Protein AF-0000000070906150 (afdb_homodimer)

Sequence (872 aa):
MASTSIVAGTASTYHHECSLVHSSPRFQRQGRLLRFGSCFQIIHTRGVTRFLTKASELGTSLSSLAAVELSPSFRQSWWFHPLPCRCQTRSFDHSFARNLRIRATGVRDATPDTATNDAILDNVLGLVGNTPMVYLNRVSSNCCAKIACKLEALGPCRSVKDRIALAMVEDAERRGLIKPGVSTLIEPTSGNTGIGLAFVCASKGYKLILTMPEDQSMERRILVQAFGGQVVTTPAKSSMTGAILKAEALCREIPNAYILQQFRNPANPRVHFETTGPEIWRDTCGKVDFLISGVGTGGTITGCGEYLKSKNDQIKIVGVEPAESAVLSGGQPGYHQIQGIGAGFIPAVLNVNILDEVFEVLSRDAILMARRLHLEEGLMVGISSGAAAFASVQIGQRPENEGKLLVVIYLHHYMRAAKFWRTLPINASLSAYSEGMASTSIVAGTASTYHHECSLVHSSPRFQRQGRLLRFGSCFQIIHTRGVTRFLTKASELGTSLSSLAAVELSPSFRQSWWFHPLPCRCQTRSFDHSFARNLRIRATGVRDATPDTATNDAILDNVLGLVGNTPMVYLNRVSSNCCAKIACKLEALGPCRSVKDRIALAMVEDAERRGLIKPGVSTLIEPTSGNTGIGLAFVCASKGYKLILTMPEDQSMERRILVQAFGGQVVTTPAKSSMTGAILKAEALCREIPNAYILQQFRNPANPRVHFETTGPEIWRDTCGKVDFLISGVGTGGTITGCGEYLKSKNDQIKIVGVEPAESAVLSGGQPGYHQIQGIGAGFIPAVLNVNILDEVFEVLSRDAILMARRLHLEEGLMVGISSGAAAFASVQIGQRPENEGKLLVVIYLHHYMRAAKFWRTLPINASLSAYSEG

Organism: Physcomitrium patens (NCBI:txid3218)

Foldseek 3Di:
DDDDDPPDDDDDPPDDDPDDDDDDDDPDDDPDPPPPDDDPDPPPDDDDPDDDPPDDPPDPDDDDPDPPPPDDDPDDDPPPDDPPPDPPPPPPDPPPPDDPPPPPPPPPCPVPPPPPDDPDDPDLLVQQALADKDWDDDVLVLFLATEIERQNLPGPLGFNLLQLLQLLVVVCVVVVLADAPAEEEEEADQDDNLLSNLVNCLGRRHEYEYEFAPPGDPVSCVSSVVSPYHYHHDHVVCGSVRRVVVRVVVQVVDPSYDYSPCLAHLSLLQSLLVGVLVSVCVNCVLQAQEEFAEAASQSNQNNNLVNNCVVPVNRAYEYEAAPQQPVLVPDAGGDADQPPHRNRDHGNNHDSVSHPYYHHDHLVQLLVQQVCCCVPVVDAAGSRQSRRVSVVSVVSNPPVQRHGYYYYYGGGGPPVCVVSVVPPPPPPPPVVVVVD/DCPCPDPDDDDDDDDDDDDDDDDDDDDDDDDDDPDPDDDPDPDDDDDDDDDDDDDDDPDDDDDDDPDPPPDDDDDDDDDPPPDPPCPPPPPPDPPPPDDPPPPPPPPPCPVPPPPPDDPDDPDLLVQQALADKDWDDDVLVLFLATEIERQNLPGPLGFNLLQLLQLLVVVCVVVVLADAPAEEEEEADQDDNLLSVLVNCLGRRHEYEYEFAPPGDPVSCVSSVVSPYHYHHDHVVCGSVRRVVVRVVVQVVDPSYDYSPCLAHLSLLQSLLVGVLVSVCVNCVLQAQEEFAEAASQSNQNNNLVNNCVVPVNRAYEYEAAPQQPVLVPDAGGDADQPPHRNRDHGNNHDSVSHPYYHHDHLVQLLVQQVCCCVPVVDAAGSRQSRRVSVVSVVSNPPVQRHGYYYYYGGGGPPVCVVSVVPPPPPPPPVVVVVD

Solvent-accessible surface area (backbone atoms only — not comparable to full-atom values): 49311 Å² total; per-residue (Å²): 141,84,81,86,68,87,69,88,75,79,68,86,73,70,84,68,85,70,78,76,84,80,89,81,89,81,75,82,72,85,77,83,74,82,72,81,78,79,81,79,76,75,82,76,81,82,83,74,89,70,75,84,70,78,63,75,73,75,73,76,75,79,81,79,83,74,76,78,71,82,64,82,74,88,69,85,74,84,70,82,74,78,73,72,76,74,75,72,72,74,76,77,77,80,67,88,66,70,82,74,69,70,69,71,69,73,69,67,73,67,60,74,68,76,72,86,68,50,68,50,28,80,37,61,74,69,49,54,62,91,57,57,36,29,34,62,55,65,90,37,63,80,29,53,21,47,43,31,33,38,36,30,28,67,28,86,78,22,22,49,33,38,49,34,31,45,32,43,52,50,51,36,40,74,71,62,75,47,47,68,77,62,21,32,39,34,42,60,41,83,51,61,48,43,46,18,36,19,38,47,24,13,48,61,42,37,47,41,38,31,18,22,32,58,79,54,65,64,66,54,51,48,53,21,40,53,21,64,26,41,79,45,68,31,60,57,90,45,35,66,64,38,9,44,53,50,39,52,51,49,42,74,71,38,77,61,37,43,71,67,49,77,41,61,30,65,39,33,20,46,45,19,35,72,41,55,19,51,49,51,39,58,34,43,68,62,54,61,39,30,43,34,27,54,30,34,46,22,20,61,55,32,10,22,42,55,38,46,34,73,76,38,72,79,45,40,25,32,36,29,33,37,51,51,16,26,38,92,79,71,46,58,58,48,80,70,74,38,62,79,31,41,71,50,60,84,37,74,41,34,50,70,83,65,48,73,41,78,45,70,36,46,51,68,54,9,46,52,38,19,47,45,32,14,37,46,46,35,41,72,44,20,40,37,24,8,32,25,49,44,52,48,42,58,54,21,47,36,75,92,33,55,77,36,31,35,37,31,44,29,42,29,39,43,82,52,50,63,61,57,56,63,66,39,60,78,79,63,59,78,60,62,68,70,68,106,132,88,72,89,70,85,77,82,83,74,93,73,88,71,88,71,88,76,82,88,82,81,90,81,84,82,80,81,74,83,75,80,73,78,78,77,80,84,88,70,82,75,87,83,94,86,89,93,80,91,88,90,72,95,74,84,74,87,82,77,90,77,84,81,82,81,76,76,78,72,80,77,80,79,80,81,79,78,77,76,73,73,74,72,76,74,73,73,70,75,74,78,78,78,68,87,64,70,81,74,68,71,69,71,67,74,70,63,74,67,62,72,71,76,72,84,68,50,69,51,27,79,37,61,74,69,49,55,64,91,56,56,35,28,35,61,56,64,90,37,64,80,30,54,21,46,44,32,34,38,37,29,28,66,29,87,78,21,22,51,33,38,50,34,32,45,33,42,52,51,50,35,42,74,71,63,73,47,47,68,76,62,21,32,37,34,41,60,43,83,50,61,50,43,45,20,36,19,37,47,24,14,48,62,42,37,47,43,39,30,18,24,32,59,80,53,64,63,64,55,52,48,55,22,39,54,21,63,26,41,80,46,67,30,59,56,89,45,35,67,64,39,8,44,53,49,40,53,52,47,40,73,69,38,75,62,37,43,71,67,49,78,40,61,31,64,39,32,21,45,46,19,34,70,42,56,19,52,50,51,38,59,34,42,68,63,55,61,38,29,44,34,28,52,30,35,48,22,20,60,56,31,10,22,40,53,39,47,34,72,76,38,72,80,44,39,26,34,37,30,33,36,53,51,16,26,37,92,80,70,47,57,57,47,80,72,73,40,60,80,32,41,71,51,60,83,36,73,40,35,52,70,84,65,49,72,43,78,46,69,36,45,49,68,55,11,46,52,37,19,47,44,31,14,36,47,46,34,41,71,44,20,39,37,25,8,31,25,49,44,53,48,42,57,54,20,48,38,74,92,33,53,77,36,31,36,35,30,45,29,42,30,39,43,80,53,49,63,60,58,56,62,68,40,61,79,78,63,57,77,61,62,67,68,69,106

Structure (mmCIF, N/CA/C/O backbone):
data_AF-0000000070906150-model_v1
#
loop_
_entity.id
_entity.type
_entity.pdbx_description
1 polymer 'Cysteine synthase'
#
loop_
_atom_site.group_PDB
_atom_site.id
_atom_site.type_symbol
_atom_site.label_atom_id
_atom_site.label_alt_id
_atom_site.label_comp_id
_atom_site.label_asym_id
_atom_site.label_entity_id
_atom_site.label_seq_id
_atom_site.pdbx_PDB_ins_code
_atom_site.Cartn_x
_atom_site.Cartn_y
_atom_site.Cartn_z
_atom_site.occupancy
_atom_site.B_iso_or_equiv
_atom_site.auth_seq_id
_atom_site.auth_comp_id
_atom_site.auth_asym_id
_atom_site.auth_atom_id
_atom_site.pdbx_PDB_model_num
ATOM 1 N N . MET A 1 1 ? 85.25 -18.109 15.047 1 22.03 1 MET A N 1
ATOM 2 C CA . MET A 1 1 ? 84.125 -17.156 15.242 1 22.03 1 MET A CA 1
ATOM 3 C C . MET A 1 1 ? 83.75 -16.531 13.922 1 22.03 1 MET A C 1
ATOM 5 O O . MET A 1 1 ? 84.562 -15.938 13.219 1 22.03 1 MET A O 1
ATOM 9 N N . ALA A 1 2 ? 82.625 -17 13.211 1 19.02 2 ALA A N 1
ATOM 10 C CA . ALA A 1 2 ? 82.25 -17.594 11.93 1 19.02 2 ALA A CA 1
ATOM 11 C C . ALA A 1 2 ? 81.75 -16.547 10.969 1 19.02 2 ALA A C 1
ATOM 13 O O . ALA A 1 2 ? 81.062 -15.594 11.398 1 19.02 2 ALA A O 1
ATOM 14 N N . SER A 1 3 ? 82 -16.484 9.641 1 17.83 3 SER A N 1
ATOM 15 C CA . SER A 1 3 ? 82.562 -15.688 8.555 1 17.83 3 SER A CA 1
ATOM 16 C C . SER A 1 3 ? 81.438 -14.938 7.805 1 17.83 3 SER A C 1
ATOM 18 O O . SER A 1 3 ? 81.75 -14.227 6.832 1 17.83 3 SER A O 1
ATOM 20 N N . THR A 1 4 ? 80.062 -15.016 8.266 1 19.62 4 THR A N 1
ATOM 21 C CA . THR A 1 4 ? 79.062 -15.211 7.191 1 19.62 4 THR A CA 1
ATOM 22 C C . THR A 1 4 ? 78.812 -13.914 6.43 1 19.62 4 THR A C 1
ATOM 24 O O . THR A 1 4 ? 78.5 -12.891 7.023 1 19.62 4 THR A O 1
ATOM 27 N N . SER A 1 5 ? 79.125 -13.672 5.18 1 16.88 5 SER A N 1
ATOM 28 C CA . SER A 1 5 ? 79.75 -12.844 4.145 1 16.88 5 SER A CA 1
ATOM 29 C C . SER A 1 5 ? 78.688 -11.969 3.449 1 16.88 5 SER A C 1
ATOM 31 O O . SER A 1 5 ? 79 -10.938 2.871 1 16.88 5 SER A O 1
ATOM 33 N N . ILE A 1 6 ? 77.312 -12.258 3.555 1 17.8 6 ILE A N 1
ATOM 34 C CA . ILE A 1 6 ? 76.688 -12.336 2.242 1 17.8 6 ILE A CA 1
ATOM 35 C C . ILE A 1 6 ? 76.312 -10.93 1.758 1 17.8 6 ILE A C 1
ATOM 37 O O . ILE A 1 6 ? 75.438 -10.281 2.324 1 17.8 6 ILE A O 1
ATOM 41 N N . VAL A 1 7 ? 77.188 -9.938 1.502 1 17.17 7 VAL A N 1
ATOM 42 C CA . VAL A 1 7 ? 77.312 -8.523 1.176 1 17.17 7 VAL A CA 1
ATOM 43 C C . VAL A 1 7 ? 76.688 -8.242 -0.183 1 17.17 7 VAL A C 1
ATOM 45 O O . VAL A 1 7 ? 76.812 -7.129 -0.709 1 17.17 7 VAL A O 1
ATOM 48 N N . ALA A 1 8 ? 75.938 -9.336 -0.753 1 16.83 8 ALA A N 1
ATOM 49 C CA . ALA A 1 8 ? 76.062 -9.289 -2.211 1 16.83 8 ALA A CA 1
ATOM 50 C C . ALA A 1 8 ? 75.438 -7.984 -2.756 1 16.83 8 ALA A C 1
ATOM 52 O O . ALA A 1 8 ? 74.562 -7.422 -2.176 1 16.83 8 ALA A O 1
ATOM 53 N N . GLY A 1 9 ? 76.125 -7.34 -3.729 1 16.3 9 GLY A N 1
ATOM 54 C CA . GLY A 1 9 ? 76.625 -6.207 -4.473 1 16.3 9 GLY A CA 1
ATOM 55 C C . GLY A 1 9 ? 75.625 -5.57 -5.398 1 16.3 9 GLY A C 1
ATOM 56 O O . GLY A 1 9 ? 75.312 -4.379 -5.285 1 16.3 9 GLY A O 1
ATOM 57 N N . THR A 1 10 ? 75.562 -6.125 -6.535 1 16.03 10 THR A N 1
ATOM 58 C CA . THR A 1 10 ? 75.875 -5.277 -7.676 1 16.03 10 THR A CA 1
ATOM 59 C C . THR A 1 10 ? 74.625 -4.57 -8.195 1 16.03 10 THR A C 1
ATOM 61 O O . THR A 1 10 ? 74.688 -3.428 -8.656 1 16.03 10 THR A O 1
ATOM 64 N N . ALA A 1 11 ? 73.438 -5.266 -8.109 1 15.29 11 ALA A N 1
ATOM 65 C CA . ALA A 1 11 ? 72.875 -5.402 -9.43 1 15.29 11 ALA A CA 1
ATOM 66 C C . ALA A 1 11 ? 72.188 -4.098 -9.867 1 15.29 11 ALA A C 1
ATOM 68 O O . ALA A 1 11 ? 72.125 -3.785 -11.062 1 15.29 11 ALA A O 1
ATOM 69 N N . SER A 1 12 ? 71.438 -3.449 -8.984 1 16.86 12 SER A N 1
ATOM 70 C CA . SER A 1 12 ? 70.188 -3.123 -9.672 1 16.86 12 SER A CA 1
ATOM 71 C C . SER A 1 12 ? 70.375 -1.995 -10.68 1 16.86 12 SER A C 1
ATOM 73 O O . SER A 1 12 ? 71 -0.973 -10.359 1 16.86 12 SER A O 1
ATOM 75 N N . THR A 1 13 ? 70.438 -2.391 -11.93 1 16.52 13 THR A N 1
ATOM 76 C CA . THR A 1 13 ? 70.688 -1.802 -13.25 1 16.52 13 THR A CA 1
ATOM 77 C C . THR A 1 13 ? 69.812 -0.571 -13.438 1 16.52 13 THR A C 1
ATOM 79 O O . THR A 1 13 ? 68.625 -0.583 -13.078 1 16.52 13 THR A O 1
ATOM 82 N N . TYR A 1 14 ? 70.312 0.542 -13.445 1 16.95 14 TYR A N 1
ATOM 83 C CA . TYR A 1 14 ? 70.062 1.951 -13.68 1 16.95 14 TYR A CA 1
ATOM 84 C C . TYR A 1 14 ? 69.438 2.152 -15.062 1 16.95 14 TYR A C 1
ATOM 86 O O . TYR A 1 14 ? 69.188 3.287 -15.477 1 16.95 14 TYR A O 1
ATOM 94 N N . HIS A 1 15 ? 69.125 0.926 -15.719 1 15.74 15 HIS A N 1
ATOM 95 C CA . HIS A 1 15 ? 69.25 1.345 -17.109 1 15.74 15 HIS A CA 1
ATOM 96 C C . HIS A 1 15 ? 68.375 2.566 -17.391 1 15.74 15 HIS A C 1
ATOM 98 O O . HIS A 1 15 ? 67.312 2.719 -16.812 1 15.74 15 HIS A O 1
ATOM 104 N N . HIS A 1 16 ? 68.938 3.549 -18 1 15.62 16 HIS A N 1
ATOM 105 C CA . HIS A 1 16 ? 69 4.887 -18.578 1 15.62 16 HIS A CA 1
ATOM 106 C C . HIS A 1 16 ? 67.938 5.059 -19.672 1 15.62 16 HIS A C 1
ATOM 108 O O . HIS A 1 16 ? 67.312 6.094 -19.734 1 15.62 16 HIS A O 1
ATOM 114 N N . GLU A 1 17 ? 67.812 4.098 -20.578 1 15.12 17 GLU A N 1
ATOM 115 C CA . GLU A 1 17 ? 67.938 4.695 -21.906 1 15.12 17 GLU A CA 1
ATOM 116 C C . GLU A 1 17 ? 66.625 5.488 -22.25 1 15.12 17 GLU A C 1
ATOM 118 O O . GLU A 1 17 ? 65.562 5.039 -21.984 1 15.12 17 GLU A O 1
ATOM 123 N N . CYS A 1 18 ? 66.812 6.781 -22.281 1 15.91 18 CYS A N 1
ATOM 124 C CA . CYS A 1 18 ? 66.062 7.938 -22.766 1 15.91 18 CYS A CA 1
ATOM 125 C C . CYS A 1 18 ? 65.625 7.75 -24.203 1 15.91 18 CYS A C 1
ATOM 127 O O . CYS A 1 18 ? 65 8.656 -24.812 1 15.91 18 CYS A O 1
ATOM 129 N N . SER A 1 19 ? 65.812 6.57 -24.75 1 14.66 19 SER A N 1
ATOM 130 C CA . SER A 1 19 ? 65.938 6.719 -26.203 1 14.66 19 SER A CA 1
ATOM 131 C C . SER A 1 19 ? 64.75 7.457 -26.781 1 14.66 19 SER A C 1
ATOM 133 O O . SER A 1 19 ? 63.625 7.312 -26.297 1 14.66 19 SER A O 1
ATOM 135 N N . LEU A 1 20 ? 65.062 8.328 -27.703 1 16.34 20 LEU A N 1
ATOM 136 C CA . LEU A 1 20 ? 64.75 9.43 -28.625 1 16.34 20 LEU A CA 1
ATOM 137 C C . LEU A 1 20 ? 63.812 9 -29.719 1 16.34 20 LEU A C 1
ATOM 139 O O . LEU A 1 20 ? 63.094 9.836 -30.297 1 16.34 20 LEU A O 1
ATOM 143 N N . VAL A 1 21 ? 63.781 7.676 -30.094 1 15.23 21 VAL A N 1
ATOM 144 C CA . VAL A 1 21 ? 63.938 7.531 -31.531 1 15.23 21 VAL A CA 1
ATOM 145 C C . VAL A 1 21 ? 62.781 8.195 -32.25 1 15.23 21 VAL A C 1
ATOM 147 O O . VAL A 1 21 ? 61.719 8.383 -31.688 1 15.23 21 VAL A O 1
ATOM 150 N N . HIS A 1 22 ? 62.781 7.965 -33.625 1 15.28 22 HIS A N 1
ATOM 151 C CA . HIS A 1 22 ? 62.719 8.461 -35 1 15.28 22 HIS A CA 1
ATOM 152 C C . HIS A 1 22 ? 61.312 8.477 -35.531 1 15.28 22 HIS A C 1
ATOM 154 O O . HIS A 1 22 ? 60.844 9.5 -36.031 1 15.28 22 HIS A O 1
ATOM 160 N N . SER A 1 23 ? 60.875 7.297 -36.156 1 14.88 23 SER A N 1
ATOM 161 C CA . SER A 1 23 ? 60.719 7.316 -37.594 1 14.88 23 SER A CA 1
ATOM 162 C C . SER A 1 23 ? 59.375 7.914 -38 1 14.88 23 SER A C 1
ATOM 164 O O . SER A 1 23 ? 58.469 8.055 -37.156 1 14.88 23 SER A O 1
ATOM 166 N N . SER A 1 24 ? 58.812 7.371 -39.156 1 14.93 24 SER A N 1
ATOM 167 C CA . SER A 1 24 ? 58.594 7.816 -40.531 1 14.93 24 SER A CA 1
ATOM 168 C C . SER A 1 24 ? 57.125 8.203 -40.75 1 14.93 24 SER A C 1
ATOM 170 O O . SER A 1 24 ? 56.844 9.312 -41.219 1 14.93 24 SER A O 1
ATOM 172 N N . PRO A 1 25 ? 56.25 7.258 -41.281 1 16.39 25 PRO A N 1
ATOM 173 C CA . PRO A 1 25 ? 55.812 7.543 -42.656 1 16.39 25 PRO A CA 1
ATOM 174 C C . PRO A 1 25 ? 54.562 8.406 -42.719 1 16.39 25 PRO A C 1
ATOM 176 O O . PRO A 1 25 ? 53.906 8.594 -41.688 1 16.39 25 PRO A O 1
ATOM 179 N N . ARG A 1 26 ? 53.875 8.289 -43.969 1 16.39 26 ARG A N 1
ATOM 180 C CA . ARG A 1 26 ? 53.219 8.977 -45.062 1 16.39 26 ARG A CA 1
ATOM 181 C C . ARG A 1 26 ? 51.719 9.125 -44.781 1 16.39 26 ARG A C 1
ATOM 183 O O . ARG A 1 26 ? 51.094 8.211 -44.281 1 16.39 26 ARG A O 1
ATOM 190 N N . PHE A 1 27 ? 51.281 10.328 -44.656 1 17.67 27 PHE A N 1
ATOM 191 C CA . PHE A 1 27 ? 50.062 11.094 -44.438 1 17.67 27 PHE A CA 1
ATOM 192 C C . PHE A 1 27 ? 49.031 10.766 -45.531 1 17.67 27 PHE A C 1
ATOM 194 O O . PHE A 1 27 ? 47.969 11.414 -45.625 1 17.67 27 PHE A O 1
ATOM 201 N N . GLN A 1 28 ? 49.219 9.633 -46.25 1 15.48 28 GLN A N 1
ATOM 202 C CA . GLN A 1 28 ? 48.562 9.938 -47.531 1 15.48 28 GLN A CA 1
ATOM 203 C C . GLN A 1 28 ? 47.094 10.234 -47.312 1 15.48 28 GLN A C 1
ATOM 205 O O . GLN A 1 28 ? 46.438 9.672 -46.406 1 15.48 28 GLN A O 1
ATOM 210 N N . ARG A 1 29 ? 46.625 11.352 -47.906 1 16.66 29 ARG A N 1
ATOM 211 C CA . ARG A 1 29 ? 45.562 12.312 -48.156 1 16.66 29 ARG A CA 1
ATOM 212 C C . ARG A 1 29 ? 44.344 11.633 -48.75 1 16.66 29 ARG A C 1
ATOM 214 O O . ARG A 1 29 ? 43.219 12.156 -48.656 1 16.66 29 ARG A O 1
ATOM 221 N N . GLN A 1 30 ? 44.375 10.367 -49.344 1 15.82 30 GLN A N 1
ATOM 222 C CA . GLN A 1 30 ? 43.625 10.422 -50.594 1 15.82 30 GLN A CA 1
ATOM 223 C C . GLN A 1 30 ? 42.125 10.5 -50.312 1 15.82 30 GLN A C 1
ATOM 225 O O . GLN A 1 30 ? 41.625 9.875 -49.375 1 15.82 30 GLN A O 1
ATOM 230 N N . GLY A 1 31 ? 41.375 11.578 -50.875 1 17.72 31 GLY A N 1
ATOM 231 C CA . GLY A 1 31 ? 40.125 12.281 -51.094 1 17.72 31 GLY A CA 1
ATOM 232 C C . GLY A 1 31 ? 39.031 11.398 -51.656 1 17.72 31 GLY A C 1
ATOM 233 O O . GLY A 1 31 ? 37.906 11.844 -51.875 1 17.72 31 GLY A O 1
ATOM 234 N N . ARG A 1 32 ? 39.281 10.008 -51.969 1 16.33 32 ARG A N 1
ATOM 235 C CA . ARG A 1 32 ? 38.562 9.602 -53.188 1 16.33 32 ARG A CA 1
ATOM 236 C C . ARG A 1 32 ? 37.062 9.641 -52.969 1 16.33 32 ARG A C 1
ATOM 238 O O . ARG A 1 32 ? 36.594 9.312 -51.875 1 16.33 32 ARG A O 1
ATOM 245 N N . LEU A 1 33 ? 36.312 10.336 -53.938 1 18.7 33 LEU A N 1
ATOM 246 C CA . LEU A 1 33 ? 35 10.797 -54.438 1 18.7 33 LEU A CA 1
ATOM 247 C C . LEU A 1 33 ? 34.094 9.625 -54.719 1 18.7 33 LEU A C 1
ATOM 249 O O . LEU A 1 33 ? 33.062 9.781 -55.375 1 18.7 33 LEU A O 1
ATOM 253 N N . LEU A 1 34 ? 34.25 8.359 -54.125 1 16.39 34 LEU A N 1
ATOM 254 C CA . LEU A 1 34 ? 33.719 7.293 -54.969 1 16.39 34 LEU A CA 1
ATOM 255 C C . LEU A 1 34 ? 32.219 7.461 -55.219 1 16.39 34 LEU A C 1
ATOM 257 O O . LEU A 1 34 ? 31.453 7.664 -54.281 1 16.39 34 LEU A O 1
ATOM 261 N N . ARG A 1 35 ? 31.891 7.734 -56.531 1 17.84 35 ARG A N 1
ATOM 262 C CA . ARG A 1 35 ? 30.703 7.91 -57.375 1 17.84 35 ARG A CA 1
ATOM 263 C C . ARG A 1 35 ? 29.797 6.691 -57.281 1 17.84 35 ARG A C 1
ATOM 265 O O . ARG A 1 35 ? 30.094 5.641 -57.844 1 17.84 35 ARG A O 1
ATOM 272 N N . PHE A 1 36 ? 29.406 6.191 -56.062 1 17.17 36 PHE A N 1
ATOM 273 C CA . PHE A 1 36 ? 28.703 4.922 -56.094 1 17.17 36 PHE A CA 1
ATOM 274 C C . PHE A 1 36 ? 27.531 4.973 -57.094 1 17.17 36 PHE A C 1
ATOM 276 O O . PHE A 1 36 ? 26.656 5.82 -56.969 1 17.17 36 PHE A O 1
ATOM 283 N N . GLY A 1 37 ? 27.875 4.625 -58.375 1 16.91 37 GLY A N 1
ATOM 284 C CA . GLY A 1 37 ? 27.078 4.527 -59.594 1 16.91 37 GLY A CA 1
ATOM 285 C C . GLY A 1 37 ? 25.703 3.922 -59.344 1 16.91 37 GLY A C 1
ATOM 286 O O . GLY A 1 37 ? 25.422 3.43 -58.25 1 16.91 37 GLY A O 1
ATOM 287 N N . SER A 1 38 ? 25.188 3.215 -60.438 1 17.12 38 SER A N 1
ATOM 288 C CA . SER A 1 38 ? 24.078 3.213 -61.375 1 17.12 38 SER A CA 1
ATOM 289 C C . SER A 1 38 ? 22.969 2.248 -60.938 1 17.12 38 SER A C 1
ATOM 291 O O . SER A 1 38 ? 21.797 2.598 -60.938 1 17.12 38 SER A O 1
ATOM 293 N N . CYS A 1 39 ? 23.234 0.837 -60.844 1 16.34 39 CYS A N 1
ATOM 294 C CA . CYS A 1 39 ? 22.531 -0.035 -61.781 1 16.34 39 CYS A CA 1
ATOM 295 C C . CYS A 1 39 ? 21.266 -0.596 -61.188 1 16.34 39 CYS A C 1
ATOM 297 O O . CYS A 1 39 ? 21.297 -1.573 -60.438 1 16.34 39 CYS A O 1
ATOM 299 N N . PHE A 1 40 ? 20.438 0.14 -60.438 1 17.84 40 PHE A N 1
ATOM 300 C CA . PHE A 1 40 ? 19.359 -0.595 -59.781 1 17.84 40 PHE A CA 1
ATOM 301 C C . PHE A 1 40 ? 18.516 -1.324 -60.844 1 17.84 40 PHE A C 1
ATOM 303 O O . PHE A 1 40 ? 17.797 -0.691 -61.625 1 17.84 40 PHE A O 1
ATOM 310 N N . GLN A 1 41 ? 18.953 -2.418 -61.438 1 17.11 41 GLN A N 1
ATOM 311 C CA . GLN A 1 41 ? 18.219 -3.148 -62.438 1 17.11 41 GLN A CA 1
ATOM 312 C C . GLN A 1 41 ? 16.859 -3.607 -61.938 1 17.11 41 GLN A C 1
ATOM 314 O O . GLN A 1 41 ? 16.75 -4.062 -60.781 1 17.11 41 GLN A O 1
ATOM 319 N N . ILE A 1 42 ? 15.75 -3.445 -62.75 1 17.39 42 ILE A N 1
ATOM 320 C CA . ILE A 1 42 ? 14.289 -3.465 -62.844 1 17.39 42 ILE A CA 1
ATOM 321 C C . ILE A 1 42 ? 13.781 -4.902 -62.719 1 17.39 42 ILE A C 1
ATOM 323 O O . ILE A 1 42 ? 12.578 -5.137 -62.688 1 17.39 42 ILE A O 1
ATOM 327 N N . ILE A 1 43 ? 14.562 -6.02 -62.406 1 17.06 43 ILE A N 1
ATOM 328 C CA . ILE A 1 43 ? 14.023 -7.145 -63.156 1 17.06 43 ILE A CA 1
ATOM 329 C C . ILE A 1 43 ? 12.695 -7.582 -62.531 1 17.06 43 ILE A C 1
ATOM 331 O O . ILE A 1 43 ? 12.641 -7.953 -61.375 1 17.06 43 ILE A O 1
ATOM 335 N N . HIS A 1 44 ? 11.555 -7.195 -63.094 1 18.2 44 HIS A N 1
ATOM 336 C CA . HIS A 1 44 ? 10.141 -7.395 -62.75 1 18.2 44 HIS A CA 1
ATOM 337 C C . HIS A 1 44 ? 9.742 -8.859 -62.906 1 18.2 44 HIS A C 1
ATOM 339 O O . HIS A 1 44 ? 9.398 -9.312 -64 1 18.2 44 HIS A O 1
ATOM 345 N N . THR A 1 45 ? 10.438 -9.805 -62.344 1 16.52 45 THR A N 1
ATOM 346 C CA . THR A 1 45 ? 10.039 -11.141 -62.781 1 16.52 45 THR A CA 1
ATOM 347 C C . THR A 1 45 ? 8.555 -11.375 -62.469 1 16.52 45 THR A C 1
ATOM 349 O O . THR A 1 45 ? 7.988 -10.75 -61.594 1 16.52 45 THR A O 1
ATOM 352 N N . ARG A 1 46 ? 7.918 -12.531 -62.969 1 17.7 46 ARG A N 1
ATOM 353 C CA . ARG A 1 46 ? 6.809 -13.188 -63.656 1 17.7 46 ARG A CA 1
ATOM 354 C C . ARG A 1 46 ? 5.746 -13.648 -62.656 1 17.7 46 ARG A C 1
ATOM 356 O O . ARG A 1 46 ? 4.555 -13.398 -62.844 1 17.7 46 ARG A O 1
ATOM 363 N N . GLY A 1 47 ? 6.02 -14.727 -61.875 1 16.73 47 GLY A N 1
ATOM 364 C CA . GLY A 1 47 ? 5.246 -15.938 -62.094 1 16.73 47 GLY A CA 1
ATOM 365 C C . GLY A 1 47 ? 3.895 -15.914 -61.406 1 16.73 47 GLY A C 1
ATOM 366 O O . GLY A 1 47 ? 3.578 -14.977 -60.688 1 16.73 47 GLY A O 1
ATOM 367 N N . VAL A 1 48 ? 3.461 -17 -60.656 1 17.14 48 VAL A N 1
ATOM 368 C CA . VAL A 1 48 ? 2.475 -18.078 -60.812 1 17.14 48 VAL A CA 1
ATOM 369 C C . VAL A 1 48 ? 1.39 -17.922 -59.75 1 17.14 48 VAL A C 1
ATOM 371 O O . VAL A 1 48 ? 0.467 -18.734 -59.688 1 17.14 48 VAL A O 1
ATOM 374 N N . THR A 1 49 ? 1.202 -16.797 -59.062 1 16.61 49 THR A N 1
ATOM 375 C CA . THR A 1 49 ? 0.594 -17.141 -57.781 1 16.61 49 THR A CA 1
ATOM 376 C C . THR A 1 49 ? -0.858 -17.562 -57.938 1 16.61 49 THR A C 1
ATOM 378 O O . THR A 1 49 ? -1.697 -16.766 -58.375 1 16.61 49 THR A O 1
ATOM 381 N N . ARG A 1 50 ? -1.181 -18.781 -58.094 1 16.7 50 ARG A N 1
ATOM 382 C CA . ARG A 1 50 ? -2.393 -19.516 -58.469 1 16.7 50 ARG A CA 1
ATOM 383 C C . ARG A 1 50 ? -3.529 -19.203 -57.5 1 16.7 50 ARG A C 1
ATOM 385 O O . ARG A 1 50 ? -4.66 -18.938 -57.938 1 16.7 50 ARG A O 1
ATOM 392 N N . PHE A 1 51 ? -3.199 -19.609 -56.219 1 16.36 51 PHE A N 1
ATOM 393 C CA . PHE A 1 51 ? -4.164 -20.594 -55.781 1 16.36 51 PHE A CA 1
ATOM 394 C C . PHE A 1 51 ? -5.52 -19.953 -55.5 1 16.36 51 PHE A C 1
ATOM 396 O O . PHE A 1 51 ? -6.508 -20.266 -56.188 1 16.36 51 PHE A O 1
ATOM 403 N N . LEU A 1 52 ? -5.887 -19.953 -54.25 1 17.73 52 LEU A N 1
ATOM 404 C CA . LEU A 1 52 ? -6.992 -20.672 -53.625 1 17.73 52 LEU A CA 1
ATOM 405 C C . LEU A 1 52 ? -8.195 -19.766 -53.406 1 17.73 52 LEU A C 1
ATOM 407 O O . LEU A 1 52 ? -8.125 -18.812 -52.625 1 17.73 52 LEU A O 1
ATOM 411 N N . THR A 1 53 ? -8.797 -19.297 -54.438 1 17.52 53 THR A N 1
ATOM 412 C CA . THR A 1 53 ? -9.93 -18.375 -54.438 1 17.52 53 THR A CA 1
ATOM 413 C C . THR A 1 53 ? -11.047 -18.875 -53.531 1 17.52 53 THR A C 1
ATOM 415 O O . THR A 1 53 ? -12.133 -18.281 -53.5 1 17.52 53 THR A O 1
ATOM 418 N N . LYS A 1 54 ? -10.922 -19.969 -52.906 1 19.02 54 LYS A N 1
ATOM 419 C CA . LYS A 1 54 ? -12.18 -20.703 -52.844 1 19.02 54 LYS A CA 1
ATOM 420 C C . LYS A 1 54 ? -13.18 -19.984 -51.938 1 19.02 54 LYS A C 1
ATOM 422 O O . LYS A 1 54 ? -13.359 -20.375 -50.781 1 19.02 54 LYS A O 1
ATOM 427 N N . ALA A 1 55 ? -13.047 -18.641 -51.906 1 16.28 55 ALA A N 1
ATOM 428 C CA . ALA A 1 55 ? -13.789 -18.156 -50.75 1 16.28 55 ALA A CA 1
ATOM 429 C C . ALA A 1 55 ? -15.203 -18.734 -50.719 1 16.28 55 ALA A C 1
ATOM 431 O O . ALA A 1 55 ? -15.586 -19.5 -51.594 1 16.28 55 ALA A O 1
ATOM 432 N N . SER A 1 56 ? -16.109 -17.812 -50.562 1 17.06 56 SER A N 1
ATOM 433 C CA . SER A 1 56 ? -17.062 -17.641 -49.469 1 17.06 56 SER A CA 1
ATOM 434 C C . SER A 1 56 ? -18.438 -18.203 -49.844 1 17.06 56 SER A C 1
ATOM 436 O O . SER A 1 56 ? -19.438 -17.859 -49.219 1 17.06 56 SER A O 1
ATOM 438 N N . GLU A 1 57 ? -18.516 -19.047 -50.844 1 17.72 57 GLU A N 1
ATOM 439 C CA . GLU A 1 57 ? -19.891 -19.219 -51.312 1 17.72 57 GLU A CA 1
ATOM 440 C C . GLU A 1 57 ? -20.828 -19.531 -50.156 1 17.72 57 GLU A C 1
ATOM 442 O O . GLU A 1 57 ? -22.016 -19.812 -50.375 1 17.72 57 GLU A O 1
ATOM 447 N N . LEU A 1 58 ? -20.406 -19.344 -48.938 1 18.17 58 LEU A N 1
ATOM 448 C CA . LEU A 1 58 ? -21.203 -20.188 -48.031 1 18.17 58 LEU A CA 1
ATOM 449 C C . LEU A 1 58 ? -22.688 -19.859 -48.156 1 18.17 58 LEU A C 1
ATOM 451 O O . LEU A 1 58 ? -23.094 -18.719 -47.969 1 18.17 58 LEU A O 1
ATOM 455 N N . GLY A 1 59 ? -23.391 -20.578 -48.938 1 17.91 59 GLY A N 1
ATOM 456 C CA . GLY A 1 59 ? -24.797 -20.766 -49.25 1 17.91 59 GLY A CA 1
ATOM 457 C C . GLY A 1 59 ? -25.688 -20.812 -48 1 17.91 59 GLY A C 1
ATOM 458 O O . GLY A 1 59 ? -25.359 -21.516 -47.031 1 17.91 59 GLY A O 1
ATOM 459 N N . THR A 1 60 ? -26.266 -19.75 -47.594 1 18.72 60 THR A N 1
ATOM 460 C CA . THR A 1 60 ? -27.141 -19.438 -46.469 1 18.72 60 THR A CA 1
ATOM 461 C C . THR A 1 60 ? -28.344 -20.391 -46.438 1 18.72 60 THR A C 1
ATOM 463 O O . THR A 1 60 ? -29.312 -20.141 -45.719 1 18.72 60 THR A O 1
ATOM 466 N N . SER A 1 61 ? -28.156 -21.547 -47.031 1 16.39 61 SER A N 1
ATOM 467 C CA . SER A 1 61 ? -29.438 -22.219 -47.219 1 16.39 61 SER A CA 1
ATOM 468 C C . SER A 1 61 ? -30.312 -22.125 -45.969 1 16.39 61 SER A C 1
ATOM 470 O O . SER A 1 61 ? -29.812 -21.797 -44.875 1 16.39 61 SER A O 1
ATOM 472 N N . LEU A 1 62 ? -31.406 -22.953 -45.906 1 17.48 62 LEU A N 1
ATOM 473 C CA . LEU A 1 62 ? -32.844 -23.156 -45.719 1 17.48 62 LEU A CA 1
ATOM 474 C C . LEU A 1 62 ? -33.125 -23.609 -44.281 1 17.48 62 LEU A C 1
ATOM 476 O O . LEU A 1 62 ? -34.219 -23.328 -43.75 1 17.48 62 LEU A O 1
ATOM 480 N N . SER A 1 63 ? -32.281 -24.438 -43.594 1 16.52 63 SER A N 1
ATOM 481 C CA . SER A 1 63 ? -33 -25.641 -43.156 1 16.52 63 SER A CA 1
ATOM 482 C C . SER A 1 63 ? -34.031 -25.297 -42.094 1 16.52 63 SER A C 1
ATOM 484 O O . SER A 1 63 ? -33.938 -24.25 -41.438 1 16.52 63 SER A O 1
ATOM 486 N N . SER A 1 64 ? -35.031 -26.203 -41.844 1 17.94 64 SER A N 1
ATOM 487 C CA . SER A 1 64 ? -36.344 -26.625 -41.281 1 17.94 64 SER A CA 1
ATOM 488 C C . SER A 1 64 ? -36.312 -26.688 -39.781 1 17.94 64 SER A C 1
ATOM 490 O O . SER A 1 64 ? -35.562 -27.469 -39.188 1 17.94 64 SER A O 1
ATOM 492 N N . LEU A 1 65 ? -36.156 -25.578 -39.156 1 18.16 65 LEU A N 1
ATOM 493 C CA . LEU A 1 65 ? -36.094 -25.547 -37.688 1 18.16 65 LEU A CA 1
ATOM 494 C C . LEU A 1 65 ? -37.25 -26.359 -37.094 1 18.16 65 LEU A C 1
ATOM 496 O O . LEU A 1 65 ? -38.406 -26 -37.25 1 18.16 65 LEU A O 1
ATOM 500 N N . ALA A 1 66 ? -37.062 -27.625 -37 1 16.94 66 ALA A N 1
ATOM 501 C CA . ALA A 1 66 ? -37.938 -28.703 -36.5 1 16.94 66 ALA A CA 1
ATOM 502 C C . ALA A 1 66 ? -38.562 -28.344 -35.156 1 16.94 66 ALA A C 1
ATOM 504 O O . ALA A 1 66 ? -38 -27.531 -34.406 1 16.94 66 ALA A O 1
ATOM 505 N N . ALA A 1 67 ? -39.844 -28.719 -34.875 1 19.95 67 ALA A N 1
ATOM 506 C CA . ALA A 1 67 ? -41 -28.75 -34 1 19.95 67 ALA A CA 1
ATOM 507 C C . ALA A 1 67 ? -40.656 -29.375 -32.656 1 19.95 67 ALA A C 1
ATOM 509 O O . ALA A 1 67 ? -41.5 -29.453 -31.766 1 19.95 67 ALA A O 1
ATOM 510 N N . VAL A 1 68 ? -39.406 -29.297 -32.219 1 16.72 68 VAL A N 1
ATOM 511 C CA . VAL A 1 68 ? -39.156 -30.391 -31.297 1 16.72 68 VAL A CA 1
ATOM 512 C C . VAL A 1 68 ? -40.156 -30.328 -30.156 1 16.72 68 VAL A C 1
ATOM 514 O O . VAL A 1 68 ? -40.312 -29.281 -29.516 1 16.72 68 VAL A O 1
ATOM 517 N N . GLU A 1 69 ? -41.062 -31.234 -30.188 1 19.11 69 GLU A N 1
ATOM 518 C CA . GLU A 1 69 ? -42.125 -31.719 -29.281 1 19.11 69 GLU A CA 1
ATOM 519 C C . GLU A 1 69 ? -41.562 -32 -27.891 1 19.11 69 GLU A C 1
ATOM 521 O O . GLU A 1 69 ? -40.625 -32.781 -27.75 1 19.11 69 GLU A O 1
ATOM 526 N N . LEU A 1 70 ? -41.344 -31 -27.188 1 17.66 70 LEU A N 1
ATOM 527 C CA . LEU A 1 70 ? -40.781 -31.203 -25.844 1 17.66 70 LEU A CA 1
ATOM 528 C C . LEU A 1 70 ? -41.656 -32.188 -25.062 1 17.66 70 LEU A C 1
ATOM 530 O O . LEU A 1 70 ? -42.75 -31.859 -24.641 1 17.66 70 LEU A O 1
ATOM 534 N N . SER A 1 71 ? -41.781 -33.438 -25.562 1 16.59 71 SER A N 1
ATOM 535 C CA . SER A 1 71 ? -42.719 -34.375 -24.922 1 16.59 71 SER A CA 1
ATOM 536 C C . SER A 1 71 ? -42.312 -34.656 -23.484 1 16.59 71 SER A C 1
ATOM 538 O O . SER A 1 71 ? -43.156 -34.844 -22.625 1 16.59 71 SER A O 1
ATOM 540 N N . PRO A 1 72 ? -41.031 -34.75 -23.016 1 17.48 72 PRO A N 1
ATOM 541 C CA . PRO A 1 72 ? -40.844 -36.062 -22.422 1 17.48 72 PRO A CA 1
ATOM 542 C C . PRO A 1 72 ? -41.625 -36.25 -21.109 1 17.48 72 PRO A C 1
ATOM 544 O O . PRO A 1 72 ? -41.938 -35.25 -20.438 1 17.48 72 PRO A O 1
ATOM 547 N N . SER A 1 73 ? -42.281 -37.281 -20.938 1 18.12 73 SER A N 1
ATOM 548 C CA . SER A 1 73 ? -43 -38.062 -19.938 1 18.12 73 SER A CA 1
ATOM 549 C C . SER A 1 73 ? -42.156 -38.312 -18.703 1 18.12 73 SER A C 1
ATOM 551 O O . SER A 1 73 ? -41.094 -38.969 -18.812 1 18.12 73 SER A O 1
ATOM 553 N N . PHE A 1 74 ? -41.781 -37.344 -17.953 1 18.53 74 PHE A N 1
ATOM 554 C CA . PHE A 1 74 ? -40.938 -37.594 -16.797 1 18.53 74 PHE A CA 1
ATOM 555 C C . PHE A 1 74 ? -41.469 -38.75 -15.961 1 18.53 74 PHE A C 1
ATOM 557 O O . PHE A 1 74 ? -42.5 -38.625 -15.297 1 18.53 74 PHE A O 1
ATOM 564 N N . ARG A 1 75 ? -41.312 -39.969 -16.453 1 16.09 75 ARG A N 1
ATOM 565 C CA . ARG A 1 75 ? -41.844 -41.219 -15.969 1 16.09 75 ARG A CA 1
ATOM 566 C C . ARG A 1 75 ? -41.406 -41.469 -14.523 1 16.09 75 ARG A C 1
ATOM 568 O O . ARG A 1 75 ? -42.25 -41.812 -13.672 1 16.09 75 ARG A O 1
ATOM 575 N N . GLN A 1 76 ? -40.188 -41.906 -14.273 1 16.16 76 GLN A N 1
ATOM 576 C CA . GLN A 1 76 ? -39.969 -43.281 -13.852 1 16.16 76 GLN A CA 1
ATOM 577 C C . GLN A 1 76 ? -40.094 -43.438 -12.336 1 16.16 76 GLN A C 1
ATOM 579 O O . GLN A 1 76 ? -39.906 -42.469 -11.602 1 16.16 76 GLN A O 1
ATOM 584 N N . SER A 1 77 ? -40.531 -44.594 -11.836 1 17.56 77 SER A N 1
ATOM 585 C CA . SER A 1 77 ? -41.094 -45.406 -10.75 1 17.56 77 SER A CA 1
ATOM 586 C C . SER A 1 77 ? -40.062 -45.656 -9.664 1 17.56 77 SER A C 1
ATOM 588 O O . SER A 1 77 ? -40.406 -46.094 -8.562 1 17.56 77 SER A O 1
ATOM 590 N N . TRP A 1 78 ? -38.719 -45.406 -9.82 1 16.98 78 TRP A N 1
ATOM 591 C CA . TRP A 1 78 ? -37.969 -46.562 -9.281 1 16.98 78 TRP A CA 1
ATOM 592 C C . TRP A 1 78 ? -38.188 -46.688 -7.773 1 16.98 78 TRP A C 1
ATOM 594 O O . TRP A 1 78 ? -38.219 -45.656 -7.062 1 16.98 78 TRP A O 1
ATOM 604 N N . TRP A 1 79 ? -38.781 -47.781 -7.324 1 18.08 79 TRP A N 1
ATOM 605 C CA . TRP A 1 79 ? -39.281 -48.375 -6.098 1 18.08 79 TRP A CA 1
ATOM 606 C C . TRP A 1 79 ? -38.156 -48.625 -5.102 1 18.08 79 TRP A C 1
ATOM 608 O O . TRP A 1 79 ? -38.344 -49.188 -4.031 1 18.08 79 TRP A O 1
ATOM 618 N N . PHE A 1 80 ? -36.906 -48.031 -5.328 1 18.25 80 PHE A N 1
ATOM 619 C CA . PHE A 1 80 ? -35.938 -48.875 -4.668 1 18.25 80 PHE A CA 1
ATOM 620 C C . PHE A 1 80 ? -36.281 -49.062 -3.193 1 18.25 80 PHE A C 1
ATOM 622 O O . PHE A 1 80 ? -36.844 -48.156 -2.568 1 18.25 80 PHE A O 1
ATOM 629 N N . HIS A 1 81 ? -36.25 -50.312 -2.842 1 18.53 81 HIS A N 1
ATOM 630 C CA . HIS A 1 81 ? -36.562 -51.156 -1.688 1 18.53 81 HIS A CA 1
ATOM 631 C C . HIS A 1 81 ? -35.781 -50.688 -0.455 1 18.53 81 HIS A C 1
ATOM 633 O O . HIS A 1 81 ? -34.719 -50.125 -0.573 1 18.53 81 HIS A O 1
ATOM 639 N N . PRO A 1 82 ? -36.406 -50.812 0.68 1 19.22 82 PRO A N 1
ATOM 640 C CA . PRO A 1 82 ? -36.344 -50.344 2.059 1 19.22 82 PRO A CA 1
ATOM 641 C C . PRO A 1 82 ? -35.125 -50.844 2.805 1 19.22 82 PRO A C 1
ATOM 643 O O . PRO A 1 82 ? -34.938 -50.531 3.98 1 19.22 82 PRO A O 1
ATOM 646 N N . LEU A 1 83 ? -34.031 -51.375 1.975 1 19.09 83 LEU A N 1
ATOM 647 C CA . LEU A 1 83 ? -33.469 -52.438 2.791 1 19.09 83 LEU A CA 1
ATOM 648 C C . LEU A 1 83 ? -33.031 -51.906 4.148 1 19.09 83 LEU A C 1
ATOM 650 O O . LEU A 1 83 ? -32.656 -50.75 4.266 1 19.09 83 LEU A O 1
ATOM 654 N N . PRO A 1 84 ? -33.219 -52.688 5.168 1 20.72 84 PRO A N 1
ATOM 655 C CA . PRO A 1 84 ? -33.281 -52.562 6.629 1 20.72 84 PRO A CA 1
ATOM 656 C C . PRO A 1 84 ? -31.922 -52.312 7.254 1 20.72 84 PRO A C 1
ATOM 658 O O . PRO A 1 84 ? -31.812 -52.219 8.477 1 20.72 84 PRO A O 1
ATOM 661 N N . CYS A 1 85 ? -31.031 -51.562 6.57 1 17.61 85 CYS A N 1
ATOM 662 C CA . CYS A 1 85 ? -29.672 -51.844 6.996 1 17.61 85 CYS A CA 1
ATOM 663 C C . CYS A 1 85 ? -29.531 -51.719 8.508 1 17.61 85 CYS A C 1
ATOM 665 O O . CYS A 1 85 ? -29.984 -50.719 9.094 1 17.61 85 CYS A O 1
ATOM 667 N N . ARG A 1 86 ? -29.391 -52.844 9.125 1 18.45 86 ARG A N 1
ATOM 668 C CA . ARG A 1 86 ? -29.219 -53.188 10.531 1 18.45 86 ARG A CA 1
ATOM 669 C C . ARG A 1 86 ? -28.062 -52.406 11.148 1 18.45 86 ARG A C 1
ATOM 671 O O . ARG A 1 86 ? -26.938 -52.438 10.648 1 18.45 86 ARG A O 1
ATOM 678 N N . CYS A 1 87 ? -28.344 -51.219 11.641 1 18.72 87 CYS A N 1
ATOM 679 C CA . CYS A 1 87 ? -27.469 -50.25 12.289 1 18.72 87 CYS A CA 1
ATOM 680 C C . CYS A 1 87 ? -26.625 -50.906 13.383 1 18.72 87 CYS A C 1
ATOM 682 O O . CYS A 1 87 ? -27.156 -51.281 14.43 1 18.72 87 CYS A O 1
ATOM 684 N N . GLN A 1 88 ? -25.906 -52.031 12.867 1 18.62 88 GLN A N 1
ATOM 685 C CA . GLN A 1 88 ? -25.25 -52.75 13.953 1 18.62 88 GLN A CA 1
ATOM 686 C C . GLN A 1 88 ? -24.469 -51.812 14.852 1 18.62 88 GLN A C 1
ATOM 688 O O . GLN A 1 88 ? -23.781 -50.906 14.359 1 18.62 88 GLN A O 1
ATOM 693 N N . THR A 1 89 ? -24.906 -51.656 16.047 1 19.31 89 THR A N 1
ATOM 694 C CA . THR A 1 89 ? -24.516 -50.875 17.219 1 19.31 89 THR A CA 1
ATOM 695 C C . THR A 1 89 ? -23.078 -51.188 17.625 1 19.31 89 THR A C 1
ATOM 697 O O . THR A 1 89 ? -22.594 -50.688 18.641 1 19.31 89 THR A O 1
ATOM 700 N N . ARG A 1 90 ? -22.25 -51.688 16.609 1 18.42 90 ARG A N 1
ATOM 701 C CA . ARG A 1 90 ? -21.141 -52.344 17.297 1 18.42 90 ARG A CA 1
ATOM 702 C C . ARG A 1 90 ? -20.516 -51.406 18.312 1 18.42 90 ARG A C 1
ATOM 704 O O . ARG A 1 90 ? -20.469 -50.188 18.109 1 18.42 90 ARG A O 1
ATOM 711 N N . SER A 1 91 ? -20.266 -51.969 19.484 1 20.08 91 SER A N 1
ATOM 712 C CA . SER A 1 91 ? -19.766 -51.625 20.812 1 20.08 91 SER A CA 1
ATOM 713 C C . SER A 1 91 ? -18.344 -51.094 20.766 1 20.08 91 SER A C 1
ATOM 715 O O . SER A 1 91 ? -17.422 -51.844 20.406 1 20.08 91 SER A O 1
ATOM 717 N N . PHE A 1 92 ? -18.062 -50.062 19.891 1 21.11 92 PHE A N 1
ATOM 718 C CA . PHE A 1 92 ? -16.656 -49.688 19.781 1 21.11 92 PHE A CA 1
ATOM 719 C C . PHE A 1 92 ? -16.016 -49.625 21.172 1 21.11 92 PHE A C 1
ATOM 721 O O . PHE A 1 92 ? -16.594 -49.031 22.094 1 21.11 92 PHE A O 1
ATOM 728 N N . ASP A 1 93 ? -15.18 -50.594 21.375 1 20.03 93 ASP A N 1
ATOM 729 C CA . ASP A 1 93 ? -14.32 -50.906 22.5 1 20.03 93 ASP A CA 1
ATOM 730 C C . ASP A 1 93 ? -13.539 -49.688 22.969 1 20.03 93 ASP A C 1
ATOM 732 O O . ASP A 1 93 ? -13.148 -48.844 22.156 1 20.03 93 ASP A O 1
ATOM 736 N N . HIS A 1 94 ? -13.68 -49.312 24.266 1 20.73 94 HIS A N 1
ATOM 737 C CA . HIS A 1 94 ? -13.305 -48.25 25.188 1 20.73 94 HIS A CA 1
ATOM 738 C C . HIS A 1 94 ? -11.797 -48.031 25.219 1 20.73 94 HIS A C 1
ATOM 740 O O . HIS A 1 94 ? -11.297 -47.188 25.938 1 20.73 94 HIS A O 1
ATOM 746 N N . SER A 1 95 ? -11.023 -49.062 24.703 1 20.48 95 SER A N 1
ATOM 747 C CA . SER A 1 95 ? -9.812 -49.281 25.484 1 20.48 95 SER A CA 1
ATOM 748 C C . SER A 1 95 ? -8.828 -48.125 25.297 1 20.48 95 SER A C 1
ATOM 750 O O . SER A 1 95 ? -7.836 -48.031 26.016 1 20.48 95 SER A O 1
ATOM 752 N N . PHE A 1 96 ? -8.773 -47.594 24.094 1 19.75 96 PHE A N 1
ATOM 753 C CA . PHE A 1 96 ? -7.465 -47.031 23.781 1 19.75 96 PHE A CA 1
ATOM 754 C C . PHE A 1 96 ? -7.18 -45.812 24.672 1 19.75 96 PHE A C 1
ATOM 756 O O . PHE A 1 96 ? -7.516 -44.688 24.312 1 19.75 96 PHE A O 1
ATOM 763 N N . ALA A 1 97 ? -7.52 -45.875 25.953 1 19.48 97 ALA A N 1
ATOM 764 C CA . ALA A 1 97 ? -7.301 -44.781 26.906 1 19.48 97 ALA A CA 1
ATOM 765 C C . ALA A 1 97 ? -5.836 -44.344 26.922 1 19.48 97 ALA A C 1
ATOM 767 O O . ALA A 1 97 ? -5.465 -43.438 27.656 1 19.48 97 ALA A O 1
ATOM 768 N N . ARG A 1 98 ? -4.941 -45.281 26.516 1 19.23 98 ARG A N 1
ATOM 769 C CA . ARG A 1 98 ? -3.729 -45.188 27.328 1 19.23 98 ARG A CA 1
ATOM 770 C C . ARG A 1 98 ? -3.096 -43.812 27.234 1 19.23 98 ARG A C 1
ATOM 772 O O . ARG A 1 98 ? -3.436 -43.031 26.359 1 19.23 98 ARG A O 1
ATOM 779 N N . ASN A 1 99 ? -1.66 -43.781 27.328 1 19.53 99 ASN A N 1
ATOM 780 C CA . ASN A 1 99 ? -0.626 -43.062 28.047 1 19.53 99 ASN A CA 1
ATOM 781 C C . ASN A 1 99 ? -0.206 -41.812 27.281 1 19.53 99 ASN A C 1
ATOM 783 O O . ASN A 1 99 ? 0.684 -41.844 26.438 1 19.53 99 ASN A O 1
ATOM 787 N N . LEU A 1 100 ? -1.14 -41.219 26.625 1 18.7 100 LEU A N 1
ATOM 788 C CA . LEU A 1 100 ? -0.611 -40.062 25.891 1 18.7 100 LEU A CA 1
ATOM 789 C C . LEU A 1 100 ? 0.174 -39.156 26.812 1 18.7 100 LEU A C 1
ATOM 791 O O . LEU A 1 100 ? -0.411 -38.438 27.641 1 18.7 100 LEU A O 1
ATOM 795 N N . ARG A 1 101 ? 1.308 -39.688 27.266 1 19.58 101 ARG A N 1
ATOM 796 C CA . ARG A 1 101 ? 2.18 -38.812 28.031 1 19.58 101 ARG A CA 1
ATOM 797 C C . ARG A 1 101 ? 2.367 -37.469 27.312 1 19.58 101 ARG A C 1
ATOM 799 O O . ARG A 1 101 ? 2.754 -37.438 26.141 1 19.58 101 ARG A O 1
ATOM 806 N N . ILE A 1 102 ? 1.607 -36.562 27.672 1 20.67 102 ILE A N 1
ATOM 807 C CA . ILE A 1 102 ? 1.688 -35.156 27.266 1 20.67 102 ILE A CA 1
ATOM 808 C C . ILE A 1 102 ? 3.139 -34.688 27.328 1 20.67 102 ILE A C 1
ATOM 810 O O . ILE A 1 102 ? 3.74 -34.656 28.406 1 20.67 102 ILE A O 1
ATOM 814 N N . ARG A 1 103 ? 3.965 -35.375 26.5 1 21.09 103 ARG A N 1
ATOM 815 C CA . ARG A 1 103 ? 5.312 -34.812 26.609 1 21.09 103 ARG A CA 1
ATOM 816 C C . ARG A 1 103 ? 5.277 -33.281 26.719 1 21.09 103 ARG A C 1
ATOM 818 O O . ARG A 1 103 ? 4.66 -32.625 25.891 1 21.09 103 ARG A O 1
ATOM 825 N N . ALA A 1 104 ? 5.441 -32.875 27.953 1 21.77 104 ALA A N 1
ATOM 826 C CA . ALA A 1 104 ? 5.66 -31.5 28.344 1 21.77 104 ALA A CA 1
ATOM 827 C C . ALA A 1 104 ? 6.613 -30.797 27.391 1 21.77 104 ALA A C 1
ATOM 829 O O . ALA A 1 104 ? 7.785 -31.156 27.281 1 21.77 104 ALA A O 1
ATOM 830 N N . THR A 1 105 ? 6.129 -30.766 26.172 1 22.31 105 THR A N 1
ATOM 831 C CA . THR A 1 105 ? 7.02 -30.062 25.25 1 22.31 105 THR A CA 1
ATOM 832 C C . THR A 1 105 ? 7.715 -28.891 25.969 1 22.31 105 THR A C 1
ATOM 834 O O . THR A 1 105 ? 7.074 -28.141 26.688 1 22.31 105 THR A O 1
ATOM 837 N N . GLY A 1 106 ? 8.82 -29.172 26.453 1 22.09 106 GLY A N 1
ATOM 838 C CA . GLY A 1 106 ? 9.727 -28.219 27.062 1 22.09 106 GLY A CA 1
ATOM 839 C C . GLY A 1 106 ? 9.664 -26.844 26.438 1 22.09 106 GLY A C 1
ATOM 840 O O . GLY A 1 106 ? 9.852 -26.703 25.219 1 22.09 106 GLY A O 1
ATOM 841 N N . VAL A 1 107 ? 8.672 -26.141 26.891 1 22.69 107 VAL A N 1
ATOM 842 C CA . VAL A 1 107 ? 8.633 -24.703 26.672 1 22.69 107 VAL A CA 1
ATOM 843 C C . VAL A 1 107 ? 10.039 -24.125 26.797 1 22.69 107 VAL A C 1
ATOM 845 O O . VAL A 1 107 ? 10.656 -24.172 27.859 1 22.69 107 VAL A O 1
ATOM 848 N N . ARG A 1 108 ? 10.781 -24.438 25.781 1 23.64 108 ARG A N 1
ATOM 849 C CA . ARG A 1 108 ? 12.078 -23.766 25.875 1 23.64 108 ARG A CA 1
ATOM 850 C C . ARG A 1 108 ? 11.945 -22.406 26.547 1 23.64 108 ARG A C 1
ATOM 852 O O . ARG A 1 108 ? 10.945 -21.719 26.359 1 23.64 108 ARG A O 1
ATOM 859 N N . ASP A 1 109 ? 12.438 -22.359 27.641 1 23.88 109 ASP A N 1
ATOM 860 C CA . ASP A 1 109 ? 12.695 -21.094 28.328 1 23.88 109 ASP A CA 1
ATOM 861 C C . ASP A 1 109 ? 13.156 -20.016 27.344 1 23.88 109 ASP A C 1
ATOM 863 O O . ASP A 1 109 ? 14.289 -20.062 26.859 1 23.88 109 ASP A O 1
ATOM 867 N N . ALA A 1 110 ? 12.312 -19.812 26.359 1 26.08 110 ALA A N 1
ATOM 868 C CA . ALA A 1 110 ? 12.68 -18.578 25.656 1 26.08 110 ALA A CA 1
ATOM 869 C C . ALA A 1 110 ? 13.148 -17.516 26.641 1 26.08 110 ALA A C 1
ATOM 871 O O . ALA A 1 110 ? 12.367 -17.047 27.484 1 26.08 110 ALA A O 1
ATOM 872 N N . THR A 1 111 ? 14.219 -17.766 27.109 1 26.19 111 THR A N 1
ATOM 873 C CA . THR A 1 111 ? 14.789 -16.656 27.875 1 26.19 111 THR A CA 1
ATOM 874 C C . THR A 1 111 ? 14.375 -15.32 27.25 1 26.19 111 THR A C 1
ATOM 876 O O . THR A 1 111 ? 14.461 -15.141 26.031 1 26.19 111 THR A O 1
ATOM 879 N N . PRO A 1 112 ? 13.375 -14.703 27.859 1 29.66 112 PRO A N 1
ATOM 880 C CA . PRO A 1 112 ? 13.109 -13.352 27.359 1 29.66 112 PRO A CA 1
ATOM 881 C C . PRO A 1 112 ? 14.375 -12.625 26.922 1 29.66 112 PRO A C 1
ATOM 883 O O . PRO A 1 112 ? 15.297 -12.445 27.734 1 29.66 112 PRO A O 1
ATOM 886 N N . ASP A 1 113 ? 14.961 -13.117 25.938 1 30.06 113 ASP A N 1
ATOM 887 C CA . ASP A 1 113 ? 16.062 -12.219 25.641 1 30.06 113 ASP A CA 1
ATOM 888 C C . ASP A 1 113 ? 15.688 -10.766 25.922 1 30.06 113 ASP A C 1
ATOM 890 O O . ASP A 1 113 ? 14.648 -10.289 25.453 1 30.06 113 ASP A O 1
ATOM 894 N N . THR A 1 114 ? 15.867 -10.227 27.016 1 31.53 114 THR A N 1
ATOM 895 C CA . THR A 1 114 ? 15.781 -8.844 27.484 1 31.53 114 THR A CA 1
ATOM 896 C C . THR A 1 114 ? 16.094 -7.871 26.344 1 31.53 114 THR A C 1
ATOM 898 O O . THR A 1 114 ? 16.781 -6.863 26.562 1 31.53 114 THR A O 1
ATOM 901 N N . ALA A 1 115 ? 16.359 -8.336 25.203 1 34.41 115 ALA A N 1
ATOM 902 C CA . ALA A 1 115 ? 16.797 -7.363 24.203 1 34.41 115 ALA A CA 1
ATOM 903 C C . ALA A 1 115 ? 15.828 -6.191 24.109 1 34.41 115 ALA A C 1
ATOM 905 O O . ALA A 1 115 ? 14.641 -6.379 23.828 1 34.41 115 ALA A O 1
ATOM 906 N N . THR A 1 116 ? 15.758 -5.168 24.797 1 45.34 116 THR A N 1
ATOM 907 C CA . THR A 1 116 ? 15.352 -3.768 24.797 1 45.34 116 THR A CA 1
ATOM 908 C C . THR A 1 116 ? 15.172 -3.246 23.375 1 45.34 116 THR A C 1
ATOM 910 O O . THR A 1 116 ? 15.305 -2.045 23.125 1 45.34 116 THR A O 1
ATOM 913 N N . ASN A 1 117 ? 15.062 -3.979 22.203 1 64.69 117 ASN A N 1
ATOM 914 C CA . ASN A 1 117 ? 15.211 -3.49 20.828 1 64.69 117 ASN A CA 1
ATOM 915 C C . ASN A 1 117 ? 13.906 -2.914 20.297 1 64.69 117 ASN A C 1
ATOM 917 O O . ASN A 1 117 ? 12.828 -3.438 20.594 1 64.69 117 ASN A O 1
ATOM 921 N N . ASP A 1 118 ? 13.836 -1.759 19.891 1 80.75 118 ASP A N 1
ATOM 922 C CA . ASP A 1 118 ? 12.688 -1.046 19.328 1 80.75 118 ASP A CA 1
ATOM 923 C C . ASP A 1 118 ? 12.047 -1.846 18.188 1 80.75 118 ASP A C 1
ATOM 925 O O . ASP A 1 118 ? 12.578 -2.883 17.781 1 80.75 118 ASP A O 1
ATOM 929 N N . ALA A 1 119 ? 10.844 -1.709 18.031 1 92.38 119 ALA A N 1
ATOM 930 C CA . ALA A 1 119 ? 10.062 -2.381 16.984 1 92.38 119 ALA A CA 1
ATOM 931 C C . ALA A 1 119 ? 10.32 -1.76 15.625 1 92.38 119 ALA A C 1
ATOM 933 O O . ALA A 1 119 ? 9.586 -2.021 14.664 1 92.38 119 ALA A O 1
ATOM 934 N N . ILE A 1 120 ? 11.359 -0.954 15.5 1 96.69 120 ILE A N 1
ATOM 935 C CA . ILE A 1 120 ? 11.664 -0.286 14.242 1 96.69 120 ILE A CA 1
ATOM 936 C C . ILE A 1 120 ? 12.477 -1.223 13.344 1 96.69 120 ILE A C 1
ATOM 938 O O . ILE A 1 120 ? 13.461 -1.816 13.789 1 96.69 120 ILE A O 1
ATOM 942 N N . LEU A 1 121 ? 12.07 -1.352 12.141 1 96.94 121 LEU A N 1
ATOM 943 C CA . LEU A 1 121 ? 12.742 -2.236 11.195 1 96.94 121 LEU A CA 1
ATOM 944 C C . LEU A 1 121 ? 14.062 -1.626 10.719 1 96.94 121 LEU A C 1
ATOM 946 O O . LEU A 1 121 ? 14.148 -0.415 10.5 1 96.94 121 LEU A O 1
ATOM 950 N N . ASP A 1 122 ? 15.023 -2.465 10.461 1 96 122 ASP A N 1
ATOM 951 C CA . ASP A 1 122 ? 16.359 -2.006 10.078 1 96 122 ASP A CA 1
ATOM 952 C C . ASP A 1 122 ? 16.344 -1.378 8.688 1 96 122 ASP A C 1
ATOM 954 O O . ASP A 1 122 ? 17.125 -0.469 8.398 1 96 122 ASP A O 1
ATOM 958 N N . ASN A 1 123 ? 15.555 -1.93 7.816 1 95 123 ASN A N 1
ATOM 959 C CA . ASN A 1 123 ? 15.359 -1.411 6.469 1 95 123 ASN A CA 1
ATOM 960 C C . ASN A 1 123 ? 14.023 -1.868 5.883 1 95 123 ASN A C 1
ATOM 962 O O . ASN A 1 123 ? 13.281 -2.604 6.527 1 95 123 ASN A O 1
ATOM 966 N N . VAL A 1 124 ? 13.789 -1.48 4.719 1 95.38 124 VAL A N 1
ATOM 967 C CA . VAL A 1 124 ? 12.469 -1.638 4.117 1 95.38 124 VAL A CA 1
ATOM 968 C C . VAL A 1 124 ? 12.227 -3.109 3.787 1 95.38 124 VAL A C 1
ATOM 970 O O . VAL A 1 124 ? 11.078 -3.521 3.578 1 95.38 124 VAL A O 1
ATOM 973 N N . LEU A 1 125 ? 13.234 -3.908 3.672 1 97.19 125 LEU A N 1
ATOM 974 C CA . LEU A 1 125 ? 13.07 -5.312 3.318 1 97.19 125 LEU A CA 1
ATOM 975 C C . LEU A 1 125 ? 12.344 -6.07 4.422 1 97.19 125 LEU A C 1
ATOM 977 O O . LEU A 1 125 ? 11.719 -7.105 4.168 1 97.19 125 LEU A O 1
ATOM 981 N N . GLY A 1 126 ? 12.391 -5.48 5.68 1 96.69 126 GLY A N 1
ATOM 982 C CA . GLY A 1 126 ? 11.656 -6.062 6.793 1 96.69 126 GLY A CA 1
ATOM 983 C C . GLY A 1 126 ? 10.148 -5.93 6.656 1 96.69 126 GLY A C 1
ATOM 984 O O . GLY A 1 126 ? 9.398 -6.57 7.387 1 96.69 126 GLY A O 1
ATOM 985 N N . LEU A 1 127 ? 9.719 -5.156 5.688 1 95.81 127 LEU A N 1
ATOM 986 C CA . LEU A 1 127 ? 8.297 -4.926 5.465 1 95.81 127 LEU A CA 1
ATOM 987 C C . LEU A 1 127 ? 7.672 -6.082 4.688 1 95.81 127 LEU A C 1
ATOM 989 O O . LEU A 1 127 ? 6.445 -6.188 4.598 1 95.81 127 LEU A O 1
ATOM 993 N N . VAL A 1 128 ? 8.5 -6.91 4.105 1 97.12 128 VAL A N 1
ATOM 994 C CA . VAL A 1 128 ? 8 -8 3.277 1 97.12 128 VAL A CA 1
ATOM 995 C C . VAL A 1 128 ? 7.453 -9.117 4.164 1 97.12 128 VAL A C 1
ATOM 997 O O . VAL A 1 128 ? 8.164 -9.641 5.023 1 97.12 128 VAL A O 1
ATOM 1000 N N . GLY A 1 129 ? 6.176 -9.43 3.977 1 95.81 129 GLY A N 1
ATOM 1001 C CA . GLY A 1 129 ? 5.566 -10.516 4.719 1 95.81 129 GLY A CA 1
ATOM 1002 C C . GLY A 1 129 ? 4.691 -10.047 5.863 1 95.81 129 GLY A C 1
ATOM 1003 O O . GLY A 1 129 ? 4.391 -8.852 5.969 1 95.81 129 GLY A O 1
ATOM 1004 N N . ASN A 1 130 ? 4.09 -11.008 6.559 1 95.88 130 ASN A N 1
ATOM 1005 C CA . ASN A 1 130 ? 3.188 -10.789 7.688 1 95.88 130 ASN A CA 1
ATOM 1006 C C . ASN A 1 130 ? 2.031 -9.867 7.312 1 95.88 130 ASN A C 1
ATOM 1008 O O . ASN A 1 130 ? 1.746 -8.906 8.023 1 95.88 130 ASN A O 1
ATOM 1012 N N . THR A 1 131 ? 1.493 -10.172 6.176 1 96.25 131 THR A N 1
ATOM 1013 C CA . THR A 1 131 ? 0.386 -9.359 5.676 1 96.25 131 THR A CA 1
ATOM 1014 C C . THR A 1 131 ? -0.908 -9.703 6.41 1 96.25 131 THR A C 1
ATOM 1016 O O . THR A 1 131 ? -1.08 -10.836 6.879 1 96.25 131 THR A O 1
ATOM 1019 N N . PRO A 1 132 ? -1.84 -8.781 6.516 1 96.25 132 PRO A N 1
ATOM 1020 C CA . PRO A 1 132 ? -3.076 -9.008 7.27 1 96.25 132 PRO A CA 1
ATOM 1021 C C . PRO A 1 132 ? -4.105 -9.82 6.488 1 96.25 132 PRO A C 1
ATOM 1023 O O . PRO A 1 132 ? -3.918 -10.07 5.293 1 96.25 132 PRO A O 1
ATOM 1026 N N . MET A 1 133 ? -5.09 -10.273 7.211 1 97.69 133 MET A N 1
ATOM 1027 C CA . MET A 1 133 ? -6.25 -10.938 6.625 1 97.69 133 MET A CA 1
ATOM 1028 C C . MET A 1 133 ? -7.539 -10.219 7.02 1 97.69 133 MET A C 1
ATOM 1030 O O . MET A 1 133 ? -7.648 -9.688 8.125 1 97.69 133 MET A O 1
ATOM 1034 N N . VAL A 1 134 ? -8.484 -10.227 6.082 1 97.06 134 VAL A N 1
ATOM 1035 C CA . VAL A 1 134 ? -9.766 -9.57 6.316 1 97.06 134 VAL A CA 1
ATOM 1036 C C . VAL A 1 134 ? -10.898 -10.453 5.801 1 97.06 134 VAL A C 1
ATOM 1038 O O . VAL A 1 134 ? -10.781 -11.07 4.742 1 97.06 134 VAL A O 1
ATOM 1041 N N . TYR A 1 135 ? -11.984 -10.469 6.527 1 97.69 135 TYR A N 1
ATOM 1042 C CA . TYR A 1 135 ? -13.172 -11.172 6.059 1 97.69 135 TYR A CA 1
ATOM 1043 C C . TYR A 1 135 ? -13.891 -10.367 4.98 1 97.69 135 TYR A C 1
ATOM 1045 O O . TYR A 1 135 ? -13.938 -9.141 5.043 1 97.69 135 TYR A O 1
ATOM 1053 N N . LEU A 1 136 ? -14.398 -11.102 3.982 1 96.81 136 LEU A N 1
ATOM 1054 C CA . LEU A 1 136 ? -15.367 -10.516 3.066 1 96.81 136 LEU A CA 1
ATOM 1055 C C . LEU A 1 136 ? -16.766 -10.531 3.672 1 96.81 136 LEU A C 1
ATOM 1057 O O . LEU A 1 136 ? -17.125 -11.477 4.371 1 96.81 136 LEU A O 1
ATOM 1061 N N . ASN A 1 137 ? -17.547 -9.484 3.32 1 95.62 137 ASN A N 1
ATOM 1062 C CA . ASN A 1 137 ? -18.859 -9.344 3.947 1 95.62 137 ASN A CA 1
ATOM 1063 C C . ASN A 1 137 ? -19.969 -9.203 2.906 1 95.62 137 ASN A C 1
ATOM 1065 O O . ASN A 1 137 ? -20.688 -10.164 2.625 1 95.62 137 ASN A O 1
ATOM 1069 N N . ARG A 1 138 ? -19.938 -8.203 2.164 1 94.69 138 ARG A N 1
ATOM 1070 C CA . ARG A 1 138 ? -21.047 -7.883 1.275 1 94.69 138 ARG A CA 1
ATOM 1071 C C . ARG A 1 138 ? -21.047 -8.781 0.044 1 94.69 138 ARG A C 1
ATOM 1073 O O . ARG A 1 138 ? -22.078 -9.359 -0.314 1 94.69 138 ARG A O 1
ATOM 1080 N N . VAL A 1 139 ? -19.906 -8.961 -0.55 1 96.06 139 VAL A N 1
ATOM 1081 C CA . VAL A 1 139 ? -19.844 -9.742 -1.783 1 96.06 139 VAL A CA 1
ATOM 1082 C C . VAL A 1 139 ? -20.078 -11.219 -1.478 1 96.06 139 VAL A C 1
ATOM 1084 O O . VAL A 1 139 ? -20.422 -11.992 -2.373 1 96.06 139 VAL A O 1
ATOM 1087 N N . SER A 1 140 ? -19.906 -11.602 -0.231 1 96.69 140 SER A N 1
ATOM 1088 C CA . SER A 1 140 ? -20.062 -13 0.158 1 96.69 140 SER A CA 1
ATOM 1089 C C . SER A 1 140 ? -21.344 -13.203 0.969 1 96.69 140 SER A C 1
ATOM 1091 O O . SER A 1 140 ? -21.484 -14.211 1.663 1 96.69 140 SER A O 1
ATOM 1093 N N . SER A 1 141 ? -22.25 -12.281 0.91 1 95.12 141 SER A N 1
ATOM 1094 C CA . SER A 1 141 ? -23.453 -12.312 1.743 1 95.12 141 SER A CA 1
ATOM 1095 C C . SER A 1 141 ? -24.297 -13.547 1.449 1 95.12 141 SER A C 1
ATOM 1097 O O . SER A 1 141 ? -25.016 -14.031 2.32 1 95.12 141 SER A O 1
ATOM 1099 N N . ASN A 1 142 ? -24.172 -14.094 0.28 1 95.75 142 ASN A N 1
ATOM 1100 C CA . ASN A 1 142 ? -24.984 -15.25 -0.104 1 95.75 142 ASN A CA 1
ATOM 1101 C C . ASN A 1 142 ? -24.219 -16.547 0.081 1 95.75 142 ASN A C 1
ATOM 1103 O O . ASN A 1 142 ? -24.688 -17.609 -0.344 1 95.75 142 ASN A O 1
ATOM 1107 N N . CYS A 1 143 ? -23.078 -16.469 0.62 1 97.31 143 CYS A N 1
ATOM 1108 C CA . CYS A 1 143 ? -22.266 -17.672 0.839 1 97.31 143 CYS A CA 1
ATOM 1109 C C . CYS A 1 143 ? -22.609 -18.312 2.178 1 97.31 143 CYS A C 1
ATOM 1111 O O . CYS A 1 143 ? -22.984 -17.625 3.129 1 97.31 143 CYS A O 1
ATOM 1113 N N . CYS A 1 144 ? -22.531 -19.609 2.234 1 97 144 CYS A N 1
ATOM 1114 C CA . CYS A 1 144 ? -22.703 -20.328 3.49 1 97 144 CYS A CA 1
ATOM 1115 C C . CYS A 1 144 ? -21.375 -20.547 4.184 1 97 144 CYS A C 1
ATOM 1117 O O . CYS A 1 144 ? -21.328 -20.969 5.344 1 97 144 CYS A O 1
ATOM 1119 N N . ALA A 1 145 ? -20.297 -20.359 3.484 1 98.06 145 ALA A N 1
ATOM 1120 C CA . ALA A 1 145 ? -18.953 -20.375 4.039 1 98.06 145 ALA A CA 1
ATOM 1121 C C . ALA A 1 145 ? -18.453 -18.969 4.332 1 98.06 145 ALA A C 1
ATOM 1123 O O . ALA A 1 145 ? -19.016 -17.984 3.818 1 98.06 145 ALA A O 1
ATOM 1124 N N . LYS A 1 146 ? -17.5 -18.875 5.211 1 98 146 LYS A N 1
ATOM 1125 C CA . LYS A 1 146 ? -16.797 -17.609 5.418 1 98 146 LYS A CA 1
ATOM 1126 C C . LYS A 1 146 ? -15.609 -17.469 4.48 1 98 146 LYS A C 1
ATOM 1128 O O . LYS A 1 146 ? -14.922 -18.453 4.191 1 98 146 LYS A O 1
ATOM 1133 N N . ILE A 1 147 ? -15.422 -16.312 4.055 1 98.44 147 ILE A N 1
ATOM 1134 C CA . ILE A 1 147 ? -14.305 -16.062 3.148 1 98.44 147 ILE A CA 1
ATOM 1135 C C . ILE A 1 147 ? -13.383 -15 3.74 1 98.44 147 ILE A C 1
ATOM 1137 O O . ILE A 1 147 ? -13.836 -13.906 4.086 1 98.44 147 ILE A O 1
ATOM 1141 N N . ALA A 1 148 ? -12.125 -15.328 3.889 1 98.38 148 ALA A N 1
ATOM 1142 C CA . ALA A 1 148 ? -11.109 -14.398 4.367 1 98.38 148 ALA A CA 1
ATOM 1143 C C . ALA A 1 148 ? -10.039 -14.164 3.301 1 98.38 148 ALA A C 1
ATOM 1145 O O . ALA A 1 148 ? -9.617 -15.102 2.617 1 98.38 148 ALA A O 1
ATOM 1146 N N . CYS A 1 149 ? -9.609 -12.945 3.195 1 97.62 149 CYS A N 1
ATOM 1147 C CA . CYS A 1 149 ? -8.609 -12.578 2.199 1 97.62 149 CYS A CA 1
ATOM 1148 C C . CYS A 1 149 ? -7.25 -12.336 2.85 1 97.62 149 CYS A C 1
ATOM 1150 O O . CYS A 1 149 ? -7.152 -11.617 3.844 1 97.62 149 CYS A O 1
ATOM 1152 N N . LYS A 1 150 ? -6.223 -13.047 2.406 1 98 150 LYS A N 1
ATOM 1153 C CA . LYS A 1 150 ? -4.84 -12.703 2.721 1 98 150 LYS A CA 1
ATOM 1154 C C . LYS A 1 150 ? -4.344 -11.555 1.847 1 98 150 LYS A C 1
ATOM 1156 O O . LYS A 1 150 ? -4.18 -11.719 0.635 1 98 150 LYS A O 1
ATOM 1161 N N . LEU A 1 151 ? -4.027 -10.391 2.439 1 95.88 151 LEU A N 1
ATOM 1162 C CA . LEU A 1 151 ? -3.85 -9.164 1.678 1 95.88 151 LEU A CA 1
ATOM 1163 C C . LEU A 1 151 ? -2.379 -8.938 1.346 1 95.88 151 LEU A C 1
ATOM 1165 O O . LEU A 1 151 ? -1.776 -7.965 1.809 1 95.88 151 LEU A O 1
ATOM 1169 N N . GLU A 1 152 ? -1.898 -9.656 0.415 1 94.62 152 GLU A N 1
ATOM 1170 C CA . GLU A 1 152 ? -0.516 -9.531 -0.037 1 94.62 152 GLU A CA 1
ATOM 1171 C C . GLU A 1 152 ? -0.28 -8.195 -0.73 1 94.62 152 GLU A C 1
ATOM 1173 O O . GLU A 1 152 ? 0.862 -7.746 -0.857 1 94.62 152 GLU A O 1
ATOM 1178 N N . ALA A 1 153 ? -1.323 -7.559 -1.102 1 87.44 153 ALA A N 1
ATOM 1179 C CA . ALA A 1 153 ? -1.253 -6.25 -1.742 1 87.44 153 ALA A CA 1
ATOM 1180 C C . ALA A 1 153 ? -0.796 -5.18 -0.754 1 87.44 153 ALA A C 1
ATOM 1182 O O . ALA A 1 153 ? -0.452 -4.066 -1.151 1 87.44 153 ALA A O 1
ATOM 1183 N N . LEU A 1 154 ? -0.753 -5.457 0.487 1 89 154 LEU A N 1
ATOM 1184 C CA . LEU A 1 154 ? -0.332 -4.477 1.48 1 89 154 LEU A CA 1
ATOM 1185 C C . LEU A 1 154 ? 1.152 -4.621 1.796 1 89 154 LEU A C 1
ATOM 1187 O O . LEU A 1 154 ? 1.628 -4.121 2.816 1 89 154 LEU A O 1
ATOM 1191 N N . GLY A 1 155 ? 1.835 -5.258 0.948 1 89.25 155 GLY A N 1
ATOM 1192 C CA . GLY A 1 155 ? 3.287 -5.234 0.996 1 89.25 155 GLY A CA 1
ATOM 1193 C C . GLY A 1 155 ? 3.881 -3.936 0.481 1 89.25 155 GLY A C 1
ATOM 1194 O O . GLY A 1 155 ? 3.152 -3.053 0.024 1 89.25 155 GLY A O 1
ATOM 1195 N N . PRO A 1 156 ? 5.172 -3.836 0.517 1 91.19 156 PRO A N 1
ATOM 1196 C CA . PRO A 1 156 ? 5.82 -2.574 0.146 1 91.19 156 PRO A CA 1
ATOM 1197 C C . PRO A 1 156 ? 5.59 -2.201 -1.316 1 91.19 156 PRO A C 1
ATOM 1199 O O . PRO A 1 156 ? 5.465 -1.018 -1.644 1 91.19 156 PRO A O 1
ATOM 1202 N N . CYS A 1 157 ? 5.547 -3.195 -2.191 1 90.12 157 CYS A N 1
ATOM 1203 C CA . CYS A 1 157 ? 5.316 -2.896 -3.6 1 90.12 157 CYS A CA 1
ATOM 1204 C C . CYS A 1 157 ? 3.93 -3.355 -4.035 1 90.12 157 CYS A C 1
ATOM 1206 O O . CYS A 1 157 ? 3.662 -3.488 -5.23 1 90.12 157 CYS A O 1
ATOM 1208 N N . ARG A 1 158 ? 3.107 -3.836 -3.125 1 88.75 158 ARG A N 1
ATOM 1209 C CA . ARG A 1 158 ? 1.674 -4.062 -3.273 1 88.75 158 ARG A CA 1
ATOM 1210 C C . ARG A 1 158 ? 1.4 -5.34 -4.062 1 88.75 158 ARG A C 1
ATOM 1212 O O . ARG A 1 158 ? 0.468 -5.391 -4.867 1 88.75 158 ARG A O 1
ATOM 1219 N N . SER A 1 159 ? 2.271 -6.266 -3.855 1 91.31 159 SER A N 1
ATOM 1220 C CA . SER A 1 159 ? 2.014 -7.539 -4.516 1 91.31 159 SER A CA 1
ATOM 1221 C C . SER A 1 159 ? 2.676 -8.695 -3.77 1 91.31 159 SER A C 1
ATOM 1223 O O . SER A 1 159 ? 3.625 -8.484 -3.012 1 91.31 159 SER A O 1
ATOM 1225 N N . VAL A 1 160 ? 2.205 -9.836 -4.082 1 95.12 160 VAL A N 1
ATOM 1226 C CA . VAL A 1 160 ? 2.73 -11.055 -3.482 1 95.12 160 VAL A CA 1
ATOM 1227 C C . VAL A 1 160 ? 4.16 -11.289 -3.961 1 95.12 160 VAL A C 1
ATOM 1229 O O . VAL A 1 160 ? 4.934 -11.992 -3.303 1 95.12 160 VAL A O 1
ATOM 1232 N N . LYS A 1 161 ? 4.508 -10.617 -5.059 1 95.69 161 LYS A N 1
ATOM 1233 C CA . LYS A 1 161 ? 5.805 -10.875 -5.68 1 95.69 161 LYS A CA 1
ATOM 1234 C C . LYS A 1 161 ? 6.938 -10.258 -4.871 1 95.69 161 LYS A C 1
ATOM 1236 O O . LYS A 1 161 ? 8.109 -10.602 -5.062 1 95.69 161 LYS A O 1
ATOM 1241 N N . ASP A 1 162 ? 6.605 -9.391 -3.947 1 96.31 162 ASP A N 1
ATOM 1242 C CA . ASP A 1 162 ? 7.625 -8.883 -3.039 1 96.31 162 ASP A CA 1
ATOM 1243 C C . ASP A 1 162 ? 8.344 -10.023 -2.324 1 96.31 162 ASP A C 1
ATOM 1245 O O . ASP A 1 162 ? 9.562 -9.977 -2.143 1 96.31 162 ASP A O 1
ATOM 1249 N N . ARG A 1 163 ? 7.598 -11.016 -1.985 1 98.12 163 ARG A N 1
ATOM 1250 C CA . ARG A 1 163 ? 8.141 -12.141 -1.238 1 98.12 163 ARG A CA 1
ATOM 1251 C C . ARG A 1 163 ? 9.164 -12.906 -2.07 1 98.12 163 ARG A C 1
ATOM 1253 O O . ARG A 1 163 ? 10.273 -13.18 -1.605 1 98.12 163 ARG A O 1
ATOM 1260 N N . ILE A 1 164 ? 8.789 -13.188 -3.25 1 98 164 ILE A N 1
ATOM 1261 C CA . ILE A 1 164 ? 9.68 -14.039 -4.031 1 98 164 ILE A CA 1
ATOM 1262 C C . ILE A 1 164 ? 10.875 -13.219 -4.523 1 98 164 ILE A C 1
ATOM 1264 O O . ILE A 1 164 ? 11.984 -13.742 -4.652 1 98 164 ILE A O 1
ATOM 1268 N N . ALA A 1 165 ? 10.625 -11.93 -4.871 1 98.19 165 ALA A N 1
ATOM 1269 C CA . ALA A 1 165 ? 11.75 -11.07 -5.238 1 98.19 165 ALA A CA 1
ATOM 1270 C C . ALA A 1 165 ? 12.828 -11.094 -4.16 1 98.19 165 ALA A C 1
ATOM 1272 O O . ALA A 1 165 ? 14 -11.336 -4.457 1 98.19 165 ALA A O 1
ATOM 1273 N N . LEU A 1 166 ? 12.43 -10.922 -2.961 1 98.62 166 LEU A N 1
ATOM 1274 C CA . LEU A 1 166 ? 13.375 -10.922 -1.849 1 98.62 166 LEU A CA 1
ATOM 1275 C C . LEU A 1 166 ? 13.992 -12.305 -1.664 1 98.62 166 LEU A C 1
ATOM 1277 O O . LEU A 1 166 ? 15.211 -12.43 -1.525 1 98.62 166 LEU A O 1
ATOM 1281 N N . ALA A 1 167 ? 13.203 -13.305 -1.701 1 98.75 167 ALA A N 1
ATOM 1282 C CA . ALA A 1 167 ? 13.648 -14.672 -1.443 1 98.75 167 ALA A CA 1
ATOM 1283 C C . ALA A 1 167 ? 14.672 -15.125 -2.484 1 98.75 167 ALA A C 1
ATOM 1285 O O . ALA A 1 167 ? 15.688 -15.742 -2.145 1 98.75 167 ALA A O 1
ATOM 1286 N N . MET A 1 168 ? 14.406 -14.828 -3.707 1 98.69 168 MET A N 1
ATOM 1287 C CA . MET A 1 168 ? 15.305 -15.258 -4.773 1 98.69 168 MET A CA 1
ATOM 1288 C C . MET A 1 168 ? 16.656 -14.555 -4.672 1 98.69 168 MET A C 1
ATOM 1290 O O . MET A 1 168 ? 17.703 -15.172 -4.852 1 98.69 168 MET A O 1
ATOM 1294 N N . VAL A 1 169 ? 16.625 -13.266 -4.379 1 98.69 169 VAL A N 1
ATOM 1295 C CA . VAL A 1 169 ? 17.859 -12.5 -4.25 1 98.69 169 VAL A CA 1
ATOM 1296 C C . VAL A 1 169 ? 18.656 -13.008 -3.045 1 98.69 169 VAL A C 1
ATOM 1298 O O . VAL A 1 169 ? 19.859 -13.258 -3.146 1 98.69 169 VAL A O 1
ATOM 1301 N N . GLU A 1 170 ? 18 -13.203 -1.929 1 98.5 170 GLU A N 1
ATOM 1302 C CA . GLU A 1 170 ? 18.688 -13.648 -0.721 1 98.5 170 GLU A CA 1
ATOM 1303 C C . GLU A 1 170 ? 19.219 -15.07 -0.893 1 98.5 170 GLU A C 1
ATOM 1305 O O . GLU A 1 170 ? 20.297 -15.391 -0.379 1 98.5 170 GLU A O 1
ATOM 1310 N N . ASP A 1 171 ? 18.469 -15.898 -1.558 1 98.62 171 ASP A N 1
ATOM 1311 C CA . ASP A 1 171 ? 18.953 -17.25 -1.842 1 98.62 171 ASP A CA 1
ATOM 1312 C C . ASP A 1 171 ? 20.234 -17.203 -2.676 1 98.62 171 ASP A C 1
ATOM 1314 O O . ASP A 1 171 ? 21.203 -17.906 -2.381 1 98.62 171 ASP A O 1
ATOM 1318 N N . ALA A 1 172 ? 20.219 -16.375 -3.725 1 98.56 172 ALA A N 1
ATOM 1319 C CA . ALA A 1 172 ? 21.391 -16.219 -4.574 1 98.56 172 ALA A CA 1
ATOM 1320 C C . ALA A 1 172 ? 22.578 -15.695 -3.781 1 98.56 172 ALA A C 1
ATOM 1322 O O . ALA A 1 172 ? 23.719 -16.109 -4 1 98.56 172 ALA A O 1
ATOM 1323 N N . GLU A 1 173 ? 22.312 -14.773 -2.834 1 98.25 173 GLU A N 1
ATOM 1324 C CA . GLU A 1 173 ? 23.359 -14.258 -1.95 1 98.25 173 GLU A CA 1
ATOM 1325 C C . GLU A 1 173 ? 23.938 -15.367 -1.072 1 98.25 173 GLU A C 1
ATOM 1327 O O . GLU A 1 173 ? 25.156 -15.523 -0.976 1 98.25 173 GLU A O 1
ATOM 1332 N N . ARG A 1 174 ? 23.094 -16.094 -0.487 1 97.88 174 ARG A N 1
ATOM 1333 C CA . ARG A 1 174 ? 23.484 -17.141 0.432 1 97.88 174 ARG A CA 1
ATOM 1334 C C . ARG A 1 174 ? 24.344 -18.203 -0.277 1 97.88 174 ARG A C 1
ATOM 1336 O O . ARG A 1 174 ? 25.266 -18.766 0.316 1 97.88 174 ARG A O 1
ATOM 1343 N N . ARG A 1 175 ? 24.047 -18.406 -1.519 1 97.88 175 ARG A N 1
ATOM 1344 C CA . ARG A 1 175 ? 24.75 -19.422 -2.301 1 97.88 175 ARG A CA 1
ATOM 1345 C C . ARG A 1 175 ? 26.016 -18.844 -2.93 1 97.88 175 ARG A C 1
ATOM 1347 O O . ARG A 1 175 ? 26.75 -19.547 -3.629 1 97.88 175 ARG A O 1
ATOM 1354 N N . GLY A 1 176 ? 26.203 -17.578 -2.785 1 97.5 176 GLY A N 1
ATOM 1355 C CA . GLY A 1 176 ? 27.422 -16.938 -3.27 1 97.5 176 GLY A CA 1
ATOM 1356 C C . GLY A 1 176 ? 27.391 -16.656 -4.762 1 97.5 176 GLY A C 1
ATOM 1357 O O . GLY A 1 176 ? 28.438 -16.469 -5.379 1 97.5 176 GLY A O 1
ATOM 1358 N N . LEU A 1 177 ? 26.219 -16.625 -5.34 1 97.88 177 LEU A N 1
ATOM 1359 C CA . LEU A 1 177 ? 26.094 -16.453 -6.781 1 97.88 177 LEU A CA 1
ATOM 1360 C C . LEU A 1 177 ? 26.125 -14.969 -7.156 1 97.88 177 LEU A C 1
ATOM 1362 O O . LEU A 1 177 ? 26.438 -14.625 -8.297 1 97.88 177 LEU A O 1
ATOM 1366 N N . ILE A 1 178 ? 25.766 -14.094 -6.141 1 98.31 178 ILE A N 1
ATOM 1367 C CA . ILE A 1 178 ? 25.734 -12.664 -6.406 1 98.31 178 ILE A CA 1
ATOM 1368 C C . ILE A 1 178 ? 26.312 -11.898 -5.223 1 98.31 178 ILE A C 1
ATOM 1370 O O . ILE A 1 178 ? 26.406 -12.43 -4.113 1 98.31 178 ILE A O 1
ATOM 1374 N N . LYS A 1 179 ? 26.75 -10.688 -5.523 1 97.5 179 LYS A N 1
ATOM 1375 C CA . LYS A 1 179 ? 27.312 -9.773 -4.527 1 97.5 179 LYS A CA 1
ATOM 1376 C C . LYS A 1 179 ? 26.844 -8.344 -4.785 1 97.5 179 LYS A C 1
ATOM 1378 O O . LYS A 1 179 ? 26.891 -7.863 -5.918 1 97.5 179 LYS A O 1
ATOM 1383 N N . PRO A 1 180 ? 26.375 -7.699 -3.656 1 94.88 180 PRO A N 1
ATOM 1384 C CA . PRO A 1 180 ? 25.953 -6.305 -3.816 1 94.88 180 PRO A CA 1
ATOM 1385 C C . PRO A 1 180 ? 27.062 -5.414 -4.363 1 94.88 180 PRO A C 1
ATOM 1387 O O . PRO A 1 180 ? 28.234 -5.582 -4.004 1 94.88 180 PRO A O 1
ATOM 1390 N N . GLY A 1 181 ? 26.688 -4.488 -5.199 1 93.75 181 GLY A N 1
ATOM 1391 C CA . GLY A 1 181 ? 27.656 -3.559 -5.766 1 93.75 181 GLY A CA 1
ATOM 1392 C C . GLY A 1 181 ? 28.453 -4.152 -6.91 1 93.75 181 GLY A C 1
ATOM 1393 O O . GLY A 1 181 ? 29.141 -3.426 -7.637 1 93.75 181 GLY A O 1
ATOM 1394 N N . VAL A 1 182 ? 28.344 -5.391 -7.133 1 96.44 182 VAL A N 1
ATOM 1395 C CA . VAL A 1 182 ? 29.156 -6.074 -8.133 1 96.44 182 VAL A CA 1
ATOM 1396 C C . VAL A 1 182 ? 28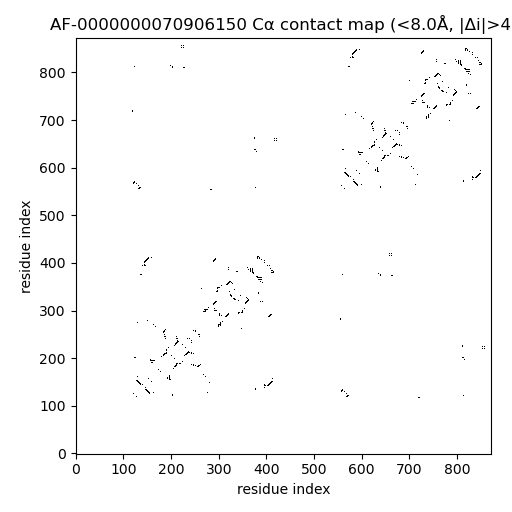.25 -6.695 -9.195 1 96.44 182 VAL A C 1
ATOM 1398 O O . VAL A 1 182 ? 28.469 -6.496 -10.391 1 96.44 182 VAL A O 1
ATOM 1401 N N . SER A 1 183 ? 27.312 -7.383 -8.734 1 98.12 183 SER A N 1
ATOM 1402 C CA . SER A 1 183 ? 26.5 -8.203 -9.633 1 98.12 183 SER A CA 1
ATOM 1403 C C . SER A 1 183 ? 25.375 -7.383 -10.266 1 98.12 183 SER A C 1
ATOM 1405 O O . SER A 1 183 ? 24.859 -6.457 -9.648 1 98.12 183 SER A O 1
ATOM 1407 N N . THR A 1 184 ? 25.078 -7.746 -11.492 1 98.44 184 THR A N 1
ATOM 1408 C CA . THR A 1 184 ? 23.891 -7.262 -12.195 1 98.44 184 THR A CA 1
ATOM 1409 C C . THR A 1 184 ? 22.828 -8.359 -12.297 1 98.44 184 THR A C 1
ATOM 1411 O O . THR A 1 184 ? 23.094 -9.438 -12.828 1 98.44 184 THR A O 1
ATOM 1414 N N . LEU A 1 185 ? 21.688 -8.078 -11.742 1 98.75 185 LEU A N 1
ATOM 1415 C CA . LEU A 1 185 ? 20.594 -9.031 -11.836 1 98.75 185 LEU A CA 1
ATOM 1416 C C . LEU A 1 185 ? 19.766 -8.781 -13.094 1 98.75 185 LEU A C 1
ATOM 1418 O O . LEU A 1 185 ? 19.531 -7.629 -13.461 1 98.75 185 LEU A O 1
ATOM 1422 N N . ILE A 1 186 ? 19.359 -9.875 -13.734 1 98.56 186 ILE A N 1
ATOM 1423 C CA . ILE A 1 186 ? 18.562 -9.805 -14.961 1 98.56 186 ILE A CA 1
ATOM 1424 C C . ILE A 1 186 ? 17.328 -10.688 -14.82 1 98.56 186 ILE A C 1
ATOM 1426 O O . ILE A 1 186 ? 17.391 -11.789 -14.273 1 98.56 186 ILE A O 1
ATOM 1430 N N . GLU A 1 187 ? 16.188 -10.211 -15.258 1 98.06 187 GLU A N 1
ATOM 1431 C CA . GLU A 1 187 ? 14.969 -11 -15.227 1 98.06 187 GLU A CA 1
ATOM 1432 C C . GLU A 1 187 ? 14.047 -10.633 -16.391 1 98.06 187 GLU A C 1
ATOM 1434 O O . GLU A 1 187 ? 13.719 -9.461 -16.578 1 98.06 187 GLU A O 1
ATOM 1439 N N . PRO A 1 188 ? 13.664 -11.648 -17.203 1 95.12 188 PRO A N 1
ATOM 1440 C CA . PRO A 1 188 ? 12.594 -11.391 -18.172 1 95.12 188 PRO A CA 1
ATOM 1441 C C . PRO A 1 188 ? 11.211 -11.352 -17.531 1 95.12 188 PRO A C 1
ATOM 1443 O O . PRO A 1 188 ? 10.68 -12.391 -17.141 1 95.12 188 PRO A O 1
ATOM 1446 N N . THR A 1 189 ? 10.648 -10.18 -17.375 1 90.81 189 THR A N 1
ATOM 1447 C CA . THR A 1 189 ? 9.344 -10.023 -16.75 1 90.81 189 THR A CA 1
ATOM 1448 C C . THR A 1 189 ? 8.758 -8.648 -17.047 1 90.81 189 THR A C 1
ATOM 1450 O O . THR A 1 189 ? 9.492 -7.668 -17.188 1 90.81 189 THR A O 1
ATOM 1453 N N . SER A 1 190 ? 7.496 -8.617 -17.188 1 78.94 190 SER A N 1
ATOM 1454 C CA . SER A 1 190 ? 6.793 -7.355 -17.406 1 78.94 190 SER A CA 1
ATOM 1455 C C . SER A 1 190 ? 5.82 -7.051 -16.266 1 78.94 190 SER A C 1
ATOM 1457 O O . SER A 1 190 ? 4.969 -6.168 -16.391 1 78.94 190 SER A O 1
ATOM 1459 N N . GLY A 1 191 ? 5.984 -7.672 -15.164 1 83.38 191 GLY A N 1
ATOM 1460 C CA . GLY A 1 191 ? 4.922 -7.586 -14.18 1 83.38 191 GLY A CA 1
ATOM 1461 C C . GLY A 1 191 ? 5.422 -7.227 -12.789 1 83.38 191 GLY A C 1
ATOM 1462 O O . GLY A 1 191 ? 6.379 -6.461 -12.648 1 83.38 191 GLY A O 1
ATOM 1463 N N . ASN A 1 192 ? 4.723 -7.723 -11.828 1 89.69 192 ASN A N 1
ATOM 1464 C CA . ASN A 1 192 ? 4.914 -7.406 -10.422 1 89.69 192 ASN A CA 1
ATOM 1465 C C . ASN A 1 192 ? 6.25 -7.938 -9.906 1 89.69 192 ASN A C 1
ATOM 1467 O O . ASN A 1 192 ? 6.848 -7.352 -9 1 89.69 192 ASN A O 1
ATOM 1471 N N . THR A 1 193 ? 6.738 -8.992 -10.516 1 94 193 THR A N 1
ATOM 1472 C CA . THR A 1 193 ? 8.047 -9.492 -10.117 1 94 193 THR A CA 1
ATOM 1473 C C . THR A 1 193 ? 9.133 -8.453 -10.375 1 94 193 THR A C 1
ATOM 1475 O O . THR A 1 193 ? 10.023 -8.258 -9.555 1 94 193 THR A O 1
ATOM 1478 N N . GLY A 1 194 ? 9.008 -7.863 -11.523 1 94.38 194 GLY A N 1
ATOM 1479 C CA . GLY A 1 194 ? 9.969 -6.828 -11.867 1 94.38 194 GLY A CA 1
ATOM 1480 C C . GLY A 1 194 ? 9.992 -5.684 -10.875 1 94.38 194 GLY A C 1
ATOM 1481 O O . GLY A 1 194 ? 11.062 -5.223 -10.469 1 94.38 194 GLY A O 1
ATOM 1482 N N . ILE A 1 195 ? 8.859 -5.242 -10.453 1 92.94 195 ILE A N 1
ATOM 1483 C CA . ILE A 1 195 ? 8.758 -4.152 -9.492 1 92.94 195 ILE A CA 1
ATOM 1484 C C . ILE A 1 195 ? 9.344 -4.598 -8.148 1 92.94 195 ILE A C 1
ATOM 1486 O O . ILE A 1 195 ? 10.102 -3.859 -7.52 1 92.94 195 ILE A O 1
ATOM 1490 N N . GLY A 1 196 ? 8.984 -5.781 -7.75 1 95.88 196 GLY A N 1
ATOM 1491 C CA . GLY A 1 196 ? 9.547 -6.332 -6.527 1 95.88 196 GLY A CA 1
ATOM 1492 C C . GLY A 1 196 ? 11.062 -6.414 -6.551 1 95.88 196 GLY A C 1
ATOM 1493 O O . GLY A 1 196 ? 11.727 -6.074 -5.566 1 95.88 196 GLY A O 1
ATOM 1494 N N . LEU A 1 197 ? 11.586 -6.84 -7.664 1 97.94 197 LEU A N 1
ATOM 1495 C CA . LEU A 1 197 ? 13.031 -6.941 -7.801 1 97.94 197 LEU A CA 1
ATOM 1496 C C . LEU A 1 197 ? 13.68 -5.562 -7.773 1 97.94 197 LEU A C 1
ATOM 1498 O O . LEU A 1 197 ? 14.75 -5.387 -7.188 1 97.94 197 LEU A O 1
ATOM 1502 N N . ALA A 1 198 ? 13.062 -4.625 -8.43 1 96.25 198 ALA A N 1
ATOM 1503 C CA . ALA A 1 198 ? 13.586 -3.264 -8.422 1 96.25 198 ALA A CA 1
ATOM 1504 C C . ALA A 1 198 ? 13.656 -2.715 -6.996 1 96.25 198 ALA A C 1
ATOM 1506 O O . ALA A 1 198 ? 14.656 -2.104 -6.613 1 96.25 198 ALA A O 1
ATOM 1507 N N . PHE A 1 199 ? 12.703 -2.957 -6.234 1 95.5 199 PHE A N 1
ATOM 1508 C CA . PHE A 1 199 ? 12.609 -2.584 -4.828 1 95.5 199 PHE A CA 1
ATOM 1509 C C . PHE A 1 199 ? 13.734 -3.219 -4.023 1 95.5 199 PHE A C 1
ATOM 1511 O O . PHE A 1 199 ? 14.453 -2.529 -3.299 1 95.5 199 PHE A O 1
ATOM 1518 N N . VAL A 1 200 ? 13.922 -4.48 -4.203 1 97.75 200 VAL A N 1
ATOM 1519 C CA . VAL A 1 200 ? 14.93 -5.227 -3.459 1 97.75 200 VAL A CA 1
ATOM 1520 C C . VAL A 1 200 ? 16.328 -4.777 -3.883 1 97.75 200 VAL A C 1
ATOM 1522 O O . VAL A 1 200 ? 17.203 -4.559 -3.039 1 97.75 200 VAL A O 1
ATOM 1525 N N . CYS A 1 201 ? 16.531 -4.598 -5.152 1 97.38 201 CYS A N 1
ATOM 1526 C CA . CYS A 1 201 ? 17.828 -4.215 -5.676 1 97.38 201 CYS A CA 1
ATOM 1527 C C . CYS A 1 201 ? 18.219 -2.814 -5.219 1 97.38 201 CYS A C 1
ATOM 1529 O O . CYS A 1 201 ? 19.375 -2.568 -4.867 1 97.38 201 CYS A O 1
ATOM 1531 N N . ALA A 1 202 ? 17.25 -1.926 -5.234 1 94.5 202 ALA A N 1
ATOM 1532 C CA . ALA A 1 202 ? 17.5 -0.572 -4.75 1 94.5 202 ALA A CA 1
ATOM 1533 C C . ALA A 1 202 ? 17.938 -0.586 -3.289 1 94.5 202 ALA A C 1
ATOM 1535 O O . ALA A 1 202 ? 18.875 0.129 -2.906 1 94.5 202 ALA A O 1
ATOM 1536 N N . SER A 1 203 ? 17.344 -1.377 -2.549 1 94.75 203 SER A N 1
ATOM 1537 C CA . SER A 1 203 ? 17.625 -1.442 -1.118 1 94.75 203 SER A CA 1
ATOM 1538 C C . SER A 1 203 ? 18.969 -2.102 -0.846 1 94.75 203 SER A C 1
ATOM 1540 O O . SER A 1 203 ? 19.703 -1.674 0.044 1 94.75 203 SER A O 1
ATOM 1542 N N . LYS A 1 204 ? 19.297 -3.129 -1.642 1 95.88 204 LYS A N 1
ATOM 1543 C CA . LYS A 1 204 ? 20.484 -3.932 -1.342 1 95.88 204 LYS A CA 1
ATOM 1544 C C . LYS A 1 204 ? 21.688 -3.439 -2.127 1 95.88 204 LYS A C 1
ATOM 1546 O O . LYS A 1 204 ? 22.828 -3.842 -1.849 1 95.88 204 LYS A O 1
ATOM 1551 N N . GLY A 1 205 ? 21.453 -2.641 -3.115 1 93.5 205 GLY A N 1
ATOM 1552 C CA . GLY A 1 205 ? 22.578 -2.094 -3.873 1 93.5 205 GLY A CA 1
ATOM 1553 C C . GLY A 1 205 ? 22.969 -2.947 -5.066 1 93.5 205 GLY A C 1
ATOM 1554 O O . GLY A 1 205 ? 24.156 -3.123 -5.348 1 93.5 205 GLY A O 1
ATOM 1555 N N . TYR A 1 206 ? 22.031 -3.609 -5.742 1 97.12 206 TYR A N 1
ATOM 1556 C CA . TYR A 1 206 ? 22.25 -4.355 -6.977 1 97.12 206 TYR A CA 1
ATOM 1557 C C . TYR A 1 206 ? 21.812 -3.543 -8.188 1 97.12 206 TYR A C 1
ATOM 1559 O O . TYR A 1 206 ? 20.891 -2.723 -8.102 1 97.12 206 TYR A O 1
ATOM 1567 N N . LYS A 1 207 ? 22.5 -3.787 -9.281 1 97.25 207 LYS A N 1
ATOM 1568 C CA . LYS A 1 207 ? 21.969 -3.344 -10.562 1 97.25 207 LYS A CA 1
ATOM 1569 C C . LYS A 1 207 ? 20.906 -4.312 -11.086 1 97.25 207 LYS A C 1
ATOM 1571 O O . LYS A 1 207 ? 21.016 -5.523 -10.867 1 97.25 207 LYS A O 1
ATOM 1576 N N . LEU A 1 208 ? 19.922 -3.762 -11.758 1 98.12 208 LEU A N 1
ATOM 1577 C CA . LEU A 1 208 ? 18.828 -4.586 -12.266 1 98.12 208 LEU A CA 1
ATOM 1578 C C . LEU A 1 208 ? 18.516 -4.234 -13.711 1 98.12 208 LEU A C 1
ATOM 1580 O O . LEU A 1 208 ? 18.391 -3.057 -14.062 1 98.12 208 LEU A O 1
ATOM 1584 N N . ILE A 1 209 ? 18.422 -5.262 -14.508 1 98.19 209 ILE A N 1
ATOM 1585 C CA . ILE A 1 209 ? 17.938 -5.121 -15.875 1 98.19 209 ILE A CA 1
ATOM 1586 C C . ILE A 1 209 ? 16.719 -6.02 -16.094 1 98.19 209 ILE A C 1
ATOM 1588 O O . ILE A 1 209 ? 16.797 -7.238 -15.906 1 98.19 209 ILE A O 1
ATOM 1592 N N . LEU A 1 210 ? 15.648 -5.414 -16.453 1 97.38 210 LEU A N 1
ATOM 1593 C CA . LEU A 1 210 ? 14.469 -6.18 -16.859 1 97.38 210 LEU A CA 1
ATOM 1594 C C . LEU A 1 210 ? 14.328 -6.199 -18.375 1 97.38 210 LEU A C 1
ATOM 1596 O O . LEU A 1 210 ? 14.523 -5.176 -19.031 1 97.38 210 LEU A O 1
ATOM 1600 N N . THR A 1 211 ? 14.031 -7.371 -18.906 1 96.44 211 THR A N 1
ATOM 1601 C CA . THR A 1 211 ? 13.703 -7.477 -20.328 1 96.44 211 THR A CA 1
ATOM 1602 C C . THR A 1 211 ? 12.211 -7.77 -20.516 1 96.44 211 THR A C 1
ATOM 1604 O O . THR A 1 211 ? 11.633 -8.562 -19.766 1 96.44 211 THR A O 1
ATOM 1607 N N . MET A 1 212 ? 11.625 -7.027 -21.438 1 93.44 212 MET A N 1
ATOM 1608 C CA . MET A 1 212 ? 10.203 -7.207 -21.688 1 93.44 212 MET A CA 1
ATOM 1609 C C . MET A 1 212 ? 9.844 -6.75 -23.094 1 93.44 212 MET A C 1
ATOM 1611 O O . MET A 1 212 ? 10.57 -5.953 -23.703 1 93.44 212 MET A O 1
ATOM 1615 N N . PRO A 1 213 ? 8.719 -7.297 -23.594 1 89.81 213 PRO A N 1
ATOM 1616 C CA . PRO A 1 213 ? 8.266 -6.777 -24.875 1 89.81 213 PRO A CA 1
ATOM 1617 C C . PRO A 1 213 ? 7.906 -5.293 -24.828 1 89.81 213 PRO A C 1
ATOM 1619 O O . PRO A 1 213 ? 7.477 -4.793 -23.781 1 89.81 213 PRO A O 1
ATOM 1622 N N . GLU A 1 214 ? 7.953 -4.609 -25.906 1 88.81 214 GLU A N 1
ATOM 1623 C CA . GLU A 1 214 ? 7.797 -3.16 -25.953 1 88.81 214 GLU A CA 1
ATOM 1624 C C . GLU A 1 214 ? 6.344 -2.752 -25.75 1 88.81 214 GLU A C 1
ATOM 1626 O O . GLU A 1 214 ? 6.055 -1.593 -25.453 1 88.81 214 GLU A O 1
ATOM 1631 N N . ASP A 1 215 ? 5.426 -3.627 -25.906 1 79.44 215 ASP A N 1
ATOM 1632 C CA . ASP A 1 215 ? 4.012 -3.279 -25.797 1 79.44 215 ASP A CA 1
ATOM 1633 C C . ASP A 1 215 ? 3.516 -3.398 -24.359 1 79.44 215 ASP A C 1
ATOM 1635 O O . ASP A 1 215 ? 2.334 -3.182 -24.094 1 79.44 215 ASP A O 1
ATOM 1639 N N . GLN A 1 216 ? 4.371 -3.646 -23.547 1 77.62 216 GLN A N 1
ATOM 1640 C CA . GLN A 1 216 ? 3.992 -3.73 -22.141 1 77.62 216 GLN A CA 1
ATOM 1641 C C . GLN A 1 216 ? 3.805 -2.342 -21.531 1 77.62 216 GLN A C 1
ATOM 1643 O O . GLN A 1 216 ? 4.254 -1.346 -22.109 1 77.62 216 GLN A O 1
ATOM 1648 N N . SER A 1 217 ? 3.189 -2.303 -20.359 1 72.25 217 SER A N 1
ATOM 1649 C CA . SER A 1 217 ? 2.693 -1.07 -19.75 1 72.25 217 SER A CA 1
ATOM 1650 C C . SER A 1 217 ? 3.836 -0.114 -19.422 1 72.25 217 SER A C 1
ATOM 1652 O O . SER A 1 217 ? 4.867 -0.528 -18.891 1 72.25 217 SER A O 1
ATOM 1654 N N . MET A 1 218 ? 3.617 1.116 -19.797 1 76.56 218 MET A N 1
ATOM 1655 C CA . MET A 1 218 ? 4.555 2.201 -19.516 1 76.56 218 MET A CA 1
ATOM 1656 C C . MET A 1 218 ? 4.629 2.473 -18.016 1 76.56 218 MET A C 1
ATOM 1658 O O . MET A 1 218 ? 5.695 2.797 -17.5 1 76.56 218 MET A O 1
ATOM 1662 N N . GLU A 1 219 ? 3.559 2.303 -17.391 1 73 219 GLU A N 1
ATOM 1663 C CA . GLU A 1 219 ? 3.496 2.564 -15.961 1 73 219 GLU A CA 1
ATOM 1664 C C . GLU A 1 219 ? 4.461 1.665 -15.195 1 73 219 GLU A C 1
ATOM 1666 O O . GLU A 1 219 ? 5.148 2.121 -14.273 1 73 219 GLU A O 1
ATOM 1671 N N . ARG A 1 220 ? 4.523 0.491 -15.602 1 77.75 220 ARG A N 1
ATOM 1672 C CA . ARG A 1 220 ? 5.406 -0.448 -14.914 1 77.75 220 ARG A CA 1
ATOM 1673 C C . ARG A 1 220 ? 6.871 -0.115 -15.18 1 77.75 220 ARG A C 1
ATOM 1675 O O . ARG A 1 220 ? 7.711 -0.226 -14.289 1 77.75 220 ARG A O 1
ATOM 1682 N N . ARG A 1 221 ? 7.141 0.306 -16.375 1 84.62 221 ARG A N 1
ATOM 1683 C CA . ARG A 1 221 ? 8.5 0.699 -16.719 1 84.62 221 ARG A CA 1
ATOM 1684 C C . ARG A 1 221 ? 8.969 1.881 -15.875 1 84.62 221 ARG A C 1
ATOM 1686 O O . ARG A 1 221 ? 10.094 1.885 -15.367 1 84.62 221 ARG A O 1
ATOM 1693 N N . ILE A 1 222 ? 8.086 2.754 -15.695 1 82.19 222 ILE A N 1
ATOM 1694 C CA . ILE A 1 222 ? 8.398 3.961 -14.938 1 82.19 222 ILE A CA 1
ATOM 1695 C C . ILE A 1 222 ? 8.68 3.598 -13.484 1 82.19 222 ILE A C 1
ATOM 1697 O O . ILE A 1 222 ? 9.617 4.125 -12.875 1 82.19 222 ILE A O 1
ATOM 1701 N N . LEU A 1 223 ? 7.945 2.729 -12.992 1 84.56 223 LEU A N 1
ATOM 1702 C CA . LEU A 1 223 ? 8.125 2.322 -11.602 1 84.56 223 LEU A CA 1
ATOM 1703 C C . LEU A 1 223 ? 9.477 1.637 -11.406 1 84.56 223 LEU A C 1
ATOM 1705 O O . LEU A 1 223 ? 10.164 1.884 -10.414 1 84.56 223 LEU A O 1
ATOM 1709 N N . VAL A 1 224 ? 9.797 0.798 -12.297 1 91.12 224 VAL A N 1
ATOM 1710 C CA . VAL A 1 224 ? 11.078 0.102 -12.242 1 91.12 224 VAL A CA 1
ATOM 1711 C C . VAL A 1 224 ? 12.227 1.113 -12.312 1 91.12 224 VAL A C 1
ATOM 1713 O O . VAL A 1 224 ? 13.188 1.026 -11.547 1 91.12 224 VAL A O 1
ATOM 1716 N N . GLN A 1 225 ? 12.062 2.029 -13.133 1 90.31 225 GLN A N 1
ATOM 1717 C CA . GLN A 1 225 ? 13.086 3.053 -13.312 1 90.31 225 GLN A CA 1
ATOM 1718 C C . GLN A 1 225 ? 13.164 3.973 -12.102 1 90.31 225 GLN A C 1
ATOM 1720 O O . GLN A 1 225 ? 14.242 4.461 -11.75 1 90.31 225 GLN A O 1
ATOM 1725 N N . ALA A 1 226 ? 12.062 4.141 -11.516 1 87.38 226 ALA A N 1
ATOM 1726 C CA . ALA A 1 226 ? 12.031 4.965 -10.305 1 87.38 226 ALA A CA 1
ATOM 1727 C C . ALA A 1 226 ? 12.898 4.363 -9.203 1 87.38 226 ALA A C 1
ATOM 1729 O O . ALA A 1 226 ? 13.477 5.09 -8.398 1 87.38 226 ALA A O 1
ATOM 1730 N N . PHE A 1 227 ? 13.039 3.1 -9.234 1 93.12 227 PHE A N 1
ATOM 1731 C CA . PHE A 1 227 ? 13.883 2.404 -8.266 1 93.12 227 PHE A CA 1
ATOM 1732 C C . PHE A 1 227 ? 15.312 2.293 -8.773 1 93.12 227 PHE A C 1
ATOM 1734 O O . PHE A 1 227 ? 16.172 1.729 -8.102 1 93.12 227 PHE A O 1
ATOM 1741 N N . GLY A 1 228 ? 15.516 2.734 -10 1 91.88 228 GLY A N 1
ATOM 1742 C CA . GLY A 1 228 ? 16.859 2.709 -10.555 1 91.88 228 GLY A CA 1
ATOM 1743 C C . GLY A 1 228 ? 17.094 1.534 -11.484 1 91.88 228 GLY A C 1
ATOM 1744 O O . GLY A 1 228 ? 18.203 1.362 -12.008 1 91.88 228 GLY A O 1
ATOM 1745 N N . GLY A 1 229 ? 16.094 0.742 -11.688 1 95.06 229 GLY A N 1
ATOM 1746 C CA . GLY A 1 229 ? 16.219 -0.379 -12.602 1 95.06 229 GLY A CA 1
ATOM 1747 C C . GLY A 1 229 ? 16.25 0.041 -14.062 1 95.06 229 GLY A C 1
ATOM 1748 O O . GLY A 1 229 ? 15.719 1.095 -14.422 1 95.06 229 GLY A O 1
ATOM 1749 N N . GLN A 1 230 ? 16.875 -0.836 -14.828 1 96.12 230 GLN A N 1
ATOM 1750 C CA . GLN A 1 230 ? 16.891 -0.639 -16.281 1 96.12 230 GLN A CA 1
ATOM 1751 C C . GLN A 1 230 ? 15.898 -1.566 -16.969 1 96.12 230 GLN A C 1
ATOM 1753 O O . GLN A 1 230 ? 15.734 -2.717 -16.562 1 96.12 230 GLN A O 1
ATOM 1758 N N . VAL A 1 231 ? 15.297 -1.001 -18.047 1 95.31 231 VAL A N 1
ATOM 1759 C CA . VAL A 1 231 ? 14.352 -1.799 -18.828 1 95.31 231 VAL A CA 1
ATOM 1760 C C . VAL A 1 231 ? 14.836 -1.905 -20.266 1 95.31 231 VAL A C 1
ATOM 1762 O O . VAL A 1 231 ? 15.102 -0.891 -20.922 1 95.31 231 VAL A O 1
ATOM 1765 N N . VAL A 1 232 ? 14.977 -3.1 -20.719 1 95.81 232 VAL A N 1
ATOM 1766 C CA . VAL A 1 232 ? 15.312 -3.383 -22.109 1 95.81 232 VAL A CA 1
ATOM 1767 C C . VAL A 1 232 ? 14.117 -4.02 -22.812 1 95.81 232 VAL A C 1
ATOM 1769 O O . VAL A 1 232 ? 13.633 -5.074 -22.391 1 95.81 232 VAL A O 1
ATOM 1772 N N . THR A 1 233 ? 13.719 -3.375 -23.859 1 94.12 233 THR A N 1
ATOM 1773 C CA . THR A 1 233 ? 12.531 -3.863 -24.547 1 94.12 233 THR A CA 1
ATOM 1774 C C . THR A 1 233 ? 12.914 -4.691 -25.781 1 94.12 233 THR A C 1
ATOM 1776 O O . THR A 1 233 ? 13.992 -4.496 -26.344 1 94.12 233 THR A O 1
ATOM 1779 N N . THR A 1 234 ? 12.102 -5.605 -26.094 1 94.75 234 THR A N 1
ATOM 1780 C CA . THR A 1 234 ? 12.211 -6.434 -27.297 1 94.75 234 THR A CA 1
ATOM 1781 C C . THR A 1 234 ? 10.992 -6.254 -28.203 1 94.75 234 THR A C 1
ATOM 1783 O O . THR A 1 234 ? 9.953 -5.766 -27.75 1 94.75 234 THR A O 1
ATOM 1786 N N . PRO A 1 235 ? 11.055 -6.598 -29.438 1 92.69 235 PRO A N 1
ATOM 1787 C CA . PRO A 1 235 ? 9.906 -6.457 -30.328 1 92.69 235 PRO A CA 1
ATOM 1788 C C . PRO A 1 235 ? 8.672 -7.215 -29.828 1 92.69 235 PRO A C 1
ATOM 1790 O O . PRO A 1 235 ? 8.797 -8.336 -29.328 1 92.69 235 PRO A O 1
ATOM 1793 N N . ALA A 1 236 ? 7.52 -6.586 -30.031 1 87.31 236 ALA A N 1
ATOM 1794 C CA . ALA A 1 236 ? 6.266 -7.18 -29.594 1 87.31 236 ALA A CA 1
ATOM 1795 C C . ALA A 1 236 ? 6.023 -8.523 -30.266 1 87.31 236 ALA A C 1
ATOM 1797 O O . ALA A 1 236 ? 5.492 -9.453 -29.641 1 87.31 236 ALA A O 1
ATOM 1798 N N . LYS A 1 237 ? 6.41 -8.641 -31.453 1 87.5 237 LYS A N 1
ATOM 1799 C CA . LYS A 1 237 ? 6.184 -9.844 -32.25 1 87.5 237 LYS A CA 1
ATOM 1800 C C . LYS A 1 237 ? 6.867 -11.055 -31.641 1 87.5 237 LYS A C 1
ATOM 1802 O O . LYS A 1 237 ? 6.418 -12.188 -31.828 1 87.5 237 LYS A O 1
ATOM 1807 N N . SER A 1 238 ? 7.922 -10.805 -30.969 1 85.81 238 SER A N 1
ATOM 1808 C CA . SER A 1 238 ? 8.688 -11.898 -30.391 1 85.81 238 SER A CA 1
ATOM 1809 C C . SER A 1 238 ? 8.156 -12.258 -29 1 85.81 238 SER A C 1
ATOM 1811 O O . SER A 1 238 ? 8.641 -13.203 -28.375 1 85.81 238 SER A O 1
ATOM 1813 N N . SER A 1 239 ? 7.211 -11.594 -28.5 1 83.12 239 SER A N 1
ATOM 1814 C CA . SER A 1 239 ? 6.539 -11.859 -27.234 1 83.12 239 SER A CA 1
ATOM 1815 C C . SER A 1 239 ? 7.547 -12.094 -26.109 1 83.12 239 SER A C 1
ATOM 1817 O O . SER A 1 239 ? 8.656 -11.555 -26.141 1 83.12 239 SER A O 1
ATOM 1819 N N . MET A 1 240 ? 7.18 -12.898 -25.172 1 85.06 240 MET A N 1
ATOM 1820 C CA . MET A 1 240 ? 8.023 -13.125 -24 1 85.06 240 MET A CA 1
ATOM 1821 C C . MET A 1 240 ? 9.227 -13.992 -24.359 1 85.06 240 MET A C 1
ATOM 1823 O O . MET A 1 240 ? 10.258 -13.922 -23.688 1 85.06 240 MET A O 1
ATOM 1827 N N . THR A 1 241 ? 9.156 -14.773 -25.359 1 87.56 241 THR A N 1
ATOM 1828 C CA . THR A 1 241 ? 10.289 -15.57 -25.812 1 87.56 241 THR A CA 1
ATOM 1829 C C . THR A 1 241 ? 11.453 -14.672 -26.219 1 87.56 241 THR A C 1
ATOM 1831 O O . THR A 1 241 ? 12.602 -14.953 -25.891 1 87.56 241 THR A O 1
ATOM 1834 N N . GLY A 1 242 ? 11.086 -13.641 -26.922 1 90.88 242 GLY A N 1
ATOM 1835 C CA . GLY A 1 242 ? 12.102 -12.664 -27.266 1 90.88 242 GLY A CA 1
ATOM 1836 C C . GLY A 1 242 ? 12.773 -12.047 -26.047 1 90.88 242 GLY A C 1
ATOM 1837 O O . GLY A 1 242 ? 13.992 -11.852 -26.031 1 90.88 242 GLY A O 1
ATOM 1838 N N . ALA A 1 243 ? 12.008 -11.773 -25.047 1 92.94 243 ALA A N 1
ATOM 1839 C CA . ALA A 1 243 ? 12.516 -11.172 -23.812 1 92.94 243 ALA A CA 1
ATOM 1840 C C . ALA A 1 243 ? 13.453 -12.133 -23.094 1 92.94 243 ALA A C 1
ATOM 1842 O O . ALA A 1 243 ? 14.477 -11.711 -22.547 1 92.94 243 ALA A O 1
ATOM 1843 N N . ILE A 1 244 ? 13.18 -13.375 -23.125 1 93.38 244 ILE A N 1
ATOM 1844 C CA . ILE A 1 244 ? 13.992 -14.398 -22.484 1 93.38 244 ILE A CA 1
ATOM 1845 C C . ILE A 1 244 ? 15.336 -14.516 -23.203 1 93.38 244 ILE A C 1
ATOM 1847 O O . ILE A 1 244 ? 16.391 -14.531 -22.547 1 93.38 244 ILE A O 1
ATOM 1851 N N . LEU A 1 245 ? 15.273 -14.547 -24.453 1 95.12 245 LEU A N 1
ATOM 1852 C CA . LEU A 1 245 ? 16.5 -14.648 -25.25 1 95.12 245 LEU A CA 1
ATOM 1853 C C . LEU A 1 245 ? 17.391 -13.43 -25.031 1 95.12 245 LEU A C 1
ATOM 1855 O O . LEU A 1 245 ? 18.609 -13.562 -24.906 1 95.12 245 LEU A O 1
ATOM 1859 N N . LYS A 1 246 ? 16.734 -12.359 -24.969 1 96.88 246 LYS A N 1
ATOM 1860 C CA . LYS A 1 246 ? 17.484 -11.133 -24.719 1 96.88 246 LYS A CA 1
ATOM 1861 C C . LYS A 1 246 ? 18.141 -11.164 -23.344 1 96.88 246 LYS A C 1
ATOM 1863 O O . LYS A 1 246 ? 19.297 -10.742 -23.188 1 96.88 246 LYS A O 1
ATOM 1868 N N . ALA A 1 247 ? 17.469 -11.594 -22.375 1 97.31 247 ALA A N 1
ATOM 1869 C CA . ALA A 1 247 ? 18.016 -11.711 -21.031 1 97.31 247 ALA A CA 1
ATOM 1870 C C . ALA A 1 247 ? 19.219 -12.633 -21 1 97.31 247 ALA A C 1
ATOM 1872 O O . ALA A 1 247 ? 20.234 -12.32 -20.391 1 97.31 247 ALA A O 1
ATOM 1873 N N . GLU A 1 248 ? 19.141 -13.695 -21.703 1 97 248 GLU A N 1
ATOM 1874 C CA . GLU A 1 248 ? 20.25 -14.641 -21.781 1 97 248 GLU A CA 1
ATOM 1875 C C . GLU A 1 248 ? 21.453 -14.016 -22.469 1 97 248 GLU A C 1
ATOM 1877 O O . GLU A 1 248 ? 22.594 -14.219 -22.047 1 97 248 GLU A O 1
ATOM 1882 N N . ALA A 1 249 ? 21.172 -13.344 -23.484 1 97.88 249 ALA A N 1
ATOM 1883 C CA . ALA A 1 249 ? 22.234 -12.672 -24.203 1 97.88 249 ALA A CA 1
ATOM 1884 C C . ALA A 1 249 ? 22.953 -11.656 -23.312 1 97.88 249 ALA A C 1
ATOM 1886 O O . ALA A 1 249 ? 24.188 -11.617 -23.266 1 97.88 249 ALA A O 1
ATOM 1887 N N . LEU A 1 250 ? 22.156 -10.875 -22.656 1 97.88 250 LEU A N 1
ATOM 1888 C CA . LEU A 1 250 ? 22.719 -9.867 -21.75 1 97.88 250 LEU A CA 1
ATOM 1889 C C . LEU A 1 250 ? 23.531 -10.523 -20.641 1 97.88 250 LEU A C 1
ATOM 1891 O O . LEU A 1 250 ? 24.578 -10.016 -20.25 1 97.88 250 LEU A O 1
ATOM 1895 N N . CYS A 1 251 ? 23.016 -11.578 -20.172 1 97.69 251 CYS A N 1
ATOM 1896 C CA . CYS A 1 251 ? 23.703 -12.281 -19.078 1 97.69 251 CYS A CA 1
ATOM 1897 C C . CYS A 1 251 ? 25.078 -12.758 -19.531 1 97.69 251 CYS A C 1
ATOM 1899 O O . CYS A 1 251 ? 26.016 -12.766 -18.734 1 97.69 251 CYS A O 1
ATOM 1901 N N . ARG A 1 252 ? 25.25 -13.156 -20.719 1 97.12 252 ARG A N 1
ATOM 1902 C CA . ARG A 1 252 ? 26.516 -13.617 -21.266 1 97.12 252 ARG A CA 1
ATOM 1903 C C . ARG A 1 252 ? 27.469 -12.445 -21.484 1 97.12 252 ARG A C 1
ATOM 1905 O O . ARG A 1 252 ? 28.688 -12.594 -21.328 1 97.12 252 ARG A O 1
ATOM 1912 N N . GLU A 1 253 ? 26.938 -11.305 -21.703 1 97.56 253 GLU A N 1
ATOM 1913 C CA . GLU A 1 253 ? 27.734 -10.148 -22.094 1 97.56 253 GLU A CA 1
ATOM 1914 C C . GLU A 1 253 ? 28.188 -9.359 -20.859 1 97.56 253 GLU A C 1
ATOM 1916 O O . GLU A 1 253 ? 29.281 -8.781 -20.859 1 97.56 253 GLU A O 1
ATOM 1921 N N . ILE A 1 254 ? 27.375 -9.312 -19.891 1 97.69 254 ILE A N 1
ATOM 1922 C CA . ILE A 1 254 ? 27.641 -8.484 -18.719 1 97.69 254 ILE A CA 1
ATOM 1923 C C . ILE A 1 254 ? 28.344 -9.312 -17.656 1 97.69 254 ILE A C 1
ATOM 1925 O O . ILE A 1 254 ? 27.812 -10.328 -17.188 1 97.69 254 ILE A O 1
ATOM 1929 N N . PRO A 1 255 ? 29.5 -8.859 -17.312 1 97.25 255 PRO A N 1
ATOM 1930 C CA . PRO A 1 255 ? 30.219 -9.594 -16.266 1 97.25 255 PRO A CA 1
ATOM 1931 C C . PRO A 1 255 ? 29.453 -9.609 -14.938 1 97.25 255 PRO A C 1
ATOM 1933 O O . PRO A 1 255 ? 28.844 -8.609 -14.562 1 97.25 255 PRO A O 1
ATOM 1936 N N . ASN A 1 256 ? 29.438 -10.75 -14.266 1 97.38 256 ASN A N 1
ATOM 1937 C CA . ASN A 1 256 ? 28.828 -10.953 -12.953 1 97.38 256 ASN A CA 1
ATOM 1938 C C . ASN A 1 256 ? 27.312 -10.82 -13.008 1 97.38 256 ASN A C 1
ATOM 1940 O O . ASN A 1 256 ? 26.672 -10.484 -12.016 1 97.38 256 ASN A O 1
ATOM 1944 N N . ALA A 1 257 ? 26.766 -11.031 -14.164 1 98.38 257 ALA A N 1
ATOM 1945 C CA . ALA A 1 257 ? 25.312 -10.984 -14.312 1 98.38 257 ALA A CA 1
ATOM 1946 C C . ALA A 1 257 ? 24.688 -12.305 -13.883 1 98.38 257 ALA A C 1
ATOM 1948 O O . ALA A 1 257 ? 25.328 -13.359 -13.914 1 98.38 257 ALA A O 1
ATOM 1949 N N . TYR A 1 258 ? 23.469 -12.242 -13.414 1 98.44 258 TYR A N 1
ATOM 1950 C CA . TYR A 1 258 ? 22.75 -13.414 -12.93 1 98.44 258 TYR A CA 1
ATOM 1951 C C . TYR A 1 258 ? 21.266 -13.305 -13.227 1 98.44 258 TYR A C 1
ATOM 1953 O O . TYR A 1 258 ? 20.641 -12.266 -12.969 1 98.44 258 TYR A O 1
ATOM 1961 N N . ILE A 1 259 ? 20.703 -14.336 -13.852 1 98.44 259 ILE A N 1
ATOM 1962 C CA . ILE A 1 259 ? 19.266 -14.383 -14.117 1 98.44 259 ILE A CA 1
ATOM 1963 C C . ILE A 1 259 ? 18.578 -15.18 -13.016 1 98.44 259 ILE A C 1
ATOM 1965 O O . ILE A 1 259 ? 18.922 -16.328 -12.758 1 98.44 259 ILE A O 1
ATOM 1969 N N . LEU A 1 260 ? 17.578 -14.641 -12.367 1 97.69 260 LEU A N 1
ATOM 1970 C CA . LEU A 1 260 ? 16.953 -15.227 -11.195 1 97.69 260 LEU A CA 1
ATOM 1971 C C . LEU A 1 260 ? 15.992 -16.344 -11.594 1 97.69 260 LEU A C 1
ATOM 1973 O O . LEU A 1 260 ? 15.914 -17.375 -10.922 1 97.69 260 LEU A O 1
ATOM 1977 N N . GLN A 1 261 ? 15.18 -16.219 -12.656 1 95.62 261 GLN A N 1
ATOM 1978 C CA . GLN A 1 261 ? 14.344 -17.266 -13.242 1 95.62 261 GLN A CA 1
ATOM 1979 C C . GLN A 1 261 ? 13.164 -17.594 -12.336 1 95.62 261 GLN A C 1
ATOM 1981 O O . GLN A 1 261 ? 13.031 -18.734 -11.875 1 95.62 261 GLN A O 1
ATOM 1986 N N . GLN A 1 262 ? 12.172 -16.75 -12.32 1 95.62 262 GLN A N 1
ATOM 1987 C CA . GLN A 1 262 ? 11.078 -16.844 -11.359 1 95.62 262 GLN A CA 1
ATOM 1988 C C . GLN A 1 262 ? 10.25 -18.109 -11.594 1 95.62 262 GLN A C 1
ATOM 1990 O O . GLN A 1 262 ? 9.602 -18.609 -10.68 1 95.62 262 GLN A O 1
ATOM 1995 N N . PHE A 1 263 ? 10.305 -18.734 -12.797 1 95.44 263 PHE A N 1
ATOM 1996 C CA . PHE A 1 263 ? 9.43 -19.859 -13.148 1 95.44 263 PHE A CA 1
ATOM 1997 C C . PHE A 1 263 ? 10.078 -21.188 -12.789 1 95.44 263 PHE A C 1
ATOM 1999 O O . PHE A 1 263 ? 9.414 -22.219 -12.781 1 95.44 263 PHE A O 1
ATOM 2006 N N . ARG A 1 264 ? 11.328 -21.156 -12.43 1 96.31 264 ARG A N 1
ATOM 2007 C CA . ARG A 1 264 ? 12.039 -22.406 -12.148 1 96.31 264 ARG A CA 1
ATOM 2008 C C . ARG A 1 264 ? 12.766 -22.328 -10.812 1 96.31 264 ARG A C 1
ATOM 2010 O O . ARG A 1 264 ? 13.219 -23.344 -10.289 1 96.31 264 ARG A O 1
ATOM 2017 N N . ASN A 1 265 ? 12.883 -21.141 -10.227 1 97.94 265 ASN A N 1
ATOM 2018 C CA . ASN A 1 265 ? 13.648 -20.922 -9.008 1 97.94 265 ASN A CA 1
ATOM 2019 C C . ASN A 1 265 ? 12.938 -21.484 -7.785 1 97.94 265 ASN A C 1
ATOM 2021 O O . ASN A 1 265 ? 11.852 -21.031 -7.422 1 97.94 265 ASN A O 1
ATOM 2025 N N . PRO A 1 266 ? 13.57 -22.422 -7.082 1 98.25 266 PRO A N 1
ATOM 2026 C CA . PRO A 1 266 ? 12.898 -23.062 -5.945 1 98.25 266 PRO A CA 1
ATOM 2027 C C . PRO A 1 266 ? 12.695 -22.109 -4.77 1 98.25 266 PRO A C 1
ATOM 2029 O O . PRO A 1 266 ? 11.883 -22.391 -3.881 1 98.25 266 PRO A O 1
ATOM 2032 N N . ALA A 1 267 ? 13.398 -21 -4.727 1 98.62 267 ALA A N 1
ATOM 2033 C CA . ALA A 1 267 ? 13.188 -20.016 -3.668 1 98.62 267 ALA A CA 1
ATOM 2034 C C . ALA A 1 267 ? 11.789 -19.422 -3.744 1 98.62 267 ALA A C 1
ATOM 2036 O O . ALA A 1 267 ? 11.273 -18.906 -2.748 1 98.62 267 ALA A O 1
ATOM 2037 N N . ASN A 1 268 ? 11.234 -19.531 -4.922 1 98.5 268 ASN A N 1
ATOM 2038 C CA . ASN A 1 268 ? 9.898 -19 -5.168 1 98.5 268 ASN A CA 1
ATOM 2039 C C . ASN A 1 268 ? 8.844 -19.75 -4.363 1 98.5 268 ASN A C 1
ATOM 2041 O O . ASN A 1 268 ? 8.273 -19.203 -3.42 1 98.5 268 ASN A O 1
ATOM 2045 N N . PRO A 1 269 ? 8.641 -21.031 -4.488 1 98.69 269 PRO A N 1
ATOM 2046 C CA . PRO A 1 269 ? 7.672 -21.719 -3.627 1 98.69 269 PRO A CA 1
ATOM 2047 C C . PRO A 1 269 ? 8.148 -21.844 -2.182 1 98.69 269 PRO A C 1
ATOM 2049 O O . PRO A 1 269 ? 7.328 -21.859 -1.258 1 98.69 269 PRO A O 1
ATOM 2052 N N . ARG A 1 270 ? 9.398 -21.844 -1.947 1 98.75 270 ARG A N 1
ATOM 2053 C CA . ARG A 1 270 ? 9.938 -22.047 -0.607 1 98.75 270 ARG A CA 1
ATOM 2054 C C . ARG A 1 270 ? 9.547 -20.906 0.32 1 98.75 270 ARG A C 1
ATOM 2056 O O . ARG A 1 270 ? 9.203 -21.125 1.482 1 98.75 270 ARG A O 1
ATOM 2063 N N . VAL A 1 271 ? 9.586 -19.688 -0.165 1 98.75 271 VAL A N 1
ATOM 2064 C CA . VAL A 1 271 ? 9.289 -18.547 0.693 1 98.75 271 VAL A CA 1
ATOM 2065 C C . VAL A 1 271 ? 7.832 -18.609 1.157 1 98.75 271 VAL A C 1
ATOM 2067 O O . VAL A 1 271 ? 7.512 -18.203 2.275 1 98.75 271 VAL A O 1
ATOM 2070 N N . HIS A 1 272 ? 6.984 -19.125 0.331 1 98.75 272 HIS A N 1
ATOM 2071 C CA . HIS A 1 272 ? 5.578 -19.25 0.702 1 98.75 272 HIS A CA 1
ATOM 2072 C C . HIS A 1 272 ? 5.359 -20.406 1.666 1 98.75 272 HIS A C 1
ATOM 2074 O O . HIS A 1 272 ? 4.488 -20.344 2.535 1 98.75 272 HIS A O 1
ATOM 2080 N N . PHE A 1 273 ? 6.137 -21.406 1.523 1 98.81 273 PHE A N 1
ATOM 2081 C CA . PHE A 1 273 ? 6.125 -22.5 2.498 1 98.81 273 PHE A CA 1
ATOM 2082 C C . PHE A 1 273 ? 6.59 -22 3.863 1 98.81 273 PHE A C 1
ATOM 2084 O O . PHE A 1 273 ? 6.039 -22.391 4.891 1 98.81 273 PHE A O 1
ATOM 2091 N N . GLU A 1 274 ? 7.516 -21.109 3.881 1 98.69 274 GLU A N 1
ATOM 2092 C CA . GLU A 1 274 ? 8.188 -20.688 5.109 1 98.69 274 GLU A CA 1
ATOM 2093 C C . GLU A 1 274 ? 7.461 -19.516 5.762 1 98.69 274 GLU A C 1
ATOM 2095 O O . GLU A 1 274 ? 7.629 -19.266 6.957 1 98.69 274 GLU A O 1
ATOM 2100 N N . THR A 1 275 ? 6.676 -18.75 4.957 1 98.5 275 THR A N 1
ATOM 2101 C CA . THR A 1 275 ? 6.133 -17.531 5.535 1 98.5 275 THR A CA 1
ATOM 2102 C C . THR A 1 275 ? 4.629 -17.438 5.285 1 98.5 275 THR A C 1
ATOM 2104 O O . THR A 1 275 ? 3.83 -17.625 6.207 1 98.5 275 THR A O 1
ATOM 2107 N N . THR A 1 276 ? 4.18 -17.438 4.074 1 98.5 276 THR A N 1
ATOM 2108 C CA . THR A 1 276 ? 2.779 -17.203 3.742 1 98.5 276 THR A CA 1
ATOM 2109 C C . THR A 1 276 ? 1.889 -18.297 4.328 1 98.5 276 THR A C 1
ATOM 2111 O O . THR A 1 276 ? 0.854 -18 4.93 1 98.5 276 THR A O 1
ATOM 2114 N N . GLY A 1 277 ? 2.293 -19.547 4.133 1 98.69 277 GLY A N 1
ATOM 2115 C CA . GLY A 1 277 ? 1.555 -20.656 4.707 1 98.69 277 GLY A CA 1
ATOM 2116 C C . GLY A 1 277 ? 1.425 -20.578 6.215 1 98.69 277 GLY A C 1
ATOM 2117 O O . GLY A 1 277 ? 0.314 -20.594 6.75 1 98.69 277 GLY A O 1
ATOM 2118 N N . PRO A 1 278 ? 2.521 -20.438 6.891 1 98.75 278 PRO A N 1
ATOM 2119 C CA . PRO A 1 278 ? 2.502 -20.297 8.352 1 98.75 278 PRO A CA 1
ATOM 2120 C C . PRO A 1 278 ? 1.675 -19.109 8.82 1 98.75 278 PRO A C 1
ATOM 2122 O O . PRO A 1 278 ? 0.99 -19.188 9.844 1 98.75 278 PRO A O 1
ATOM 2125 N N . GLU A 1 279 ? 1.72 -18 8.125 1 98.56 279 GLU A N 1
ATOM 2126 C CA . GLU A 1 279 ? 0.918 -16.844 8.484 1 98.56 279 GLU A CA 1
ATOM 2127 C C . GLU A 1 279 ? -0.573 -17.156 8.422 1 98.56 279 GLU A C 1
ATOM 2129 O O . GLU A 1 279 ? -1.33 -16.781 9.32 1 98.56 279 GLU A O 1
ATOM 2134 N N . ILE A 1 280 ? -0.938 -17.781 7.363 1 98.69 280 ILE A N 1
ATOM 2135 C CA . ILE A 1 280 ? -2.34 -18.141 7.184 1 98.69 280 ILE A CA 1
ATOM 2136 C C . ILE A 1 280 ? -2.779 -19.094 8.297 1 98.69 280 ILE A C 1
ATOM 2138 O O . ILE A 1 280 ? -3.84 -18.906 8.898 1 98.69 280 ILE A O 1
ATOM 2142 N N . TRP A 1 281 ? -1.968 -20.062 8.555 1 98.69 281 TRP A N 1
ATOM 2143 C CA . TRP A 1 281 ? -2.264 -21.016 9.617 1 98.69 281 TRP A CA 1
ATOM 2144 C C . TRP A 1 281 ? -2.424 -20.312 10.961 1 98.69 281 TRP A C 1
ATOM 2146 O O . TRP A 1 281 ? -3.398 -20.547 11.68 1 98.69 281 TRP A O 1
ATOM 2156 N N . ARG A 1 282 ? -1.505 -19.438 11.266 1 98.06 282 ARG A N 1
ATOM 2157 C CA . ARG A 1 282 ? -1.518 -18.672 12.516 1 98.06 282 ARG A CA 1
ATOM 2158 C C . ARG A 1 282 ? -2.756 -17.797 12.602 1 98.06 282 ARG A C 1
ATOM 2160 O O . ARG A 1 282 ? -3.484 -17.828 13.602 1 98.06 282 ARG A O 1
ATOM 2167 N N . ASP A 1 283 ? -3.047 -17.094 11.562 1 97.94 283 ASP A N 1
ATOM 2168 C CA . ASP A 1 283 ? -4.086 -16.062 11.602 1 97.94 283 ASP A CA 1
ATOM 2169 C C . ASP A 1 283 ? -5.477 -16.703 11.617 1 97.94 283 ASP A C 1
ATOM 2171 O O . ASP A 1 283 ? -6.438 -16.078 12.078 1 97.94 283 ASP A O 1
ATOM 2175 N N . THR A 1 284 ? -5.539 -17.938 11.109 1 98.12 284 THR A N 1
ATOM 2176 C CA . THR A 1 284 ? -6.816 -18.641 11.109 1 98.12 284 THR A CA 1
ATOM 2177 C C . THR A 1 284 ? -6.93 -19.547 12.328 1 98.12 284 THR A C 1
ATOM 2179 O O . THR A 1 284 ? -7.938 -20.234 12.508 1 98.12 284 THR A O 1
ATOM 2182 N N . CYS A 1 285 ? -5.914 -19.625 13.086 1 97.5 285 CYS A N 1
ATOM 2183 C CA . CYS A 1 285 ? -5.832 -20.562 14.211 1 97.5 285 CYS A CA 1
ATOM 2184 C C . CYS A 1 285 ? -6.055 -22 13.75 1 97.5 285 CYS A C 1
ATOM 2186 O O . CYS A 1 285 ? -6.742 -22.766 14.422 1 97.5 285 CYS A O 1
ATOM 2188 N N . GLY A 1 286 ? -5.664 -22.234 12.547 1 97.62 286 GLY A N 1
ATOM 2189 C CA . GLY A 1 286 ? -5.719 -23.578 12 1 97.62 286 GLY A CA 1
ATOM 2190 C C . GLY A 1 286 ? -7.086 -23.938 11.453 1 97.62 286 GLY A C 1
ATOM 2191 O O . GLY A 1 286 ? -7.348 -25.109 11.141 1 97.62 286 GLY A O 1
ATOM 2192 N N . LYS A 1 287 ? -7.898 -23.031 11.273 1 97.75 287 LYS A N 1
ATOM 2193 C CA . LYS A 1 287 ? -9.281 -23.312 10.906 1 97.75 287 LYS A CA 1
ATOM 2194 C C . LYS A 1 287 ? -9.477 -23.25 9.398 1 97.75 287 LYS A C 1
ATOM 2196 O O . LYS A 1 287 ? -10.57 -23.531 8.898 1 97.75 287 LYS A O 1
ATOM 2201 N N . VAL A 1 288 ? -8.484 -22.984 8.648 1 98.62 288 VAL A N 1
ATOM 2202 C CA . VAL A 1 288 ? -8.57 -22.875 7.199 1 98.62 288 VAL A CA 1
ATOM 2203 C C . VAL A 1 288 ? -8.977 -24.219 6.602 1 98.62 288 VAL A C 1
ATOM 2205 O O . VAL A 1 288 ? -8.398 -25.266 6.949 1 98.62 288 VAL A O 1
ATOM 2208 N N . ASP A 1 289 ? -10 -24.156 5.691 1 98.81 289 ASP A N 1
ATOM 2209 C CA . ASP A 1 289 ? -10.461 -25.359 5.012 1 98.81 289 ASP A CA 1
ATOM 2210 C C . ASP A 1 289 ? -10.062 -25.344 3.539 1 98.81 289 ASP A C 1
ATOM 2212 O O . ASP A 1 289 ? -9.883 -26.406 2.932 1 98.81 289 ASP A O 1
ATOM 2216 N N . PHE A 1 290 ? -10 -24.172 3.006 1 98.88 290 PHE A N 1
ATOM 2217 C CA . PHE A 1 290 ? -9.633 -23.984 1.606 1 98.88 290 PHE A CA 1
ATOM 2218 C C . PHE A 1 290 ? -8.562 -22.922 1.464 1 98.88 290 PHE A C 1
ATOM 2220 O O . PHE A 1 290 ? -8.609 -21.891 2.146 1 98.88 290 PHE A O 1
ATOM 2227 N N . LEU A 1 291 ? -7.629 -23.203 0.605 1 98.88 291 LEU A N 1
ATOM 2228 C CA . LEU A 1 291 ? -6.77 -22.156 0.048 1 98.88 291 LEU A CA 1
ATOM 2229 C C . LEU A 1 291 ? -7.066 -21.953 -1.432 1 98.88 291 LEU A C 1
ATOM 2231 O O . LEU A 1 291 ? -7.035 -22.891 -2.221 1 98.88 291 LEU A O 1
ATOM 2235 N N . ILE A 1 292 ? -7.383 -20.719 -1.76 1 98.81 292 ILE A N 1
ATOM 2236 C CA . ILE A 1 292 ? -7.715 -20.375 -3.137 1 98.81 292 ILE A CA 1
ATOM 2237 C C . ILE A 1 292 ? -6.766 -19.297 -3.639 1 98.81 292 ILE A C 1
ATOM 2239 O O . ILE A 1 292 ? -6.613 -18.25 -3 1 98.81 292 ILE A O 1
ATOM 2243 N N . SER A 1 293 ? -6.121 -19.531 -4.762 1 98 293 SER A N 1
ATOM 2244 C CA . SER A 1 293 ? -5.184 -18.547 -5.297 1 98 293 SER A CA 1
ATOM 2245 C C . SER A 1 293 ? -5.102 -18.641 -6.816 1 98 293 SER A C 1
ATOM 2247 O O . SER A 1 293 ? -5.148 -19.734 -7.383 1 98 293 SER A O 1
ATOM 2249 N N . GLY A 1 294 ? -4.949 -17.438 -7.422 1 96.88 294 GLY A N 1
ATOM 2250 C CA . GLY A 1 294 ? -4.555 -17.453 -8.82 1 96.88 294 GLY A CA 1
ATOM 2251 C C . GLY A 1 294 ? -3.182 -18.062 -9.047 1 96.88 294 GLY A C 1
ATOM 2252 O O . GLY A 1 294 ? -2.291 -17.938 -8.203 1 96.88 294 GLY A O 1
ATOM 2253 N N . VAL A 1 295 ? -3.027 -18.656 -10.25 1 96.94 295 VAL A N 1
ATOM 2254 C CA . VAL A 1 295 ? -1.765 -19.328 -10.547 1 96.94 295 VAL A CA 1
ATOM 2255 C C . VAL A 1 295 ? -1.025 -18.562 -11.648 1 96.94 295 VAL A C 1
ATOM 2257 O O . VAL A 1 295 ? -1.479 -18.516 -12.797 1 96.94 295 VAL A O 1
ATOM 2260 N N . GLY A 1 296 ? 0.031 -17.969 -11.203 1 93.62 296 GLY A N 1
ATOM 2261 C CA . GLY A 1 296 ? 1 -17.422 -12.141 1 93.62 296 GLY A CA 1
ATOM 2262 C C . GLY A 1 296 ? 2.213 -18.312 -12.336 1 93.62 296 GLY A C 1
ATOM 2263 O O . GLY A 1 296 ? 2.139 -19.312 -13.039 1 93.62 296 GLY A O 1
ATOM 2264 N N . THR A 1 297 ? 3.193 -18 -11.523 1 93.69 297 THR A N 1
ATOM 2265 C CA . THR A 1 297 ? 4.328 -18.906 -11.508 1 93.69 297 THR A CA 1
ATOM 2266 C C . THR A 1 297 ? 3.973 -20.203 -10.781 1 93.69 297 THR A C 1
ATOM 2268 O O . THR A 1 297 ? 4.598 -21.25 -11.008 1 93.69 297 THR A O 1
ATOM 2271 N N . GLY A 1 298 ? 3.07 -20.078 -9.906 1 96.75 298 GLY A N 1
ATOM 2272 C CA . GLY A 1 298 ? 2.68 -21.234 -9.125 1 96.75 298 GLY A CA 1
ATOM 2273 C C . GLY A 1 298 ? 3.412 -21.344 -7.801 1 96.75 298 GLY A C 1
ATOM 2274 O O . GLY A 1 298 ? 3.178 -22.266 -7.023 1 96.75 298 GLY A O 1
ATOM 2275 N N . GLY A 1 299 ? 4.223 -20.391 -7.52 1 97.62 299 GLY A N 1
ATOM 2276 C CA . GLY A 1 299 ? 4.984 -20.422 -6.281 1 97.62 299 GLY A CA 1
ATOM 2277 C C . GLY A 1 299 ? 4.117 -20.281 -5.047 1 97.62 299 GLY A C 1
ATOM 2278 O O . GLY A 1 299 ? 4.293 -21.016 -4.07 1 97.62 299 GLY A O 1
ATOM 2279 N N . THR A 1 300 ? 3.195 -19.375 -5.102 1 98.12 300 THR A N 1
ATOM 2280 C CA . THR A 1 300 ? 2.34 -19.094 -3.951 1 98.12 300 THR A CA 1
ATOM 2281 C C . THR A 1 300 ? 1.512 -20.312 -3.578 1 98.12 300 THR A C 1
ATOM 2283 O O . THR A 1 300 ? 1.544 -20.766 -2.432 1 98.12 300 THR A O 1
ATOM 2286 N N . ILE A 1 301 ? 0.882 -20.891 -4.555 1 98.5 301 ILE A N 1
ATOM 2287 C CA . ILE A 1 301 ? -0.053 -21.984 -4.27 1 98.5 301 ILE A CA 1
ATOM 2288 C C . ILE A 1 301 ? 0.719 -23.234 -3.885 1 98.5 301 ILE A C 1
ATOM 2290 O O . ILE A 1 301 ? 0.273 -24.016 -3.033 1 98.5 301 ILE A O 1
ATOM 2294 N N . THR A 1 302 ? 1.841 -23.422 -4.508 1 98.75 302 THR A N 1
ATOM 2295 C CA . THR A 1 302 ? 2.668 -24.594 -4.191 1 98.75 302 THR A CA 1
ATOM 2296 C C . THR A 1 302 ? 3.18 -24.5 -2.754 1 98.75 302 THR A C 1
ATOM 2298 O O . THR A 1 302 ? 2.969 -25.422 -1.962 1 98.75 302 THR A O 1
ATOM 2301 N N . GLY A 1 303 ? 3.809 -23.391 -2.439 1 98.81 303 GLY A N 1
ATOM 2302 C CA . GLY A 1 303 ? 4.391 -23.234 -1.114 1 98.81 303 GLY A CA 1
ATOM 2303 C C . GLY A 1 303 ? 3.355 -23.25 -0.005 1 98.81 303 GLY A C 1
ATOM 2304 O O . GLY A 1 303 ? 3.506 -23.984 0.979 1 98.81 303 GLY A O 1
ATOM 2305 N N . CYS A 1 304 ? 2.348 -22.5 -0.135 1 98.81 304 CYS A N 1
ATOM 2306 C CA . CYS A 1 304 ? 1.283 -22.453 0.862 1 98.81 304 CYS A CA 1
ATOM 2307 C C . CYS A 1 304 ? 0.58 -23.797 0.972 1 98.81 304 CYS A C 1
ATOM 2309 O O . CYS A 1 304 ? 0.315 -24.281 2.076 1 98.81 304 CYS A O 1
ATOM 2311 N N . GLY A 1 305 ? 0.275 -24.328 -0.193 1 98.81 305 GLY A N 1
ATOM 2312 C CA . GLY A 1 305 ? -0.414 -25.609 -0.205 1 98.81 305 GLY A CA 1
ATOM 2313 C C . GLY A 1 305 ? 0.353 -26.703 0.509 1 98.81 305 GLY A C 1
ATOM 2314 O O . GLY A 1 305 ? -0.216 -27.453 1.315 1 98.81 305 GLY A O 1
ATOM 2315 N N . GLU A 1 306 ? 1.593 -26.828 0.197 1 98.81 306 GLU A N 1
ATOM 2316 C CA . GLU A 1 306 ? 2.428 -27.844 0.83 1 98.81 306 GLU A CA 1
ATOM 2317 C C . GLU A 1 306 ? 2.496 -27.641 2.34 1 98.81 306 GLU A C 1
ATOM 2319 O O . GLU A 1 306 ? 2.395 -28.594 3.105 1 98.81 306 GLU A O 1
ATOM 2324 N N . TYR A 1 307 ? 2.631 -26.406 2.783 1 98.88 307 TYR A N 1
ATOM 2325 C CA . TYR A 1 307 ? 2.686 -26.141 4.219 1 98.88 307 TYR A CA 1
ATOM 2326 C C . TYR A 1 307 ? 1.362 -26.484 4.887 1 98.88 307 TYR A C 1
ATOM 2328 O O . TYR A 1 307 ? 1.337 -27.203 5.891 1 98.88 307 TYR A O 1
ATOM 2336 N N . LEU A 1 308 ? 0.298 -25.984 4.352 1 98.88 308 LEU A N 1
ATOM 2337 C CA . LEU A 1 308 ? -1.006 -26.156 4.98 1 98.88 308 LEU A CA 1
ATOM 2338 C C . LEU A 1 308 ? -1.392 -27.625 5.031 1 98.88 308 LEU A C 1
ATOM 2340 O O . LEU A 1 308 ? -1.912 -28.109 6.043 1 98.88 308 LEU A O 1
ATOM 2344 N N . LYS A 1 309 ? -1.103 -28.375 3.973 1 98.75 309 LYS A N 1
ATOM 2345 C CA . LYS A 1 309 ? -1.425 -29.797 3.959 1 98.75 309 LYS A CA 1
ATOM 2346 C C . LYS A 1 309 ? -0.53 -30.578 4.922 1 98.75 309 LYS A C 1
ATOM 2348 O O . LYS A 1 309 ? -0.895 -31.656 5.379 1 98.75 309 LYS A O 1
ATOM 2353 N N . SER A 1 310 ? 0.644 -30.078 5.145 1 98.62 310 SER A N 1
ATOM 2354 C CA . SER A 1 310 ? 1.495 -30.703 6.152 1 98.62 310 SER A CA 1
ATOM 2355 C C . SER A 1 310 ? 0.89 -30.562 7.547 1 98.62 310 SER A C 1
ATOM 2357 O O . SER A 1 310 ? 1.21 -31.359 8.445 1 98.62 310 SER A O 1
ATOM 2359 N N . LYS A 1 311 ? 0.061 -29.609 7.746 1 98.56 311 LYS A N 1
ATOM 2360 C CA . LYS A 1 311 ? -0.619 -29.406 9.023 1 98.56 311 LYS A CA 1
ATOM 2361 C C . LYS A 1 311 ? -1.941 -30.172 9.07 1 98.56 311 LYS A C 1
ATOM 2363 O O . LYS A 1 311 ? -2.303 -30.734 10.102 1 98.56 311 LYS A O 1
ATOM 2368 N N . ASN A 1 312 ? -2.613 -30.156 7.992 1 98.44 312 ASN A N 1
ATOM 2369 C CA . ASN A 1 312 ? -3.902 -30.812 7.809 1 98.44 312 ASN A CA 1
ATOM 2370 C C . ASN A 1 312 ? -4.133 -31.203 6.352 1 98.44 312 ASN A C 1
ATOM 2372 O O . ASN A 1 312 ? -4.473 -30.359 5.523 1 98.44 312 ASN A O 1
ATOM 2376 N N . ASP A 1 313 ? -4.062 -32.438 6.062 1 97.69 313 ASP A N 1
ATOM 2377 C CA . ASP A 1 313 ? -4.082 -32.938 4.688 1 97.69 313 ASP A CA 1
ATOM 2378 C C . ASP A 1 313 ? -5.492 -32.875 4.102 1 97.69 313 ASP A C 1
ATOM 2380 O O . ASP A 1 313 ? -5.688 -33.125 2.91 1 97.69 313 ASP A O 1
ATOM 2384 N N . GLN A 1 314 ? -6.465 -32.469 4.875 1 98.12 314 GLN A N 1
ATOM 2385 C CA . GLN A 1 314 ? -7.84 -32.344 4.406 1 98.12 314 GLN A CA 1
ATOM 2386 C C . GLN A 1 314 ? -8.094 -30.984 3.773 1 98.12 314 GLN A C 1
ATOM 2388 O O . GLN A 1 314 ? -9.109 -30.766 3.119 1 98.12 314 GLN A O 1
ATOM 2393 N N . ILE A 1 315 ? -7.184 -30.078 3.986 1 98.81 315 ILE A N 1
ATOM 2394 C CA . ILE A 1 315 ? -7.332 -28.734 3.412 1 98.81 315 ILE A CA 1
ATOM 2395 C C . ILE A 1 315 ? -7.34 -28.828 1.887 1 98.81 315 ILE A C 1
ATOM 2397 O O . ILE A 1 315 ? -6.512 -29.531 1.298 1 98.81 315 ILE A O 1
ATOM 2401 N N . LYS A 1 316 ? -8.273 -28.203 1.286 1 98.88 316 LYS A N 1
ATOM 2402 C CA . LYS A 1 316 ? -8.398 -28.219 -0.168 1 98.88 316 LYS A CA 1
ATOM 2403 C C . LYS A 1 316 ? -7.648 -27.047 -0.797 1 98.88 316 LYS A C 1
ATOM 2405 O O . LYS A 1 316 ? -7.773 -25.906 -0.348 1 98.88 316 LYS A O 1
ATOM 2410 N N . ILE A 1 317 ? -6.898 -27.375 -1.781 1 98.88 317 ILE A N 1
ATOM 2411 C CA . ILE A 1 317 ? -6.117 -26.375 -2.506 1 98.88 317 ILE A CA 1
ATOM 2412 C C . ILE A 1 317 ? -6.727 -26.141 -3.887 1 98.88 317 ILE A C 1
ATOM 2414 O O . ILE A 1 317 ? -6.816 -27.078 -4.695 1 98.88 317 ILE A O 1
ATOM 2418 N N . VAL A 1 318 ? -7.109 -24.891 -4.156 1 98.88 318 VAL A N 1
ATOM 2419 C CA . VAL A 1 318 ? -7.785 -24.562 -5.41 1 98.88 318 VAL A CA 1
ATOM 2420 C C . VAL A 1 318 ? -6.953 -23.562 -6.203 1 98.88 318 VAL A C 1
ATOM 2422 O O . VAL A 1 318 ? -6.691 -22.453 -5.738 1 98.88 318 VAL A O 1
ATOM 2425 N N . GLY A 1 319 ? -6.539 -23.938 -7.371 1 98.56 319 GLY A N 1
ATOM 2426 C CA . GLY A 1 319 ? -5.887 -23.031 -8.305 1 98.56 319 GLY A CA 1
ATOM 2427 C C . GLY A 1 319 ? -6.855 -22.344 -9.25 1 98.56 319 GLY A C 1
ATOM 2428 O O . GLY A 1 319 ? -7.746 -22.984 -9.805 1 98.56 319 GLY A O 1
ATOM 2429 N N . VAL A 1 320 ? -6.695 -21.047 -9.398 1 98.5 320 VAL A N 1
ATOM 2430 C CA . VAL A 1 320 ? -7.562 -20.266 -10.281 1 98.5 320 VAL A CA 1
ATOM 2431 C C . VAL A 1 320 ? -6.797 -19.875 -11.547 1 98.5 320 VAL A C 1
ATOM 2433 O O . VAL A 1 320 ? -5.664 -19.406 -11.469 1 98.5 320 VAL A O 1
ATOM 2436 N N . GLU A 1 321 ? -7.367 -20.094 -12.734 1 98 321 GLU A N 1
ATOM 2437 C CA . GLU A 1 321 ? -6.781 -19.703 -14.008 1 98 321 GLU A CA 1
ATOM 2438 C C . GLU A 1 321 ? -7.832 -19.094 -14.938 1 98 321 GLU A C 1
ATOM 2440 O O . GLU A 1 321 ? -9.031 -19.312 -14.75 1 98 321 GLU A O 1
ATOM 2445 N N . PRO A 1 322 ? -7.371 -18.281 -15.875 1 97.69 322 PRO A N 1
ATOM 2446 C CA . PRO A 1 322 ? -8.328 -17.75 -16.844 1 97.69 322 PRO A CA 1
ATOM 2447 C C . PRO A 1 322 ? -8.961 -18.844 -17.719 1 97.69 322 PRO A C 1
ATOM 2449 O O . PRO A 1 322 ? -8.258 -19.719 -18.219 1 97.69 322 PRO A O 1
ATOM 2452 N N . ALA A 1 323 ? -10.25 -18.734 -17.891 1 97.88 323 ALA A N 1
ATOM 2453 C CA . ALA A 1 323 ? -10.969 -19.688 -18.734 1 97.88 323 ALA A CA 1
ATOM 2454 C C . ALA A 1 323 ? -10.484 -19.609 -20.172 1 97.88 323 ALA A C 1
ATOM 2456 O O . ALA A 1 323 ? -10.469 -20.625 -20.891 1 97.88 323 ALA A O 1
ATOM 2457 N N . GLU A 1 324 ? -9.984 -18.469 -20.547 1 96.62 324 GLU A N 1
ATOM 2458 C CA . GLU A 1 324 ? -9.539 -18.234 -21.922 1 96.62 324 GLU A CA 1
ATOM 2459 C C . GLU A 1 324 ? -8.156 -18.844 -22.156 1 96.62 324 GLU A C 1
ATOM 2461 O O . GLU A 1 324 ? -7.715 -18.953 -23.297 1 96.62 324 GLU A O 1
ATOM 2466 N N . SER A 1 325 ? -7.5 -19.188 -21.141 1 94.94 325 SER A N 1
ATOM 2467 C CA . SER A 1 325 ? -6.16 -19.781 -21.188 1 94.94 325 SER A CA 1
ATOM 2468 C C . SER A 1 325 ? -5.996 -20.875 -20.141 1 94.94 325 SER A C 1
ATOM 2470 O O . SER A 1 325 ? -5.098 -20.797 -19.297 1 94.94 325 SER A O 1
ATOM 2472 N N . ALA A 1 326 ? -6.719 -21.922 -20.281 1 95.75 326 ALA A N 1
ATOM 2473 C CA . ALA A 1 326 ? -6.887 -22.906 -19.219 1 95.75 326 ALA A CA 1
ATOM 2474 C C . ALA A 1 326 ? -5.91 -24.062 -19.391 1 95.75 326 ALA A C 1
ATOM 2476 O O . ALA A 1 326 ? -6.324 -25.219 -19.531 1 95.75 326 ALA A O 1
ATOM 2477 N N . VAL A 1 327 ? -4.676 -23.828 -19.203 1 94.56 327 VAL A N 1
ATOM 2478 C CA . VAL A 1 327 ? -3.619 -24.797 -19.453 1 94.56 327 VAL A CA 1
ATOM 2479 C C . VAL A 1 327 ? -3.604 -25.844 -18.344 1 94.56 327 VAL A C 1
ATOM 2481 O O . VAL A 1 327 ? -3.377 -27.031 -18.594 1 94.56 327 VAL A O 1
ATOM 2484 N N . LEU A 1 328 ? -3.855 -25.438 -17.125 1 95.81 328 LEU A N 1
ATOM 2485 C CA . LEU A 1 328 ? -3.855 -26.375 -16 1 95.81 328 LEU A CA 1
ATOM 2486 C C . LEU A 1 328 ? -4.984 -27.391 -16.125 1 95.81 328 LEU A C 1
ATOM 2488 O O . LEU A 1 328 ? -4.871 -28.516 -15.648 1 95.81 328 LEU A O 1
ATOM 2492 N N . SER A 1 329 ? -5.945 -26.969 -16.766 1 94.88 329 SER A N 1
ATOM 2493 C CA . SER A 1 329 ? -7.113 -27.812 -16.969 1 94.88 329 SER A CA 1
ATOM 2494 C C . SER A 1 329 ? -6.984 -28.641 -18.25 1 94.88 329 SER A C 1
ATOM 2496 O O . SER A 1 329 ? -7.922 -29.328 -18.656 1 94.88 329 SER A O 1
ATOM 2498 N N . GLY A 1 330 ? -5.871 -28.516 -18.922 1 93.38 330 GLY A N 1
ATOM 2499 C CA . GLY A 1 330 ? -5.617 -29.328 -20.094 1 93.38 330 GLY A CA 1
ATOM 2500 C C . GLY A 1 330 ? -5.949 -28.594 -21.391 1 93.38 330 GLY A C 1
ATOM 2501 O O . GLY A 1 330 ? -5.836 -29.172 -22.484 1 93.38 330 GLY A O 1
ATOM 2502 N N . GLY A 1 331 ? -6.328 -27.359 -21.234 1 93.5 331 GLY A N 1
ATOM 2503 C CA . GLY A 1 331 ? -6.629 -26.578 -22.422 1 93.5 331 GLY A CA 1
ATOM 2504 C C . GLY A 1 331 ? -5.402 -25.938 -23.031 1 93.5 331 GLY A C 1
ATOM 2505 O O . GLY A 1 331 ? -4.273 -26.281 -22.688 1 93.5 331 GLY A O 1
ATOM 2506 N N . GLN A 1 332 ? -5.672 -25.094 -24.078 1 93.44 332 GLN A N 1
ATOM 2507 C CA . GLN A 1 332 ? -4.605 -24.391 -24.797 1 93.44 332 GLN A CA 1
ATOM 2508 C C . GLN A 1 332 ? -4.426 -22.969 -24.25 1 93.44 332 GLN A C 1
ATOM 2510 O O . GLN A 1 332 ? -5.371 -22.375 -23.719 1 93.44 332 GLN A O 1
ATOM 2515 N N . PRO A 1 333 ? -3.238 -22.5 -24.406 1 93.31 333 PRO A N 1
ATOM 2516 C CA . PRO A 1 333 ? -3.039 -21.078 -24.047 1 93.31 333 PRO A CA 1
ATOM 2517 C C . PRO A 1 333 ? -3.836 -20.141 -24.938 1 93.31 333 PRO A C 1
ATOM 2519 O O . PRO A 1 333 ? -4.098 -20.438 -26.094 1 93.31 333 PRO A O 1
ATOM 2522 N N . GLY A 1 334 ? -4.273 -19.016 -24.328 1 91 334 GLY A N 1
ATOM 2523 C CA . GLY A 1 334 ? -5.027 -18.016 -25.062 1 91 334 GLY A CA 1
ATOM 2524 C C . GLY A 1 334 ? -4.949 -16.641 -24.438 1 91 334 GLY A C 1
ATOM 2525 O O . GLY A 1 334 ? -4.488 -16.484 -23.297 1 91 334 GLY A O 1
ATOM 2526 N N . TYR A 1 335 ? -5.398 -15.68 -25.188 1 90.44 335 TYR A N 1
ATOM 2527 C CA . TYR A 1 335 ? -5.43 -14.312 -24.688 1 90.44 335 TYR A CA 1
ATOM 2528 C C . TYR A 1 335 ? -6.477 -14.156 -23.594 1 90.44 335 TYR A C 1
ATOM 2530 O O . TYR A 1 335 ? -7.582 -14.695 -23.688 1 90.44 335 TYR A O 1
ATOM 2538 N N . HIS A 1 336 ? -6.113 -13.523 -22.578 1 92.38 336 HIS A N 1
ATOM 2539 C CA . HIS A 1 336 ? -7.02 -13.188 -21.484 1 92.38 336 HIS A CA 1
ATOM 2540 C C . HIS A 1 336 ? -6.637 -11.859 -20.844 1 92.38 336 HIS A C 1
ATOM 2542 O O . HIS A 1 336 ? -5.543 -11.344 -21.078 1 92.38 336 HIS A O 1
ATOM 2548 N N . GLN A 1 337 ? -7.523 -11.289 -19.969 1 89.75 337 GLN A N 1
ATOM 2549 C CA . GLN A 1 337 ? -7.316 -9.953 -19.406 1 89.75 337 GLN A CA 1
ATOM 2550 C C . GLN A 1 337 ? -6.93 -10.031 -17.938 1 89.75 337 GLN A C 1
ATOM 2552 O O . GLN A 1 337 ? -6.844 -9.008 -17.25 1 89.75 337 GLN A O 1
ATOM 2557 N N . ILE A 1 338 ? -6.734 -11.18 -17.438 1 92 338 ILE A N 1
ATOM 2558 C CA . ILE A 1 338 ? -6.422 -11.344 -16.031 1 92 338 ILE A CA 1
ATOM 2559 C C . ILE A 1 338 ? -4.906 -11.344 -15.828 1 92 338 ILE A C 1
ATOM 2561 O O . ILE A 1 338 ? -4.285 -12.398 -15.727 1 92 338 ILE A O 1
ATOM 2565 N N . GLN A 1 339 ? -4.418 -10.219 -15.633 1 83.06 339 GLN A N 1
ATOM 2566 C CA . GLN A 1 339 ? -2.975 -10.031 -15.531 1 83.06 339 GLN A CA 1
ATOM 2567 C C . GLN A 1 339 ? -2.436 -10.633 -14.234 1 83.06 339 GLN A C 1
ATOM 2569 O O . GLN A 1 339 ? -3.074 -10.531 -13.188 1 83.06 339 GLN A O 1
ATOM 2574 N N . GLY A 1 340 ? -1.333 -11.281 -14.281 1 84.56 340 GLY A N 1
ATOM 2575 C CA . GLY A 1 340 ? -0.655 -11.805 -13.109 1 84.56 340 GLY A CA 1
ATOM 2576 C C . GLY A 1 340 ? -0.801 -13.312 -12.961 1 84.56 340 GLY A C 1
ATOM 2577 O O . GLY A 1 340 ? -0.061 -13.938 -12.203 1 84.56 340 GLY A O 1
ATOM 2578 N N . ILE A 1 341 ? -1.812 -13.805 -13.672 1 92.19 341 ILE A N 1
ATOM 2579 C CA . ILE A 1 341 ? -1.984 -15.258 -13.617 1 92.19 341 ILE A CA 1
ATOM 2580 C C . ILE A 1 341 ? -2.174 -15.805 -15.031 1 92.19 341 ILE A C 1
ATOM 2582 O O . ILE A 1 341 ? -2.205 -15.047 -16 1 92.19 341 ILE A O 1
ATOM 2586 N N . GLY A 1 342 ? -2.145 -17.109 -15.18 1 90.12 342 GLY A N 1
ATOM 2587 C CA . GLY A 1 342 ? -2.34 -17.734 -16.469 1 90.12 342 GLY A CA 1
ATOM 2588 C C . GLY A 1 342 ? -1.175 -17.516 -17.422 1 90.12 342 GLY A C 1
ATOM 2589 O O . GLY A 1 342 ? -1.34 -16.922 -18.5 1 90.12 342 GLY A O 1
ATOM 2590 N N . ALA A 1 343 ? -0.071 -18.016 -17.188 1 81.94 343 ALA A N 1
ATOM 2591 C CA . ALA A 1 343 ? 1.166 -17.766 -17.922 1 81.94 343 ALA A CA 1
ATOM 2592 C C . ALA A 1 343 ? 1.133 -18.453 -19.297 1 81.94 343 ALA A C 1
ATOM 2594 O O . ALA A 1 343 ? 1.969 -18.172 -20.156 1 81.94 343 ALA A O 1
ATOM 2595 N N . GLY A 1 344 ? 0.247 -19.297 -19.5 1 87.62 344 GLY A N 1
ATOM 2596 C CA . GLY A 1 344 ? 0.128 -19.984 -20.781 1 87.62 344 GLY A CA 1
ATOM 2597 C C . GLY A 1 344 ? 0.941 -21.25 -20.859 1 87.62 344 GLY A C 1
ATOM 2598 O O . GLY A 1 344 ? 1.026 -21.891 -21.906 1 87.62 344 GLY A O 1
ATOM 2599 N N . PHE A 1 345 ? 1.58 -21.641 -19.875 1 90.44 345 PHE A N 1
ATOM 2600 C CA . PHE A 1 345 ? 2.309 -22.891 -19.703 1 90.44 345 PHE A CA 1
ATOM 2601 C C . PHE A 1 345 ? 2.338 -23.297 -18.234 1 90.44 345 PHE A C 1
ATOM 2603 O O . PHE A 1 345 ? 1.908 -22.531 -17.359 1 90.44 345 PHE A O 1
ATOM 2610 N N . ILE A 1 346 ? 2.744 -24.453 -17.984 1 95 346 ILE A N 1
ATOM 2611 C CA . ILE A 1 346 ? 2.879 -24.922 -16.609 1 95 346 ILE A CA 1
ATOM 2612 C C . ILE A 1 346 ? 4.309 -24.688 -16.125 1 95 346 ILE A C 1
ATOM 2614 O O . ILE A 1 346 ? 5.238 -25.375 -16.562 1 95 346 ILE A O 1
ATOM 2618 N N . PRO A 1 347 ? 4.469 -23.812 -15.227 1 94.88 347 PRO A N 1
ATOM 2619 C CA . PRO A 1 347 ? 5.828 -23.516 -14.766 1 94.88 347 PRO A CA 1
ATOM 2620 C C . PRO A 1 347 ? 6.441 -24.656 -13.953 1 94.88 347 PRO A C 1
ATOM 2622 O O . PRO A 1 347 ? 5.715 -25.422 -13.328 1 94.88 347 PRO A O 1
ATOM 2625 N N . ALA A 1 348 ? 7.762 -24.719 -13.891 1 95.62 348 ALA A N 1
ATOM 2626 C CA . ALA A 1 348 ? 8.5 -25.797 -13.234 1 95.62 348 ALA A CA 1
ATOM 2627 C C . ALA A 1 348 ? 8.305 -25.75 -11.719 1 95.62 348 ALA A C 1
ATOM 2629 O O . ALA A 1 348 ? 8.344 -26.781 -11.055 1 95.62 348 ALA A O 1
ATOM 2630 N N . VAL A 1 349 ? 8.016 -24.594 -11.195 1 96.88 349 VAL A N 1
ATOM 2631 C CA . VAL A 1 349 ? 7.945 -24.484 -9.742 1 96.88 349 VAL A CA 1
ATOM 2632 C C . VAL A 1 349 ? 6.559 -24.906 -9.25 1 96.88 349 VAL A C 1
ATOM 2634 O O . VAL A 1 349 ? 6.348 -25.078 -8.055 1 96.88 349 VAL A O 1
ATOM 2637 N N . LEU A 1 350 ? 5.613 -25.047 -10.109 1 98 350 LEU A N 1
ATOM 2638 C CA . LEU A 1 350 ? 4.262 -25.438 -9.711 1 98 350 LEU A CA 1
ATOM 2639 C C . LEU A 1 350 ? 4.176 -26.922 -9.438 1 98 350 LEU A C 1
ATOM 2641 O O . LEU A 1 350 ? 4.438 -27.75 -10.32 1 98 350 LEU A O 1
ATOM 2645 N N . ASN A 1 351 ? 3.822 -27.297 -8.25 1 98.31 351 ASN A N 1
ATOM 2646 C CA . ASN A 1 351 ? 3.438 -28.656 -7.93 1 98.31 351 ASN A CA 1
ATOM 2647 C C . ASN A 1 351 ? 1.972 -28.922 -8.258 1 98.31 351 ASN A C 1
ATOM 2649 O O . ASN A 1 351 ? 1.095 -28.734 -7.418 1 98.31 351 ASN A O 1
ATOM 2653 N N . VAL A 1 352 ? 1.79 -29.422 -9.406 1 97.5 352 VAL A N 1
ATOM 2654 C CA . VAL A 1 352 ? 0.43 -29.594 -9.906 1 97.5 352 VAL A CA 1
ATOM 2655 C C . VAL A 1 352 ? -0.32 -30.594 -9.016 1 97.5 352 VAL A C 1
ATOM 2657 O O . VAL A 1 352 ? -1.538 -30.484 -8.859 1 97.5 352 VAL A O 1
ATOM 2660 N N . ASN A 1 353 ? 0.357 -31.484 -8.383 1 97.31 353 ASN A N 1
ATOM 2661 C CA . ASN A 1 353 ? -0.256 -32.562 -7.598 1 97.31 353 ASN A CA 1
ATOM 2662 C C . ASN A 1 353 ? -0.847 -32 -6.297 1 97.31 353 ASN A C 1
ATOM 2664 O O . ASN A 1 353 ? -1.621 -32.719 -5.629 1 97.31 353 ASN A O 1
ATOM 2668 N N . ILE A 1 354 ? -0.5 -30.828 -5.93 1 98 354 ILE A N 1
ATOM 2669 C CA . ILE A 1 354 ? -0.985 -30.266 -4.676 1 98 354 ILE A CA 1
ATOM 2670 C C . ILE A 1 354 ? -2.402 -29.734 -4.867 1 98 354 ILE A C 1
ATOM 2672 O O . ILE A 1 354 ? -3.111 -29.469 -3.891 1 98 354 ILE A O 1
ATOM 2676 N N . LEU A 1 355 ? -2.838 -29.594 -6.117 1 98.44 355 LEU A N 1
ATOM 2677 C CA . LEU A 1 355 ? -4.129 -28.984 -6.434 1 98.44 355 LEU A CA 1
ATOM 2678 C C . LEU A 1 355 ? -5.25 -30.016 -6.297 1 98.44 355 LEU A C 1
ATOM 2680 O O . LEU A 1 355 ? -5.188 -31.094 -6.895 1 98.44 355 LEU A O 1
ATOM 2684 N N . ASP A 1 356 ? -6.238 -29.656 -5.551 1 98.69 356 ASP A N 1
ATOM 2685 C CA . ASP A 1 356 ? -7.434 -30.484 -5.453 1 98.69 356 ASP A CA 1
ATOM 2686 C C . ASP A 1 356 ? -8.453 -30.109 -6.523 1 98.69 356 ASP A C 1
ATOM 2688 O O . ASP A 1 356 ? -9.266 -30.938 -6.938 1 98.69 356 ASP A O 1
ATOM 2692 N N . GLU A 1 357 ? -8.438 -28.875 -6.887 1 98.19 357 GLU A N 1
ATOM 2693 C CA . GLU A 1 357 ? -9.352 -28.344 -7.887 1 98.19 357 GLU A CA 1
ATOM 2694 C C . GLU A 1 357 ? -8.719 -27.172 -8.648 1 98.19 357 GLU A C 1
ATOM 2696 O O . GLU A 1 357 ? -7.914 -26.422 -8.094 1 98.19 357 GLU A O 1
ATOM 2701 N N . VAL A 1 358 ? -8.984 -27.141 -9.953 1 98.5 358 VAL A N 1
ATOM 2702 C CA . VAL A 1 358 ? -8.664 -25.953 -10.766 1 98.5 358 VAL A CA 1
ATOM 2703 C C . VAL A 1 358 ? -9.953 -25.25 -11.18 1 98.5 358 VAL A C 1
ATOM 2705 O O . VAL A 1 358 ? -10.859 -25.875 -11.742 1 98.5 358 VAL A O 1
ATOM 2708 N N . PHE A 1 359 ? -10.062 -24.016 -10.844 1 98.56 359 PHE A N 1
ATOM 2709 C CA . PHE A 1 359 ? -11.258 -23.234 -11.133 1 98.56 359 PHE A CA 1
ATOM 2710 C C . PHE A 1 359 ? -11 -22.25 -12.266 1 98.56 359 PHE A C 1
ATOM 2712 O O . PHE A 1 359 ? -10.094 -21.422 -12.188 1 98.56 359 PHE A O 1
ATOM 2719 N N . GLU A 1 360 ? -11.75 -22.344 -13.32 1 98.44 360 GLU A N 1
ATOM 2720 C CA . GLU A 1 360 ? -11.633 -21.453 -14.469 1 98.44 360 GLU A CA 1
ATOM 2721 C C . GLU A 1 360 ? -12.531 -20.234 -14.312 1 98.44 360 GLU A C 1
ATOM 2723 O O . GLU A 1 360 ? -13.719 -20.359 -13.992 1 98.44 360 GLU A O 1
ATOM 2728 N N . VAL A 1 361 ? -11.945 -19.062 -14.516 1 98.5 361 VAL A N 1
ATOM 2729 C CA . VAL A 1 361 ? -12.703 -17.812 -14.383 1 98.5 361 VAL A CA 1
ATOM 2730 C C . VAL A 1 361 ? -12.578 -16.984 -15.656 1 98.5 361 VAL A C 1
ATOM 2732 O O . VAL A 1 361 ? -11.477 -16.766 -16.156 1 98.5 361 VAL A O 1
ATOM 2735 N N . LEU A 1 362 ? -13.703 -16.516 -16.172 1 98.12 362 LEU A N 1
ATOM 2736 C CA . LEU A 1 362 ? -13.688 -15.617 -17.328 1 98.12 362 LEU A CA 1
ATOM 2737 C C . LEU A 1 362 ? -13.18 -14.234 -16.938 1 98.12 362 LEU A C 1
ATOM 2739 O O . LEU A 1 362 ? -13.5 -13.734 -15.859 1 98.12 362 LEU A O 1
ATOM 2743 N N . SER A 1 363 ? -12.477 -13.617 -17.906 1 96.5 363 SER A N 1
ATOM 2744 C CA . SER A 1 363 ? -11.984 -12.266 -17.688 1 96.5 363 SER A CA 1
ATOM 2745 C C . SER A 1 363 ? -13.109 -11.32 -17.266 1 96.5 363 SER A C 1
ATOM 2747 O O . SER A 1 363 ? -12.945 -10.516 -16.359 1 96.5 363 SER A O 1
ATOM 2749 N N . ARG A 1 364 ? -14.219 -11.445 -17.875 1 96.31 364 ARG A N 1
ATOM 2750 C CA . ARG A 1 364 ? -15.359 -10.578 -17.594 1 96.31 364 ARG A CA 1
ATOM 2751 C C . ARG A 1 364 ? -15.805 -10.727 -16.141 1 96.31 364 ARG A C 1
ATOM 2753 O O . ARG A 1 364 ? -16.047 -9.734 -15.445 1 96.31 364 ARG A O 1
ATOM 2760 N N . ASP A 1 365 ? -15.852 -11.969 -15.617 1 97.62 365 ASP A N 1
ATOM 2761 C CA . ASP A 1 365 ? -16.297 -12.227 -14.25 1 97.62 365 ASP A CA 1
ATOM 2762 C C . ASP A 1 365 ? -15.273 -11.711 -13.242 1 97.62 365 ASP A C 1
ATOM 2764 O O . ASP A 1 365 ? -15.641 -11.18 -12.188 1 97.62 365 ASP A O 1
ATOM 2768 N N . ALA A 1 366 ? -14.039 -11.875 -13.602 1 97 366 ALA A N 1
ATOM 2769 C CA . ALA A 1 366 ? -12.961 -11.383 -12.742 1 97 366 ALA A CA 1
ATOM 2770 C C . ALA A 1 366 ? -13.031 -9.867 -12.594 1 97 366 ALA A C 1
ATOM 2772 O O . ALA A 1 366 ? -12.914 -9.344 -11.484 1 97 366 ALA A O 1
ATOM 2773 N N . ILE A 1 367 ? -13.242 -9.188 -13.672 1 94.12 367 ILE A N 1
ATOM 2774 C CA . ILE A 1 367 ? -13.297 -7.727 -13.695 1 94.12 367 ILE A CA 1
ATOM 2775 C C . ILE A 1 367 ? -14.508 -7.242 -12.898 1 94.12 367 ILE A C 1
ATOM 2777 O O . ILE A 1 367 ? -14.398 -6.328 -12.086 1 94.12 367 ILE A O 1
ATOM 2781 N N . LEU A 1 368 ? -15.648 -7.875 -13.078 1 95.56 368 LEU A N 1
ATOM 2782 C CA . LEU A 1 368 ? -16.859 -7.496 -12.375 1 95.56 368 LEU A CA 1
ATOM 2783 C C . LEU A 1 368 ? -16.719 -7.703 -10.875 1 95.56 368 LEU A C 1
ATOM 2785 O O . LEU A 1 368 ? -17.141 -6.859 -10.078 1 95.56 368 LEU A O 1
ATOM 2789 N N . MET A 1 369 ? -16.125 -8.789 -10.523 1 96.62 369 MET A N 1
ATOM 2790 C CA . MET A 1 369 ? -15.938 -9.055 -9.102 1 96.62 369 MET A CA 1
ATOM 2791 C C . MET A 1 369 ? -14.953 -8.055 -8.492 1 96.62 369 MET A C 1
ATOM 2793 O O . MET A 1 369 ? -15.156 -7.598 -7.363 1 96.62 369 MET A O 1
ATOM 2797 N N . ALA A 1 370 ? -13.906 -7.75 -9.211 1 94.31 370 ALA A N 1
ATOM 2798 C CA . ALA A 1 370 ? -12.984 -6.73 -8.719 1 94.31 370 ALA A CA 1
ATOM 2799 C C . ALA A 1 370 ? -13.711 -5.414 -8.445 1 94.31 370 ALA A C 1
ATOM 2801 O O . ALA A 1 370 ? -13.492 -4.773 -7.418 1 94.31 370 ALA A O 1
ATOM 2802 N N . ARG A 1 371 ? -14.578 -5.07 -9.305 1 92.38 371 ARG A N 1
ATOM 2803 C CA . ARG A 1 371 ? -15.352 -3.844 -9.141 1 92.38 371 ARG A CA 1
ATOM 2804 C C . ARG A 1 371 ? -16.25 -3.916 -7.906 1 92.38 371 ARG A C 1
ATOM 2806 O O . ARG A 1 371 ? -16.344 -2.949 -7.152 1 92.38 371 ARG A O 1
ATOM 2813 N N . ARG A 1 372 ? -16.828 -5.008 -7.727 1 94.81 372 ARG A N 1
ATOM 2814 C CA . ARG A 1 372 ? -17.688 -5.184 -6.559 1 94.81 372 ARG A CA 1
ATOM 2815 C C . ARG A 1 372 ? -16.875 -5.074 -5.27 1 94.81 372 ARG A C 1
ATOM 2817 O O . ARG A 1 372 ? -17.344 -4.504 -4.281 1 94.81 372 ARG A O 1
ATOM 2824 N N . LEU A 1 373 ? -15.703 -5.621 -5.316 1 95.12 373 LEU A N 1
ATOM 2825 C CA . LEU A 1 373 ? -14.836 -5.527 -4.145 1 95.12 373 LEU A CA 1
ATOM 2826 C C . LEU A 1 373 ? -14.508 -4.07 -3.824 1 95.12 373 LEU A C 1
ATOM 2828 O O . LEU A 1 373 ? -14.445 -3.689 -2.654 1 95.12 373 LEU A O 1
ATOM 2832 N N . HIS A 1 374 ? -14.328 -3.285 -4.824 1 92.56 374 HIS A N 1
ATOM 2833 C CA . HIS A 1 374 ? -14.07 -1.863 -4.633 1 92.56 374 HIS A CA 1
ATOM 2834 C C . HIS A 1 374 ? -15.281 -1.156 -4.027 1 92.56 374 HIS A C 1
ATOM 2836 O O . HIS A 1 374 ? -15.156 -0.462 -3.016 1 92.56 374 HIS A O 1
ATOM 2842 N N . LEU A 1 375 ? -16.406 -1.435 -4.57 1 92 375 LEU A N 1
ATOM 2843 C CA . LEU A 1 375 ? -17.625 -0.667 -4.309 1 92 375 LEU A CA 1
ATOM 2844 C C . LEU A 1 375 ? -18.266 -1.107 -3.002 1 92 375 LEU A C 1
ATOM 2846 O O . LEU A 1 375 ? -18.859 -0.288 -2.285 1 92 375 LEU A O 1
ATOM 2850 N N . GLU A 1 376 ? -18.125 -2.402 -2.773 1 93.38 376 GLU A N 1
ATOM 2851 C CA . GLU A 1 376 ? -18.938 -2.955 -1.705 1 93.38 376 GLU A CA 1
ATOM 2852 C C . GLU A 1 376 ? -18.109 -3.27 -0.468 1 93.38 376 GLU A C 1
ATOM 2854 O O . GLU A 1 376 ? -18.625 -3.271 0.652 1 93.38 376 GLU A O 1
ATOM 2859 N N . GLU A 1 377 ? -16.828 -3.557 -0.665 1 94.88 377 GLU A N 1
ATOM 2860 C CA . GLU A 1 377 ? -15.992 -3.975 0.451 1 94.88 377 GLU A CA 1
ATOM 2861 C C . GLU A 1 377 ? -14.969 -2.898 0.804 1 94.88 377 GLU A C 1
ATOM 2863 O O . GLU A 1 377 ? -14.344 -2.949 1.867 1 94.88 377 GLU A O 1
ATOM 2868 N N . GLY A 1 378 ? -14.75 -1.913 -0.087 1 92.44 378 GLY A N 1
ATOM 2869 C CA . GLY A 1 378 ? -13.672 -0.953 0.093 1 92.44 378 GLY A CA 1
ATOM 2870 C C . GLY A 1 378 ? -12.297 -1.554 -0.12 1 92.44 378 GLY A C 1
ATOM 2871 O O . GLY A 1 378 ? -11.312 -1.082 0.453 1 92.44 378 GLY A O 1
ATOM 2872 N N . LEU A 1 379 ? -12.297 -2.627 -0.881 1 92.44 379 LEU A N 1
ATOM 2873 C CA . LEU A 1 379 ? -11.039 -3.307 -1.176 1 92.44 379 LEU A CA 1
ATOM 2874 C C . LEU A 1 379 ? -10.57 -3 -2.596 1 92.44 379 LEU A C 1
ATOM 2876 O O . LEU A 1 379 ? -11.164 -3.48 -3.564 1 92.44 379 LEU A O 1
ATOM 2880 N N . MET A 1 380 ? -9.562 -2.215 -2.656 1 87.88 380 MET A N 1
ATOM 2881 C CA . MET A 1 380 ? -9 -1.895 -3.965 1 87.88 380 MET A CA 1
ATOM 2882 C C . MET A 1 380 ? -8.047 -2.992 -4.43 1 87.88 380 MET A C 1
ATOM 2884 O O . MET A 1 380 ? -6.922 -3.092 -3.941 1 87.88 380 MET A O 1
ATOM 2888 N N . VAL A 1 381 ? -8.516 -3.775 -5.441 1 89.94 381 VAL A N 1
ATOM 2889 C CA . VAL A 1 381 ? -7.734 -4.945 -5.844 1 89.94 381 VAL A CA 1
ATOM 2890 C C . VAL A 1 381 ? -7.617 -4.988 -7.363 1 89.94 381 VAL A C 1
ATOM 2892 O O . VAL A 1 381 ? -8.328 -4.273 -8.07 1 89.94 381 VAL A O 1
ATOM 2895 N N . GLY A 1 382 ? -6.66 -5.805 -7.816 1 88.81 382 GLY A N 1
ATOM 2896 C CA . GLY A 1 382 ? -6.516 -6.062 -9.242 1 88.81 382 GLY A CA 1
ATOM 2897 C C . GLY A 1 382 ? -7.457 -7.133 -9.758 1 88.81 382 GLY A C 1
ATOM 2898 O O . GLY A 1 382 ? -8.195 -7.742 -8.977 1 88.81 382 GLY A O 1
ATOM 2899 N N . ILE A 1 383 ? -7.332 -7.391 -11.062 1 92.19 383 ILE A N 1
ATOM 2900 C CA . ILE A 1 383 ? -8.25 -8.297 -11.75 1 92.19 383 ILE A CA 1
ATOM 2901 C C . ILE A 1 383 ? -7.992 -9.734 -11.289 1 92.19 383 ILE A C 1
ATOM 2903 O O . ILE A 1 383 ? -8.922 -10.523 -11.156 1 92.19 383 ILE A O 1
ATOM 2907 N N . SER A 1 384 ? -6.734 -10.078 -11.062 1 93.88 384 SER A N 1
ATOM 2908 C CA . SER A 1 384 ? -6.426 -11.43 -10.602 1 93.88 384 SER A CA 1
ATOM 2909 C C . SER A 1 384 ? -7.031 -11.703 -9.234 1 93.88 384 SER A C 1
ATOM 2911 O O . SER A 1 384 ? -7.484 -12.82 -8.961 1 93.88 384 SER A O 1
ATOM 2913 N N . SER A 1 385 ? -7.016 -10.688 -8.414 1 95.25 385 SER A N 1
ATOM 2914 C CA . SER A 1 385 ? -7.691 -10.812 -7.125 1 95.25 385 SER A CA 1
ATOM 2915 C C . SER A 1 385 ? -9.195 -10.969 -7.301 1 95.25 385 SER A C 1
ATOM 2917 O O . SER A 1 385 ? -9.844 -11.711 -6.559 1 95.25 385 SER A O 1
ATOM 2919 N N . GLY A 1 386 ? -9.703 -10.242 -8.281 1 96.19 386 GLY A N 1
ATOM 2920 C CA . GLY A 1 386 ? -11.102 -10.43 -8.625 1 96.19 386 GLY A CA 1
ATOM 2921 C C . GLY A 1 386 ? -11.43 -11.852 -9.031 1 96.19 386 GLY A C 1
ATOM 2922 O O . GLY A 1 386 ? -12.469 -12.391 -8.648 1 96.19 386 GLY A O 1
ATOM 2923 N N . ALA A 1 387 ? -10.531 -12.445 -9.789 1 97.62 387 ALA A N 1
ATOM 2924 C CA . ALA A 1 387 ? -10.719 -13.82 -10.227 1 97.62 387 ALA A CA 1
ATOM 2925 C C . ALA A 1 387 ? -10.742 -14.781 -9.039 1 97.62 387 ALA A C 1
ATOM 2927 O O . ALA A 1 387 ? -11.625 -15.633 -8.938 1 97.62 387 ALA A O 1
ATOM 2928 N N . ALA A 1 388 ? -9.836 -14.602 -8.172 1 97.62 388 ALA A N 1
ATOM 2929 C CA . ALA A 1 388 ? -9.758 -15.461 -6.992 1 97.62 388 ALA A CA 1
ATOM 2930 C C . ALA A 1 388 ? -10.984 -15.281 -6.102 1 97.62 388 ALA A C 1
ATOM 2932 O O . ALA A 1 388 ? -11.523 -16.25 -5.57 1 97.62 388 ALA A O 1
ATOM 2933 N N . ALA A 1 389 ? -11.398 -14.055 -5.957 1 97.81 389 ALA A N 1
ATOM 2934 C CA . ALA A 1 389 ? -12.586 -13.773 -5.156 1 97.81 389 ALA A CA 1
ATOM 2935 C C . ALA A 1 389 ? -13.828 -14.398 -5.785 1 97.81 389 ALA A C 1
ATOM 2937 O O . ALA A 1 389 ? -14.664 -14.977 -5.086 1 97.81 389 ALA A O 1
ATOM 2938 N N . PHE A 1 390 ? -13.922 -14.258 -7.082 1 98.38 390 PHE A N 1
ATOM 2939 C CA . PHE A 1 390 ? -15.047 -14.844 -7.797 1 98.38 390 PHE A CA 1
ATOM 2940 C C . PHE A 1 390 ? -15.117 -16.344 -7.551 1 98.38 390 PHE A C 1
ATOM 2942 O O . PHE A 1 390 ? -16.172 -16.875 -7.199 1 98.38 390 PHE A O 1
ATOM 2949 N N . ALA A 1 391 ? -14.023 -16.984 -7.723 1 98.75 391 ALA A N 1
ATOM 2950 C CA . ALA A 1 391 ? -13.953 -18.422 -7.473 1 98.75 391 ALA A CA 1
ATOM 2951 C C . ALA A 1 391 ? -14.344 -18.75 -6.035 1 98.75 391 ALA A C 1
ATOM 2953 O O . ALA A 1 391 ? -15.094 -19.703 -5.789 1 98.75 391 ALA A O 1
ATOM 2954 N N . SER A 1 392 ? -13.906 -17.953 -5.109 1 98.62 392 SER A N 1
ATOM 2955 C CA . SER A 1 392 ? -14.164 -18.188 -3.693 1 98.62 392 SER A CA 1
ATOM 2956 C C . SER A 1 392 ? -15.648 -18.062 -3.379 1 98.62 392 SER A C 1
ATOM 2958 O O . SER A 1 392 ? -16.188 -18.859 -2.598 1 98.62 392 SER A O 1
ATOM 2960 N N . VAL A 1 393 ? -16.234 -17.078 -3.941 1 98.56 393 VAL A N 1
ATOM 2961 C CA . VAL A 1 393 ? -17.656 -16.875 -3.715 1 98.56 393 VAL A CA 1
ATOM 2962 C C . VAL A 1 393 ? -18.438 -18.047 -4.285 1 98.56 393 VAL A C 1
ATOM 2964 O O . VAL A 1 393 ? -19.344 -18.578 -3.631 1 98.56 393 VAL A O 1
ATOM 2967 N N . GLN A 1 394 ? -18.078 -18.484 -5.473 1 98.62 394 GLN A N 1
ATOM 2968 C CA . GLN A 1 394 ? -18.75 -19.625 -6.078 1 98.62 394 GLN A CA 1
ATOM 2969 C C . GLN A 1 394 ? -18.594 -20.875 -5.215 1 98.62 394 GLN A C 1
ATOM 2971 O O . GLN A 1 394 ? -19.562 -21.594 -4.965 1 98.62 394 GLN A O 1
ATOM 2976 N N . ILE A 1 395 ? -17.422 -21.109 -4.777 1 98.62 395 ILE A N 1
ATOM 2977 C CA . ILE A 1 395 ? -17.141 -22.281 -3.945 1 98.62 395 ILE A CA 1
ATOM 2978 C C . ILE A 1 395 ? -17.844 -22.141 -2.598 1 98.62 395 ILE A C 1
ATOM 2980 O O . ILE A 1 395 ? -18.391 -23.109 -2.068 1 98.62 395 ILE A O 1
ATOM 2984 N N . GLY A 1 396 ? -17.875 -20.953 -2.059 1 98.56 396 GLY A N 1
ATOM 2985 C CA . GLY A 1 396 ? -18.5 -20.688 -0.771 1 98.56 396 GLY A CA 1
ATOM 2986 C C . GLY A 1 396 ? -20 -20.844 -0.79 1 98.56 396 GLY A C 1
ATOM 2987 O O . GLY A 1 396 ? -20.641 -20.938 0.263 1 98.56 396 GLY A O 1
ATOM 2988 N N . GLN A 1 397 ? -20.531 -20.812 -1.966 1 98.25 397 GLN A N 1
ATOM 2989 C CA . GLN A 1 397 ? -21.984 -20.953 -2.113 1 98.25 397 GLN A CA 1
ATOM 2990 C C . GLN A 1 397 ? -22.391 -22.422 -2.156 1 98.25 397 GLN A C 1
ATOM 2992 O O . GLN A 1 397 ? -23.578 -22.734 -2.025 1 98.25 397 GLN A O 1
ATOM 2997 N N . ARG A 1 398 ? -21.391 -23.312 -2.383 1 97.81 398 ARG A N 1
ATOM 2998 C CA . ARG A 1 398 ? -21.703 -24.75 -2.393 1 97.81 398 ARG A CA 1
ATOM 2999 C C . ARG A 1 398 ? -22.188 -25.203 -1.023 1 97.81 398 ARG A C 1
ATOM 3001 O O . ARG A 1 398 ? -21.5 -25 -0.016 1 97.81 398 ARG A O 1
ATOM 3008 N N . PRO A 1 399 ? -23.312 -25.906 -0.961 1 97.31 399 PRO A N 1
ATOM 3009 C CA . PRO A 1 399 ? -23.891 -26.297 0.326 1 97.31 399 PRO A CA 1
ATOM 3010 C C . PRO A 1 399 ? -22.953 -27.188 1.146 1 97.31 399 PRO A C 1
ATOM 3012 O O . PRO A 1 399 ? -22.953 -27.125 2.379 1 97.31 399 PRO A O 1
ATOM 3015 N N . GLU A 1 400 ? -22.156 -27.938 0.54 1 97.5 400 GLU A N 1
ATOM 3016 C CA . GLU A 1 400 ? -21.25 -28.844 1.236 1 97.5 400 GLU A CA 1
ATOM 3017 C C . GLU A 1 400 ? -20.156 -28.078 1.984 1 97.5 400 GLU A C 1
ATOM 3019 O O . GLU A 1 400 ? -19.469 -28.641 2.832 1 97.5 400 GLU A O 1
ATOM 3024 N N . ASN A 1 401 ? -20.109 -26.75 1.729 1 98 401 ASN A N 1
ATOM 3025 C CA . ASN A 1 401 ? -19.062 -25.953 2.35 1 98 401 ASN A CA 1
ATOM 3026 C C . ASN A 1 401 ? -19.609 -25.062 3.461 1 98 401 ASN A C 1
ATOM 3028 O O . ASN A 1 401 ? -18.938 -24.109 3.885 1 98 401 ASN A O 1
ATOM 3032 N N . GLU A 1 402 ? -20.734 -25.406 3.945 1 97.75 402 GLU A N 1
ATOM 3033 C CA . GLU A 1 402 ? -21.344 -24.656 5.043 1 97.75 402 GLU A CA 1
ATOM 3034 C C . GLU A 1 402 ? -20.438 -24.672 6.273 1 97.75 402 GLU A C 1
ATOM 3036 O O . GLU A 1 402 ? -19.938 -25.719 6.684 1 97.75 402 GLU A O 1
ATOM 3041 N N . GLY A 1 403 ? -20.125 -23.453 6.789 1 97.19 403 GLY A N 1
ATOM 3042 C CA . GLY A 1 403 ? -19.375 -23.328 8.023 1 97.19 403 GLY A CA 1
ATOM 3043 C C . GLY A 1 403 ? -17.875 -23.375 7.82 1 97.19 403 GLY A C 1
ATOM 3044 O O . GLY A 1 403 ? -17.109 -23.188 8.766 1 97.19 403 GLY A O 1
ATOM 3045 N N . LYS A 1 404 ? -17.5 -23.625 6.609 1 98.38 404 LYS A N 1
ATOM 3046 C CA . LYS A 1 404 ? -16.062 -23.719 6.324 1 98.38 404 LYS A CA 1
ATOM 3047 C C . LYS A 1 404 ? -15.445 -22.344 6.164 1 98.38 404 LYS A C 1
ATOM 3049 O O . LYS A 1 404 ? -16.156 -21.344 5.992 1 98.38 404 LYS A O 1
ATOM 3054 N N . LEU A 1 405 ? -14.125 -22.312 6.309 1 98.69 405 LEU A N 1
ATOM 3055 C CA . LEU A 1 405 ? -13.367 -21.078 6.109 1 98.69 405 LEU A CA 1
ATOM 3056 C C . LEU A 1 405 ? -12.516 -21.172 4.852 1 98.69 405 LEU A C 1
ATOM 3058 O O . LEU A 1 405 ? -11.609 -22 4.762 1 98.69 405 LEU A O 1
ATOM 3062 N N . LEU A 1 406 ? -12.883 -20.375 3.906 1 98.81 406 LEU A N 1
ATOM 3063 C CA . LEU A 1 406 ? -12.102 -20.234 2.682 1 98.81 406 LEU A CA 1
ATOM 3064 C C . LEU A 1 406 ? -11.117 -19.078 2.787 1 98.81 406 LEU A C 1
ATOM 3066 O O . LEU A 1 406 ? -11.516 -17.953 3.107 1 98.81 406 LEU A O 1
ATOM 3070 N N . VAL A 1 407 ? -9.844 -19.359 2.555 1 98.81 407 VAL A N 1
ATOM 3071 C CA . VAL A 1 407 ? -8.828 -18.297 2.504 1 98.81 407 VAL A CA 1
ATOM 3072 C C . VAL A 1 407 ? -8.43 -18.047 1.054 1 98.81 407 VAL A C 1
ATOM 3074 O O . VAL A 1 407 ? -8.055 -18.969 0.331 1 98.81 407 VAL A O 1
ATOM 3077 N N . VAL A 1 408 ? -8.547 -16.812 0.681 1 98.31 408 VAL A N 1
ATOM 3078 C CA . VAL A 1 408 ? -8.219 -16.422 -0.683 1 98.31 408 VAL A CA 1
ATOM 3079 C C . VAL A 1 408 ? -7.008 -15.484 -0.67 1 98.31 408 VAL A C 1
ATOM 3081 O O . VAL A 1 408 ? -6.93 -14.57 0.153 1 98.31 408 VAL A O 1
ATOM 3084 N N . ILE A 1 409 ? -6.062 -15.695 -1.566 1 96.06 409 ILE A N 1
ATOM 3085 C CA . ILE A 1 409 ? -4.879 -14.844 -1.664 1 96.06 409 ILE A CA 1
ATOM 3086 C C . ILE A 1 409 ? -5.152 -13.688 -2.617 1 96.06 409 ILE A C 1
ATOM 3088 O O . ILE A 1 409 ? -5.48 -13.898 -3.787 1 96.06 409 ILE A O 1
ATOM 3092 N N . TYR A 1 410 ? -5.055 -12.516 -2.09 1 88.38 410 TYR A N 1
ATOM 3093 C CA . TYR A 1 410 ? -5.086 -11.32 -2.934 1 88.38 410 TYR A CA 1
ATOM 3094 C C . TYR A 1 410 ? -3.682 -10.938 -3.385 1 88.38 410 TYR A C 1
ATOM 3096 O O . TYR A 1 410 ? -2.855 -10.516 -2.572 1 88.38 410 TYR A O 1
ATOM 3104 N N . LEU A 1 411 ? -3.611 -11 -4.613 1 76.75 411 LEU A N 1
ATOM 3105 C CA . LEU A 1 411 ? -2.275 -11.047 -5.195 1 76.75 411 LEU A CA 1
ATOM 3106 C C . LEU A 1 411 ? -1.704 -9.641 -5.367 1 76.75 411 LEU A C 1
ATOM 3108 O O . LEU A 1 411 ? -0.527 -9.406 -5.082 1 76.75 411 LEU A O 1
ATOM 3112 N N . HIS A 1 412 ? -2.467 -8.789 -5.832 1 74.25 412 HIS A N 1
ATOM 3113 C CA . HIS A 1 412 ? -1.882 -7.473 -6.062 1 74.25 412 HIS A CA 1
ATOM 3114 C C . HIS A 1 412 ? -2.949 -6.383 -6.047 1 74.25 412 HIS A C 1
ATOM 3116 O O . HIS A 1 412 ? -4.145 -6.68 -6.098 1 74.25 412 HIS A O 1
ATOM 3122 N N . HIS A 1 413 ? -2.438 -5.23 -5.672 1 62.72 413 HIS A N 1
ATOM 3123 C CA . HIS A 1 413 ? -3.275 -4.035 -5.695 1 62.72 413 HIS A CA 1
ATOM 3124 C C . HIS A 1 413 ? -3.322 -3.424 -7.09 1 62.72 413 HIS A C 1
ATOM 3126 O O . HIS A 1 413 ? -2.447 -3.688 -7.918 1 62.72 413 HIS A O 1
ATOM 3132 N N . TYR A 1 414 ? -4.512 -2.873 -7.258 1 59.31 414 TYR A N 1
ATOM 3133 C CA . TYR A 1 414 ? -4.73 -2.207 -8.539 1 59.31 414 TYR A CA 1
ATOM 3134 C C . TYR A 1 414 ? -3.9 -0.933 -8.641 1 59.31 414 TYR A C 1
ATOM 3136 O O . TYR A 1 414 ? -4.18 0.053 -7.949 1 59.31 414 TYR A O 1
ATOM 3144 N N . MET A 1 415 ? -2.682 -1.04 -9.016 1 50.53 415 MET A N 1
ATOM 3145 C CA . MET A 1 415 ? -1.99 0.201 -9.359 1 50.53 415 MET A CA 1
ATOM 3146 C C . MET A 1 415 ? -2.586 0.827 -10.609 1 50.53 415 MET A C 1
ATOM 3148 O O . MET A 1 415 ? -2.395 2.018 -10.867 1 50.53 415 MET A O 1
ATOM 3152 N N . ARG A 1 416 ? -3.252 -0.078 -11.414 1 43.34 416 ARG A N 1
ATOM 3153 C CA . ARG A 1 416 ? -3.668 0.327 -12.75 1 43.34 416 ARG A CA 1
ATOM 3154 C C . ARG A 1 416 ? -5.094 0.871 -12.734 1 43.34 416 ARG A C 1
ATOM 3156 O O . ARG A 1 416 ? -5.844 0.676 -13.695 1 43.34 416 ARG A O 1
ATOM 3163 N N . ALA A 1 417 ? -5.531 1.236 -11.484 1 45.16 417 ALA A N 1
ATOM 3164 C CA . ALA A 1 417 ? -6.93 1.663 -11.445 1 45.16 417 ALA A CA 1
ATOM 3165 C C . ALA A 1 417 ? -7.25 2.604 -12.609 1 45.16 417 ALA A C 1
ATOM 3167 O O . ALA A 1 417 ? -8.352 2.564 -13.156 1 45.16 417 ALA A O 1
ATOM 3168 N N . ALA A 1 418 ? -6.195 3.359 -12.992 1 43.12 418 ALA A N 1
ATOM 3169 C CA . ALA A 1 418 ? -6.5 4.371 -14 1 43.12 418 ALA A CA 1
ATOM 3170 C C . ALA A 1 418 ? -6.945 3.729 -15.305 1 43.12 418 ALA A C 1
ATOM 3172 O O . ALA A 1 418 ? -7.887 4.195 -15.945 1 43.12 418 ALA A O 1
ATOM 3173 N N . LYS A 1 419 ? -6.195 2.697 -15.68 1 44.62 419 LYS A N 1
ATOM 3174 C CA . LYS A 1 419 ? -6.59 2.146 -16.969 1 44.62 419 LYS A CA 1
ATOM 3175 C C . LYS A 1 419 ? -7.895 1.362 -16.859 1 44.62 419 LYS A C 1
ATOM 3177 O O . LYS A 1 419 ? -8.703 1.359 -17.797 1 44.62 419 LYS A O 1
ATOM 3182 N N . PHE A 1 420 ? -7.992 0.612 -15.773 1 44.56 420 PHE A N 1
ATOM 3183 C CA . PHE A 1 420 ? -9.172 -0.223 -15.594 1 44.56 420 PHE A CA 1
ATOM 3184 C C . PHE A 1 420 ? -10.445 0.62 -15.633 1 44.56 420 PHE A C 1
ATOM 3186 O O . PHE A 1 420 ? -11.422 0.255 -16.281 1 44.56 420 PHE A O 1
ATOM 3193 N N . TRP A 1 421 ? -10.438 1.66 -14.898 1 45.69 421 TRP A N 1
ATOM 3194 C CA . TRP A 1 421 ? -11.688 2.406 -14.734 1 45.69 421 TRP A CA 1
ATOM 3195 C C . TRP A 1 421 ? -11.938 3.314 -15.93 1 45.69 421 TRP A C 1
ATOM 3197 O O . TRP A 1 421 ? -13.07 3.725 -16.188 1 45.69 421 TRP A O 1
ATOM 3207 N N . ARG A 1 422 ? -10.836 3.553 -16.641 1 43.12 422 ARG A N 1
ATOM 3208 C CA . ARG A 1 422 ? -11.086 4.281 -17.875 1 43.12 422 ARG A CA 1
ATOM 3209 C C . ARG A 1 422 ? -11.867 3.424 -18.859 1 43.12 422 ARG A C 1
ATOM 3211 O O . ARG A 1 422 ? -12.609 3.949 -19.703 1 43.12 422 ARG A O 1
ATOM 3218 N N . THR A 1 423 ? -11.5 2.168 -18.875 1 37.91 423 THR A N 1
ATOM 3219 C CA . THR A 1 423 ? -12.164 1.344 -19.891 1 37.91 423 THR A CA 1
ATOM 3220 C C . THR A 1 423 ? -13.617 1.093 -19.5 1 37.91 423 THR A C 1
ATOM 3222 O O . THR A 1 423 ? -14.383 0.535 -20.297 1 37.91 423 THR A O 1
ATOM 3225 N N . LEU A 1 424 ? -13.859 1.101 -18.266 1 35.75 424 LEU A N 1
ATOM 3226 C CA . LEU A 1 424 ? -15.273 0.868 -18.016 1 35.75 424 LEU A CA 1
ATOM 3227 C C . LEU A 1 424 ? -16.094 2.1 -18.359 1 35.75 424 LEU A C 1
ATOM 3229 O O . LEU A 1 424 ? -15.742 3.219 -17.984 1 35.75 424 LEU A O 1
ATOM 3233 N N . PRO A 1 425 ? -16.797 2.096 -19.422 1 32.06 425 PRO A N 1
ATOM 3234 C CA . PRO A 1 425 ? -17.734 3.215 -19.578 1 32.06 425 PRO A CA 1
ATOM 3235 C C . PRO A 1 425 ? -18.328 3.67 -18.234 1 32.06 425 PRO A C 1
ATOM 3237 O O . PRO A 1 425 ? -18.875 2.854 -17.5 1 32.06 425 PRO A O 1
ATOM 3240 N N . ILE A 1 426 ? -17.719 4.547 -17.609 1 35 426 ILE A N 1
ATOM 3241 C CA . ILE A 1 426 ? -18.266 5.148 -16.406 1 35 426 ILE A CA 1
ATOM 3242 C C . ILE A 1 426 ? -19.797 5.047 -16.438 1 35 426 ILE A C 1
ATOM 3244 O O . ILE A 1 426 ? -20.438 4.898 -15.391 1 35 426 ILE A O 1
ATOM 3248 N N . ASN A 1 427 ? -20.422 5.363 -17.5 1 29.14 427 ASN A N 1
ATOM 3249 C CA . ASN A 1 427 ? -21.875 5.309 -17.672 1 29.14 427 ASN A CA 1
ATOM 3250 C C . ASN A 1 427 ? -22.375 3.871 -17.703 1 29.14 427 ASN A C 1
ATOM 3252 O O . ASN A 1 427 ? -23.484 3.611 -18.172 1 29.14 427 ASN A O 1
ATOM 3256 N N . ALA A 1 428 ? -21.641 2.92 -17.719 1 30.5 428 ALA A N 1
ATOM 3257 C CA . ALA A 1 428 ? -22.375 1.662 -17.641 1 30.5 428 ALA A CA 1
ATOM 3258 C C . ALA A 1 428 ? -23.078 1.52 -16.297 1 3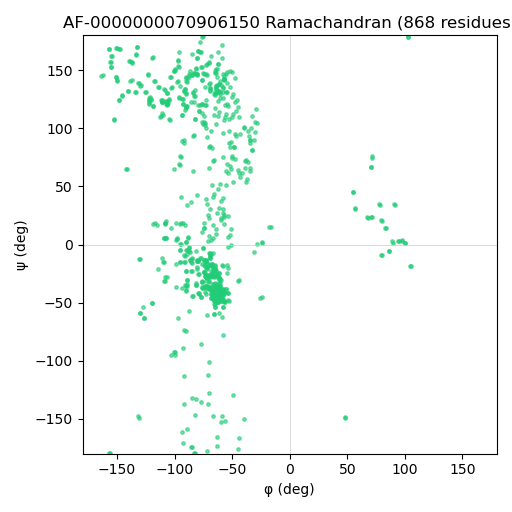0.5 428 ALA A C 1
ATOM 3260 O O . ALA A 1 428 ? -22.438 1.3 -15.266 1 30.5 428 ALA A O 1
ATOM 3261 N N . SER A 1 429 ? -24.062 2.152 -15.953 1 28.34 429 SER A N 1
ATOM 3262 C CA . SER A 1 429 ? -25.078 2.062 -14.906 1 28.34 429 SER A CA 1
ATOM 3263 C C . SER A 1 429 ? -25.328 0.612 -14.508 1 28.34 429 SER A C 1
ATOM 3265 O O . SER A 1 429 ? -25.438 -0.265 -15.367 1 28.34 429 SER A O 1
ATOM 3267 N N . LEU A 1 430 ? -24.859 0.154 -13.383 1 30.48 430 LEU A N 1
ATOM 3268 C CA . LEU A 1 430 ? -25.344 -1.053 -12.727 1 30.48 430 LEU A CA 1
ATOM 3269 C C . LEU A 1 430 ? -26.78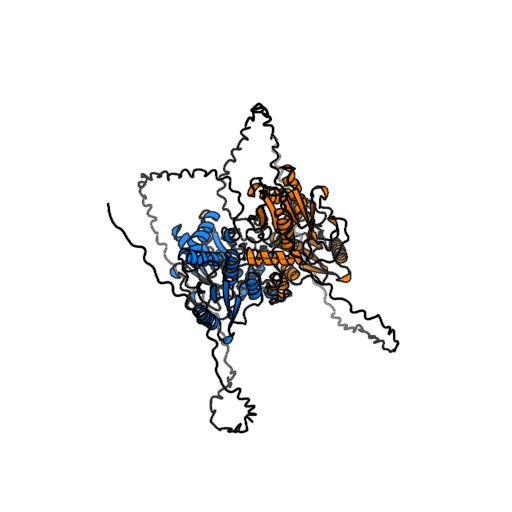1 -1.364 -13.148 1 30.48 430 LEU A C 1
ATOM 3271 O O . LEU A 1 430 ? -27.422 -2.248 -12.578 1 30.48 430 LEU A O 1
ATOM 3275 N N . SER A 1 431 ? -27.359 -0.671 -13.961 1 25.78 431 SER A N 1
ATOM 3276 C CA . SER A 1 431 ? -28.719 -0.995 -14.391 1 25.78 431 SER A CA 1
ATOM 3277 C C . SER A 1 431 ? -28.75 -2.32 -15.148 1 25.78 431 SER A C 1
ATOM 3279 O O . SER A 1 431 ? -29.828 -2.816 -15.484 1 25.78 431 SER A O 1
ATOM 3281 N N . ALA A 1 432 ? -27.703 -2.795 -15.617 1 28.66 432 ALA A N 1
ATOM 3282 C CA . ALA A 1 432 ? -28 -4.012 -16.375 1 28.66 432 ALA A CA 1
ATOM 3283 C C . ALA A 1 432 ? -28.375 -5.16 -15.445 1 28.66 432 ALA A C 1
ATOM 3285 O O . ALA A 1 432 ? -29.047 -6.102 -15.852 1 28.66 432 ALA A O 1
ATOM 3286 N N . TYR A 1 433 ? -27.797 -5.273 -14.305 1 26.83 433 TYR A N 1
ATOM 3287 C CA . TYR A 1 433 ? -28.219 -6.465 -13.578 1 26.83 433 TYR A CA 1
ATOM 3288 C C . TYR A 1 433 ? -29.594 -6.27 -12.945 1 26.83 433 TYR A C 1
ATOM 3290 O O . TYR A 1 433 ? -30.094 -7.148 -12.242 1 26.83 433 TYR A O 1
ATOM 3298 N N . SER A 1 434 ? -30.109 -5.082 -12.906 1 23.36 434 SER A N 1
ATOM 3299 C CA . SER A 1 434 ? -31.5 -5.145 -12.461 1 23.36 434 SER A CA 1
ATOM 3300 C C . SER A 1 434 ? -32.406 -5.773 -13.523 1 23.36 434 SER A C 1
ATOM 3302 O O . SER A 1 434 ? -33.594 -5.934 -13.312 1 23.36 434 SER A O 1
ATOM 3304 N N . GLU A 1 435 ? -31.953 -5.848 -14.742 1 23.16 435 GLU A N 1
ATOM 3305 C CA . GLU A 1 435 ? -32.969 -6.457 -15.609 1 23.16 435 GLU A CA 1
ATOM 3306 C C . GLU A 1 435 ? -33 -7.973 -15.445 1 23.16 435 GLU A C 1
ATOM 3308 O O . GLU A 1 435 ? -33.875 -8.641 -15.977 1 23.16 435 GLU A O 1
ATOM 3313 N N . GLY A 1 436 ? -31.922 -8.68 -15.031 1 20.28 436 GLY A N 1
ATOM 3314 C CA . GLY A 1 436 ? -32.344 -10.055 -14.867 1 20.28 436 GLY A CA 1
ATOM 3315 C C . GLY A 1 436 ? -33.094 -10.305 -13.562 1 20.28 436 GLY A C 1
ATOM 3316 O O . GLY A 1 436 ? -32.875 -9.586 -12.578 1 20.28 436 GLY A O 1
ATOM 3317 N N . MET B 1 1 ? -64.062 -14.531 45.438 1 19.31 1 MET B N 1
ATOM 3318 C CA . MET B 1 1 ? -64.75 -15.633 44.781 1 19.31 1 MET B CA 1
ATOM 3319 C C . MET B 1 1 ? -65 -15.32 43.312 1 19.31 1 MET B C 1
ATOM 3321 O O . MET B 1 1 ? -65.375 -16.188 42.531 1 19.31 1 MET B O 1
ATOM 3325 N N . ALA B 1 2 ? -65.062 -14.047 43.094 1 18.66 2 ALA B N 1
ATOM 3326 C CA . ALA B 1 2 ? -65.875 -13.383 42.062 1 18.66 2 ALA B CA 1
ATOM 3327 C C . ALA B 1 2 ? -65.375 -13.672 40.656 1 18.66 2 ALA B C 1
ATOM 3329 O O . ALA B 1 2 ? -64.188 -13.383 40.344 1 18.66 2 ALA B O 1
ATOM 3330 N N . SER B 1 3 ? -65.875 -14.586 39.875 1 18.56 3 SER B N 1
ATOM 3331 C CA . SER B 1 3 ? -65.75 -15.547 38.781 1 18.56 3 SER B CA 1
ATOM 3332 C C . SER B 1 3 ? -65.875 -14.859 37.438 1 18.56 3 SER B C 1
ATOM 3334 O O . SER B 1 3 ? -65.875 -15.523 36.406 1 18.56 3 SER B O 1
ATOM 3336 N N . THR B 1 4 ? -66.188 -13.531 37.469 1 18.66 4 THR B N 1
ATOM 3337 C CA . THR B 1 4 ? -67 -12.914 36.438 1 18.66 4 THR B CA 1
ATOM 3338 C C . THR B 1 4 ? -66.25 -12.898 35.094 1 18.66 4 THR B C 1
ATOM 3340 O O . THR B 1 4 ? -65.188 -12.227 34.969 1 18.66 4 THR B O 1
ATOM 3343 N N . SER B 1 5 ? -66.188 -13.906 34.219 1 18.64 5 SER B N 1
ATOM 3344 C CA . SER B 1 5 ? -65.688 -14.578 33.031 1 18.64 5 SER B CA 1
ATOM 3345 C C . SER B 1 5 ? -66.125 -13.875 31.75 1 18.64 5 SER B C 1
ATOM 3347 O O . SER B 1 5 ? -65.812 -14.32 30.641 1 18.64 5 SER B O 1
ATOM 3349 N N . ILE B 1 6 ? -66.812 -12.719 31.828 1 17.97 6 ILE B N 1
ATOM 3350 C CA . ILE B 1 6 ? -67.812 -12.406 30.812 1 17.97 6 ILE B CA 1
ATOM 3351 C C . ILE B 1 6 ? -67.125 -12.297 29.438 1 17.97 6 ILE B C 1
ATOM 3353 O O . ILE B 1 6 ? -66.125 -11.602 29.281 1 17.97 6 ILE B O 1
ATOM 3357 N N . VAL B 1 7 ? -67.562 -13.102 28.375 1 18.5 7 VAL B N 1
ATOM 3358 C CA . VAL B 1 7 ? -67.375 -13.719 27.062 1 18.5 7 VAL B CA 1
ATOM 3359 C C . VAL B 1 7 ? -67.688 -12.703 25.969 1 18.5 7 VAL B C 1
ATOM 3361 O O . VAL B 1 7 ? -68.875 -12.352 25.734 1 18.5 7 VAL B O 1
ATOM 3364 N N . ALA B 1 8 ? -67.312 -11.508 26 1 17.44 8 ALA B N 1
ATOM 3365 C CA . ALA B 1 8 ? -67.875 -10.43 25.219 1 17.44 8 ALA B CA 1
ATOM 3366 C C . ALA B 1 8 ? -67.875 -10.758 23.734 1 17.44 8 ALA B C 1
ATOM 3368 O O . ALA B 1 8 ? -66.812 -11.211 23.203 1 17.44 8 ALA B O 1
ATOM 3369 N N . GLY B 1 9 ? -68.938 -10.797 23.031 1 16.22 9 GLY B N 1
ATOM 3370 C CA . GLY B 1 9 ? -69.75 -11.289 21.906 1 16.22 9 GLY B CA 1
ATOM 3371 C C . GLY B 1 9 ? -69.188 -10.852 20.562 1 16.22 9 GLY B C 1
ATOM 3372 O O . GLY B 1 9 ? -68.312 -10.039 20.484 1 16.22 9 GLY B O 1
ATOM 3373 N N . THR B 1 10 ? -70.062 -10.602 19.469 1 16.19 10 THR B N 1
ATOM 3374 C CA . THR B 1 10 ? -70.5 -11.203 18.219 1 16.19 10 THR B CA 1
ATOM 3375 C C . THR B 1 10 ? -70.062 -10.367 17.016 1 16.19 10 THR B C 1
ATOM 3377 O O . THR B 1 10 ? -70.125 -10.844 15.883 1 16.19 10 THR B O 1
ATOM 3380 N N . ALA B 1 11 ? -69.75 -9.062 17.125 1 16.38 11 ALA B N 1
ATOM 3381 C CA . ALA B 1 11 ? -70.312 -8.219 16.109 1 16.38 11 ALA B CA 1
ATOM 3382 C C . ALA B 1 11 ? -69.812 -8.586 14.711 1 16.38 11 ALA B C 1
ATOM 3384 O O . ALA B 1 11 ? -68.625 -8.586 14.477 1 16.38 11 ALA B O 1
ATOM 3385 N N . SER B 1 12 ? -70.625 -9.148 13.758 1 15.73 12 SER B N 1
ATOM 3386 C CA . SER B 1 12 ? -70.75 -9.914 12.516 1 15.73 12 SER B CA 1
ATOM 3387 C C . SER B 1 12 ? -70.312 -9.094 11.312 1 15.73 12 SER B C 1
ATOM 3389 O O . SER B 1 12 ? -69.562 -9.555 10.477 1 15.73 12 SER B O 1
ATOM 3391 N N . THR B 1 13 ? -70.938 -7.895 10.945 1 16.34 13 THR B N 1
ATOM 3392 C CA . THR B 1 13 ? -71.688 -7.879 9.695 1 16.34 13 THR B CA 1
ATOM 3393 C C . THR B 1 13 ? -70.75 -7.664 8.508 1 16.34 13 THR B C 1
ATOM 3395 O O . THR B 1 13 ? -69.812 -6.926 8.609 1 16.34 13 THR B O 1
ATOM 3398 N N . TYR B 1 14 ? -70.812 -8.453 7.355 1 16.86 14 TYR B N 1
ATOM 3399 C CA . TYR B 1 14 ? -70.312 -8.953 6.086 1 16.86 14 TYR B CA 1
ATOM 3400 C C . TYR B 1 14 ? -70.5 -7.926 4.977 1 16.86 14 TYR B C 1
ATOM 3402 O O . TYR B 1 14 ? -70.125 -8.18 3.82 1 16.86 14 TYR B O 1
ATOM 3410 N N . HIS B 1 15 ? -70.875 -6.641 5.223 1 16.23 15 HIS B N 1
ATOM 3411 C CA . HIS B 1 15 ? -71.688 -6.191 4.066 1 16.23 15 HIS B CA 1
ATOM 3412 C C . HIS B 1 15 ? -70.812 -6.246 2.795 1 16.23 15 HIS B C 1
ATOM 3414 O O . HIS B 1 15 ? -69.625 -5.926 2.82 1 16.23 15 HIS B O 1
ATOM 3420 N N . HIS B 1 16 ? -71.375 -6.875 1.657 1 16 16 HIS B N 1
ATOM 3421 C CA . HIS B 1 16 ? -71.188 -7.434 0.317 1 16 16 HIS B CA 1
ATOM 3422 C C . HIS B 1 16 ? -71.062 -6.332 -0.722 1 16 16 HIS B C 1
ATOM 3424 O O . HIS B 1 16 ? -70.562 -6.598 -1.843 1 16 16 HIS B O 1
ATOM 3430 N N . GLU B 1 17 ? -71.438 -5.066 -0.484 1 15.98 17 GLU B N 1
ATOM 3431 C CA . GLU B 1 17 ? -72.188 -4.605 -1.674 1 15.98 17 GLU B CA 1
ATOM 3432 C C . GLU B 1 17 ? -71.25 -4.566 -2.887 1 15.98 17 GLU B C 1
ATOM 3434 O O . GLU B 1 17 ? -70.062 -4.348 -2.746 1 15.98 17 GLU B O 1
ATOM 3439 N N . CYS B 1 18 ? -71.875 -4.816 -4.168 1 15.46 18 CYS B N 1
ATOM 3440 C CA . CYS B 1 18 ? -71.812 -5.27 -5.551 1 15.46 18 CYS B CA 1
ATOM 3441 C C . CYS B 1 18 ? -71.25 -4.184 -6.469 1 15.46 18 CYS B C 1
ATOM 3443 O O . CYS B 1 18 ? -70.75 -4.477 -7.539 1 15.46 18 CYS B O 1
ATOM 3445 N N . SER B 1 19 ? -71.562 -2.891 -6.168 1 15.14 19 SER B N 1
ATOM 3446 C CA . SER B 1 19 ? -72.188 -2.244 -7.336 1 15.14 19 SER B CA 1
ATOM 3447 C C . SER B 1 19 ? -71.188 -2.197 -8.5 1 15.14 19 SER B C 1
ATOM 3449 O O . SER B 1 19 ? -70 -2.336 -8.297 1 15.14 19 SER B O 1
ATOM 3451 N N . LEU B 1 20 ? -71.688 -1.271 -9.5 1 15.81 20 LEU B N 1
ATOM 3452 C CA . LEU B 1 20 ? -72 -1.104 -10.906 1 15.81 20 LEU B CA 1
ATOM 3453 C C . LEU B 1 20 ? -70.812 -0.711 -11.734 1 15.81 20 LEU B C 1
ATOM 3455 O O . LEU B 1 20 ? -69.875 -0.127 -11.203 1 15.81 20 LEU B O 1
ATOM 3459 N N . VAL B 1 21 ? -70.938 -0.865 -13.109 1 16.47 21 VAL B N 1
ATOM 3460 C CA . VAL B 1 21 ? -70.312 -1.311 -14.352 1 16.47 21 VAL B CA 1
ATOM 3461 C C . VAL B 1 21 ? -69.625 -0.136 -15.039 1 16.47 21 VAL B C 1
ATOM 3463 O O . VAL B 1 21 ? -68.5 -0.287 -15.578 1 16.47 21 VAL B O 1
ATOM 3466 N N . HIS B 1 22 ? -70.25 1.124 -14.977 1 15 22 HIS B N 1
ATOM 3467 C CA . HIS B 1 22 ? -70.5 1.655 -16.312 1 15 22 HIS B CA 1
ATOM 3468 C C . HIS B 1 22 ? -69.25 2.059 -17.016 1 15 22 HIS B C 1
ATOM 3470 O O . HIS B 1 22 ? -68.188 2.131 -16.391 1 15 22 HIS B O 1
ATOM 3476 N N . SER B 1 23 ? -69.25 3.414 -17.562 1 15.57 23 SER B N 1
ATOM 3477 C CA . SER B 1 23 ? -69.375 3.955 -18.906 1 15.57 23 SER B CA 1
ATOM 3478 C C . SER B 1 23 ? -68 4.234 -19.5 1 15.57 23 SER B C 1
ATOM 3480 O O . SER B 1 23 ? -67 4.402 -18.766 1 15.57 23 SER B O 1
ATOM 3482 N N . SER B 1 24 ? -68 4.445 -20.891 1 15.41 24 SER B N 1
ATOM 3483 C CA . SER B 1 24 ? -67.312 4.145 -22.141 1 15.41 24 SER B CA 1
ATOM 3484 C C . SER B 1 24 ? -66.188 5.148 -22.406 1 15.41 24 SER B C 1
ATOM 3486 O O . SER B 1 24 ? -65.062 4.762 -22.781 1 15.41 24 SER B O 1
ATOM 3488 N N . PRO B 1 25 ? -66.5 6.469 -22.469 1 15.76 25 PRO B N 1
ATOM 3489 C CA . PRO B 1 25 ? -66.312 6.945 -23.844 1 15.76 25 PRO B CA 1
ATOM 3490 C C . PRO B 1 25 ? -64.875 7.18 -24.203 1 15.76 25 PRO B C 1
ATOM 3492 O O . PRO B 1 25 ? -64 7.121 -23.328 1 15.76 25 PRO B O 1
ATOM 3495 N N . ARG B 1 26 ? -64.688 8.453 -24.922 1 15.85 26 ARG B N 1
ATOM 3496 C CA . ARG B 1 26 ? -64.25 8.914 -26.25 1 15.85 26 ARG B CA 1
ATOM 3497 C C . ARG B 1 26 ? -62.812 9.336 -26.234 1 15.85 26 ARG B C 1
ATOM 3499 O O . ARG B 1 26 ? -62.312 9.828 -25.219 1 15.85 26 ARG B O 1
ATOM 3506 N N . PHE B 1 27 ? -62.062 8.977 -27.328 1 16.31 27 PHE B N 1
ATOM 3507 C CA . PHE B 1 27 ? -60.688 8.805 -27.812 1 16.31 27 PHE B CA 1
ATOM 3508 C C . PHE B 1 27 ? -60 10.156 -27.984 1 16.31 27 PHE B C 1
ATOM 3510 O O . PHE B 1 27 ? -58.812 10.211 -28.328 1 16.31 27 PHE B O 1
ATOM 3517 N N . GLN B 1 28 ? -60.688 11.297 -27.625 1 15.59 28 GLN B N 1
ATOM 3518 C CA . GLN B 1 28 ? -60.312 12.281 -28.641 1 15.59 28 GLN B CA 1
ATOM 3519 C C . GLN B 1 28 ? -58.812 12.547 -28.641 1 15.59 28 GLN B C 1
ATOM 3521 O O . GLN B 1 28 ? -58.188 12.531 -27.594 1 15.59 28 GLN B O 1
ATOM 3526 N N . ARG B 1 29 ? -58.344 12.68 -29.891 1 15.33 29 ARG B N 1
ATOM 3527 C CA . ARG B 1 29 ? -57.156 12.578 -30.719 1 15.33 29 ARG B CA 1
ATOM 3528 C C . ARG B 1 29 ? -56.188 13.742 -30.438 1 15.33 29 ARG B C 1
ATOM 3530 O O . ARG B 1 29 ? -54.969 13.578 -30.531 1 15.33 29 ARG B O 1
ATOM 3537 N N . GLN B 1 30 ? -56.75 14.977 -30.062 1 15.52 30 GLN B N 1
ATOM 3538 C CA . GLN B 1 30 ? -56.219 16.047 -30.891 1 15.52 30 GLN B CA 1
ATOM 3539 C C . GLN B 1 30 ? -54.75 16.312 -30.578 1 15.52 30 GLN B C 1
ATOM 3541 O O . GLN B 1 30 ? -54.344 16.281 -29.406 1 15.52 30 GLN B O 1
ATOM 3546 N N . GLY B 1 31 ? -53.969 16.391 -31.688 1 15.77 31 GLY B N 1
ATOM 3547 C CA . GLY B 1 31 ? -52.594 16.406 -32.125 1 15.77 31 GLY B CA 1
ATOM 3548 C C . GLY B 1 31 ? -51.844 17.625 -31.688 1 15.77 31 GLY B C 1
ATOM 3549 O O . GLY B 1 31 ? -50.625 17.719 -31.891 1 15.77 31 GLY B O 1
ATOM 3550 N N . ARG B 1 32 ? -52.531 18.672 -31.062 1 15.52 32 ARG B N 1
ATOM 3551 C CA . ARG B 1 32 ? -52.094 19.953 -31.609 1 15.52 32 ARG B CA 1
ATOM 3552 C C . ARG B 1 32 ? -50.594 20.172 -31.312 1 15.52 32 ARG B C 1
ATOM 3554 O O . ARG B 1 32 ? -50.125 19.781 -30.25 1 15.52 32 ARG B O 1
ATOM 3561 N N . LEU B 1 33 ? -50 20.812 -32.344 1 16.41 33 LEU B N 1
ATOM 3562 C CA . LEU B 1 33 ? -48.719 21.125 -33 1 16.41 33 LEU B CA 1
ATOM 3563 C C . LEU B 1 33 ? -47.938 22.141 -32.188 1 16.41 33 LEU B C 1
ATOM 3565 O O . LEU B 1 33 ? -48.312 23.312 -32.125 1 16.41 33 LEU B O 1
ATOM 3569 N N . LEU B 1 34 ? -47.938 22.062 -30.953 1 16.42 34 LEU B N 1
ATOM 3570 C CA . LEU B 1 34 ? -47.406 23.281 -30.375 1 16.42 34 LEU B CA 1
ATOM 3571 C C . LEU B 1 34 ? -46.125 23.688 -31.078 1 16.42 34 LEU B C 1
ATOM 3573 O O . LEU B 1 34 ? -45.219 22.859 -31.234 1 16.42 34 LEU B O 1
ATOM 3577 N N . ARG B 1 35 ? -46.219 24.844 -31.75 1 15.63 35 ARG B N 1
ATOM 3578 C CA . ARG B 1 35 ? -45.344 25.672 -32.594 1 15.63 35 ARG B CA 1
ATOM 3579 C C . ARG B 1 35 ? -44.031 25.969 -31.891 1 15.63 35 ARG B C 1
ATOM 3581 O O . ARG B 1 35 ? -44 26.5 -30.797 1 15.63 35 ARG B O 1
ATOM 3588 N N . PHE B 1 36 ? -43 25.25 -32.156 1 16.64 36 PHE B N 1
ATOM 3589 C CA . PHE B 1 36 ? -41.594 25.266 -31.766 1 16.64 36 PHE B CA 1
ATOM 3590 C C . PHE B 1 36 ? -40.969 26.594 -32.156 1 16.64 36 PHE B C 1
ATOM 3592 O O . PHE B 1 36 ? -40.375 26.719 -33.219 1 16.64 36 PHE B O 1
ATOM 3599 N N . GLY B 1 37 ? -41.719 27.781 -32.188 1 15.33 37 GLY B N 1
ATOM 3600 C CA . GLY B 1 37 ? -41.094 28.766 -33.031 1 15.33 37 GLY B CA 1
ATOM 3601 C C . GLY B 1 37 ? -39.594 28.875 -32.812 1 15.33 37 GLY B C 1
ATOM 3602 O O . GLY B 1 37 ? -39.062 28.391 -31.812 1 15.33 37 GLY B O 1
ATOM 3603 N N . SER B 1 38 ? -38.875 29.984 -33.625 1 15.7 38 SER B N 1
ATOM 3604 C CA . SER B 1 38 ? -37.812 30.234 -34.562 1 15.7 38 SER B CA 1
ATOM 3605 C C . SER B 1 38 ? -36.5 30.547 -33.844 1 15.7 38 SER B C 1
ATOM 3607 O O . SER B 1 38 ? -35.469 29.953 -34.156 1 15.7 38 SER B O 1
ATOM 3609 N N . CYS B 1 39 ? -36.281 31.875 -33.188 1 15.77 39 CYS B N 1
ATOM 3610 C CA . CYS B 1 39 ? -35.438 32.906 -33.812 1 15.77 39 CYS B CA 1
ATOM 3611 C C . CYS B 1 39 ? -34 32.812 -33.281 1 15.77 39 CYS B C 1
ATOM 3613 O O . CYS B 1 39 ? -33.781 33 -32.094 1 15.77 39 CYS B O 1
ATOM 3615 N N . PHE B 1 40 ? -33.094 32.062 -33.844 1 17.23 40 PHE B N 1
ATOM 3616 C CA . PHE B 1 40 ? -31.656 31.875 -33.594 1 17.23 40 PHE B CA 1
ATOM 3617 C C . PHE B 1 40 ? -30.891 33.188 -33.812 1 17.23 40 PHE B C 1
ATOM 3619 O O . PHE B 1 40 ? -29.656 33.188 -33.781 1 17.23 40 PHE B O 1
ATOM 3626 N N . GLN B 1 41 ? -31.312 34.438 -33.625 1 16.23 41 GLN B N 1
ATOM 3627 C CA . GLN B 1 41 ? -30.531 35.375 -34.438 1 16.23 41 GLN B CA 1
ATOM 3628 C C . GLN B 1 41 ? -29.062 35.312 -34.062 1 16.23 41 GLN B C 1
ATOM 3630 O O . GLN B 1 41 ? -28.719 35.344 -32.875 1 16.23 41 GLN B O 1
ATOM 3635 N N . ILE B 1 42 ? -28.125 35.156 -35.125 1 17.38 42 ILE B N 1
ATOM 3636 C CA . ILE B 1 42 ? -26.719 34.969 -35.469 1 17.38 42 ILE B CA 1
ATOM 3637 C C . ILE B 1 42 ? -25.938 36.25 -35.156 1 17.38 42 ILE B C 1
ATOM 3639 O O . ILE B 1 42 ? -24.719 36.312 -35.344 1 17.38 42 ILE B O 1
ATOM 3643 N N . ILE B 1 43 ? -26.281 37.219 -34.281 1 16.56 43 ILE B N 1
ATOM 3644 C CA . ILE B 1 43 ? -25.75 38.469 -34.781 1 16.56 43 ILE B CA 1
ATOM 3645 C C . ILE B 1 43 ? -24.234 38.344 -35 1 16.56 43 ILE B C 1
ATOM 3647 O O . ILE B 1 43 ? -23.531 37.75 -34.188 1 16.56 43 ILE B O 1
ATOM 3651 N N . HIS B 1 44 ? -23.656 39.125 -36.125 1 16.23 44 HIS B N 1
ATOM 3652 C CA . HIS B 1 44 ? -22.594 39.312 -37.094 1 16.23 44 HIS B CA 1
ATOM 3653 C C . HIS B 1 44 ? -21.297 39.75 -36.438 1 16.23 44 HIS B C 1
ATOM 3655 O O . HIS B 1 44 ? -20.25 39.156 -36.625 1 16.23 44 HIS B O 1
ATOM 3661 N N . THR B 1 45 ? -20.891 41.188 -36.469 1 15.45 45 THR B N 1
ATOM 3662 C CA . THR B 1 45 ? -19.953 41.781 -37.406 1 15.45 45 THR B CA 1
ATOM 3663 C C . THR B 1 45 ? -18.547 41.75 -36.844 1 15.45 45 THR B C 1
ATOM 3665 O O . THR B 1 45 ? -18.344 41.5 -35.656 1 15.45 45 THR B O 1
ATOM 3668 N N . ARG B 1 46 ? -17.766 43.094 -37.094 1 15.65 46 ARG B N 1
ATOM 3669 C CA . ARG B 1 46 ? -16.641 43.562 -37.906 1 15.65 46 ARG B CA 1
ATOM 3670 C C . ARG B 1 46 ? -15.359 43.625 -37.062 1 15.65 46 ARG B C 1
ATOM 3672 O O . ARG B 1 46 ? -14.328 43.062 -37.5 1 15.65 46 ARG B O 1
ATOM 3679 N N . GLY B 1 47 ? -14.867 44.906 -36.375 1 15.7 47 GLY B N 1
ATOM 3680 C CA . GLY B 1 47 ? -13.852 45.812 -36.875 1 15.7 47 GLY B CA 1
ATOM 3681 C C . GLY B 1 47 ? -12.453 45.5 -36.375 1 15.7 47 GLY B C 1
ATOM 3682 O O . GLY B 1 47 ? -12.289 44.719 -35.438 1 15.7 47 GLY B O 1
ATOM 3683 N N . VAL B 1 48 ? -11.328 46.5 -36.656 1 16.62 48 VAL B N 1
ATOM 3684 C CA . VAL B 1 48 ? -9.992 46.688 -37.188 1 16.62 48 VAL B CA 1
ATOM 3685 C C . VAL B 1 48 ? -8.945 46.375 -36.125 1 16.62 48 VAL B C 1
ATOM 3687 O O . VAL B 1 48 ? -9.281 46.188 -34.969 1 16.62 48 VAL B O 1
ATOM 3690 N N . THR B 1 49 ? -7.816 47.375 -35.906 1 15.47 49 THR B N 1
ATOM 3691 C CA . THR B 1 49 ? -6.535 47.719 -36.5 1 15.47 49 THR B CA 1
ATOM 3692 C C . THR B 1 49 ? -5.434 47.75 -35.438 1 15.47 49 THR B C 1
ATOM 3694 O O . THR B 1 49 ? -4.32 47.281 -35.688 1 15.47 49 THR B O 1
ATOM 3697 N N . ARG B 1 50 ? -5.445 48.5 -34.219 1 15.79 50 ARG B N 1
ATOM 3698 C CA . ARG B 1 50 ? -4.426 49.531 -34.125 1 15.79 50 ARG B CA 1
ATOM 3699 C C . ARG B 1 50 ? -3.061 48.938 -33.781 1 15.79 50 ARG B C 1
ATOM 3701 O O . ARG B 1 50 ? -2.979 47.875 -33.188 1 15.79 50 ARG B O 1
ATOM 3708 N N . PHE B 1 51 ? -1.9 49.875 -33.781 1 16.05 51 PHE B N 1
ATOM 3709 C CA . PHE B 1 51 ? -0.559 50.188 -34.281 1 16.05 51 PHE B CA 1
ATOM 3710 C C . PHE B 1 51 ? 0.497 49.625 -33.344 1 16.05 51 PHE B C 1
ATOM 3712 O O . PHE B 1 51 ? 1.376 48.875 -33.75 1 16.05 51 PHE B O 1
ATOM 3719 N N . LEU B 1 52 ? 1.342 50.656 -32.594 1 15.96 52 LEU B N 1
ATOM 3720 C CA . LEU B 1 52 ? 2.693 51.156 -32.812 1 15.96 52 LEU B CA 1
ATOM 3721 C C . LEU B 1 52 ? 3.709 50.375 -31.984 1 15.96 52 LEU B C 1
ATOM 3723 O O . LEU B 1 52 ? 3.346 49.688 -31.016 1 15.96 52 LEU B O 1
ATOM 3727 N N . THR B 1 53 ? 5.055 51.031 -31.766 1 16.02 53 THR B N 1
ATOM 3728 C CA . THR B 1 53 ? 6.48 51.031 -32.062 1 16.02 53 THR B CA 1
ATOM 3729 C C . THR B 1 53 ? 7.289 50.656 -30.828 1 16.02 53 THR B C 1
ATOM 3731 O O . THR B 1 53 ? 8.477 50.312 -30.938 1 16.02 53 THR B O 1
ATOM 3734 N N . LYS B 1 54 ? 6.852 50.562 -29.531 1 17.38 54 LYS B N 1
ATOM 3735 C CA . LYS B 1 54 ? 7.852 51.156 -28.656 1 17.38 54 LYS B CA 1
ATOM 3736 C C . LYS B 1 54 ? 9.148 50.344 -28.672 1 17.38 54 LYS B C 1
ATOM 3738 O O . LYS B 1 54 ? 9.156 49.156 -28.375 1 17.38 54 LYS B O 1
ATOM 3743 N N . ALA B 1 55 ? 10.352 50.875 -29.266 1 16.06 55 ALA B N 1
ATOM 3744 C CA . ALA B 1 55 ? 11.727 50.594 -29.703 1 16.06 55 ALA B CA 1
ATOM 3745 C C . ALA B 1 55 ? 12.594 50.156 -28.516 1 16.06 55 ALA B C 1
ATOM 3747 O O . ALA B 1 55 ? 13.375 49.219 -28.641 1 16.06 55 ALA B O 1
ATOM 3748 N N . SER B 1 56 ? 12.766 51 -27.391 1 16.5 56 SER B N 1
ATOM 3749 C CA . SER B 1 56 ? 14.133 51.5 -27.25 1 16.5 56 SER B CA 1
ATOM 3750 C C . SER B 1 56 ? 15.078 50.375 -26.797 1 16.5 56 SER B C 1
ATOM 3752 O O . SER B 1 56 ? 14.633 49.344 -26.281 1 16.5 56 SER B O 1
ATOM 3754 N N . GLU B 1 57 ? 16.453 50.719 -26.562 1 16.89 57 GLU B N 1
ATOM 3755 C CA . GLU B 1 57 ? 17.875 50.469 -26.781 1 16.89 57 GLU B CA 1
ATOM 3756 C C . GLU B 1 57 ? 18.5 49.781 -25.578 1 16.89 57 GLU B C 1
ATOM 3758 O O . GLU B 1 57 ? 19.719 49.562 -25.531 1 16.89 57 GLU B O 1
ATOM 3763 N N . LEU B 1 58 ? 17.781 49.219 -24.594 1 17.2 58 LEU B N 1
ATOM 3764 C CA . LEU B 1 58 ? 18.578 49.188 -23.375 1 17.2 58 LEU B CA 1
ATOM 3765 C C . LEU B 1 58 ? 19.875 48.406 -23.609 1 17.2 58 LEU B C 1
ATOM 3767 O O . LEU B 1 58 ? 19.859 47.344 -24.219 1 17.2 58 LEU B O 1
ATOM 3771 N N . GLY B 1 59 ? 21.016 49.031 -23.188 1 16.72 59 GLY B N 1
ATOM 3772 C CA . GLY B 1 59 ? 22.453 49.062 -23.266 1 16.72 59 GLY B CA 1
ATOM 3773 C C . GLY B 1 59 ? 23.109 47.781 -22.828 1 16.72 59 GLY B C 1
ATOM 3774 O O . GLY B 1 59 ? 22.484 46.969 -22.125 1 16.72 59 GLY B O 1
ATOM 3775 N N . THR B 1 60 ? 24.406 47.5 -23.219 1 16.44 60 THR B N 1
ATOM 3776 C CA . THR B 1 60 ? 25.406 46.562 -23.672 1 16.44 60 THR B CA 1
ATOM 3777 C C . THR B 1 60 ? 26.109 45.906 -22.469 1 16.44 60 THR B C 1
ATOM 3779 O O . THR B 1 60 ? 26.484 44.75 -22.516 1 16.44 60 THR B O 1
ATOM 3782 N N . SER B 1 61 ? 26.359 46.625 -21.312 1 16.72 61 SER B N 1
ATOM 3783 C CA . SER B 1 61 ? 27.797 46.531 -21.047 1 16.72 61 SER B CA 1
ATOM 3784 C C . SER B 1 61 ? 28.172 45.125 -20.531 1 16.72 61 SER B C 1
ATOM 3786 O O . SER B 1 61 ? 27.391 44.531 -19.781 1 16.72 61 SER B O 1
ATOM 3788 N N . LEU B 1 62 ? 29.297 44.5 -21.047 1 16.67 62 LEU B N 1
ATOM 3789 C CA . LEU B 1 62 ? 30.062 43.281 -21.281 1 16.67 62 LEU B CA 1
ATOM 3790 C C . LEU B 1 62 ? 30.766 42.812 -20 1 16.67 62 LEU B C 1
ATOM 3792 O O . LEU B 1 62 ? 31.062 41.625 -19.859 1 16.67 62 LEU B O 1
ATOM 3796 N N . SER B 1 63 ? 31.203 43.781 -19.031 1 15.79 63 SER B N 1
ATOM 3797 C CA . SER B 1 63 ? 32.656 43.562 -18.828 1 15.79 63 SER B CA 1
ATOM 3798 C C . SER B 1 63 ? 32.906 42.281 -18.078 1 15.79 63 SER B C 1
ATOM 3800 O O . SER B 1 63 ? 32 41.625 -17.578 1 15.79 63 SER B O 1
ATOM 3802 N N . SER B 1 64 ? 33.906 42.344 -17.047 1 17 64 SER B N 1
ATOM 3803 C CA . SER B 1 64 ? 35.219 41.75 -16.75 1 17 64 SER B CA 1
ATOM 3804 C C . SER B 1 64 ? 35.094 40.531 -15.852 1 17 64 SER B C 1
ATOM 3806 O O . SER B 1 64 ? 34.125 40.438 -15.07 1 17 64 SER B O 1
ATOM 3808 N N . LEU B 1 65 ? 35.844 39.5 -16.203 1 17.23 65 LEU B N 1
ATOM 3809 C CA . LEU B 1 65 ? 36.219 38.094 -16.016 1 17.23 65 LEU B CA 1
ATOM 3810 C C . LEU B 1 65 ? 36.781 37.875 -14.617 1 17.23 65 LEU B C 1
ATOM 3812 O O . LEU B 1 65 ? 37.938 38.188 -14.359 1 17.23 65 LEU B O 1
ATOM 3816 N N . ALA B 1 66 ? 36.062 38.406 -13.57 1 16.95 66 ALA B N 1
ATOM 3817 C CA . ALA B 1 66 ? 36.781 38.469 -12.312 1 16.95 66 ALA B CA 1
ATOM 3818 C C . ALA B 1 66 ? 37.344 37.094 -11.969 1 16.95 66 ALA B C 1
ATOM 3820 O O . ALA B 1 66 ? 36.656 36.062 -12.062 1 16.95 66 ALA B O 1
ATOM 3821 N N . ALA B 1 67 ? 38.75 37.031 -11.859 1 17.55 67 ALA B N 1
ATOM 3822 C CA . ALA B 1 67 ? 39.875 36.125 -11.664 1 17.55 67 ALA B CA 1
ATOM 3823 C C . ALA B 1 67 ? 39.719 35.312 -10.375 1 17.55 67 ALA B C 1
ATOM 3825 O O . ALA B 1 67 ? 39.406 35.906 -9.32 1 17.55 67 ALA B O 1
ATOM 3826 N N . VAL B 1 68 ? 39.469 34.031 -10.445 1 18.09 68 VAL B N 1
ATOM 3827 C CA . VAL B 1 68 ? 39.156 32.938 -9.57 1 18.09 68 VAL B CA 1
ATOM 3828 C C . VAL B 1 68 ? 40.312 32.688 -8.617 1 18.09 68 VAL B C 1
ATOM 3830 O O . VAL B 1 68 ? 40.281 31.75 -7.812 1 18.09 68 VAL B O 1
ATOM 3833 N N . GLU B 1 69 ? 41.125 33.844 -8.336 1 17.19 69 GLU B N 1
ATOM 3834 C CA . GLU B 1 69 ? 42.406 33.344 -7.836 1 17.19 69 GLU B CA 1
ATOM 3835 C C . GLU B 1 69 ? 42.188 32.438 -6.625 1 17.19 69 GLU B C 1
ATOM 3837 O O . GLU B 1 69 ? 41.375 32.75 -5.75 1 17.19 69 GLU B O 1
ATOM 3842 N N . LEU B 1 70 ? 42.625 31.203 -6.777 1 18.41 70 LEU B N 1
ATOM 3843 C CA . LEU B 1 70 ? 42.75 29.938 -6.066 1 18.41 70 LEU B CA 1
ATOM 3844 C C . LEU B 1 70 ? 43.594 30.078 -4.824 1 18.41 70 LEU B C 1
ATOM 3846 O O . LEU B 1 70 ? 43.875 29.094 -4.133 1 18.41 70 LEU B O 1
ATOM 3850 N N . SER B 1 71 ? 43.75 31.406 -4.242 1 16.16 71 SER B N 1
ATOM 3851 C CA . SER B 1 71 ? 45 31.391 -3.48 1 16.16 71 SER B CA 1
ATOM 3852 C C . SER B 1 71 ? 44.938 30.328 -2.385 1 16.16 71 SER B C 1
ATOM 3854 O O . SER B 1 71 ? 43.906 30.062 -1.811 1 16.16 71 SER B O 1
ATOM 3856 N N . PRO B 1 72 ? 46.094 29.578 -2.256 1 18.41 72 PRO B N 1
ATOM 3857 C CA . PRO B 1 72 ? 46.562 28.359 -1.599 1 18.41 72 PRO B CA 1
ATOM 3858 C C . PRO B 1 72 ? 46.656 28.516 -0.082 1 18.41 72 PRO B C 1
ATOM 3860 O O . PRO B 1 72 ? 46.531 27.531 0.648 1 18.41 72 PRO B O 1
ATOM 3863 N N . SER B 1 73 ? 46.875 29.812 0.39 1 16.88 73 SER B N 1
ATOM 3864 C CA . SER B 1 73 ? 48 29.828 1.312 1 16.88 73 SER B CA 1
ATOM 3865 C C . SER B 1 73 ? 47.719 28.969 2.539 1 16.88 73 SER B C 1
ATOM 3867 O O . SER B 1 73 ? 46.562 28.672 2.848 1 16.88 73 SER B O 1
ATOM 3869 N N . PHE B 1 74 ? 48.844 28.656 3.354 1 18.38 74 PHE B N 1
ATOM 3870 C CA . PHE B 1 74 ? 49.625 27.781 4.219 1 18.38 74 PHE B CA 1
ATOM 3871 C C . PHE B 1 74 ? 49.219 27.969 5.68 1 18.38 74 PHE B C 1
ATOM 3873 O O . PHE B 1 74 ? 49.688 27.219 6.551 1 18.38 74 PHE B O 1
ATOM 3880 N N . ARG B 1 75 ? 48.344 29.016 5.965 1 15.75 75 ARG B N 1
ATOM 3881 C CA . ARG B 1 75 ? 48.938 29.594 7.172 1 15.75 75 ARG B CA 1
ATOM 3882 C C . ARG B 1 75 ? 49 28.562 8.297 1 15.75 75 ARG B C 1
ATOM 3884 O O . ARG B 1 75 ? 48.312 27.531 8.234 1 15.75 75 ARG B O 1
ATOM 3891 N N . GLN B 1 76 ? 48.969 29.203 9.57 1 16.42 76 GLN B N 1
ATOM 3892 C CA . GLN B 1 76 ? 49.688 29.359 10.82 1 16.42 76 GLN B CA 1
ATOM 3893 C C . GLN B 1 76 ? 49.25 28.312 11.844 1 16.42 76 GLN B C 1
ATOM 3895 O O . GLN B 1 76 ? 48.125 27.812 11.797 1 16.42 76 GLN B O 1
ATOM 3900 N N . SER B 1 77 ? 50.219 27.891 12.609 1 17.94 77 SER B N 1
ATOM 3901 C CA . SER B 1 77 ? 50.719 26.891 13.555 1 17.94 77 SER B CA 1
ATOM 3902 C C . SER B 1 77 ? 49.938 26.938 14.867 1 17.94 77 SER B C 1
ATOM 3904 O O . SER B 1 77 ? 50.219 26.156 15.781 1 17.94 77 SER B O 1
ATOM 3906 N N . TRP B 1 78 ? 48.812 27.812 14.961 1 16.91 78 TRP B N 1
ATOM 3907 C CA . TRP B 1 78 ? 48.75 28.281 16.344 1 16.91 78 TRP B CA 1
ATOM 3908 C C . TRP B 1 78 ? 48.625 27.109 17.312 1 16.91 78 TRP B C 1
ATOM 3910 O O . TRP B 1 78 ? 48.156 26.031 16.938 1 16.91 78 TRP B O 1
ATOM 3920 N N . TRP B 1 79 ? 49.281 27.422 18.469 1 17.75 79 TRP B N 1
ATOM 3921 C CA . TRP B 1 79 ? 49.844 26.906 19.703 1 17.75 79 TRP B CA 1
ATOM 3922 C C . TRP B 1 79 ? 48.75 26.312 20.594 1 17.75 79 TRP B C 1
ATOM 3924 O O . TRP B 1 79 ? 47.688 26.922 20.781 1 17.75 79 TRP B O 1
ATOM 3934 N N . PHE B 1 80 ? 48.688 25.031 20.625 1 18.69 80 PHE B N 1
ATOM 3935 C CA . PHE B 1 80 ? 47.781 24.047 21.234 1 18.69 80 PHE B CA 1
ATOM 3936 C C . PHE B 1 80 ? 47.75 24.203 22.75 1 18.69 80 PHE B C 1
ATOM 3938 O O . PHE B 1 80 ? 48.375 23.422 23.469 1 18.69 80 PHE B O 1
ATOM 3945 N N . HIS B 1 81 ? 47.812 25.594 23.188 1 18 81 HIS B N 1
ATOM 3946 C CA . HIS B 1 81 ? 48.156 25.453 24.594 1 18 81 HIS B CA 1
ATOM 3947 C C . HIS B 1 81 ? 47.125 24.609 25.328 1 18 81 HIS B C 1
ATOM 3949 O O . HIS B 1 81 ? 45.938 24.656 25.031 1 18 81 HIS B O 1
ATOM 3955 N N . PRO B 1 82 ? 47.656 23.719 26.125 1 19.03 82 PRO B N 1
ATOM 3956 C CA . PRO B 1 82 ? 47.125 22.547 26.828 1 19.03 82 PRO B CA 1
ATOM 3957 C C . PRO B 1 82 ? 46.188 22.906 27.984 1 19.03 82 PRO B C 1
ATOM 3959 O O . PRO B 1 82 ? 45.625 22.031 28.641 1 19.03 82 PRO B O 1
ATOM 3962 N N . LEU B 1 83 ? 45.531 24.203 27.844 1 18.42 83 LEU B N 1
ATOM 3963 C CA . LEU B 1 83 ? 45.344 24.594 29.234 1 18.42 83 LEU B CA 1
ATOM 3964 C C . LEU B 1 83 ? 44.594 23.516 30 1 18.42 83 LEU B C 1
ATOM 3966 O O . LEU B 1 83 ? 43.812 22.75 29.406 1 18.42 83 LEU B O 1
ATOM 3970 N N . PRO B 1 84 ? 44.906 23.422 31.266 1 20.36 84 PRO B N 1
ATOM 3971 C CA . PRO B 1 84 ? 44.844 22.484 32.375 1 20.36 84 PRO B CA 1
ATOM 3972 C C . PRO B 1 84 ? 43.406 22.328 32.938 1 20.36 84 PRO B C 1
ATOM 3974 O O . PRO B 1 84 ? 43.188 21.562 33.875 1 20.36 84 PRO B O 1
ATOM 3977 N N . CYS B 1 85 ? 42.375 22.719 32.156 1 17.31 85 CYS B N 1
ATOM 3978 C CA . CYS B 1 85 ? 41.281 23.109 33 1 17.31 85 CYS B CA 1
ATOM 3979 C C . CYS B 1 85 ? 40.875 22 33.969 1 17.31 85 CYS B C 1
ATOM 3981 O O . CYS B 1 85 ? 40.781 20.828 33.562 1 17.31 85 CYS B O 1
ATOM 3983 N N . ARG B 1 86 ? 41.125 22.281 35.188 1 18.11 86 ARG B N 1
ATOM 3984 C CA . ARG B 1 86 ? 41 21.594 36.469 1 18.11 86 ARG B CA 1
ATOM 3985 C C . ARG B 1 86 ? 39.562 21.109 36.688 1 18.11 86 ARG B C 1
ATOM 3987 O O . ARG B 1 86 ? 38.625 21.922 36.844 1 18.11 86 ARG B O 1
ATOM 3994 N N . CYS B 1 87 ? 39.125 20.219 35.844 1 18.06 87 CYS B N 1
ATOM 3995 C CA . CYS B 1 87 ? 37.75 19.719 35.969 1 18.06 87 CYS B CA 1
ATOM 3996 C C . CYS B 1 87 ? 37.469 19.281 37.375 1 18.06 87 CYS B C 1
ATOM 3998 O O . CYS B 1 87 ? 38.125 18.375 37.906 1 18.06 87 CYS B O 1
ATOM 4000 N N . GLN B 1 88 ? 37.312 20.375 38.219 1 18.41 88 GLN B N 1
ATOM 4001 C CA . GLN B 1 88 ? 37.031 20.078 39.594 1 18.41 88 GLN B CA 1
ATOM 4002 C C . GLN B 1 88 ? 35.969 18.984 39.719 1 18.41 88 GLN B C 1
ATOM 4004 O O . GLN B 1 88 ? 35 18.953 38.938 1 18.41 88 GLN B O 1
ATOM 4009 N N . THR B 1 89 ? 36.406 17.922 40.312 1 18.62 89 THR B N 1
ATOM 4010 C CA . THR B 1 89 ? 35.812 16.625 40.625 1 18.62 89 THR B CA 1
ATOM 4011 C C . THR B 1 89 ? 34.531 16.812 41.469 1 18.62 89 THR B C 1
ATOM 4013 O O . THR B 1 89 ? 33.938 15.828 41.906 1 18.62 89 THR B O 1
ATOM 4016 N N . ARG B 1 90 ? 33.844 18.016 41.344 1 17.72 90 ARG B N 1
ATOM 4017 C CA . ARG B 1 90 ? 33 18.062 42.531 1 17.72 90 ARG B CA 1
ATOM 4018 C C . ARG B 1 90 ? 32.219 16.766 42.719 1 17.72 90 ARG B C 1
ATOM 4020 O O . ARG B 1 90 ? 31.812 16.141 41.75 1 17.72 90 ARG B O 1
ATOM 4027 N N . SER B 1 91 ? 32.375 16.234 43.938 1 19.45 91 SER B N 1
ATOM 4028 C CA . SER B 1 91 ? 31.922 15.031 44.625 1 19.45 91 SER B CA 1
ATOM 4029 C C . SER B 1 91 ? 30.406 14.945 44.656 1 19.45 91 SER B C 1
ATOM 4031 O O . SER B 1 91 ? 29.75 15.508 45.531 1 19.45 91 SER B O 1
ATOM 4033 N N . PHE B 1 92 ? 29.703 15.328 43.531 1 20 92 PHE B N 1
ATOM 4034 C CA . PHE B 1 92 ? 28.281 15.398 43.844 1 20 92 PHE B CA 1
ATOM 4035 C C . PHE B 1 92 ? 27.828 14.164 44.625 1 20 92 PHE B C 1
ATOM 4037 O O . PHE B 1 92 ? 28.281 13.055 44.344 1 20 92 PHE B O 1
ATOM 4044 N N . ASP B 1 93 ? 27.25 14.445 45.781 1 19.42 93 ASP B N 1
ATOM 4045 C CA . ASP B 1 93 ? 26.688 13.742 46.938 1 19.42 93 ASP B CA 1
ATOM 4046 C C . ASP B 1 93 ? 25.719 12.648 46.469 1 19.42 93 ASP B C 1
ATOM 4048 O O . ASP B 1 93 ? 25.062 12.789 45.438 1 19.42 93 ASP B O 1
ATOM 4052 N N . HIS B 1 94 ? 25.953 11.43 47.031 1 19.55 94 HIS B N 1
ATOM 4053 C CA . HIS B 1 94 ? 25.5 10.047 46.906 1 19.55 94 HIS B CA 1
ATOM 4054 C C . HIS B 1 94 ? 23.984 9.945 47.125 1 19.55 94 HIS B C 1
ATOM 4056 O O . HIS B 1 94 ? 23.406 8.859 47.031 1 19.55 94 HIS B O 1
ATOM 4062 N N . SER B 1 95 ? 23.406 11.047 47.781 1 19.83 95 SER B N 1
ATOM 4063 C CA . SER B 1 95 ? 22.422 10.578 48.75 1 19.83 95 SER B CA 1
ATOM 4064 C C . SER B 1 95 ? 21.203 9.984 48.031 1 19.83 95 SER B C 1
ATOM 4066 O O . SER B 1 95 ? 20.406 9.273 48.656 1 19.83 95 SER B O 1
ATOM 4068 N N . PHE B 1 96 ? 20.828 10.648 46.938 1 19.31 96 PHE B N 1
ATOM 4069 C CA . PHE B 1 96 ? 19.406 10.516 46.688 1 19.31 96 PHE B CA 1
ATOM 4070 C C . PHE B 1 96 ? 19.031 9.078 46.344 1 19.31 96 PHE B C 1
ATOM 4072 O O . PHE B 1 96 ? 19.141 8.664 45.188 1 19.31 96 PHE B O 1
ATOM 4079 N N . ALA B 1 97 ? 19.594 8.094 47.094 1 18.92 97 ALA B N 1
ATOM 4080 C CA . ALA B 1 97 ? 19.281 6.688 46.875 1 18.92 97 ALA B CA 1
ATOM 4081 C C . ALA B 1 97 ? 17.766 6.453 46.906 1 18.92 97 ALA B C 1
ATOM 4083 O O . ALA B 1 97 ? 17.312 5.316 46.781 1 18.92 97 ALA B O 1
ATOM 4084 N N . ARG B 1 98 ? 17.016 7.414 47.531 1 18.73 98 ARG B N 1
ATOM 4085 C CA . ARG B 1 98 ? 15.922 6.793 48.281 1 18.73 98 ARG B CA 1
ATOM 4086 C C . ARG B 1 98 ? 15.062 5.93 47.375 1 18.73 98 ARG B C 1
ATOM 4088 O O . ARG B 1 98 ? 15.141 6.051 46.125 1 18.73 98 ARG B O 1
ATOM 4095 N N . ASN B 1 99 ? 13.719 5.793 47.781 1 19.08 99 ASN B N 1
ATOM 4096 C CA . ASN B 1 99 ? 12.688 4.77 47.906 1 19.08 99 ASN B CA 1
ATOM 4097 C C . ASN B 1 99 ? 11.93 4.555 46.625 1 19.08 99 ASN B C 1
ATOM 4099 O O . ASN B 1 99 ? 10.953 5.25 46.344 1 19.08 99 ASN B O 1
ATOM 4103 N N . LEU B 1 100 ? 12.664 4.652 45.531 1 18.48 100 LEU B N 1
ATOM 4104 C CA . LEU B 1 100 ? 11.805 4.477 44.375 1 18.48 100 LEU B CA 1
ATOM 4105 C C . LEU B 1 100 ? 11.016 3.178 44.469 1 18.48 100 LEU B C 1
ATOM 4107 O O . LEU B 1 100 ? 11.578 2.092 44.344 1 18.48 100 LEU B O 1
ATOM 4111 N N . ARG B 1 101 ? 10.055 3.197 45.469 1 19.17 101 ARG B N 1
ATOM 4112 C CA . ARG B 1 101 ? 9.133 2.062 45.469 1 19.17 101 ARG B CA 1
ATOM 4113 C C . ARG B 1 101 ? 8.594 1.776 44.062 1 19.17 101 ARG B C 1
ATOM 4115 O O . ARG B 1 101 ? 8.031 2.662 43.438 1 19.17 101 ARG B O 1
ATOM 4122 N N . ILE B 1 102 ? 9.273 0.916 43.438 1 20.69 102 ILE B N 1
ATOM 4123 C CA . ILE B 1 102 ? 8.828 0.356 42.188 1 20.69 102 ILE B CA 1
ATOM 4124 C C . ILE B 1 102 ? 7.348 -0.014 42.281 1 20.69 102 ILE B C 1
ATOM 4126 O O . ILE B 1 102 ? 6.961 -0.871 43.062 1 20.69 102 ILE B O 1
ATOM 4130 N N . ARG B 1 103 ? 6.531 1.05 42.469 1 21.52 103 ARG B N 1
ATOM 4131 C CA . ARG B 1 103 ? 5.141 0.609 42.438 1 21.52 103 ARG B CA 1
ATOM 4132 C C . ARG B 1 103 ? 4.918 -0.439 41.375 1 21.52 103 ARG B C 1
ATOM 4134 O O . ARG B 1 103 ? 5.266 -0.221 40.219 1 21.52 103 ARG B O 1
ATOM 4141 N N . ALA B 1 104 ? 4.895 -1.675 41.875 1 20.59 104 ALA B N 1
ATOM 4142 C CA . ALA B 1 104 ? 4.504 -2.855 41.125 1 20.59 104 ALA B CA 1
ATOM 4143 C C . ALA B 1 104 ? 3.256 -2.582 40.281 1 20.59 104 ALA B C 1
ATOM 4145 O O . ALA B 1 104 ? 2.176 -2.348 40.812 1 20.59 104 ALA B O 1
ATOM 4146 N N . THR B 1 105 ? 3.469 -1.574 39.438 1 23.17 105 THR B N 1
ATOM 4147 C CA . THR B 1 105 ? 2.26 -1.373 38.656 1 23.17 105 THR B CA 1
ATOM 4148 C C . THR B 1 105 ? 1.579 -2.707 38.344 1 23.17 105 THR B C 1
ATOM 4150 O O . THR B 1 105 ? 2.246 -3.693 38.031 1 23.17 105 THR B O 1
ATOM 4153 N N . GLY B 1 106 ? 0.63 -2.992 39.125 1 22.12 106 GLY B N 1
ATOM 4154 C CA . GLY B 1 106 ? -0.281 -4.117 39 1 22.12 106 GLY B CA 1
ATOM 4155 C C . GLY B 1 106 ? -0.564 -4.492 37.562 1 22.12 106 GLY B C 1
ATOM 4156 O O . GLY B 1 106 ? -1.03 -3.66 36.781 1 22.12 106 GLY B O 1
ATOM 4157 N N . VAL B 1 107 ? 0.368 -5.23 37.062 1 23.28 107 VAL B N 1
ATOM 4158 C CA . VAL B 1 107 ? 0.103 -6 35.844 1 23.28 107 VAL B CA 1
ATOM 4159 C C . VAL B 1 107 ? -1.314 -6.566 35.906 1 23.28 107 VAL B C 1
ATOM 4161 O O . VAL B 1 107 ? -1.634 -7.387 36.781 1 23.28 107 VAL B O 1
ATOM 4164 N N . ARG B 1 108 ? -2.238 -5.629 35.875 1 23.56 108 ARG B N 1
ATOM 4165 C CA . ARG B 1 108 ? -3.561 -6.234 35.75 1 23.56 108 ARG B CA 1
ATOM 4166 C C . ARG B 1 108 ? -3.494 -7.555 35 1 23.56 108 ARG B C 1
ATOM 4168 O O . ARG B 1 108 ? -2.654 -7.719 34.094 1 23.56 108 ARG B O 1
ATOM 4175 N N . ASP B 1 109 ? -3.824 -8.453 35.688 1 24.42 109 ASP B N 1
ATOM 4176 C CA . ASP B 1 109 ? -4.172 -9.758 35.156 1 24.42 109 ASP B CA 1
ATOM 4177 C C . ASP B 1 109 ? -4.934 -9.625 33.844 1 24.42 109 ASP B C 1
ATOM 4179 O O . ASP B 1 109 ? -6.098 -9.219 33.812 1 24.42 109 ASP B O 1
ATOM 4183 N N . ALA B 1 110 ? -4.324 -8.883 32.906 1 27.22 110 ALA B N 1
ATOM 4184 C CA . ALA B 1 110 ? -5.035 -9.062 31.641 1 27.22 110 ALA B CA 1
ATOM 4185 C C . ALA B 1 110 ? -5.527 -10.5 31.5 1 27.22 110 ALA B C 1
ATOM 4187 O O . ALA B 1 110 ? -4.723 -11.43 31.422 1 27.22 110 ALA B O 1
ATOM 4188 N N . THR B 1 111 ? -6.445 -10.773 32.25 1 26.25 111 THR B N 1
ATOM 4189 C CA . THR B 1 111 ? -7.07 -12.062 31.984 1 26.25 111 THR B CA 1
ATOM 4190 C C . THR B 1 111 ? -6.984 -12.398 30.5 1 26.25 111 THR B C 1
ATOM 4192 O O . THR B 1 111 ? -7.316 -11.57 29.656 1 26.25 111 THR B O 1
ATOM 4195 N N . PRO B 1 112 ? -5.973 -13.188 30.188 1 30.09 112 PRO B N 1
ATOM 4196 C CA . PRO B 1 112 ? -6 -13.656 28.797 1 30.09 112 PRO B CA 1
ATOM 4197 C C . PRO B 1 112 ? -7.418 -13.883 28.281 1 30.09 112 PRO B C 1
ATOM 4199 O O . PRO B 1 112 ? -8.172 -14.68 28.859 1 30.09 112 PRO B O 1
ATOM 4202 N N . ASP B 1 113 ? -8.156 -12.867 28.219 1 30.22 113 ASP B N 1
ATOM 4203 C CA . ASP B 1 113 ? -9.43 -13.234 27.609 1 30.22 113 ASP B CA 1
ATOM 4204 C C . ASP B 1 113 ? -9.258 -14.367 26.609 1 30.22 113 ASP B C 1
ATOM 4206 O O . ASP B 1 113 ? -8.422 -14.281 25.703 1 30.22 113 ASP B O 1
ATOM 4210 N N . THR B 1 114 ? -9.352 -15.578 26.938 1 31.48 114 THR B N 1
ATOM 4211 C CA . THR B 1 114 ? -9.391 -16.844 26.203 1 31.48 114 THR B CA 1
ATOM 4212 C C . THR B 1 114 ? -10.039 -16.656 24.844 1 31.48 114 THR B C 1
ATOM 4214 O O . THR B 1 114 ? -10.703 -17.562 24.328 1 31.48 114 THR B O 1
ATOM 4217 N N . ALA B 1 115 ? -10.578 -15.523 24.547 1 34.41 115 ALA B N 1
ATOM 4218 C CA . ALA B 1 115 ? -11.305 -15.453 23.281 1 34.41 115 ALA B CA 1
ATOM 4219 C C . ALA B 1 115 ? -10.469 -16.031 22.141 1 34.41 115 ALA B C 1
ATOM 4221 O O . ALA B 1 115 ? -9.359 -15.555 21.875 1 34.41 115 ALA B O 1
ATOM 4222 N N . THR B 1 116 ? -10.344 -17.203 21.797 1 45.38 116 THR B N 1
ATOM 4223 C CA . THR B 1 116 ? -10.031 -18.062 20.656 1 45.38 116 THR B CA 1
ATOM 4224 C C . THR B 1 116 ? -10.172 -17.312 19.344 1 45.38 116 THR B C 1
ATOM 4226 O O . THR B 1 116 ? -10.484 -17.906 18.312 1 45.38 116 THR B O 1
ATOM 4229 N N . ASN B 1 117 ? -10.25 -15.961 19.172 1 64.62 117 ASN B N 1
ATOM 4230 C CA . ASN B 1 117 ? -10.672 -15.25 17.969 1 64.62 117 ASN B CA 1
ATOM 4231 C C . ASN B 1 117 ? -9.531 -15.094 16.969 1 64.62 117 ASN B C 1
ATOM 4233 O O . ASN B 1 117 ? -8.383 -14.867 17.359 1 64.62 117 ASN B O 1
ATOM 4237 N N . ASP B 1 118 ? -9.633 -15.531 15.828 1 81.56 118 ASP B N 1
ATOM 4238 C CA . ASP B 1 118 ? -8.672 -15.461 14.734 1 81.56 118 ASP B CA 1
ATOM 4239 C C . ASP B 1 118 ? -8.172 -14.031 14.539 1 81.56 118 ASP B C 1
ATOM 4241 O O . ASP B 1 118 ? -8.672 -13.102 15.172 1 81.56 118 ASP B O 1
ATOM 4245 N N . ALA B 1 119 ? -7.035 -13.898 14.133 1 92.62 119 ALA B N 1
ATOM 4246 C CA . ALA B 1 119 ? -6.395 -12.609 13.875 1 92.62 119 ALA B CA 1
ATOM 4247 C C . ALA B 1 119 ? -6.938 -11.977 12.594 1 92.62 119 ALA B C 1
ATOM 4249 O O . ALA B 1 119 ? -6.363 -11.016 12.086 1 92.62 119 ALA B O 1
ATOM 4250 N N . ILE B 1 120 ? -8.047 -12.5 12.094 1 96.81 120 ILE B N 1
ATOM 4251 C CA . ILE B 1 120 ? -8.625 -11.977 10.859 1 96.81 120 ILE B CA 1
ATOM 4252 C C . ILE B 1 120 ? -9.492 -10.766 11.164 1 96.81 120 ILE B C 1
ATOM 4254 O O . ILE B 1 120 ? -10.336 -10.805 12.07 1 96.81 120 ILE B O 1
ATOM 4258 N N . LEU B 1 121 ? -9.305 -9.719 10.445 1 97 121 LEU B N 1
ATOM 4259 C CA . LEU B 1 121 ? -10.062 -8.492 10.664 1 97 121 LEU B CA 1
ATOM 4260 C C . LEU B 1 121 ? -11.484 -8.617 10.133 1 97 121 LEU B C 1
ATOM 4262 O O . LEU B 1 121 ? -11.703 -9.227 9.078 1 97 121 LEU B O 1
ATOM 4266 N N . ASP B 1 122 ? -12.391 -7.969 10.781 1 96 122 ASP B N 1
ATOM 4267 C CA . ASP B 1 122 ? -13.805 -8.07 10.422 1 96 122 ASP B CA 1
ATOM 4268 C C . ASP B 1 122 ? -14.086 -7.402 9.078 1 96 122 ASP B C 1
ATOM 4270 O O . ASP B 1 122 ? -14.977 -7.824 8.336 1 96 122 ASP B O 1
ATOM 4274 N N . ASN B 1 123 ? -13.422 -6.312 8.844 1 95.06 123 ASN B N 1
ATOM 4275 C CA . ASN B 1 123 ? -13.5 -5.59 7.578 1 95.06 123 ASN B CA 1
ATOM 4276 C C . ASN B 1 123 ? -12.258 -4.738 7.336 1 95.06 123 ASN B C 1
ATOM 4278 O O . ASN B 1 123 ? -11.352 -4.699 8.172 1 95.06 123 ASN B O 1
ATOM 4282 N N . VAL B 1 124 ? -12.258 -4.078 6.281 1 95.38 124 VAL B N 1
ATOM 4283 C CA . VAL B 1 124 ? -11.055 -3.404 5.801 1 95.38 124 VAL B CA 1
ATOM 4284 C C . VAL B 1 124 ? -10.75 -2.199 6.688 1 95.38 124 VAL B C 1
ATOM 4286 O O . VAL B 1 124 ? -9.625 -1.68 6.676 1 95.38 124 VAL B O 1
ATOM 4289 N N . LEU B 1 125 ? -11.688 -1.682 7.406 1 97.25 125 LEU B N 1
ATOM 4290 C CA . LEU B 1 125 ? -11.469 -0.504 8.242 1 97.25 125 LEU B CA 1
ATOM 4291 C C . LEU B 1 125 ? -10.5 -0.811 9.375 1 97.25 125 LEU B C 1
ATOM 4293 O O . LEU B 1 125 ? -9.852 0.094 9.906 1 97.25 125 LEU B O 1
ATOM 4297 N N . GLY B 1 126 ? -10.383 -2.148 9.703 1 96.69 126 GLY B N 1
ATOM 4298 C CA . GLY B 1 126 ? -9.43 -2.574 10.711 1 96.69 126 GLY B CA 1
ATOM 4299 C C . GLY B 1 126 ? -7.988 -2.43 10.266 1 96.69 126 GLY B C 1
ATOM 4300 O O . GLY B 1 126 ? -7.066 -2.521 11.078 1 96.69 126 GLY B O 1
ATOM 4301 N N . LEU B 1 127 ? -7.789 -2.146 9 1 95.81 127 LEU B N 1
ATOM 4302 C CA . LEU B 1 127 ? -6.449 -2.002 8.438 1 95.81 127 LEU B CA 1
ATOM 4303 C C . LEU B 1 127 ? -5.879 -0.621 8.742 1 95.81 127 LEU B C 1
ATOM 4305 O O . LEU B 1 127 ? -4.684 -0.384 8.555 1 95.81 127 LEU B O 1
ATOM 4309 N N . VAL B 1 128 ? -6.73 0.286 9.164 1 97.19 128 VAL B N 1
ATOM 4310 C CA . VAL B 1 128 ? -6.297 1.658 9.406 1 97.19 128 VAL B CA 1
ATOM 4311 C C . VAL B 1 128 ? -5.516 1.73 10.711 1 97.19 128 VAL B C 1
ATOM 4313 O O . VAL B 1 128 ? -6.02 1.344 11.766 1 97.19 128 VAL B O 1
ATOM 4316 N N . GLY B 1 129 ? -4.258 2.176 10.609 1 95.81 129 GLY B N 1
ATOM 4317 C CA . GLY B 1 129 ? -3.438 2.346 11.797 1 95.81 129 GLY B CA 1
ATOM 4318 C C . GLY B 1 129 ? -2.422 1.235 11.992 1 95.81 129 GLY B C 1
ATOM 4319 O O . GLY B 1 129 ? -2.203 0.426 11.086 1 95.81 129 GLY B O 1
ATOM 4320 N N . ASN B 1 130 ? -1.631 1.355 13.055 1 95.88 130 ASN B N 1
ATOM 4321 C CA . ASN B 1 130 ? -0.573 0.423 13.43 1 95.88 130 ASN B CA 1
ATOM 4322 C C . ASN B 1 130 ? 0.419 0.214 12.289 1 95.88 130 ASN B C 1
ATOM 4324 O O . ASN B 1 130 ? 0.735 -0.923 11.93 1 95.88 130 ASN B O 1
ATOM 4328 N N . THR B 1 131 ? 0.777 1.321 11.719 1 96.25 131 THR B N 1
ATOM 4329 C CA . THR B 1 131 ? 1.711 1.275 10.602 1 96.25 131 THR B CA 1
ATOM 4330 C C . THR B 1 131 ? 3.135 1.038 11.094 1 96.25 131 THR B C 1
ATOM 4332 O O . THR B 1 131 ? 3.479 1.408 12.219 1 96.25 131 THR B O 1
ATOM 4335 N N . PRO B 1 132 ? 3.994 0.454 10.297 1 96.25 132 PRO B N 1
ATOM 4336 C CA . PRO B 1 132 ? 5.355 0.12 10.719 1 96.25 132 PRO B CA 1
ATOM 4337 C C . PRO B 1 132 ? 6.297 1.322 10.68 1 96.25 132 PRO B C 1
ATOM 4339 O O . PRO B 1 132 ? 5.93 2.383 10.164 1 96.25 132 PRO B O 1
ATOM 4342 N N . MET B 1 133 ? 7.422 1.133 11.297 1 97.69 133 MET B N 1
ATOM 4343 C CA . MET B 1 133 ? 8.516 2.1 11.242 1 97.69 133 MET B CA 1
ATOM 4344 C C . MET B 1 133 ? 9.789 1.451 10.711 1 97.69 133 MET B C 1
ATOM 4346 O O . MET B 1 133 ? 10.047 0.273 10.969 1 97.69 133 MET B O 1
ATOM 4350 N N . VAL B 1 134 ? 10.562 2.25 9.992 1 97.06 134 VAL B N 1
ATOM 4351 C CA . VAL B 1 134 ? 11.805 1.757 9.406 1 97.06 134 VAL B CA 1
ATOM 4352 C C . VAL B 1 134 ? 12.906 2.805 9.562 1 97.06 134 VAL B C 1
ATOM 4354 O O . VAL B 1 134 ? 12.648 4.004 9.414 1 97.06 134 VAL B O 1
ATOM 4357 N N . TYR B 1 135 ? 14.086 2.352 9.844 1 97.69 135 TYR B N 1
ATOM 4358 C CA . TYR B 1 135 ? 15.227 3.26 9.891 1 97.69 135 TYR B CA 1
ATOM 4359 C C . TYR B 1 135 ? 15.68 3.641 8.484 1 97.69 135 TYR B C 1
ATOM 4361 O O . TYR B 1 135 ? 15.633 2.818 7.566 1 97.69 135 TYR B O 1
ATOM 4369 N N . LEU B 1 136 ? 16.062 4.91 8.336 1 96.81 136 LEU B N 1
ATOM 4370 C CA . LEU B 1 136 ? 16.812 5.32 7.152 1 96.81 136 LEU B CA 1
ATOM 4371 C C . LEU B 1 136 ? 18.297 4.98 7.293 1 96.81 136 LEU B C 1
ATOM 4373 O O . LEU B 1 136 ? 18.844 5.074 8.391 1 96.81 136 LEU B O 1
ATOM 4377 N N . ASN B 1 137 ? 18.906 4.652 6.141 1 95.62 137 ASN B N 1
ATOM 4378 C CA . ASN B 1 137 ? 20.297 4.188 6.191 1 95.62 137 ASN B CA 1
ATOM 4379 C C . ASN B 1 137 ? 21.188 4.992 5.254 1 95.62 137 ASN B C 1
ATOM 4381 O O . ASN B 1 137 ? 21.938 5.863 5.695 1 95.62 137 ASN B O 1
ATOM 4385 N N . ARG B 1 138 ? 20.953 4.93 4.023 1 94.62 138 ARG B N 1
ATOM 4386 C CA . ARG B 1 138 ? 21.859 5.5 3.035 1 94.62 138 ARG B CA 1
ATOM 4387 C C . ARG B 1 138 ? 21.703 7.016 2.969 1 94.62 138 ARG B C 1
ATOM 4389 O O . ARG B 1 138 ? 22.703 7.746 3.004 1 94.62 138 ARG B O 1
ATOM 4396 N N . VAL B 1 139 ? 20.516 7.5 2.949 1 96.06 139 VAL B N 1
ATOM 4397 C CA . VAL B 1 139 ? 20.297 8.938 2.799 1 96.06 139 VAL B CA 1
ATOM 4398 C C . VAL B 1 139 ? 20.703 9.656 4.078 1 96.06 139 VAL B C 1
ATOM 4400 O O . VAL B 1 139 ? 20.953 10.867 4.062 1 96.06 139 VAL B O 1
ATOM 4403 N N . SER B 1 140 ? 20.781 8.922 5.168 1 96.75 140 SER B N 1
ATOM 4404 C CA . SER B 1 140 ? 21.125 9.523 6.453 1 96.75 140 SER B CA 1
ATOM 4405 C C . SER B 1 140 ? 22.531 9.133 6.887 1 96.75 140 SER B C 1
ATOM 4407 O O . SER B 1 140 ? 22.891 9.25 8.062 1 96.75 140 SER B O 1
ATOM 4409 N N . SER B 1 141 ? 23.344 8.672 5.984 1 95.19 141 SER B N 1
ATOM 4410 C CA . SER B 1 141 ? 24.672 8.148 6.312 1 95.19 141 SER B CA 1
ATOM 4411 C C . SER B 1 141 ? 25.547 9.227 6.938 1 95.19 141 SER B C 1
ATOM 4413 O O . SER B 1 141 ? 26.453 8.922 7.719 1 95.19 141 SER B O 1
ATOM 4415 N N . ASN B 1 142 ? 25.266 10.469 6.66 1 95.81 142 ASN B N 1
ATOM 4416 C CA . ASN B 1 142 ? 26.094 11.555 7.168 1 95.81 142 ASN B CA 1
ATOM 4417 C C . ASN B 1 142 ? 25.5 12.18 8.422 1 95.81 142 ASN B C 1
ATOM 4419 O O . ASN B 1 142 ? 25.969 13.219 8.891 1 95.81 142 ASN B O 1
ATOM 4423 N N . CYS B 1 143 ? 24.453 11.609 8.883 1 97.31 143 CYS B N 1
ATOM 4424 C CA . CYS B 1 143 ? 23.797 12.133 10.078 1 97.31 143 CYS B CA 1
ATOM 4425 C C . CYS B 1 143 ? 24.406 11.539 11.344 1 97.31 143 CYS B C 1
ATOM 4427 O O . CYS B 1 143 ? 24.891 10.398 11.328 1 97.31 143 CYS B O 1
ATOM 4429 N N . CYS B 1 144 ? 24.469 12.32 12.391 1 97 144 CYS B N 1
ATOM 4430 C CA . CYS B 1 144 ? 24.906 11.82 13.688 1 97 144 CYS B CA 1
ATOM 4431 C C . CYS B 1 144 ? 23.734 11.32 14.516 1 97 144 CYS B C 1
ATOM 4433 O O . CYS B 1 144 ? 23.922 10.68 15.555 1 97 144 CYS B O 1
ATOM 4435 N N . ALA B 1 145 ? 22.547 11.656 14.133 1 98 145 ALA B N 1
ATOM 4436 C CA . ALA B 1 145 ? 21.312 11.133 14.727 1 98 145 ALA B CA 1
ATOM 4437 C C . ALA B 1 145 ? 20.766 9.969 13.906 1 98 145 ALA B C 1
ATOM 4439 O O . ALA B 1 145 ? 21.141 9.789 12.742 1 98 145 ALA B O 1
ATOM 4440 N N . LYS B 1 146 ? 19.953 9.164 14.539 1 98 146 LYS B N 1
ATOM 4441 C CA . LYS B 1 146 ? 19.219 8.141 13.812 1 98 146 LYS B CA 1
ATOM 4442 C C . LYS B 1 146 ? 17.859 8.68 13.336 1 98 146 LYS B C 1
ATOM 4444 O O . LYS B 1 146 ? 17.234 9.477 14.031 1 98 146 LYS B O 1
ATOM 4449 N N . ILE B 1 147 ? 17.516 8.25 12.219 1 98.44 147 ILE B N 1
ATOM 4450 C CA . ILE B 1 147 ? 16.234 8.695 11.664 1 98.44 147 ILE B CA 1
ATOM 4451 C C . ILE B 1 147 ? 15.352 7.488 11.367 1 98.44 147 ILE B C 1
ATOM 4453 O O . ILE B 1 147 ? 15.766 6.566 10.664 1 98.44 147 ILE B O 1
ATOM 4457 N N . ALA B 1 148 ? 14.172 7.484 11.922 1 98.38 148 ALA B N 1
ATOM 4458 C CA . ALA B 1 148 ? 13.172 6.441 11.68 1 98.38 148 ALA B CA 1
ATOM 4459 C C . ALA B 1 148 ? 11.922 7.023 11.031 1 98.38 148 ALA B C 1
ATOM 4461 O O . ALA B 1 148 ? 11.477 8.109 11.398 1 98.38 148 ALA B O 1
ATOM 4462 N N . CYS B 1 149 ? 11.375 6.293 10.117 1 97.62 149 CYS B N 1
ATOM 4463 C CA . CYS B 1 149 ? 10.188 6.738 9.383 1 97.62 149 CYS B CA 1
ATOM 4464 C C . CYS B 1 149 ? 8.953 5.973 9.836 1 97.62 149 CYS B C 1
ATOM 4466 O O . CYS B 1 149 ? 8.969 4.742 9.914 1 97.62 149 CYS B O 1
ATOM 4468 N N . LYS B 1 150 ? 7.922 6.684 10.289 1 98 150 LYS B N 1
ATOM 4469 C CA . LYS B 1 150 ? 6.59 6.109 10.461 1 98 150 LYS B CA 1
ATOM 4470 C C . LYS B 1 150 ? 5.859 6.012 9.125 1 98 150 LYS B C 1
ATOM 4472 O O . LYS B 1 150 ? 5.5 7.031 8.531 1 98 150 LYS B O 1
ATOM 4477 N N . LEU B 1 151 ? 5.559 4.789 8.641 1 95.88 151 LEU B N 1
ATOM 4478 C CA . LEU B 1 151 ? 5.152 4.578 7.254 1 95.88 151 LEU B CA 1
ATOM 4479 C C . LEU B 1 151 ? 3.635 4.57 7.125 1 95.88 151 LEU B C 1
ATOM 4481 O O . LEU B 1 151 ? 3.043 3.549 6.77 1 95.88 151 LEU B O 1
ATOM 4485 N N . GLU B 1 152 ? 3.064 5.703 7.195 1 94.69 152 GLU B N 1
ATOM 4486 C CA . GLU B 1 152 ? 1.619 5.855 7.059 1 94.69 152 GLU B CA 1
ATOM 4487 C C . GLU B 1 152 ? 1.159 5.523 5.641 1 94.69 152 GLU B C 1
ATOM 4489 O O . GLU B 1 152 ? -0.019 5.242 5.418 1 94.69 152 GLU B O 1
ATOM 4494 N N . ALA B 1 153 ? 2.068 5.496 4.75 1 87.56 153 ALA B N 1
ATOM 4495 C CA . ALA B 1 153 ? 1.782 5.148 3.359 1 87.56 153 ALA B CA 1
ATOM 4496 C C . ALA B 1 153 ? 1.419 3.672 3.229 1 87.56 153 ALA B C 1
ATOM 4498 O O . ALA B 1 153 ? 0.924 3.238 2.186 1 87.56 153 ALA B O 1
ATOM 4499 N N . LEU B 1 154 ? 1.604 2.893 4.211 1 89.06 154 LEU B N 1
ATOM 4500 C CA . LEU B 1 154 ? 1.282 1.472 4.141 1 89.06 154 LEU B CA 1
ATOM 4501 C C . LEU B 1 154 ? -0.109 1.202 4.703 1 89.06 154 LEU B C 1
ATOM 4503 O O . LEU B 1 154 ? -0.441 0.06 5.027 1 89.06 154 LEU B O 1
ATOM 4507 N N . GLY B 1 155 ? -0.869 2.193 4.797 1 89.25 155 GLY B N 1
ATOM 4508 C CA . GLY B 1 155 ? -2.289 2.023 5.059 1 89.25 155 GLY B CA 1
ATOM 4509 C C . GLY B 1 155 ? -3.066 1.544 3.848 1 89.25 155 GLY B C 1
ATOM 4510 O O . GLY B 1 155 ? -2.502 1.396 2.762 1 89.25 155 GLY B O 1
ATOM 4511 N N . PRO B 1 156 ? -4.344 1.353 4.012 1 91.19 156 PRO B N 1
ATOM 4512 C CA . PRO B 1 156 ? -5.145 0.785 2.926 1 91.19 156 PRO B CA 1
ATOM 4513 C C . PRO B 1 156 ? -5.199 1.69 1.697 1 91.19 156 PRO B C 1
ATOM 4515 O O . PRO B 1 156 ? -5.23 1.199 0.566 1 91.19 156 PRO B O 1
ATOM 4518 N N . CYS B 1 157 ? -5.219 2.998 1.913 1 90.12 157 CYS B N 1
ATOM 4519 C CA . CYS B 1 157 ? -5.258 3.908 0.773 1 90.12 157 CYS B CA 1
ATOM 4520 C C . CYS B 1 157 ? -3.936 4.645 0.618 1 90.12 157 CYS B C 1
ATOM 4522 O O . CYS B 1 157 ? -3.865 5.664 -0.071 1 90.12 157 CYS B O 1
ATOM 4524 N N . ARG B 1 158 ? -2.936 4.316 1.407 1 88.75 158 ARG B N 1
ATOM 4525 C CA . ARG B 1 158 ? -1.536 4.695 1.245 1 88.75 158 ARG B CA 1
ATOM 4526 C C . ARG B 1 158 ? -1.301 6.137 1.685 1 88.75 158 ARG B C 1
ATOM 4528 O O . ARG B 1 158 ? -0.524 6.863 1.062 1 88.75 158 ARG B O 1
ATOM 4535 N N . SER B 1 159 ? -2.037 6.488 2.686 1 91.38 159 SER B N 1
ATOM 4536 C CA . SER B 1 159 ? -1.798 7.828 3.209 1 91.38 159 SER B CA 1
ATOM 4537 C C . SER B 1 159 ? -2.225 7.938 4.668 1 91.38 159 SER B C 1
ATOM 4539 O O . SER B 1 159 ? -3.037 7.141 5.145 1 91.38 159 SER B O 1
ATOM 4541 N N . VAL B 1 160 ? -1.724 8.938 5.273 1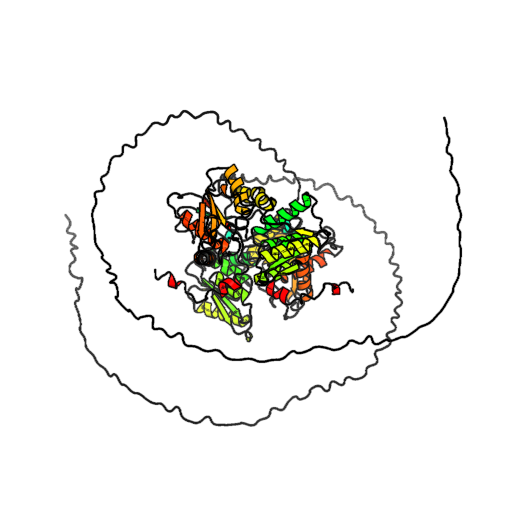 95.12 160 VAL B N 1
ATOM 4542 C CA . VAL B 1 160 ? -2.035 9.211 6.672 1 95.12 160 VAL B CA 1
ATOM 4543 C C . VAL B 1 160 ? -3.502 9.617 6.809 1 95.12 160 VAL B C 1
ATOM 4545 O O . VAL B 1 160 ? -4.09 9.492 7.887 1 95.12 160 VAL B O 1
ATOM 4548 N N . LYS B 1 161 ? -4.094 10 5.672 1 95.62 161 LYS B N 1
ATOM 4549 C CA . LYS B 1 161 ? -5.453 10.539 5.707 1 95.62 161 LYS B CA 1
ATOM 4550 C C . LYS B 1 161 ? -6.477 9.43 5.93 1 95.62 161 LYS B C 1
ATOM 4552 O O . LYS B 1 161 ? -7.629 9.703 6.27 1 95.62 161 LYS B O 1
ATOM 4557 N N . ASP B 1 162 ? -6.055 8.203 5.781 1 96.31 162 ASP B N 1
ATOM 4558 C CA . ASP B 1 162 ? -6.945 7.094 6.125 1 96.31 162 ASP B CA 1
ATOM 4559 C C . ASP B 1 162 ? -7.434 7.211 7.566 1 96.31 162 ASP B C 1
ATOM 4561 O O . ASP B 1 162 ? -8.602 6.938 7.855 1 96.31 162 ASP B O 1
ATOM 4565 N N . ARG B 1 163 ? -6.559 7.645 8.414 1 98.19 163 ARG B N 1
ATOM 4566 C CA . ARG B 1 163 ? -6.871 7.742 9.836 1 98.19 163 ARG B CA 1
ATOM 4567 C C . ARG B 1 163 ? -7.961 8.781 10.086 1 98.19 163 ARG B C 1
ATOM 4569 O O . ARG B 1 163 ? -8.945 8.508 10.773 1 98.19 163 ARG B O 1
ATOM 4576 N N . ILE B 1 164 ? -7.766 9.891 9.508 1 98.06 164 ILE B N 1
ATOM 4577 C CA . ILE B 1 164 ? -8.703 10.961 9.828 1 98.06 164 ILE B CA 1
ATOM 4578 C C . ILE B 1 164 ? -10.031 10.719 9.109 1 98.06 164 ILE B C 1
ATOM 4580 O O . ILE B 1 164 ? -11.094 11.062 9.625 1 98.06 164 ILE B O 1
ATOM 4584 N N . ALA B 1 165 ? -9.961 10.18 7.863 1 98.25 165 ALA B N 1
ATOM 4585 C CA . ALA B 1 165 ? -11.195 9.828 7.168 1 98.25 165 ALA B CA 1
ATOM 4586 C C . ALA B 1 165 ? -12.07 8.922 8.031 1 98.25 165 ALA B C 1
ATOM 4588 O O . ALA B 1 165 ? -13.25 9.211 8.242 1 98.25 165 ALA B O 1
ATOM 4589 N N . LEU B 1 166 ? -11.484 7.93 8.57 1 98.62 166 LEU B N 1
ATOM 4590 C CA . LEU B 1 166 ? -12.219 6.996 9.422 1 98.62 166 LEU B CA 1
ATOM 4591 C C . LEU B 1 166 ? -12.68 7.684 10.703 1 98.62 166 LEU B C 1
ATOM 4593 O O . LEU B 1 166 ? -13.844 7.555 11.094 1 98.62 166 LEU B O 1
ATOM 4597 N N . ALA B 1 167 ? -11.828 8.406 11.32 1 98.75 167 ALA B N 1
ATOM 4598 C CA . ALA B 1 167 ? -12.109 9.039 12.602 1 98.75 167 ALA B CA 1
ATOM 4599 C C . ALA B 1 167 ? -13.258 10.039 12.484 1 98.75 167 ALA B C 1
ATOM 4601 O O . ALA B 1 167 ? -14.141 10.086 13.344 1 98.75 167 ALA B O 1
ATOM 4602 N N . MET B 1 168 ? -13.234 10.812 11.453 1 98.69 168 MET B N 1
ATOM 4603 C CA . MET B 1 168 ? -14.266 11.836 11.281 1 98.69 168 MET B CA 1
ATOM 4604 C C . MET B 1 168 ? -15.625 11.195 11.031 1 98.69 168 MET B C 1
ATOM 4606 O O . MET B 1 168 ? -16.641 11.648 11.578 1 98.69 168 MET B O 1
ATOM 4610 N N . VAL B 1 169 ? -15.648 10.148 10.227 1 98.69 169 VAL B N 1
ATOM 4611 C CA . VAL B 1 169 ? -16.906 9.469 9.938 1 98.69 169 VAL B CA 1
ATOM 4612 C C . VAL B 1 169 ? -17.438 8.789 11.203 1 98.69 169 VAL B C 1
ATOM 4614 O O . VAL B 1 169 ? -18.609 8.93 11.539 1 98.69 169 VAL B O 1
ATOM 4617 N N . GLU B 1 170 ? -16.578 8.117 11.914 1 98.5 170 GLU B N 1
ATOM 4618 C CA . GLU B 1 170 ? -17 7.418 13.125 1 98.5 170 GLU B CA 1
ATOM 4619 C C . GLU B 1 170 ? -17.453 8.398 14.203 1 98.5 170 GLU B C 1
ATOM 4621 O O . GLU B 1 170 ? -18.391 8.125 14.953 1 98.5 170 GLU B O 1
ATOM 4626 N N . ASP B 1 171 ? -16.766 9.5 14.305 1 98.62 171 ASP B N 1
ATOM 4627 C CA . ASP B 1 171 ? -17.172 10.539 15.25 1 98.62 171 ASP B CA 1
ATOM 4628 C C . ASP B 1 171 ? -18.578 11.047 14.922 1 98.62 171 ASP B C 1
ATOM 4630 O O . ASP B 1 171 ? -19.422 11.188 15.812 1 98.62 171 ASP B O 1
ATOM 4634 N N . ALA B 1 172 ? -18.812 11.32 13.641 1 98.56 172 ALA B N 1
ATOM 4635 C CA . ALA B 1 172 ? -20.125 11.789 13.203 1 98.56 172 ALA B CA 1
ATOM 4636 C C . ALA B 1 172 ? -21.203 10.734 13.484 1 98.56 172 ALA B C 1
ATOM 4638 O O . ALA B 1 172 ? -22.328 11.078 13.867 1 98.56 172 ALA B O 1
ATOM 4639 N N . GLU B 1 173 ? -20.859 9.453 13.312 1 98.25 173 GLU B N 1
ATOM 4640 C CA . GLU B 1 173 ? -21.766 8.359 13.648 1 98.25 173 GLU B CA 1
ATOM 4641 C C . GLU B 1 173 ? -22.094 8.344 15.141 1 98.25 173 GLU B C 1
ATOM 4643 O O . GLU B 1 173 ? -23.25 8.266 15.531 1 98.25 173 GLU B O 1
ATOM 4648 N N . ARG B 1 174 ? -21.094 8.422 15.898 1 97.94 174 ARG B N 1
ATOM 4649 C CA . ARG B 1 174 ? -21.234 8.352 17.344 1 97.94 174 ARG B CA 1
ATOM 4650 C C . ARG B 1 174 ? -22.109 9.492 17.859 1 97.94 174 ARG B C 1
ATOM 4652 O O . ARG B 1 174 ? -22.859 9.32 18.828 1 97.94 174 ARG B O 1
ATOM 4659 N N . ARG B 1 175 ? -22.031 10.602 17.219 1 97.88 175 ARG B N 1
ATOM 4660 C CA . ARG B 1 175 ? -22.766 11.789 17.625 1 97.88 175 ARG B CA 1
ATOM 4661 C C . ARG B 1 175 ? -24.172 11.797 17.016 1 97.88 175 ARG B C 1
ATOM 4663 O O . ARG B 1 175 ? -24.953 12.727 17.266 1 97.88 175 ARG B O 1
ATOM 4670 N N . GLY B 1 176 ? -24.438 10.867 16.172 1 97.56 176 GLY B N 1
ATOM 4671 C CA . GLY B 1 176 ? -25.75 10.734 15.586 1 97.56 176 GLY B CA 1
ATOM 4672 C C . GLY B 1 176 ? -26.016 11.711 14.453 1 97.56 176 GLY B C 1
ATOM 4673 O O . GLY B 1 176 ? -27.172 11.977 14.102 1 97.56 176 GLY B O 1
ATOM 4674 N N . LEU B 1 177 ? -24.969 12.227 13.859 1 97.88 177 LEU B N 1
ATOM 4675 C CA . LEU B 1 177 ? -25.109 13.234 12.82 1 97.88 177 LEU B CA 1
ATOM 4676 C C . LEU B 1 177 ? -25.328 12.586 11.453 1 97.88 177 LEU B C 1
ATOM 4678 O O . LEU B 1 177 ? -25.859 13.219 10.539 1 97.88 177 LEU B O 1
ATOM 4682 N N . ILE B 1 178 ? -24.875 11.266 11.352 1 98.31 178 ILE B N 1
ATOM 4683 C CA . ILE B 1 178 ? -25 10.57 10.078 1 98.31 178 ILE B CA 1
ATOM 4684 C C . ILE B 1 178 ? -25.422 9.125 10.32 1 98.31 178 ILE B C 1
ATOM 4686 O O . ILE B 1 178 ? -25.281 8.602 11.43 1 98.31 178 ILE B O 1
ATOM 4690 N N . LYS B 1 179 ? -26 8.555 9.281 1 97.56 179 LYS B N 1
ATOM 4691 C CA . LYS B 1 179 ? -26.438 7.16 9.289 1 97.56 179 LYS B CA 1
ATOM 4692 C C . LYS B 1 179 ? -26.156 6.488 7.953 1 97.56 179 LYS B C 1
ATOM 4694 O O . LYS B 1 179 ? -26.422 7.051 6.891 1 97.56 179 LYS B O 1
ATOM 4699 N N . PRO B 1 180 ? -25.547 5.25 8.078 1 94.81 180 PRO B N 1
ATOM 4700 C CA . PRO B 1 180 ? -25.281 4.523 6.832 1 94.81 180 PRO B CA 1
ATOM 4701 C C . PRO B 1 180 ? -26.531 4.285 6 1 94.81 180 PRO B C 1
ATOM 4703 O O . PRO B 1 180 ? -27.609 4.016 6.555 1 94.81 180 PRO B O 1
ATOM 4706 N N . GLY B 1 181 ? -26.391 4.383 4.711 1 93.69 181 GLY B N 1
ATOM 4707 C CA . GLY B 1 181 ? -27.516 4.145 3.816 1 93.69 181 GLY B CA 1
ATOM 4708 C C . GLY B 1 181 ? -28.453 5.332 3.705 1 93.69 181 GLY B C 1
ATOM 4709 O O . GLY B 1 181 ? -29.312 5.375 2.818 1 93.69 181 GLY B O 1
ATOM 4710 N N . VAL B 1 182 ? -28.266 6.289 4.496 1 96.5 182 VAL B N 1
ATOM 4711 C CA . VAL B 1 182 ? -29.188 7.422 4.547 1 96.5 182 VAL B CA 1
ATOM 4712 C C . VAL B 1 182 ? -28.438 8.711 4.211 1 96.5 182 VAL B C 1
ATOM 4714 O O . VAL B 1 182 ? -28.875 9.484 3.355 1 96.5 182 VAL B O 1
ATOM 4717 N N . SER B 1 183 ? -27.375 8.883 4.859 1 98.12 183 SER B N 1
ATOM 4718 C CA . SER B 1 183 ? -26.672 10.156 4.793 1 98.12 183 SER B CA 1
ATOM 4719 C C . SER B 1 183 ? -25.734 10.219 3.582 1 98.12 183 SER B C 1
ATOM 4721 O O . SER B 1 183 ? -25.188 9.195 3.164 1 98.12 183 SER B O 1
ATOM 4723 N N . THR B 1 184 ? -25.625 11.422 3.051 1 98.44 184 THR B N 1
ATOM 4724 C CA . THR B 1 184 ? -24.625 11.75 2.039 1 98.44 184 THR B CA 1
ATOM 4725 C C . THR B 1 184 ? -23.516 12.609 2.637 1 98.44 184 THR B C 1
ATOM 4727 O O . THR B 1 184 ? -23.781 13.68 3.186 1 98.44 184 THR B O 1
ATOM 4730 N N . LEU B 1 185 ? -22.328 12.117 2.564 1 98.75 185 LEU B N 1
ATOM 4731 C CA . LEU B 1 185 ? -21.188 12.891 3.051 1 98.75 185 LEU B CA 1
ATOM 4732 C C . LEU B 1 185 ? -20.609 13.758 1.941 1 98.75 185 LEU B C 1
ATOM 4734 O O . LEU B 1 185 ? -20.531 13.336 0.785 1 98.75 185 LEU B O 1
ATOM 4738 N N . ILE B 1 186 ? -20.219 14.977 2.318 1 98.56 186 ILE B N 1
ATOM 4739 C CA . ILE B 1 186 ? -19.672 15.938 1.372 1 98.56 186 ILE B CA 1
ATOM 4740 C C . ILE B 1 186 ? -18.359 16.5 1.917 1 98.56 186 ILE B C 1
ATOM 4742 O O . ILE B 1 186 ? -18.234 16.766 3.115 1 98.56 186 ILE B O 1
ATOM 4746 N N . GLU B 1 187 ? -17.359 16.625 1.097 1 98.06 187 GLU B N 1
ATOM 4747 C CA . GLU B 1 187 ? -16.094 17.203 1.512 1 98.06 187 GLU B CA 1
ATOM 4748 C C . GLU B 1 187 ? -15.406 17.938 0.355 1 98.06 187 GLU B C 1
ATOM 4750 O O . GLU B 1 187 ? -15.219 17.359 -0.72 1 98.06 187 GLU B O 1
ATOM 4755 N N . PRO B 1 188 ? -15.086 19.25 0.559 1 95.12 188 PRO B N 1
ATOM 4756 C CA . PRO B 1 188 ? -14.234 19.922 -0.421 1 95.12 188 PRO B CA 1
ATOM 4757 C C . PRO B 1 188 ? -12.766 19.516 -0.301 1 95.12 188 PRO B C 1
ATOM 4759 O O . PRO B 1 188 ? -12.094 19.906 0.654 1 95.12 188 PRO B O 1
ATOM 4762 N N . THR B 1 189 ? -12.281 18.672 -1.202 1 90.81 189 THR B N 1
ATOM 4763 C CA . THR B 1 189 ? -10.906 18.188 -1.158 1 90.81 189 THR B CA 1
ATOM 4764 C C . THR B 1 189 ? -10.5 17.609 -2.506 1 90.81 189 THR B C 1
ATOM 4766 O O . THR B 1 189 ? -11.328 17.016 -3.209 1 90.81 189 THR B O 1
ATOM 4769 N N . SER B 1 190 ? -9.289 17.781 -2.836 1 79 190 SER B N 1
ATOM 4770 C CA . SER B 1 190 ? -8.742 17.219 -4.066 1 79 190 SER B CA 1
ATOM 4771 C C . SER B 1 190 ? -7.613 16.234 -3.775 1 79 190 SER B C 1
ATOM 4773 O O . SER B 1 190 ? -6.875 15.852 -4.68 1 79 190 SER B O 1
ATOM 4775 N N . GLY B 1 191 ? -7.531 15.766 -2.598 1 83.5 191 GLY B N 1
ATOM 4776 C CA . GLY B 1 191 ? -6.324 15.031 -2.248 1 83.5 191 GLY B CA 1
ATOM 4777 C C . GLY B 1 191 ? -6.605 13.703 -1.568 1 83.5 191 GLY B C 1
ATOM 4778 O O . GLY B 1 191 ? -7.586 13.031 -1.89 1 83.5 191 GLY B O 1
ATOM 4779 N N . ASN B 1 192 ? -5.711 13.352 -0.705 1 89.75 192 ASN B N 1
ATOM 4780 C CA . ASN B 1 192 ? -5.68 12.047 -0.038 1 89.75 192 ASN B CA 1
ATOM 4781 C C . ASN B 1 192 ? -6.855 11.883 0.918 1 89.75 192 ASN B C 1
ATOM 4783 O O . ASN B 1 192 ? -7.336 10.773 1.133 1 89.75 192 ASN B O 1
ATOM 4787 N N . THR B 1 193 ? -7.352 12.984 1.438 1 94 193 THR B N 1
ATOM 4788 C CA . THR B 1 193 ? -8.523 12.891 2.297 1 94 193 THR B CA 1
ATOM 4789 C C . THR B 1 193 ? -9.719 12.336 1.523 1 94 193 THR B C 1
ATOM 4791 O O . THR B 1 193 ? -10.469 11.508 2.039 1 94 193 THR B O 1
ATOM 4794 N N . GLY B 1 194 ? -9.852 12.859 0.343 1 94.38 194 GLY B N 1
ATOM 4795 C CA . GLY B 1 194 ? -10.938 12.383 -0.496 1 94.38 194 GLY B CA 1
ATOM 4796 C C . GLY B 1 194 ? -10.883 10.891 -0.756 1 94.38 194 GLY B C 1
ATOM 4797 O O . GLY B 1 194 ? -11.898 10.203 -0.677 1 94.38 194 GLY B O 1
ATOM 4798 N N . ILE B 1 195 ? -9.742 10.383 -1.036 1 92.94 195 ILE B N 1
ATOM 4799 C CA . ILE B 1 195 ? -9.57 8.953 -1.294 1 92.94 195 ILE B CA 1
ATOM 4800 C C . ILE B 1 195 ? -9.867 8.164 -0.026 1 92.94 195 ILE B C 1
ATOM 4802 O O . ILE B 1 195 ? -10.57 7.148 -0.073 1 92.94 195 ILE B O 1
ATOM 4806 N N . GLY B 1 196 ? -9.359 8.633 1.068 1 95.88 196 GLY B N 1
ATOM 4807 C CA . GLY B 1 196 ? -9.656 8 2.342 1 95.88 196 GLY B CA 1
ATOM 4808 C C . GLY B 1 196 ? -11.141 7.941 2.65 1 95.88 196 GLY B C 1
ATOM 4809 O O . GLY B 1 196 ? -11.641 6.914 3.109 1 95.88 196 GLY B O 1
ATOM 4810 N N . LEU B 1 197 ? -11.805 9.023 2.383 1 97.94 197 LEU B N 1
ATOM 4811 C CA . LEU B 1 197 ? -13.242 9.078 2.629 1 97.94 197 LEU B CA 1
ATOM 4812 C C . LEU B 1 197 ? -13.984 8.125 1.699 1 97.94 197 LEU B C 1
ATOM 4814 O O . LEU B 1 197 ? -14.945 7.477 2.111 1 97.94 197 LEU B O 1
ATOM 4818 N N . ALA B 1 198 ? -13.562 8.094 0.466 1 96.25 198 ALA B N 1
ATOM 4819 C CA . ALA B 1 198 ? -14.188 7.172 -0.485 1 96.25 198 ALA B CA 1
ATOM 4820 C C . ALA B 1 198 ? -14.055 5.727 -0.016 1 96.25 198 ALA B C 1
ATOM 4822 O O . ALA B 1 198 ? -15.023 4.961 -0.077 1 96.25 198 ALA B O 1
ATOM 4823 N N . PHE B 1 199 ? -12.969 5.367 0.472 1 95.5 199 PHE B N 1
ATOM 4824 C CA . PHE B 1 199 ? -12.664 4.059 1.034 1 95.5 199 PHE B CA 1
ATOM 4825 C C . PHE B 1 199 ? -13.586 3.75 2.213 1 95.5 199 PHE B C 1
ATOM 4827 O O . PHE B 1 199 ? -14.227 2.697 2.252 1 95.5 199 PHE B O 1
ATOM 4834 N N . VAL B 1 200 ? -13.695 4.676 3.102 1 97.75 200 VAL B N 1
ATOM 4835 C CA . VAL B 1 200 ? -14.492 4.492 4.309 1 97.75 200 VAL B CA 1
ATOM 4836 C C . VAL B 1 200 ? -15.969 4.418 3.941 1 97.75 200 VAL B C 1
ATOM 4838 O O . VAL B 1 200 ? -16.703 3.559 4.445 1 97.75 200 VAL B O 1
ATOM 4841 N N . CYS B 1 201 ? -16.391 5.262 3.059 1 97.38 201 CYS B N 1
ATOM 4842 C CA . CYS B 1 201 ? -17.797 5.316 2.666 1 97.38 201 CYS B CA 1
ATOM 4843 C C . CYS B 1 201 ? -18.203 4.039 1.939 1 97.38 201 CYS B C 1
ATOM 4845 O O . CYS B 1 201 ? -19.297 3.514 2.17 1 97.38 201 CYS B O 1
ATOM 4847 N N . ALA B 1 202 ? -17.344 3.562 1.079 1 94.5 202 ALA B N 1
ATOM 4848 C CA . ALA B 1 202 ? -17.625 2.309 0.383 1 94.5 202 ALA B CA 1
ATOM 4849 C C . ALA B 1 202 ? -17.797 1.16 1.371 1 94.5 202 ALA B C 1
ATOM 4851 O O . ALA B 1 202 ? -18.703 0.337 1.221 1 94.5 202 ALA B O 1
ATOM 4852 N N . SER B 1 203 ? -17 1.147 2.332 1 94.81 203 SER B N 1
ATOM 4853 C CA . SER B 1 203 ? -17.016 0.065 3.311 1 94.81 203 SER B CA 1
ATOM 4854 C C . SER B 1 203 ? -18.25 0.16 4.219 1 94.81 203 SER B C 1
ATOM 4856 O O . SER B 1 203 ? -18.844 -0.858 4.57 1 94.81 203 SER B O 1
ATOM 4858 N N . LYS B 1 204 ? -18.625 1.396 4.57 1 95.88 204 LYS B N 1
ATOM 4859 C CA . LYS B 1 204 ? -19.672 1.576 5.574 1 95.88 204 LYS B CA 1
ATOM 4860 C C . LYS B 1 204 ? -21.031 1.767 4.922 1 95.88 204 LYS B C 1
ATOM 4862 O O . LYS B 1 204 ? -22.062 1.713 5.594 1 95.88 204 LYS B O 1
ATOM 4867 N N . GLY B 1 205 ? -21.047 2.041 3.66 1 93.5 205 GLY B N 1
ATOM 4868 C CA . GLY B 1 205 ? -22.312 2.182 2.965 1 93.5 205 GLY B CA 1
ATOM 4869 C C . GLY B 1 205 ? -22.844 3.607 2.955 1 93.5 205 GLY B C 1
ATOM 4870 O O . GLY B 1 205 ? -24.031 3.838 3.129 1 93.5 205 GLY B O 1
ATOM 4871 N N . TYR B 1 206 ? -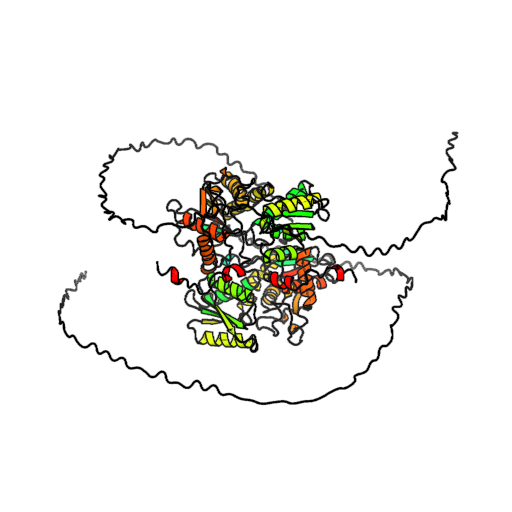21.984 4.625 2.879 1 97.12 206 TYR B N 1
ATOM 4872 C CA . TYR B 1 206 ? -22.359 6.027 2.73 1 97.12 206 TYR B CA 1
ATOM 4873 C C . TYR B 1 206 ? -22.203 6.48 1.283 1 97.12 206 TYR B C 1
ATOM 4875 O O . TYR B 1 206 ? -21.359 5.965 0.55 1 97.12 206 TYR B O 1
ATOM 4883 N N . LYS B 1 207 ? -23.047 7.426 0.921 1 97.25 207 LYS B N 1
ATOM 4884 C CA . LYS B 1 207 ? -22.781 8.18 -0.302 1 97.25 207 LYS B CA 1
ATOM 4885 C C . LYS B 1 207 ? -21.75 9.273 -0.059 1 97.25 207 LYS B C 1
ATOM 4887 O O . LYS B 1 207 ? -21.719 9.875 1.019 1 97.25 207 LYS B O 1
ATOM 4892 N N . LEU B 1 208 ? -20.953 9.531 -1.064 1 98.12 208 LEU B N 1
ATOM 4893 C CA . LEU B 1 208 ? -19.891 10.531 -0.931 1 98.12 208 LEU B CA 1
ATOM 4894 C C . LEU B 1 208 ? -19.859 11.445 -2.148 1 98.12 208 LEU B C 1
ATOM 4896 O O . LEU B 1 208 ? -19.891 10.977 -3.287 1 98.12 208 LEU B O 1
ATOM 4900 N N . ILE B 1 209 ? -19.812 12.719 -1.872 1 98.19 209 ILE B N 1
ATOM 4901 C CA . ILE B 1 209 ? -19.594 13.727 -2.908 1 98.19 209 ILE B CA 1
ATOM 4902 C C . ILE B 1 209 ? -18.359 14.555 -2.557 1 98.19 209 ILE B C 1
ATOM 4904 O O . ILE B 1 209 ? -18.312 15.188 -1.497 1 98.19 209 ILE B O 1
ATOM 4908 N N . LEU B 1 210 ? -17.422 14.555 -3.432 1 97.38 210 LEU B N 1
ATOM 4909 C CA . LEU B 1 210 ? -16.281 15.445 -3.295 1 97.38 210 LEU B CA 1
ATOM 4910 C C . LEU B 1 210 ? -16.391 16.641 -4.238 1 97.38 210 LEU B C 1
ATOM 4912 O O . LEU B 1 210 ? -16.781 16.469 -5.398 1 97.38 210 LEU B O 1
ATOM 4916 N N . THR B 1 211 ? -16.109 17.812 -3.715 1 96.5 211 THR B N 1
ATOM 4917 C CA . THR B 1 211 ? -16.016 19 -4.559 1 96.5 211 THR B CA 1
ATOM 4918 C C . THR B 1 211 ? -14.562 19.453 -4.707 1 96.5 211 THR B C 1
ATOM 4920 O O . THR B 1 211 ? -13.797 19.438 -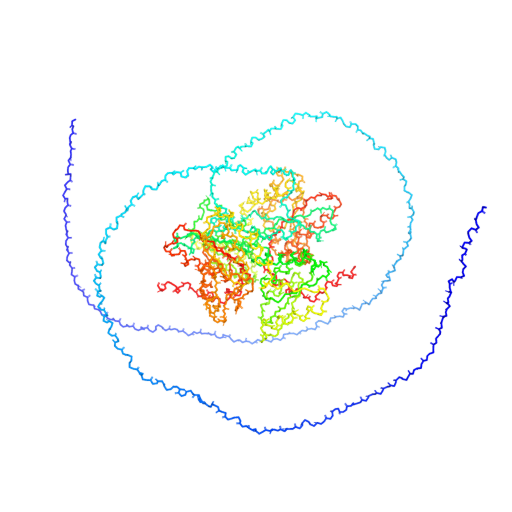3.738 1 96.5 211 THR B O 1
ATOM 4923 N N . MET B 1 212 ? -14.203 19.719 -5.945 1 93.31 212 MET B N 1
ATOM 4924 C CA . MET B 1 212 ? -12.836 20.156 -6.215 1 93.31 212 MET B CA 1
ATOM 4925 C C . MET B 1 212 ? -12.766 20.969 -7.496 1 93.31 212 MET B C 1
ATOM 4927 O O . MET B 1 212 ? -13.648 20.875 -8.359 1 93.31 212 MET B O 1
ATOM 4931 N N . PRO B 1 213 ? -11.695 21.797 -7.574 1 89.88 213 PRO B N 1
ATOM 4932 C CA . PRO B 1 213 ? -11.516 22.5 -8.844 1 89.88 213 PRO B CA 1
ATOM 4933 C C . PRO B 1 213 ? -11.281 21.547 -10.016 1 89.88 213 PRO B C 1
ATOM 4935 O O . PRO B 1 213 ? -10.727 20.453 -9.836 1 89.88 213 PRO B O 1
ATOM 4938 N N . GLU B 1 214 ? -11.57 21.922 -11.195 1 88.81 214 GLU B N 1
ATOM 4939 C CA . GLU B 1 214 ? -11.547 21.062 -12.375 1 88.81 214 GLU B CA 1
ATOM 4940 C C . GLU B 1 214 ? -10.117 20.766 -12.812 1 88.81 214 GLU B C 1
ATOM 4942 O O . GLU B 1 214 ? -9.883 19.812 -13.57 1 88.81 214 GLU B O 1
ATOM 4947 N N . ASP B 1 215 ? -9.172 21.516 -12.398 1 79.38 215 ASP B N 1
ATOM 4948 C CA . ASP B 1 215 ? -7.797 21.328 -12.844 1 79.38 215 ASP B CA 1
ATOM 4949 C C . ASP B 1 215 ? -7.055 20.344 -11.953 1 79.38 215 ASP B C 1
ATOM 4951 O O . ASP B 1 215 ? -5.867 20.078 -12.156 1 79.38 215 ASP B O 1
ATOM 4955 N N . GLN B 1 216 ? -7.73 19.797 -11.117 1 77.56 216 GLN B N 1
ATOM 4956 C CA . GLN B 1 216 ? -7.109 18.797 -10.25 1 77.56 216 GLN B CA 1
ATOM 4957 C C . GLN B 1 216 ? -6.938 17.469 -10.984 1 77.56 216 GLN B C 1
ATOM 4959 O O . GLN B 1 216 ? -7.57 17.234 -12.016 1 77.56 216 GLN B O 1
ATOM 4964 N N . SER B 1 217 ? -6.125 16.594 -10.406 1 72 217 SER B N 1
ATOM 4965 C CA . SER B 1 217 ? -5.637 15.391 -11.07 1 72 217 SER B CA 1
ATOM 4966 C C . SER B 1 217 ? -6.781 14.438 -11.398 1 72 217 SER B C 1
ATOM 4968 O O . SER B 1 217 ? -7.66 14.203 -10.57 1 72 217 SER B O 1
ATOM 4970 N N . MET B 1 218 ? -6.734 13.953 -12.602 1 76.56 218 MET B N 1
ATOM 4971 C CA . MET B 1 218 ? -7.691 12.969 -13.094 1 76.56 218 MET B CA 1
ATOM 4972 C C . MET B 1 218 ? -7.527 11.641 -12.367 1 76.56 218 MET B C 1
ATOM 4974 O O . MET B 1 218 ? -8.508 10.945 -12.109 1 76.56 218 MET B O 1
ATOM 4978 N N . GLU B 1 219 ? -6.363 11.359 -12.039 1 72.94 219 GLU B N 1
ATOM 4979 C CA . GLU B 1 219 ? -6.074 10.094 -11.359 1 72.94 219 GLU B CA 1
ATOM 4980 C C . GLU B 1 219 ? -6.812 10 -10.031 1 72.94 219 GLU B C 1
ATOM 4982 O O . GLU B 1 219 ? -7.367 8.953 -9.695 1 72.94 219 GLU B O 1
ATOM 4987 N N . ARG B 1 220 ? -6.844 11.055 -9.375 1 77.62 220 ARG B N 1
ATOM 4988 C CA . ARG B 1 220 ? -7.516 11.055 -8.078 1 77.62 220 ARG B CA 1
ATOM 4989 C C . ARG B 1 220 ? -9.023 10.922 -8.25 1 77.62 220 ARG B C 1
ATOM 4991 O O . ARG B 1 220 ? -9.688 10.234 -7.465 1 77.62 220 ARG B O 1
ATOM 4998 N N . ARG B 1 221 ? -9.523 11.539 -9.25 1 84.31 221 ARG B N 1
ATOM 4999 C CA . ARG B 1 221 ? -10.953 11.453 -9.539 1 84.31 221 ARG B CA 1
ATOM 5000 C C . ARG B 1 221 ? -11.359 10.016 -9.844 1 84.31 221 ARG B C 1
ATOM 5002 O O . ARG B 1 221 ? -12.375 9.531 -9.336 1 84.31 221 ARG B O 1
ATOM 5009 N N . ILE B 1 222 ? -10.531 9.398 -10.547 1 82.06 222 ILE B N 1
ATOM 5010 C CA . ILE B 1 222 ? -10.805 8.023 -10.953 1 82.06 222 ILE B CA 1
ATOM 5011 C C . ILE B 1 222 ? -10.805 7.117 -9.727 1 82.06 222 ILE B C 1
ATOM 5013 O O . ILE B 1 222 ? -11.664 6.238 -9.594 1 82.06 222 ILE B O 1
ATOM 5017 N N . LEU B 1 223 ? -9.93 7.344 -8.891 1 84.44 223 LEU B N 1
ATOM 5018 C CA . LEU B 1 223 ? -9.836 6.52 -7.688 1 84.44 223 LEU B CA 1
ATOM 5019 C C . LEU B 1 223 ? -11.07 6.691 -6.809 1 84.44 223 LEU B C 1
ATOM 5021 O O . LEU B 1 223 ? -11.586 5.719 -6.266 1 84.44 223 LEU B O 1
ATOM 5025 N N . VAL B 1 224 ? -11.477 7.891 -6.66 1 91.06 224 VAL B N 1
ATOM 5026 C CA . VAL B 1 224 ? -12.664 8.18 -5.867 1 91.06 224 VAL B CA 1
ATOM 5027 C C . VAL B 1 224 ? -13.875 7.5 -6.492 1 91.06 224 VAL B C 1
ATOM 5029 O O . VAL B 1 224 ? -14.688 6.887 -5.785 1 91.06 224 VAL B O 1
ATOM 5032 N N . GLN B 1 225 ? -13.945 7.559 -7.727 1 90.31 225 GLN B N 1
ATOM 5033 C CA . GLN B 1 225 ? -15.062 6.961 -8.445 1 90.31 225 GLN B CA 1
ATOM 5034 C C . GLN B 1 225 ? -15.008 5.438 -8.391 1 90.31 225 GLN B C 1
ATOM 5036 O O . GLN B 1 225 ? -16.047 4.773 -8.367 1 90.31 225 GLN B O 1
ATOM 5041 N N . ALA B 1 226 ? -13.836 4.969 -8.352 1 87.31 226 ALA B N 1
ATOM 5042 C CA . ALA B 1 226 ? -13.664 3.523 -8.242 1 87.31 226 ALA B CA 1
ATOM 5043 C C . ALA B 1 226 ? -14.281 2.99 -6.953 1 87.31 226 ALA B C 1
ATOM 5045 O O . ALA B 1 226 ? -14.773 1.859 -6.914 1 87.31 226 ALA B O 1
ATOM 5046 N N . PHE B 1 227 ? -14.312 3.805 -5.984 1 93 227 PHE B N 1
ATOM 5047 C CA . PHE B 1 227 ? -14.914 3.432 -4.711 1 93 227 PHE B CA 1
ATOM 5048 C C . PHE B 1 227 ? -16.406 3.775 -4.691 1 93 227 PHE B C 1
ATOM 5050 O O . PHE B 1 227 ? -17.078 3.543 -3.693 1 93 227 PHE B O 1
ATOM 5057 N N . GLY B 1 228 ? -16.844 4.418 -5.746 1 91.81 228 GLY B N 1
ATOM 5058 C CA . GLY B 1 228 ? -18.266 4.75 -5.84 1 91.81 228 GLY B CA 1
ATOM 5059 C C . GLY B 1 228 ? -18.562 6.191 -5.469 1 91.81 228 GLY B C 1
ATOM 5060 O O . GLY B 1 228 ? -19.719 6.613 -5.469 1 91.81 228 GLY B O 1
ATOM 5061 N N . GLY B 1 229 ? -17.547 6.926 -5.152 1 95.06 229 GLY B N 1
ATOM 5062 C CA . GLY B 1 229 ? -17.734 8.328 -4.836 1 95.06 229 GLY B CA 1
ATOM 5063 C C . GLY B 1 229 ? -18.062 9.18 -6.051 1 95.06 229 GLY B C 1
ATOM 5064 O O . GLY B 1 229 ? -17.688 8.836 -7.172 1 95.06 229 GLY B O 1
ATOM 5065 N N . GLN B 1 230 ? -18.719 10.281 -5.734 1 96.12 230 GLN B N 1
ATOM 5066 C CA . GLN B 1 230 ? -19 11.266 -6.773 1 96.12 230 GLN B CA 1
ATOM 5067 C C . GLN B 1 230 ? -18.078 12.469 -6.66 1 96.12 230 GLN B C 1
ATOM 5069 O O . GLN B 1 230 ? -17.75 12.906 -5.555 1 96.12 230 GLN B O 1
ATOM 5074 N N . VAL B 1 231 ? -17.719 12.992 -7.863 1 95.31 231 VAL B N 1
ATOM 5075 C CA . VAL B 1 231 ? -16.859 14.18 -7.891 1 95.31 231 VAL B CA 1
ATOM 5076 C C . VAL B 1 231 ? -17.578 15.312 -8.609 1 95.31 231 VAL B C 1
ATOM 5078 O O . VAL B 1 231 ? -18.031 15.148 -9.75 1 95.31 231 VAL B O 1
ATOM 5081 N N . VAL B 1 232 ? -17.688 16.406 -7.945 1 95.81 232 VAL B N 1
ATOM 5082 C CA . VAL B 1 232 ? -18.234 17.625 -8.523 1 95.81 232 VAL B CA 1
ATOM 5083 C C . VAL B 1 232 ? -17.141 18.672 -8.68 1 95.81 232 VAL B C 1
ATOM 5085 O O . VAL B 1 232 ? -16.5 19.062 -7.695 1 95.81 232 VAL B O 1
ATOM 5088 N N . THR B 1 233 ? -16.984 19.109 -9.898 1 94.12 233 THR B N 1
ATOM 5089 C CA . THR B 1 233 ? -15.898 20.047 -10.148 1 94.12 233 THR B CA 1
ATOM 5090 C C . THR B 1 233 ? -16.422 21.469 -10.195 1 94.12 233 THR B C 1
ATOM 5092 O O . THR B 1 233 ? -17.594 21.703 -10.508 1 94.12 233 THR B O 1
ATOM 5095 N N . THR B 1 234 ? -15.594 22.375 -9.828 1 94.75 234 THR B N 1
ATOM 5096 C CA . THR B 1 234 ? -15.844 23.812 -9.906 1 94.75 234 THR B CA 1
ATOM 5097 C C . THR B 1 234 ? -14.812 24.484 -10.812 1 94.75 234 THR B C 1
ATOM 5099 O O . THR B 1 234 ? -13.758 23.922 -11.094 1 94.75 234 THR B O 1
ATOM 5102 N N . PRO B 1 235 ? -15.062 25.641 -11.305 1 92.69 235 PRO B N 1
ATOM 5103 C CA . PRO B 1 235 ? -14.094 26.328 -12.164 1 92.69 235 PRO B CA 1
ATOM 5104 C C . PRO B 1 235 ? -12.742 26.531 -11.484 1 92.69 235 PRO B C 1
ATOM 5106 O O . PRO B 1 235 ? -12.68 26.844 -10.289 1 92.69 235 PRO B O 1
ATOM 5109 N N . ALA B 1 236 ? -11.695 26.391 -12.305 1 87.19 236 ALA B N 1
ATOM 5110 C CA . ALA B 1 236 ? -10.336 26.531 -11.789 1 87.19 236 ALA B CA 1
ATOM 5111 C C . ALA B 1 236 ? -10.102 27.922 -11.203 1 87.19 236 ALA B C 1
ATOM 5113 O O . ALA B 1 236 ? -9.391 28.078 -10.203 1 87.19 236 ALA B O 1
ATOM 5114 N N . LYS B 1 237 ? -10.672 28.859 -11.773 1 87.12 237 LYS B N 1
ATOM 5115 C CA . LYS B 1 237 ? -10.492 30.266 -11.391 1 87.12 237 LYS B CA 1
ATOM 5116 C C . LYS B 1 237 ? -10.953 30.5 -9.953 1 87.12 237 LYS B C 1
ATOM 5118 O O . LYS B 1 237 ? -10.453 31.391 -9.273 1 87.12 237 LYS B O 1
ATOM 5123 N N . SER B 1 238 ? -11.898 29.75 -9.555 1 85.69 238 SER B N 1
ATOM 5124 C CA . SER B 1 238 ? -12.461 29.938 -8.227 1 85.69 238 SER B CA 1
ATOM 5125 C C . SER B 1 238 ? -11.672 29.141 -7.184 1 85.69 238 SER B C 1
ATOM 5127 O O . SER B 1 238 ? -11.961 29.219 -5.988 1 85.69 238 SER B O 1
ATOM 5129 N N . SER B 1 239 ? -10.711 28.406 -7.551 1 83.12 239 SER B N 1
ATOM 5130 C CA . SER B 1 239 ? -9.805 27.656 -6.684 1 83.12 239 SER B CA 1
ATOM 5131 C C . SER B 1 239 ? -10.586 26.875 -5.633 1 83.12 239 SER B C 1
ATOM 5133 O O . SER B 1 239 ? -11.719 26.453 -5.875 1 83.12 239 SER B O 1
ATOM 5135 N N . MET B 1 240 ? -10 26.703 -4.5 1 84.94 240 MET B N 1
ATOM 5136 C CA . MET B 1 240 ? -10.602 25.875 -3.455 1 84.94 240 MET B CA 1
ATOM 5137 C C . MET B 1 240 ? -11.766 26.594 -2.797 1 84.94 240 MET B C 1
ATOM 5139 O O . MET B 1 240 ? -12.68 25.953 -2.264 1 84.94 240 MET B O 1
ATOM 5143 N N . THR B 1 241 ? -11.82 27.859 -2.83 1 87.56 241 THR B N 1
ATOM 5144 C CA . THR B 1 241 ? -12.945 28.625 -2.307 1 87.56 241 THR B CA 1
ATOM 5145 C C . THR B 1 241 ? -14.227 28.266 -3.045 1 87.56 241 THR B C 1
ATOM 5147 O O . THR B 1 241 ? -15.281 28.109 -2.424 1 87.56 241 THR B O 1
ATOM 5150 N N . GLY B 1 242 ? -14.078 28.188 -4.324 1 90.88 242 GLY B N 1
ATOM 5151 C CA . GLY B 1 242 ? -15.219 27.75 -5.109 1 90.88 242 GLY B CA 1
ATOM 5152 C C . GLY B 1 242 ? -15.711 26.359 -4.727 1 90.88 242 GLY B C 1
ATOM 5153 O O . GLY B 1 242 ? -16.922 26.125 -4.652 1 90.88 242 GLY B O 1
ATOM 5154 N N . ALA B 1 243 ? -14.82 25.484 -4.457 1 92.88 243 ALA B N 1
ATOM 5155 C CA . ALA B 1 243 ? -15.156 24.125 -4.07 1 92.88 243 ALA B CA 1
ATOM 5156 C C . ALA B 1 243 ? -15.875 24.094 -2.723 1 92.88 243 ALA B C 1
ATOM 5158 O O . ALA B 1 243 ? -16.812 23.312 -2.531 1 92.88 243 ALA B O 1
ATOM 5159 N N . ILE B 1 244 ? -15.508 24.938 -1.845 1 93.31 244 ILE B N 1
ATOM 5160 C CA . ILE B 1 244 ? -16.109 25.016 -0.519 1 93.31 244 ILE B CA 1
ATOM 5161 C C . ILE B 1 244 ? -17.547 25.516 -0.633 1 93.31 244 ILE B C 1
ATOM 5163 O O . ILE B 1 244 ? -18.469 24.953 -0.04 1 93.31 244 ILE B O 1
ATOM 5167 N N . LEU B 1 245 ? -17.688 26.516 -1.395 1 95.06 245 LEU B N 1
ATOM 5168 C CA . LEU B 1 245 ? -19.016 27.078 -1.589 1 95.06 245 LEU B CA 1
ATOM 5169 C C . LEU B 1 245 ? -19.953 26.062 -2.236 1 95.06 245 LEU B C 1
ATOM 5171 O O . LEU B 1 245 ? -21.125 25.969 -1.856 1 95.06 245 LEU B O 1
ATOM 5175 N N . LYS B 1 246 ? -19.391 25.391 -3.133 1 96.81 246 LYS B N 1
ATOM 5176 C CA . LYS B 1 246 ? -20.203 24.375 -3.791 1 96.81 246 LYS B CA 1
ATOM 5177 C C . LYS B 1 246 ? -20.594 23.266 -2.811 1 96.81 246 LYS B C 1
ATOM 5179 O O . LYS B 1 246 ? -21.734 22.797 -2.834 1 96.81 246 LYS B O 1
ATOM 5184 N N . ALA B 1 247 ? -19.734 22.859 -2.006 1 97.31 247 ALA B N 1
ATOM 5185 C CA . ALA B 1 247 ? -20.031 21.859 -0.986 1 97.31 247 ALA B CA 1
ATOM 5186 C C . ALA B 1 247 ? -21.141 22.328 -0.057 1 97.31 247 ALA B C 1
ATOM 5188 O O . ALA B 1 247 ? -22.047 21.562 0.261 1 97.31 247 ALA B O 1
ATOM 5189 N N . GLU B 1 248 ? -21.094 23.531 0.309 1 97 248 GLU B N 1
ATOM 5190 C CA . GLU B 1 248 ? -22.109 24.109 1.184 1 97 248 GLU B CA 1
ATOM 5191 C C . GLU B 1 248 ? -23.469 24.141 0.491 1 97 248 GLU B C 1
ATOM 5193 O O . GLU B 1 248 ? -24.5 23.859 1.108 1 97 248 GLU B O 1
ATOM 5198 N N . ALA B 1 249 ? -23.422 24.5 -0.699 1 97.88 249 ALA B N 1
ATOM 5199 C CA . ALA B 1 249 ? -24.656 24.547 -1.475 1 97.88 249 ALA B CA 1
ATOM 5200 C C . ALA B 1 249 ? -25.281 23.156 -1.58 1 97.88 249 ALA B C 1
ATOM 5202 O O . ALA B 1 249 ? -26.484 23 -1.371 1 97.88 249 ALA B O 1
ATOM 5203 N N . LEU B 1 250 ? -24.453 22.219 -1.902 1 97.88 250 LEU B N 1
ATOM 5204 C CA . LEU B 1 250 ? -24.922 20.844 -2.025 1 97.88 250 LEU B CA 1
ATOM 5205 C C . LEU B 1 250 ? -25.469 20.344 -0.696 1 97.88 250 LEU B C 1
ATOM 5207 O O . LEU B 1 250 ? -26.484 19.625 -0.667 1 97.88 250 LEU B O 1
ATOM 5211 N N . CYS B 1 251 ? -24.812 20.688 0.316 1 97.69 251 CYS B N 1
ATOM 5212 C CA . CYS B 1 251 ? -25.219 20.25 1.643 1 97.69 251 CYS B CA 1
ATOM 5213 C C . CYS B 1 251 ? -26.609 20.766 1.975 1 97.69 251 CYS B C 1
ATOM 5215 O O . CYS B 1 251 ? -27.406 20.094 2.633 1 97.69 251 CYS B O 1
ATOM 5217 N N . ARG B 1 252 ? -26.938 21.938 1.568 1 97.12 252 ARG B N 1
ATOM 5218 C CA . ARG B 1 252 ? -28.25 22.531 1.805 1 97.12 252 ARG B CA 1
ATOM 5219 C C . ARG B 1 252 ? -29.328 21.875 0.937 1 97.12 252 ARG B C 1
ATOM 5221 O O . ARG B 1 252 ? -30.484 21.766 1.35 1 97.12 252 ARG B O 1
ATOM 5228 N N . GLU B 1 253 ? -28.953 21.375 -0.172 1 97.56 253 GLU B N 1
ATOM 5229 C CA . GLU B 1 253 ? -29.891 20.859 -1.163 1 97.56 253 GLU B CA 1
ATOM 5230 C C . GLU B 1 253 ? -30.188 19.375 -0.936 1 97.56 253 GLU B C 1
ATOM 5232 O O . GLU B 1 253 ? -31.297 18.922 -1.188 1 97.56 253 GLU B O 1
ATOM 5237 N N . ILE B 1 254 ? -29.203 18.688 -0.514 1 97.75 254 ILE B N 1
ATOM 5238 C CA . ILE B 1 254 ? -29.328 17.234 -0.385 1 97.75 254 ILE B CA 1
ATOM 5239 C C . ILE B 1 254 ? -29.781 16.875 1.032 1 97.75 254 ILE B C 1
ATOM 5241 O O . ILE B 1 254 ? -29.094 17.219 2.004 1 97.75 254 ILE B O 1
ATOM 5245 N N . PRO B 1 255 ? -30.891 16.219 1.088 1 97.31 255 PRO B N 1
ATOM 5246 C CA . PRO B 1 255 ? -31.344 15.82 2.42 1 97.31 255 PRO B CA 1
ATOM 5247 C C . PRO B 1 255 ? -30.375 14.883 3.121 1 97.31 255 PRO B C 1
ATOM 5249 O O . PRO B 1 255 ? -29.781 14.008 2.48 1 97.31 255 PRO B O 1
ATOM 5252 N N . ASN B 1 256 ? -30.141 15.086 4.418 1 97.38 256 ASN B N 1
ATOM 5253 C CA . ASN B 1 256 ? -29.312 14.25 5.273 1 97.38 256 ASN B CA 1
ATOM 5254 C C . ASN B 1 256 ? -27.844 14.344 4.875 1 97.38 256 ASN B C 1
ATOM 5256 O O . ASN B 1 256 ? -27.062 13.414 5.121 1 97.38 256 ASN B O 1
ATOM 5260 N N . ALA B 1 257 ? -27.484 15.414 4.23 1 98.38 257 ALA B N 1
ATOM 5261 C CA . ALA B 1 257 ? -26.094 15.617 3.855 1 98.38 257 ALA B CA 1
ATOM 5262 C C . ALA B 1 257 ? -25.281 16.172 5.023 1 98.38 257 ALA B C 1
ATOM 5264 O O . ALA B 1 257 ? -25.844 16.812 5.922 1 98.38 257 ALA B O 1
ATOM 5265 N N . TYR B 1 258 ? -24.016 15.883 5.047 1 98.44 258 TYR B N 1
ATOM 5266 C CA . TYR B 1 258 ? -23.141 16.312 6.125 1 98.44 258 TYR B CA 1
ATOM 5267 C C . TYR B 1 258 ? -21.734 16.609 5.598 1 98.44 258 TYR B C 1
ATOM 5269 O O . TYR B 1 258 ? -21.172 15.797 4.855 1 98.44 258 TYR B O 1
ATOM 5277 N N . ILE B 1 259 ? -21.203 17.781 5.918 1 98.44 259 ILE B N 1
ATOM 5278 C CA . ILE B 1 259 ? -19.844 18.141 5.543 1 98.44 259 ILE B CA 1
ATOM 5279 C C . ILE B 1 259 ? -18.906 17.844 6.711 1 98.44 259 ILE B C 1
ATOM 5281 O O . ILE B 1 259 ? -19.109 18.344 7.82 1 98.44 259 ILE B O 1
ATOM 5285 N N . LEU B 1 260 ? -17.859 17.109 6.52 1 97.69 260 LEU B N 1
ATOM 5286 C CA . LEU B 1 260 ? -16.984 16.625 7.582 1 97.69 260 LEU B CA 1
ATOM 5287 C C . LEU B 1 260 ? -16.016 17.719 8.023 1 97.69 260 LEU B C 1
ATOM 5289 O O . LEU B 1 260 ? -15.734 17.859 9.219 1 97.69 260 LEU B O 1
ATOM 5293 N N . GLN B 1 261 ? -15.414 18.531 7.133 1 95.69 261 GLN B N 1
ATOM 5294 C CA . GLN B 1 261 ? -14.617 19.703 7.438 1 95.69 261 GLN B CA 1
ATOM 5295 C C . GLN B 1 261 ? -13.273 19.328 8.047 1 95.69 261 GLN B C 1
ATOM 5297 O O . GLN B 1 261 ? -12.969 19.703 9.18 1 95.69 261 GLN B O 1
ATOM 5302 N N . GLN B 1 262 ? -12.367 18.844 7.238 1 95.75 262 GLN B N 1
ATOM 5303 C CA . GLN B 1 262 ? -11.117 18.25 7.715 1 95.75 262 GLN B CA 1
ATOM 5304 C C . GLN B 1 262 ? -10.25 19.297 8.398 1 95.75 262 GLN B C 1
ATOM 5306 O O . GLN B 1 262 ? -9.406 18.969 9.242 1 95.75 262 GLN B O 1
ATOM 5311 N N . PHE B 1 263 ? -10.453 20.625 8.156 1 95.44 263 PHE B N 1
ATOM 5312 C CA . PHE B 1 263 ? -9.562 21.672 8.641 1 95.44 263 PHE B CA 1
ATOM 5313 C C . PHE B 1 263 ? -10.031 22.188 10 1 95.44 263 PHE B C 1
ATOM 5315 O O . PHE B 1 263 ? -9.289 22.891 10.688 1 95.44 263 PHE B O 1
ATOM 5322 N N . ARG B 1 264 ? -11.188 21.781 10.406 1 96.38 264 ARG B N 1
ATOM 5323 C CA . ARG B 1 264 ? -11.734 22.312 11.656 1 96.38 264 ARG B CA 1
ATOM 5324 C C . ARG B 1 264 ? -12.227 21.172 12.555 1 96.38 264 ARG B C 1
ATOM 5326 O O . ARG B 1 264 ? -12.477 21.375 13.742 1 96.38 264 ARG B O 1
ATOM 5333 N N . ASN B 1 265 ? -12.336 19.953 12.023 1 98 265 ASN B N 1
ATOM 5334 C CA . ASN B 1 265 ? -12.898 18.812 12.734 1 98 265 ASN B CA 1
ATOM 5335 C C . ASN B 1 265 ? -11.945 18.297 13.805 1 98 265 ASN B C 1
ATOM 5337 O O . AS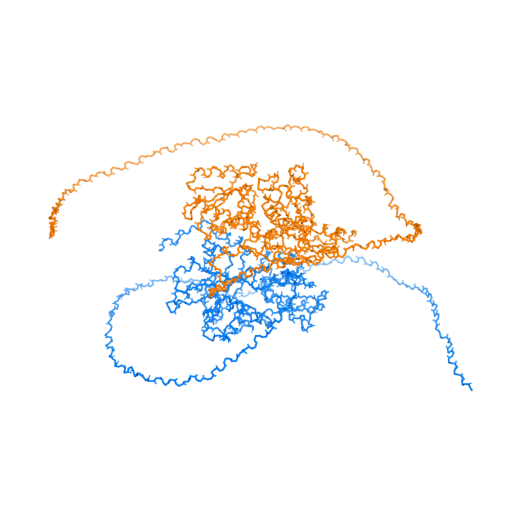N B 1 265 ? -10.852 17.812 13.492 1 98 265 ASN B O 1
ATOM 5341 N N . PRO B 1 266 ? -12.359 18.297 15.07 1 98.25 266 PRO B N 1
ATOM 5342 C CA . PRO B 1 266 ? -11.461 17.891 16.141 1 98.25 266 PRO B CA 1
ATOM 5343 C C . PRO B 1 266 ? -11.125 16.391 16.109 1 98.25 266 PRO B C 1
ATOM 5345 O O . PRO B 1 266 ? -10.156 15.961 16.719 1 98.25 266 PRO B O 1
ATOM 5348 N N . ALA B 1 267 ? -11.906 15.602 15.398 1 98.62 267 ALA B N 1
ATOM 5349 C CA . ALA B 1 267 ? -11.602 14.18 15.258 1 98.62 267 ALA B CA 1
ATOM 5350 C C . ALA B 1 267 ? -10.297 13.969 14.508 1 98.62 267 ALA B C 1
ATOM 5352 O O . ALA B 1 267 ? -9.656 12.922 14.641 1 98.62 267 ALA B O 1
ATOM 5353 N N . ASN B 1 268 ? -9.945 14.992 13.766 1 98.5 268 ASN B N 1
ATOM 5354 C CA . ASN B 1 268 ? -8.719 14.953 12.969 1 98.5 268 ASN B CA 1
ATOM 5355 C C . ASN B 1 268 ? -7.48 14.898 13.859 1 98.5 268 ASN B C 1
ATOM 5357 O O . ASN B 1 268 ? -6.797 13.875 13.922 1 98.5 268 ASN B O 1
ATOM 5361 N N . PRO B 1 269 ? -7.195 15.828 14.734 1 98.69 269 PRO B N 1
ATOM 5362 C CA . PRO B 1 269 ? -6.039 15.688 15.625 1 98.69 269 PRO B CA 1
ATOM 5363 C C . PRO B 1 269 ? -6.246 14.617 16.703 1 98.69 269 PRO B C 1
ATOM 5365 O O . PRO B 1 269 ? -5.281 13.984 17.141 1 98.69 269 PRO B O 1
ATOM 5368 N N . ARG B 1 270 ? -7.43 14.344 17.062 1 98.75 270 ARG B N 1
ATOM 5369 C CA . ARG B 1 270 ? -7.7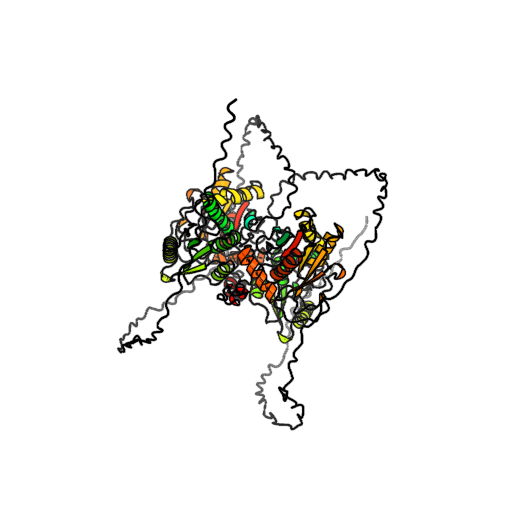15 13.398 18.141 1 98.75 270 ARG B CA 1
ATOM 5370 C C . ARG B 1 270 ? -7.262 11.992 17.766 1 98.75 270 ARG B C 1
ATOM 5372 O O . ARG B 1 270 ? -6.703 11.273 18.594 1 98.75 270 ARG B O 1
ATOM 5379 N N . VAL B 1 271 ? -7.48 11.586 16.547 1 98.75 271 VAL B N 1
ATOM 5380 C CA . VAL B 1 271 ? -7.137 10.227 16.141 1 98.75 271 VAL B CA 1
ATOM 5381 C C . VAL B 1 271 ? -5.625 10.031 16.234 1 98.75 271 VAL B C 1
ATOM 5383 O O . VAL B 1 271 ? -5.148 8.938 16.547 1 98.75 271 VAL B O 1
ATOM 5386 N N . HIS B 1 272 ? -4.895 11.047 15.961 1 98.75 272 HIS B N 1
ATOM 5387 C CA . HIS B 1 272 ? -3.439 10.953 16.031 1 98.75 272 HIS B CA 1
ATOM 5388 C C . HIS B 1 272 ? -2.961 10.969 17.484 1 98.75 272 HIS B C 1
ATOM 5390 O O . HIS B 1 272 ? -1.96 10.328 17.812 1 98.75 272 HIS B O 1
ATOM 5396 N N . PHE B 1 273 ? -3.658 11.656 18.312 1 98.81 273 PHE B N 1
ATOM 5397 C CA . PHE B 1 273 ? -3.387 11.594 19.75 1 98.81 273 PHE B CA 1
ATOM 5398 C C . PHE B 1 273 ? -3.648 10.195 20.281 1 98.81 273 PHE B C 1
ATOM 5400 O O . PHE B 1 273 ? -2.895 9.695 21.125 1 98.81 273 PHE B O 1
ATOM 5407 N N . GLU B 1 274 ? -4.629 9.547 19.766 1 98.69 274 GLU B N 1
ATOM 5408 C CA . GLU B 1 274 ? -5.105 8.281 20.312 1 98.69 274 GLU B CA 1
ATOM 5409 C C . GLU B 1 274 ? -4.383 7.094 19.688 1 98.69 274 GLU B C 1
ATOM 5411 O O . GLU B 1 274 ? -4.363 6 20.266 1 98.69 274 GLU B O 1
ATOM 5416 N N . THR B 1 275 ? -3.811 7.289 18.469 1 98.5 275 THR B N 1
ATOM 5417 C CA . THR B 1 275 ? -3.277 6.113 17.797 1 98.5 275 THR B CA 1
ATOM 5418 C C . THR B 1 275 ? -1.851 6.367 17.312 1 98.5 275 THR B C 1
ATOM 5420 O O . THR B 1 275 ? -0.894 5.84 17.891 1 98.5 275 THR B O 1
ATOM 5423 N N . THR B 1 276 ? -1.627 7.336 16.484 1 98.5 276 THR B N 1
ATOM 5424 C CA . THR B 1 276 ? -0.329 7.555 15.852 1 98.5 276 THR B CA 1
ATOM 5425 C C . THR B 1 276 ? 0.735 7.867 16.891 1 98.5 276 THR B C 1
ATOM 5427 O O . THR B 1 276 ? 1.828 7.297 16.875 1 98.5 276 THR B O 1
ATOM 5430 N N . GLY B 1 277 ? 0.414 8.781 17.812 1 98.75 277 GLY B N 1
ATOM 5431 C CA . GLY B 1 277 ? 1.327 9.109 18.891 1 98.75 277 GLY B CA 1
ATOM 5432 C C . GLY B 1 277 ? 1.706 7.906 19.734 1 98.75 277 GLY B C 1
ATOM 5433 O O . GLY B 1 277 ? 2.891 7.602 19.906 1 98.75 277 GLY B O 1
ATOM 5434 N N . PRO B 1 278 ? 0.733 7.215 20.234 1 98.75 278 PRO B N 1
ATOM 5435 C CA . PRO B 1 278 ? 0.992 6.012 21.031 1 98.75 278 PRO B CA 1
ATOM 5436 C C . PRO B 1 278 ? 1.791 4.957 20.266 1 98.75 278 PRO B C 1
ATOM 5438 O O . PRO B 1 278 ? 2.645 4.285 20.844 1 98.75 278 PRO B O 1
ATOM 5441 N N . GLU B 1 279 ? 1.535 4.793 19 1 98.56 279 GLU B N 1
ATOM 5442 C CA . GLU B 1 279 ? 2.291 3.836 18.188 1 98.56 279 GLU B CA 1
ATOM 5443 C C . GLU B 1 279 ? 3.77 4.211 18.125 1 98.56 279 GLU B C 1
ATOM 5445 O O . GLU B 1 279 ? 4.641 3.35 18.266 1 98.56 279 GLU B O 1
ATOM 5450 N N . ILE B 1 280 ? 4 5.453 17.891 1 98.69 280 ILE B N 1
ATOM 5451 C CA . ILE B 1 280 ? 5.375 5.934 17.812 1 98.69 280 ILE B CA 1
ATOM 5452 C C . ILE B 1 280 ? 6.074 5.719 19.156 1 98.69 280 ILE B C 1
ATOM 5454 O O . ILE B 1 280 ? 7.207 5.23 19.203 1 98.69 280 ILE B O 1
ATOM 5458 N N . TRP B 1 281 ? 5.402 6.066 20.203 1 98.69 281 TRP B N 1
ATOM 5459 C CA . TRP B 1 281 ? 5.953 5.883 21.547 1 98.69 281 TRP B CA 1
ATOM 5460 C C . TRP B 1 281 ? 6.285 4.418 21.797 1 98.69 281 TRP B C 1
ATOM 5462 O O . TRP B 1 281 ? 7.387 4.094 22.25 1 98.69 281 TRP B O 1
ATOM 5472 N N . ARG B 1 282 ? 5.367 3.541 21.469 1 98.06 282 ARG B N 1
ATOM 5473 C CA . ARG B 1 282 ? 5.535 2.104 21.656 1 98.06 282 ARG B CA 1
ATOM 5474 C C . ARG B 1 282 ? 6.695 1.576 20.812 1 98.06 282 ARG B C 1
ATOM 5476 O O . ARG B 1 282 ? 7.586 0.898 21.344 1 98.06 282 ARG B O 1
ATOM 5483 N N . ASP B 1 283 ? 6.734 1.957 19.594 1 97.94 283 ASP B N 1
ATOM 5484 C CA . ASP B 1 283 ? 7.676 1.364 18.641 1 97.94 283 ASP B CA 1
ATOM 5485 C C . ASP B 1 283 ? 9.094 1.864 18.891 1 97.94 283 ASP B C 1
ATOM 5487 O O . ASP B 1 283 ? 10.07 1.196 18.531 1 97.94 283 ASP B O 1
ATOM 5491 N N . THR B 1 284 ? 9.172 3.049 19.516 1 98.12 284 THR B N 1
ATOM 5492 C CA . THR B 1 284 ? 10.484 3.6 19.844 1 98.12 284 THR B CA 1
ATOM 5493 C C . THR B 1 284 ? 10.875 3.252 21.266 1 98.12 284 THR B C 1
ATOM 5495 O O . THR B 1 284 ? 11.953 3.635 21.734 1 98.12 284 THR B O 1
ATOM 5498 N N . CYS B 1 285 ? 10.023 2.643 21.984 1 97.56 285 CYS B N 1
ATOM 5499 C CA . CYS B 1 285 ? 10.211 2.359 23.391 1 97.56 285 CYS B CA 1
ATOM 5500 C C . CYS B 1 285 ? 10.469 3.643 24.172 1 97.56 285 CYS B C 1
ATOM 5502 O O . CYS B 1 285 ? 11.32 3.67 25.062 1 97.56 285 CYS B O 1
ATOM 5504 N N . GLY B 1 286 ? 9.891 4.684 23.688 1 97.69 286 GLY B N 1
ATOM 5505 C CA . GLY B 1 286 ? 9.961 5.961 24.375 1 97.69 286 GLY B CA 1
ATOM 5506 C C . GLY B 1 286 ? 11.242 6.727 24.078 1 97.69 286 GLY B C 1
ATOM 5507 O O . GLY B 1 286 ? 11.539 7.719 24.75 1 97.69 286 GLY B O 1
ATOM 5508 N N . LYS B 1 287 ? 11.938 6.348 23.125 1 97.81 287 LYS B N 1
ATOM 5509 C CA . LYS B 1 287 ? 13.258 6.922 22.875 1 97.81 287 LYS B CA 1
ATOM 5510 C C . LYS B 1 287 ? 13.18 8.062 21.875 1 97.81 287 LYS B C 1
ATOM 5512 O O . LYS B 1 287 ? 14.188 8.711 21.578 1 97.81 287 LYS B O 1
ATOM 5517 N N . VAL B 1 288 ? 12.047 8.391 21.391 1 98.69 288 VAL B N 1
ATOM 5518 C CA . VAL B 1 288 ? 11.875 9.438 20.391 1 98.69 288 VAL B CA 1
ATOM 5519 C C . VAL B 1 288 ? 12.273 10.789 20.984 1 98.69 288 VAL B C 1
ATOM 5521 O O . VAL B 1 288 ? 11.867 11.133 22.094 1 98.69 288 VAL B O 1
ATOM 5524 N N . ASP B 1 289 ? 13.125 11.523 20.188 1 98.81 289 ASP B N 1
ATOM 5525 C CA . ASP B 1 289 ? 13.562 12.852 20.609 1 98.81 289 ASP B CA 1
ATOM 5526 C C . ASP B 1 289 ? 12.906 13.945 19.766 1 98.81 289 ASP B C 1
ATOM 5528 O O . ASP B 1 289 ? 12.711 15.07 20.234 1 98.81 289 ASP B O 1
ATOM 5532 N N . PHE B 1 290 ? 12.656 13.602 18.547 1 98.88 290 PHE B N 1
ATOM 5533 C CA . PHE B 1 290 ? 12.039 14.531 17.609 1 98.88 290 PHE B CA 1
ATOM 5534 C C . PHE B 1 290 ? 10.867 13.867 16.875 1 98.88 290 PHE B C 1
ATOM 5536 O O . PHE B 1 290 ? 10.945 12.695 16.5 1 98.88 290 PHE B O 1
ATOM 5543 N N . LEU B 1 291 ? 9.836 14.633 16.734 1 98.88 291 LEU B N 1
ATOM 5544 C CA . LEU B 1 291 ? 8.812 14.328 15.734 1 98.88 291 LEU B CA 1
ATOM 5545 C C . LEU B 1 291 ? 8.836 15.352 14.609 1 98.88 291 LEU B C 1
ATOM 5547 O O . LEU B 1 291 ? 8.75 16.562 14.852 1 98.88 291 LEU B O 1
ATOM 5551 N N . ILE B 1 292 ? 8.984 14.867 13.414 1 98.81 292 ILE B N 1
ATOM 5552 C CA . ILE B 1 292 ? 9.039 15.734 12.234 1 98.81 292 ILE B CA 1
ATOM 5553 C C . ILE B 1 292 ? 7.934 15.352 11.258 1 98.81 292 ILE B C 1
ATOM 5555 O O . ILE B 1 292 ? 7.805 14.18 10.883 1 98.81 292 ILE B O 1
ATOM 5559 N N . SER B 1 293 ? 7.129 16.297 10.859 1 97.94 293 SER B N 1
ATOM 5560 C CA . SER B 1 293 ? 6.035 16.016 9.938 1 97.94 293 SER B CA 1
ATOM 5561 C C . SER B 1 293 ? 5.699 17.234 9.086 1 97.94 293 SER B C 1
ATOM 5563 O O . SER B 1 293 ? 5.738 18.375 9.57 1 97.94 293 SER B O 1
ATOM 5565 N N . GLY B 1 294 ? 5.34 16.922 7.816 1 96.81 294 GLY B N 1
ATOM 5566 C CA . GLY B 1 294 ? 4.715 17.984 7.039 1 96.81 294 GLY B CA 1
ATOM 5567 C C . GLY B 1 294 ? 3.379 18.438 7.605 1 96.81 294 GLY B C 1
ATOM 5568 O O . GLY B 1 294 ? 2.643 17.625 8.18 1 96.81 294 GLY B O 1
ATOM 5569 N N . VAL B 1 295 ? 3.074 19.719 7.348 1 96.94 295 VAL B N 1
ATOM 5570 C CA . VAL B 1 295 ? 1.838 20.266 7.891 1 96.94 295 VAL B CA 1
ATOM 5571 C C . VAL B 1 295 ? 0.859 20.562 6.758 1 96.94 295 VAL B C 1
ATOM 5573 O O . VAL B 1 295 ? 1.102 21.453 5.938 1 96.94 295 VAL B O 1
ATOM 5576 N N . GLY B 1 296 ? -0.151 19.766 6.754 1 93.62 296 GLY B N 1
ATOM 5577 C CA . GLY B 1 296 ? -1.31 20.047 5.926 1 93.62 296 GLY B CA 1
ATOM 5578 C C . GLY B 1 296 ? -2.459 20.672 6.699 1 93.62 296 GLY B C 1
ATOM 5579 O O . GLY B 1 296 ? -2.422 21.859 7.035 1 93.62 296 GLY B O 1
ATOM 5580 N N . THR B 1 297 ? -3.303 19.766 7.137 1 93.62 297 THR B N 1
ATOM 5581 C CA . THR B 1 297 ? -4.34 20.25 8.047 1 93.62 297 THR B CA 1
ATOM 5582 C C . THR B 1 297 ? -3.758 20.547 9.422 1 93.62 297 THR B C 1
ATOM 5584 O O . THR B 1 297 ? -4.328 21.312 10.195 1 93.62 297 THR B O 1
ATOM 5587 N N . GLY B 1 298 ? -2.729 19.859 9.703 1 96.81 298 GLY B N 1
ATOM 5588 C CA . GLY B 1 298 ? -2.113 20.031 11.008 1 96.81 298 GLY B CA 1
ATOM 5589 C C . GLY B 1 298 ? -2.6 19.016 12.031 1 96.81 298 GLY B C 1
ATOM 5590 O O . GLY B 1 298 ? -2.158 19.016 13.18 1 96.81 298 GLY B O 1
ATOM 5591 N N . GLY B 1 299 ? -3.432 18.125 11.609 1 97.62 299 GLY B N 1
ATOM 5592 C CA . GLY B 1 299 ? -3.965 17.125 12.523 1 97.62 299 GLY B CA 1
ATOM 5593 C C . GLY B 1 299 ? -2.914 16.156 13.031 1 97.62 299 GLY B C 1
ATOM 5594 O O . GLY B 1 299 ? -2.859 15.859 14.227 1 97.62 299 GLY B O 1
ATOM 5595 N N . THR B 1 300 ? -2.092 15.703 12.141 1 98.12 300 THR B N 1
ATOM 5596 C CA . THR B 1 300 ? -1.078 14.711 12.477 1 98.12 300 THR B CA 1
ATOM 5597 C C . THR B 1 300 ? -0.099 15.266 13.508 1 98.12 300 THR B C 1
ATOM 5599 O O . THR B 1 300 ? 0.104 14.664 14.57 1 98.12 300 THR B O 1
ATOM 5602 N N . ILE B 1 301 ? 0.401 16.438 13.258 1 98.5 301 ILE B N 1
ATOM 5603 C CA . ILE B 1 301 ? 1.457 16.984 14.102 1 98.5 301 ILE B CA 1
ATOM 5604 C C . ILE B 1 301 ? 0.869 17.422 15.438 1 98.5 301 ILE B C 1
ATOM 5606 O O . ILE B 1 301 ? 1.518 17.297 16.484 1 98.5 301 ILE B O 1
ATOM 5610 N N . THR B 1 302 ? -0.328 17.922 15.391 1 98.75 302 THR B N 1
ATOM 5611 C CA . THR B 1 302 ? -0.989 18.344 16.625 1 98.75 302 THR B CA 1
ATOM 5612 C C . THR B 1 302 ? -1.25 17.156 17.531 1 98.75 302 THR B C 1
ATOM 5614 O O . THR B 1 302 ? -0.831 17.156 18.688 1 98.75 302 THR B O 1
ATOM 5617 N N . GLY B 1 303 ? -1.903 16.156 16.969 1 98.81 303 GLY B N 1
ATOM 5618 C CA . GLY B 1 303 ? -2.256 14.992 17.781 1 98.81 303 GLY B CA 1
ATOM 5619 C C . GLY B 1 303 ? -1.047 14.242 18.297 1 98.81 303 GLY B C 1
ATOM 5620 O O . GLY B 1 303 ? -0.968 13.938 19.484 1 98.81 303 GLY B O 1
ATOM 5621 N N . CYS B 1 304 ? -0.141 13.938 17.453 1 98.81 304 CYS B N 1
ATOM 5622 C CA . CYS B 1 304 ? 1.071 13.227 17.859 1 98.81 304 CYS B CA 1
ATOM 5623 C C . CYS B 1 304 ? 1.891 14.055 18.844 1 98.81 304 CYS B C 1
ATOM 5625 O O . CYS B 1 304 ? 2.379 13.531 19.844 1 98.81 304 CYS B O 1
ATOM 5627 N N . GLY B 1 305 ? 2.033 15.312 18.469 1 98.81 305 GLY B N 1
ATOM 5628 C CA . GLY B 1 305 ? 2.812 16.188 19.328 1 98.81 305 GLY B CA 1
ATOM 5629 C C . GLY B 1 305 ? 2.273 16.281 20.75 1 98.81 305 GLY B C 1
ATOM 5630 O O . GLY B 1 305 ? 3.033 16.172 21.719 1 98.81 305 GLY B O 1
ATOM 5631 N N . GLU B 1 306 ? 1.014 16.484 20.859 1 98.81 306 GLU B N 1
ATOM 5632 C CA . GLU B 1 306 ? 0.388 16.578 22.172 1 98.81 306 GLU B CA 1
ATOM 5633 C C . GLU B 1 306 ? 0.565 15.289 22.969 1 98.81 306 GLU B C 1
ATOM 5635 O O . GLU B 1 306 ? 0.874 15.32 24.156 1 98.81 306 GLU B O 1
ATOM 5640 N N . TYR B 1 307 ? 0.399 14.148 22.312 1 98.88 307 TYR B N 1
ATOM 5641 C CA . TYR B 1 307 ? 0.571 12.875 23 1 98.88 307 TYR B CA 1
ATOM 5642 C C . TYR B 1 307 ? 2.014 12.695 23.453 1 98.88 307 TYR B C 1
ATOM 5644 O O . TYR B 1 307 ? 2.27 12.383 24.625 1 98.88 307 TYR B O 1
ATOM 5652 N N . LEU B 1 308 ? 2.928 12.875 22.547 1 98.88 308 LEU B N 1
ATOM 5653 C CA . LEU B 1 308 ? 4.332 12.602 22.859 1 98.88 308 LEU B CA 1
ATOM 5654 C C . LEU B 1 308 ? 4.84 13.531 23.953 1 98.88 308 LEU B C 1
ATOM 5656 O O . LEU B 1 308 ? 5.566 13.102 24.844 1 98.88 308 LEU B O 1
ATOM 5660 N N . LYS B 1 309 ? 4.43 14.797 23.922 1 98.75 309 LYS B N 1
ATOM 5661 C CA . LYS B 1 309 ? 4.859 15.734 24.953 1 98.75 309 LYS B CA 1
ATOM 5662 C C . LYS B 1 309 ? 4.211 15.414 26.297 1 98.75 309 LYS B C 1
ATOM 5664 O O . LYS B 1 309 ? 4.742 15.773 27.344 1 98.75 309 LYS B O 1
ATOM 5669 N N . SER B 1 310 ? 3.057 14.828 26.234 1 98.69 310 SER B N 1
ATOM 5670 C CA . SER B 1 310 ? 2.449 14.383 27.484 1 98.69 310 SER B CA 1
ATOM 5671 C C . SER B 1 310 ? 3.273 13.281 28.141 1 98.69 310 SER B C 1
ATOM 5673 O O . SER B 1 310 ? 3.182 13.062 29.359 1 98.69 310 SER B O 1
ATOM 5675 N N . LYS B 1 311 ? 4.039 12.586 27.391 1 98.56 311 LYS B N 1
ATOM 5676 C CA . LYS B 1 311 ? 4.91 11.539 27.906 1 98.56 311 LYS B CA 1
ATOM 5677 C C . LYS B 1 311 ? 6.277 12.094 28.281 1 98.56 311 LYS B C 1
ATOM 5679 O O . LYS B 1 311 ? 6.855 11.695 29.297 1 98.56 311 LYS B O 1
ATOM 5684 N N . ASN B 1 312 ? 6.754 12.969 27.5 1 98.44 312 ASN B N 1
ATOM 5685 C CA . ASN B 1 312 ? 8.039 13.633 27.672 1 98.44 312 ASN B CA 1
ATOM 5686 C C . ASN B 1 312 ? 8.047 15.023 27.031 1 98.44 312 ASN B C 1
ATOM 5688 O O . ASN B 1 312 ? 8.172 15.148 25.812 1 98.44 312 ASN B O 1
ATOM 5692 N N . ASP B 1 313 ? 8.039 16 27.812 1 97.69 313 ASP B N 1
ATOM 5693 C CA . ASP B 1 313 ? 7.863 17.375 27.344 1 97.69 313 ASP B CA 1
ATOM 5694 C C . ASP B 1 313 ? 9.141 17.891 26.688 1 97.69 313 ASP B C 1
ATOM 5696 O O . ASP B 1 313 ? 9.141 18.984 26.094 1 97.69 313 ASP B O 1
ATOM 5700 N N . GLN B 1 314 ? 10.203 17.141 26.672 1 98.12 314 GLN B N 1
ATOM 5701 C CA . GLN B 1 314 ? 11.461 17.531 26.062 1 98.12 314 GLN B CA 1
ATOM 5702 C C . GLN B 1 314 ? 11.484 17.172 24.578 1 98.12 314 GLN B C 1
ATOM 5704 O O . GLN B 1 314 ? 12.359 17.625 23.828 1 98.12 314 GLN B O 1
ATOM 5709 N N . ILE B 1 315 ? 10.547 16.359 24.172 1 98.81 315 ILE B N 1
ATOM 5710 C CA . ILE B 1 315 ? 10.484 15.969 22.766 1 98.81 315 ILE B CA 1
ATOM 5711 C C . ILE B 1 315 ? 10.234 17.203 21.906 1 98.81 315 ILE B C 1
ATOM 5713 O O . ILE B 1 315 ? 9.383 18.031 22.219 1 98.81 315 ILE B O 1
ATOM 5717 N N . LYS B 1 316 ? 11 17.344 20.875 1 98.88 316 LYS B N 1
ATOM 5718 C CA . LYS B 1 316 ? 10.875 18.484 19.969 1 98.88 316 LYS B CA 1
ATOM 5719 C C . LYS B 1 316 ? 9.93 18.156 18.812 1 98.88 316 LYS B C 1
ATOM 5721 O O . LYS B 1 316 ? 10.039 17.094 18.188 1 98.88 316 LYS B O 1
ATOM 5726 N N . ILE B 1 317 ? 9.039 19.062 18.594 1 98.88 317 ILE B N 1
ATOM 5727 C CA . ILE B 1 317 ? 8.062 18.922 17.516 1 98.88 317 ILE B CA 1
ATOM 5728 C C . ILE B 1 317 ? 8.406 19.875 16.375 1 98.88 317 ILE B C 1
ATOM 5730 O O . ILE B 1 317 ? 8.43 21.094 16.578 1 98.88 317 ILE B O 1
ATOM 5734 N N . VAL B 1 318 ? 8.641 19.328 15.18 1 98.88 318 VAL B N 1
ATOM 5735 C CA . VAL B 1 318 ? 9.062 20.141 14.039 1 98.88 318 VAL B CA 1
ATOM 5736 C C . VAL B 1 318 ? 8.031 20.047 12.922 1 98.88 318 VAL B C 1
ATOM 5738 O O . VAL B 1 318 ? 7.762 18.953 12.406 1 98.88 318 VAL B O 1
ATOM 5741 N N . GLY B 1 319 ? 7.445 21.141 12.555 1 98.56 319 GLY B N 1
ATOM 5742 C CA . GLY B 1 319 ? 6.574 21.219 11.398 1 98.56 319 GLY B CA 1
ATOM 5743 C C . GLY B 1 319 ? 7.305 21.594 10.125 1 98.56 319 GLY B C 1
ATOM 5744 O O . GLY B 1 319 ? 8.133 22.516 10.125 1 98.56 319 GLY B O 1
ATOM 5745 N N . VAL B 1 320 ? 7.02 20.875 9.055 1 98.5 320 VAL B N 1
ATOM 5746 C CA . VAL B 1 320 ? 7.652 21.125 7.77 1 98.5 320 VAL B CA 1
ATOM 5747 C C . VAL B 1 320 ? 6.652 21.781 6.824 1 98.5 320 VAL B C 1
ATOM 5749 O O . VAL B 1 320 ? 5.512 21.328 6.699 1 98.5 320 VAL B O 1
ATOM 5752 N N . GLU B 1 321 ? 7.027 22.891 6.168 1 98 321 GLU B N 1
ATOM 5753 C CA . GLU B 1 321 ? 6.195 23.562 5.172 1 98 321 GLU B CA 1
ATOM 5754 C C . GLU B 1 321 ? 7.02 23.984 3.955 1 98 321 GLU B C 1
ATOM 5756 O O . GLU B 1 321 ? 8.25 24.078 4.031 1 98 321 GLU B O 1
ATOM 5761 N N . PRO B 1 322 ? 6.348 24.156 2.832 1 97.62 322 PRO B N 1
ATOM 5762 C CA . PRO B 1 322 ? 7.074 24.641 1.66 1 97.62 322 PRO B CA 1
ATOM 5763 C C . PRO B 1 322 ? 7.633 26.047 1.858 1 97.62 322 PRO B C 1
ATOM 5765 O O . PRO B 1 322 ? 6.926 26.938 2.34 1 97.62 322 PRO B O 1
ATOM 5768 N N . ALA B 1 323 ? 8.852 26.219 1.444 1 97.88 323 ALA B N 1
ATOM 5769 C CA . ALA B 1 323 ? 9.484 27.531 1.542 1 97.88 323 ALA B CA 1
ATOM 5770 C C . ALA B 1 323 ? 8.758 28.562 0.676 1 97.88 323 ALA B C 1
ATOM 5772 O O . ALA B 1 323 ? 8.703 29.75 1.021 1 97.88 323 ALA B O 1
ATOM 5773 N N . GLU B 1 324 ? 8.109 28.078 -0.342 1 96.62 324 GLU B N 1
ATOM 5774 C CA . GLU B 1 324 ? 7.418 28.953 -1.287 1 96.62 324 GLU B CA 1
ATOM 5775 C C . GLU B 1 324 ? 6.066 29.406 -0.738 1 96.62 324 GLU B C 1
ATOM 5777 O O . GLU B 1 324 ? 5.445 30.312 -1.278 1 96.62 324 GLU B O 1
ATOM 5782 N N . SER B 1 325 ? 5.625 28.797 0.279 1 94.88 325 SER B N 1
ATOM 5783 C CA . SER B 1 325 ? 4.352 29.094 0.93 1 94.88 325 SER B CA 1
ATOM 5784 C C . SER B 1 325 ? 4.465 28.969 2.445 1 94.88 325 SER B C 1
ATOM 5786 O O . SER B 1 325 ? 3.721 28.203 3.066 1 94.88 325 SER B O 1
ATOM 5788 N N . ALA B 1 326 ? 5.234 29.797 3.029 1 95.62 326 ALA B N 1
ATOM 5789 C CA . ALA B 1 326 ? 5.664 29.625 4.414 1 95.62 326 ALA B CA 1
ATOM 5790 C C . ALA B 1 326 ? 4.773 30.406 5.367 1 95.62 326 ALA B C 1
ATOM 5792 O O . ALA B 1 326 ? 5.25 31.266 6.109 1 95.62 326 ALA B O 1
ATOM 5793 N N . VAL B 1 327 ? 3.576 30.016 5.52 1 94.5 327 VAL B N 1
ATOM 5794 C CA . VAL B 1 327 ? 2.572 30.75 6.297 1 94.5 327 VAL B CA 1
ATOM 5795 C C . VAL B 1 327 ? 2.84 30.547 7.789 1 94.5 327 VAL B C 1
ATOM 5797 O O . VAL B 1 327 ? 2.678 31.484 8.578 1 94.5 327 VAL B O 1
ATOM 5800 N N . LEU B 1 328 ? 3.26 29.375 8.18 1 95.75 328 LEU B N 1
ATOM 5801 C CA . LEU B 1 328 ? 3.529 29.094 9.586 1 95.75 328 LEU B CA 1
ATOM 5802 C C . LEU B 1 328 ? 4.699 29.938 10.094 1 95.75 328 LEU B C 1
ATOM 5804 O O . LEU B 1 328 ? 4.762 30.281 11.273 1 95.75 328 LEU B O 1
ATOM 5808 N N . SER B 1 329 ? 5.492 30.234 9.219 1 94.88 329 SER B N 1
ATOM 5809 C CA . SER B 1 329 ? 6.672 31.031 9.547 1 94.88 329 SER B CA 1
ATOM 5810 C C . SER B 1 329 ? 6.395 32.531 9.414 1 94.88 329 SER B C 1
ATOM 5812 O O . SER B 1 329 ? 7.305 33.344 9.547 1 94.88 329 SER B O 1
ATOM 5814 N N . GLY B 1 330 ? 5.18 32.844 9.094 1 93.38 330 GLY B N 1
ATOM 5815 C CA . GLY B 1 330 ? 4.797 34.25 9.031 1 93.38 330 GLY B CA 1
ATOM 5816 C C . GLY B 1 330 ? 4.84 34.812 7.621 1 93.38 330 GLY B C 1
ATOM 5817 O O . GLY B 1 330 ? 4.586 36 7.41 1 93.38 330 GLY B O 1
ATOM 5818 N N . GLY B 1 331 ? 5.137 33.969 6.699 1 93.44 331 GLY B N 1
ATOM 5819 C CA . GLY B 1 331 ? 5.164 34.406 5.312 1 93.44 331 GLY B CA 1
ATOM 5820 C C . GLY B 1 331 ? 3.801 34.344 4.648 1 93.44 331 GLY B C 1
ATOM 5821 O O . GLY B 1 331 ? 2.779 34.219 5.324 1 93.44 331 GLY B O 1
ATOM 5822 N N . GLN B 1 332 ? 3.83 34.625 3.309 1 93.44 332 GLN B N 1
ATOM 5823 C CA . GLN B 1 332 ? 2.607 34.656 2.514 1 93.44 332 GLN B CA 1
ATOM 5824 C C . GLN B 1 332 ? 2.406 33.312 1.787 1 93.44 332 GLN B C 1
ATOM 5826 O O . GLN B 1 332 ? 3.375 32.625 1.486 1 93.44 332 GLN B O 1
ATOM 5831 N N . PRO B 1 333 ? 1.178 33.031 1.522 1 93.19 333 PRO B N 1
ATOM 5832 C CA . PRO B 1 333 ? 0.929 31.844 0.695 1 93.19 333 PRO B CA 1
ATOM 5833 C C . PRO B 1 333 ? 1.479 32 -0.723 1 93.19 333 PRO B C 1
ATOM 5835 O O . PRO B 1 333 ? 1.56 33.125 -1.246 1 93.19 333 PRO B O 1
ATOM 5838 N N . GLY B 1 334 ? 1.915 30.859 -1.28 1 91 334 GLY B N 1
ATOM 5839 C CA . GLY B 1 334 ? 2.445 30.844 -2.635 1 91 334 GLY B CA 1
ATOM 5840 C C . GLY B 1 334 ? 2.365 29.484 -3.289 1 91 334 GLY B C 1
ATOM 5841 O O . GLY B 1 334 ? 2.098 28.484 -2.619 1 91 334 GLY B O 1
ATOM 5842 N N . TYR B 1 335 ? 2.598 29.484 -4.566 1 90.44 335 TYR B N 1
ATOM 5843 C CA . TYR B 1 335 ? 2.602 28.234 -5.316 1 90.44 335 TYR B CA 1
ATOM 5844 C C . TYR B 1 335 ? 3.803 27.375 -4.941 1 90.44 335 TYR B C 1
ATOM 5846 O O . TYR B 1 335 ? 4.91 27.891 -4.777 1 90.44 335 TYR B O 1
ATOM 5854 N N . HIS B 1 336 ? 3.557 26.172 -4.746 1 92.38 336 HIS B N 1
ATOM 5855 C CA . HIS B 1 336 ? 4.605 25.203 -4.484 1 92.38 336 HIS B CA 1
ATOM 5856 C C . HIS B 1 336 ? 4.234 23.828 -5.039 1 92.38 336 HIS B C 1
ATOM 5858 O O . HIS B 1 336 ? 3.078 23.594 -5.395 1 92.38 336 HIS B O 1
ATOM 5864 N N . GLN B 1 337 ? 5.203 22.875 -5.094 1 89.75 337 GLN B N 1
ATOM 5865 C CA . GLN B 1 337 ? 4.988 21.578 -5.73 1 89.75 337 GLN B CA 1
ATOM 5866 C C . GLN B 1 337 ? 4.871 20.469 -4.695 1 89.75 337 GLN B C 1
ATOM 5868 O O . GLN B 1 337 ? 4.816 19.281 -5.047 1 89.75 337 GLN B O 1
ATOM 5873 N N . ILE B 1 338 ? 4.852 20.797 -3.477 1 92 338 ILE B N 1
ATOM 5874 C CA . ILE B 1 338 ? 4.809 19.797 -2.42 1 92 338 ILE B CA 1
ATOM 5875 C C . ILE B 1 338 ? 3.359 19.5 -2.037 1 92 338 ILE B C 1
ATOM 5877 O O . ILE B 1 338 ? 2.852 20.047 -1.055 1 92 338 ILE B O 1
ATOM 5881 N N . GLN B 1 339 ? 2.811 18.625 -2.697 1 83.19 339 GLN B N 1
ATOM 5882 C CA . GLN B 1 339 ? 1.396 18.312 -2.525 1 83.19 339 GLN B CA 1
ATOM 5883 C C . GLN B 1 339 ? 1.141 17.641 -1.174 1 83.19 339 GLN B C 1
ATOM 5885 O O . GLN B 1 339 ? 1.942 16.828 -0.714 1 83.19 339 GLN B O 1
ATOM 5890 N N . GLY B 1 340 ? 0.101 17.984 -0.517 1 84.56 340 GLY B N 1
ATOM 5891 C CA . GLY B 1 340 ? -0.316 17.375 0.731 1 84.56 340 GLY B CA 1
ATOM 5892 C C . GLY B 1 340 ? -0.025 18.234 1.949 1 84.56 340 GLY B C 1
ATOM 5893 O O . GLY B 1 340 ? -0.572 17.984 3.027 1 84.56 340 GLY B O 1
ATOM 5894 N N . ILE B 1 341 ? 0.883 19.172 1.721 1 92.12 341 ILE B N 1
ATOM 5895 C CA . ILE B 1 341 ? 1.18 20.078 2.834 1 92.12 341 ILE B CA 1
ATOM 5896 C C . ILE B 1 341 ? 1.166 21.516 2.35 1 92.12 341 ILE B C 1
ATOM 5898 O O . ILE B 1 341 ? 0.958 21.781 1.163 1 92.12 341 ILE B O 1
ATOM 5902 N N . GLY B 1 342 ? 1.221 22.453 3.252 1 90 342 GLY B N 1
ATOM 5903 C CA . GLY B 1 342 ? 1.241 23.875 2.898 1 90 342 GLY B CA 1
ATOM 5904 C C . GLY B 1 342 ? -0.083 24.359 2.35 1 90 342 GLY B C 1
ATOM 5905 O O . GLY B 1 342 ? -0.153 24.828 1.211 1 90 342 GLY B O 1
ATOM 5906 N N . ALA B 1 343 ? -1.08 24.406 3.074 1 81.88 343 ALA B N 1
ATOM 5907 C CA . ALA B 1 343 ? -2.441 24.719 2.645 1 81.88 343 ALA B CA 1
ATOM 5908 C C . ALA B 1 343 ? -2.59 26.203 2.322 1 81.88 343 ALA B C 1
ATOM 5910 O O . ALA B 1 343 ? -3.58 26.609 1.716 1 81.88 343 ALA B O 1
ATOM 5911 N N . GLY B 1 344 ? -1.685 26.969 2.701 1 87.44 344 GLY B N 1
ATOM 5912 C CA . GLY B 1 344 ? -1.733 28.391 2.416 1 87.44 344 GLY B CA 1
ATOM 5913 C C . GLY B 1 344 ? -2.441 29.188 3.494 1 87.44 344 GLY B C 1
ATOM 5914 O O . GLY B 1 344 ? -2.658 30.406 3.34 1 87.44 344 GLY B O 1
ATOM 5915 N N . PHE B 1 345 ? -2.881 28.625 4.504 1 90.31 345 PHE B N 1
ATOM 5916 C CA . PHE B 1 345 ? -3.463 29.219 5.699 1 90.31 345 PHE B CA 1
ATOM 5917 C C . PHE B 1 345 ? -3.203 28.344 6.922 1 90.31 345 PHE B C 1
ATOM 5919 O O . PHE B 1 345 ? -2.691 27.234 6.793 1 90.31 345 PHE B O 1
ATOM 5926 N N . ILE B 1 346 ? -3.469 28.859 8.039 1 95 346 ILE B N 1
ATOM 5927 C CA . ILE B 1 346 ? -3.324 28.078 9.266 1 95 346 ILE B CA 1
ATOM 5928 C C . ILE B 1 346 ? -4.66 27.438 9.633 1 95 346 ILE B C 1
ATOM 5930 O O . ILE B 1 346 ? -5.594 28.141 10.047 1 95 346 ILE B O 1
ATOM 5934 N N . PRO B 1 347 ? -4.723 26.188 9.539 1 94.94 347 PRO B N 1
ATOM 5935 C CA . PRO B 1 347 ? -6 25.531 9.828 1 94.94 347 PRO B CA 1
ATOM 5936 C C . PRO B 1 347 ? -6.371 25.578 11.305 1 94.94 347 PRO B C 1
ATOM 5938 O O . PRO B 1 347 ? -5.488 25.641 12.164 1 94.94 347 PRO B O 1
ATOM 5941 N N . ALA B 1 348 ? -7.66 25.469 11.609 1 95.69 348 ALA B N 1
ATOM 5942 C CA . ALA B 1 348 ? -8.18 25.578 12.969 1 95.69 348 ALA B CA 1
ATOM 5943 C C . ALA B 1 348 ? -7.73 24.406 13.836 1 95.69 348 ALA B C 1
ATOM 5945 O O . ALA B 1 348 ? -7.578 24.547 15.055 1 95.69 348 ALA B O 1
ATOM 5946 N N . VAL B 1 349 ? -7.438 23.297 13.242 1 96.94 349 VAL B N 1
ATOM 5947 C CA . VAL B 1 349 ? -7.129 22.109 14.031 1 96.94 349 VAL B CA 1
ATOM 5948 C C . VAL B 1 349 ? -5.652 22.109 14.414 1 96.94 349 VAL B C 1
ATOM 5950 O O . VAL B 1 349 ? -5.223 21.328 15.266 1 96.94 349 VAL B O 1
ATOM 5953 N N . LEU B 1 350 ? -4.863 22.953 13.852 1 98.06 350 LEU B N 1
ATOM 5954 C CA . LEU B 1 350 ? -3.436 23 14.156 1 98.06 350 LEU B CA 1
ATOM 5955 C C . LEU B 1 350 ? -3.18 23.75 15.461 1 98.06 350 LEU B C 1
ATOM 5957 O O . LEU B 1 350 ? -3.529 24.922 15.586 1 98.06 350 LEU B O 1
ATOM 5961 N N . ASN B 1 351 ? -2.588 23.094 16.406 1 98.31 351 ASN B N 1
ATOM 5962 C CA . ASN B 1 351 ? -2.045 23.75 17.594 1 98.31 351 ASN B CA 1
ATOM 5963 C C . ASN B 1 351 ? -0.642 24.297 17.344 1 98.31 351 ASN B C 1
ATOM 5965 O O . ASN B 1 351 ? 0.348 23.594 17.547 1 98.31 351 ASN B O 1
ATOM 5969 N N . VAL B 1 352 ? -0.62 25.5 16.984 1 97.5 352 VAL B N 1
ATOM 5970 C CA . VAL B 1 352 ? 0.643 26.109 16.578 1 97.5 352 VAL B CA 1
ATOM 5971 C C . VAL B 1 352 ? 1.613 26.125 17.75 1 97.5 352 VAL B C 1
ATOM 5973 O O . VAL B 1 352 ? 2.828 26.031 17.562 1 97.5 352 VAL B O 1
ATOM 5976 N N . ASN B 1 353 ? 1.122 26.141 18.953 1 97.31 353 ASN B N 1
ATOM 5977 C CA . ASN B 1 353 ? 1.947 26.266 20.156 1 97.31 353 ASN B CA 1
ATOM 5978 C C . ASN B 1 353 ? 2.709 24.969 20.438 1 97.31 353 ASN B C 1
ATOM 5980 O O . ASN B 1 353 ? 3.643 24.953 21.234 1 97.31 353 ASN B O 1
ATOM 5984 N N . ILE B 1 354 ? 2.344 23.906 19.812 1 98 354 ILE B N 1
ATOM 5985 C CA . ILE B 1 354 ? 2.992 22.625 20.062 1 98 354 ILE B CA 1
ATOM 5986 C C . ILE B 1 354 ? 4.305 22.547 19.281 1 98 354 ILE B C 1
ATOM 5988 O O . ILE B 1 354 ? 5.152 21.688 19.562 1 98 354 ILE B O 1
ATOM 5992 N N . LEU B 1 355 ? 4.5 23.469 18.344 1 98.44 355 LEU B N 1
ATOM 5993 C CA . LEU B 1 355 ? 5.668 23.438 17.453 1 98.44 355 LEU B CA 1
ATOM 5994 C C . LEU B 1 355 ? 6.875 24.078 18.141 1 98.44 355 LEU B C 1
ATOM 5996 O O . LEU B 1 355 ? 6.797 25.219 18.609 1 98.44 355 LEU B O 1
ATOM 6000 N N . ASP B 1 356 ? 7.941 23.359 18.141 1 98.69 356 ASP B N 1
ATOM 6001 C CA . ASP B 1 356 ? 9.203 23.906 18.625 1 98.69 356 ASP B CA 1
ATOM 6002 C C . ASP B 1 356 ? 9.984 24.578 17.5 1 98.69 356 ASP B C 1
ATOM 6004 O O . ASP B 1 356 ? 10.781 25.484 17.734 1 98.69 356 ASP B O 1
ATOM 6008 N N . GLU B 1 357 ? 9.797 24.062 16.328 1 98.19 357 GLU B N 1
ATOM 6009 C CA . GLU B 1 357 ? 10.477 24.562 15.133 1 98.19 357 GLU B CA 1
ATOM 6010 C C . GLU B 1 357 ? 9.625 24.359 13.891 1 98.19 357 GLU B C 1
ATOM 6012 O O . GLU B 1 357 ? 8.867 23.391 13.797 1 98.19 357 GLU B O 1
ATOM 6017 N N . VAL B 1 358 ? 9.664 25.344 12.992 1 98.5 358 VAL B N 1
ATOM 6018 C CA . VAL B 1 358 ? 9.109 25.203 11.648 1 98.5 358 VAL B CA 1
ATOM 6019 C C . VAL B 1 358 ? 10.25 25.188 10.625 1 98.5 358 VAL B C 1
ATOM 6021 O O . VAL B 1 358 ? 11.078 26.094 10.602 1 98.5 358 VAL B O 1
ATOM 6024 N N . PHE B 1 359 ? 10.312 24.141 9.867 1 98.56 359 PHE B N 1
ATOM 6025 C CA . PHE B 1 359 ? 11.375 23.969 8.883 1 98.56 359 PHE B CA 1
ATOM 6026 C C . PHE B 1 359 ? 10.844 24.203 7.469 1 98.56 359 PHE B C 1
ATOM 6028 O O . PHE B 1 359 ? 9.898 23.531 7.039 1 98.56 359 PHE B O 1
ATOM 6035 N N . GLU B 1 360 ? 11.406 25.125 6.773 1 98.44 360 GLU B N 1
ATOM 6036 C CA . GLU B 1 360 ? 11.016 25.438 5.402 1 98.44 360 GLU B CA 1
ATOM 6037 C C . GLU B 1 360 ? 11.828 24.609 4.402 1 98.44 360 GLU B C 1
ATOM 6039 O O . GLU B 1 360 ? 13.055 24.547 4.5 1 98.44 360 GLU B O 1
ATOM 6044 N N . VAL B 1 361 ? 11.125 23.969 3.475 1 98.5 361 VAL B N 1
ATOM 6045 C CA . VAL B 1 361 ? 11.789 23.141 2.477 1 98.5 361 VAL B CA 1
ATOM 6046 C C . VAL B 1 361 ? 11.383 23.594 1.075 1 98.5 361 VAL B C 1
ATOM 6048 O O . VAL B 1 361 ? 10.188 23.75 0.791 1 98.5 361 VAL B O 1
ATOM 6051 N N . LEU B 1 362 ? 12.352 23.781 0.194 1 98.12 362 LEU B N 1
ATOM 6052 C CA . LEU B 1 362 ? 12.07 24.109 -1.2 1 98.12 362 LEU B CA 1
ATOM 6053 C C . LEU B 1 362 ? 11.523 22.891 -1.938 1 98.12 362 LEU B C 1
ATOM 6055 O O . LEU B 1 362 ? 11.977 21.766 -1.714 1 98.12 362 LEU B O 1
ATOM 6059 N N . SER B 1 363 ? 10.617 23.172 -2.895 1 96.5 363 SER B N 1
ATOM 6060 C CA . SER B 1 363 ? 10.062 22.109 -3.713 1 96.5 363 SER B CA 1
ATOM 6061 C C . SER B 1 363 ? 11.164 21.281 -4.371 1 96.5 363 SER B C 1
ATOM 6063 O O . SER B 1 363 ? 11.094 20.047 -4.395 1 96.5 363 SER B O 1
ATOM 6065 N N . ARG B 1 364 ? 12.156 21.922 -4.84 1 96.31 364 ARG B N 1
ATOM 6066 C CA . ARG B 1 364 ? 13.258 21.234 -5.52 1 96.31 364 ARG B CA 1
ATOM 6067 C C . ARG B 1 364 ? 13.953 20.25 -4.586 1 96.31 364 ARG B C 1
ATOM 6069 O O . ARG B 1 364 ? 14.227 19.109 -4.965 1 96.31 364 ARG B O 1
ATOM 6076 N N . ASP B 1 365 ? 14.195 20.641 -3.322 1 97.69 365 ASP B N 1
ATOM 6077 C CA . ASP B 1 365 ? 14.883 19.797 -2.352 1 97.69 365 ASP B CA 1
ATOM 6078 C C . ASP B 1 365 ? 14.008 18.609 -1.949 1 97.69 365 ASP B C 1
ATOM 6080 O O . ASP B 1 365 ? 14.516 17.5 -1.776 1 97.69 365 ASP B O 1
ATOM 6084 N N . ALA B 1 366 ? 12.758 18.891 -1.833 1 96.94 366 ALA B N 1
ATOM 6085 C CA . ALA B 1 366 ? 11.805 17.828 -1.498 1 96.94 366 ALA B CA 1
ATOM 6086 C C . ALA B 1 366 ? 11.773 16.75 -2.58 1 96.94 366 ALA B C 1
ATOM 6088 O O . ALA B 1 366 ? 11.812 15.562 -2.277 1 96.94 366 ALA B O 1
ATOM 6089 N N . ILE B 1 367 ? 11.742 17.172 -3.809 1 94.19 367 ILE B N 1
ATOM 6090 C CA . ILE B 1 367 ? 11.672 16.266 -4.953 1 94.19 367 ILE B CA 1
ATOM 6091 C C . ILE B 1 367 ? 12.961 15.453 -5.047 1 94.19 367 ILE B C 1
ATOM 6093 O O . ILE B 1 367 ? 12.914 14.234 -5.23 1 94.19 367 ILE B O 1
ATOM 6097 N N . LEU B 1 368 ? 14.094 16.094 -4.871 1 95.62 368 LEU B N 1
ATOM 6098 C CA . LEU B 1 368 ? 15.383 15.406 -4.938 1 95.62 368 LEU B CA 1
ATOM 6099 C C . LEU B 1 368 ? 15.508 14.375 -3.824 1 95.62 368 LEU B C 1
ATOM 6101 O O . LEU B 1 368 ? 15.992 13.258 -4.059 1 95.62 368 LEU B O 1
ATOM 6105 N N . MET B 1 369 ? 15.07 14.742 -2.672 1 96.62 369 MET B N 1
ATOM 6106 C CA . MET B 1 369 ? 15.148 13.797 -1.561 1 96.62 369 MET B CA 1
ATOM 6107 C C . MET B 1 369 ? 14.211 12.617 -1.782 1 96.62 369 MET B C 1
ATOM 6109 O O . MET B 1 369 ? 14.57 11.477 -1.479 1 96.62 369 MET B O 1
ATOM 6113 N N . ALA B 1 370 ? 13.047 12.883 -2.285 1 94.38 370 ALA B N 1
ATOM 6114 C CA . ALA B 1 370 ? 12.141 11.781 -2.605 1 94.38 370 ALA B CA 1
ATOM 6115 C C . ALA B 1 370 ? 12.789 10.805 -3.576 1 94.38 370 ALA B C 1
ATOM 6117 O O . ALA B 1 370 ? 12.695 9.586 -3.396 1 94.38 370 ALA B O 1
ATOM 6118 N N . ARG B 1 371 ? 13.461 11.312 -4.516 1 92.44 371 ARG B N 1
ATOM 6119 C CA . ARG B 1 371 ? 14.156 10.477 -5.492 1 92.44 371 ARG B CA 1
ATOM 6120 C C . ARG B 1 371 ? 15.242 9.641 -4.828 1 92.44 371 ARG B C 1
ATOM 6122 O O . ARG B 1 371 ? 15.391 8.453 -5.125 1 92.44 371 ARG B O 1
ATOM 6129 N N . ARG B 1 372 ? 15.945 10.25 -3.979 1 94.88 372 ARG B N 1
ATOM 6130 C CA . ARG B 1 372 ? 17 9.523 -3.271 1 94.88 372 ARG B CA 1
ATOM 6131 C C . ARG B 1 372 ? 16.406 8.398 -2.422 1 94.88 372 ARG B C 1
ATOM 6133 O O . ARG B 1 372 ? 16.984 7.316 -2.34 1 94.88 372 ARG B O 1
ATOM 6140 N N . LEU B 1 373 ? 15.297 8.688 -1.833 1 95.19 373 LEU B N 1
ATOM 6141 C CA . LEU B 1 373 ? 14.641 7.66 -1.033 1 95.19 373 LEU B CA 1
ATOM 6142 C C . LEU B 1 373 ? 14.258 6.465 -1.896 1 95.19 373 LEU B C 1
ATOM 6144 O O . LEU B 1 373 ? 14.367 5.316 -1.46 1 95.19 373 LEU B O 1
ATOM 6148 N N . HIS B 1 374 ? 13.844 6.719 -3.09 1 92.62 374 HIS B N 1
ATOM 6149 C CA . HIS B 1 374 ? 13.5 5.645 -4.016 1 92.62 374 HIS B CA 1
ATOM 6150 C C . HIS B 1 374 ? 14.727 4.828 -4.395 1 92.62 374 HIS B C 1
ATOM 6152 O O . HIS B 1 374 ? 14.719 3.6 -4.281 1 92.62 374 HIS B O 1
ATOM 6158 N N . LEU B 1 375 ? 15.766 5.516 -4.719 1 92 375 LEU B N 1
ATOM 6159 C CA . LEU B 1 375 ? 16.938 4.922 -5.359 1 92 375 LEU B CA 1
ATOM 6160 C C . LEU B 1 375 ? 17.844 4.254 -4.328 1 92 375 LEU B C 1
ATOM 6162 O O . LEU B 1 375 ? 18.453 3.229 -4.617 1 92 375 LEU B O 1
ATOM 6166 N N . GLU B 1 376 ? 17.828 4.883 -3.162 1 93.38 376 GLU B N 1
ATOM 6167 C CA . GLU B 1 376 ? 18.875 4.477 -2.221 1 93.38 376 GLU B CA 1
ATOM 6168 C C . GLU B 1 376 ? 18.297 3.66 -1.072 1 93.38 376 GLU B C 1
ATOM 6170 O O . GLU B 1 376 ? 19 2.84 -0.471 1 93.38 376 GLU B O 1
ATOM 6175 N N . GLU B 1 377 ? 17.031 3.889 -0.74 1 94.88 377 GLU B N 1
ATOM 6176 C CA . GLU B 1 377 ? 16.422 3.227 0.414 1 94.88 377 GLU B CA 1
ATOM 6177 C C . GLU B 1 377 ? 15.391 2.188 -0.021 1 94.88 377 GLU B C 1
ATOM 6179 O O . GLU B 1 377 ? 14.969 1.354 0.781 1 94.88 377 GLU B O 1
ATOM 6184 N N . GLY B 1 378 ? 14.953 2.23 -1.295 1 92.5 378 GLY B N 1
ATOM 6185 C CA . GLY B 1 378 ? 13.852 1.397 -1.734 1 92.5 378 GLY B CA 1
ATOM 6186 C C . GLY B 1 378 ? 12.508 1.837 -1.167 1 92.5 378 GLY B C 1
ATOM 6187 O O . GLY B 1 378 ? 11.602 1.021 -1.006 1 92.5 378 GLY B O 1
ATOM 6188 N N . LEU B 1 379 ? 12.469 3.102 -0.817 1 92.5 379 LEU B N 1
ATOM 6189 C CA . LEU B 1 379 ? 11.242 3.66 -0.257 1 92.5 379 LEU B CA 1
ATOM 6190 C C . LEU B 1 379 ? 10.523 4.523 -1.286 1 92.5 379 LEU B C 1
ATOM 6192 O O . LEU B 1 379 ? 10.977 5.621 -1.613 1 92.5 379 LEU B O 1
ATOM 6196 N N . MET B 1 380 ? 9.453 3.986 -1.749 1 88 380 MET B N 1
ATOM 6197 C CA . MET B 1 380 ? 8.648 4.742 -2.703 1 88 380 MET B CA 1
ATOM 6198 C C . MET B 1 380 ? 7.727 5.723 -1.981 1 88 380 MET B C 1
ATOM 6200 O O . MET B 1 380 ? 6.723 5.316 -1.393 1 88 380 MET B O 1
ATOM 6204 N N . VAL B 1 381 ? 8.07 7.039 -2.086 1 90 381 VAL B N 1
ATOM 6205 C CA . VAL B 1 381 ? 7.336 8.023 -1.299 1 90 381 VAL B CA 1
ATOM 6206 C C . VAL B 1 381 ? 6.957 9.211 -2.182 1 90 381 VAL B C 1
ATOM 6208 O O . VAL B 1 381 ? 7.473 9.359 -3.291 1 90 381 VAL B O 1
ATOM 6211 N N . GLY B 1 382 ? 6.004 9.992 -1.673 1 88.81 382 GLY B N 1
ATOM 6212 C CA . GLY B 1 382 ? 5.633 11.242 -2.326 1 88.81 382 GLY B CA 1
ATOM 6213 C C . GLY B 1 382 ? 6.559 12.391 -1.982 1 88.81 382 GLY B C 1
ATOM 6214 O O . GLY B 1 382 ? 7.473 12.242 -1.17 1 88.81 382 GLY B O 1
ATOM 6215 N N . ILE B 1 383 ? 6.23 13.555 -2.559 1 92.19 383 ILE B N 1
ATOM 6216 C CA . ILE B 1 383 ? 7.086 14.727 -2.441 1 92.19 383 ILE B CA 1
ATOM 6217 C C . ILE B 1 383 ? 7.031 15.266 -1.013 1 92.19 383 ILE B C 1
ATOM 6219 O O . ILE B 1 383 ? 8.039 15.75 -0.484 1 92.19 383 ILE B O 1
ATOM 6223 N N . SER B 1 384 ? 5.867 15.203 -0.388 1 93.88 384 SER B N 1
ATOM 6224 C CA . SER B 1 384 ? 5.754 15.688 0.984 1 93.88 384 SER B CA 1
ATOM 6225 C C . SER B 1 384 ? 6.609 14.852 1.936 1 93.88 384 SER B C 1
ATOM 6227 O O . SER B 1 384 ? 7.188 15.383 2.885 1 93.88 384 SER B O 1
ATOM 6229 N N . SER B 1 385 ? 6.648 13.578 1.661 1 95.25 385 SER B N 1
ATOM 6230 C CA . SER B 1 385 ? 7.543 12.727 2.432 1 95.25 385 SER B CA 1
ATOM 6231 C C . SER B 1 385 ? 9 13.078 2.178 1 95.25 385 SER B C 1
ATOM 6233 O O . SER B 1 385 ? 9.828 13.031 3.094 1 95.25 385 SER B O 1
ATOM 6235 N N . GLY B 1 386 ? 9.266 13.414 0.933 1 96.19 386 GLY B N 1
ATOM 6236 C CA . GLY B 1 386 ? 10.594 13.914 0.623 1 96.19 386 GLY B CA 1
ATOM 6237 C C . GLY B 1 386 ? 10.969 15.156 1.412 1 96.19 386 GLY B C 1
ATOM 6238 O O . GLY B 1 386 ? 12.094 15.289 1.884 1 96.19 386 GLY B O 1
ATOM 6239 N N . ALA B 1 387 ? 10.008 16.047 1.557 1 97.62 387 ALA B N 1
ATOM 6240 C CA . ALA B 1 387 ? 10.234 17.266 2.314 1 97.62 387 ALA B CA 1
ATOM 6241 C C . ALA B 1 387 ? 10.531 16.969 3.777 1 97.62 387 ALA B C 1
ATOM 6243 O O . ALA B 1 387 ? 11.484 17.5 4.348 1 97.62 387 ALA B O 1
ATOM 6244 N N . ALA B 1 388 ? 9.789 16.109 4.332 1 97.62 388 ALA B N 1
ATOM 6245 C CA . ALA B 1 388 ? 9.984 15.742 5.73 1 97.62 388 ALA B CA 1
ATOM 6246 C C . ALA B 1 388 ? 11.328 15.039 5.93 1 97.62 388 ALA B C 1
ATOM 6248 O O . ALA B 1 388 ? 12.023 15.289 6.914 1 97.62 388 ALA B O 1
ATOM 6249 N N . ALA B 1 389 ? 11.656 14.18 5.008 1 97.81 389 ALA B N 1
ATOM 6250 C CA . ALA B 1 389 ? 12.938 13.484 5.078 1 97.81 389 ALA B CA 1
ATOM 6251 C C . ALA B 1 389 ? 14.102 14.469 4.953 1 97.81 389 ALA B C 1
ATOM 6253 O O . ALA B 1 389 ? 15.094 14.359 5.68 1 97.81 389 ALA B O 1
ATOM 6254 N N . PHE B 1 390 ? 13.961 15.375 4.027 1 98.38 390 PHE B N 1
ATOM 6255 C CA . PHE B 1 390 ? 14.992 16.391 3.844 1 98.38 390 PHE B CA 1
ATOM 6256 C C . PHE B 1 390 ? 15.227 17.156 5.137 1 98.38 390 PHE B C 1
ATOM 6258 O O . PHE B 1 390 ? 16.375 17.312 5.574 1 98.38 390 PHE B O 1
ATOM 6265 N N . ALA B 1 391 ? 14.172 17.609 5.719 1 98.69 391 ALA B N 1
ATOM 6266 C CA . ALA B 1 391 ? 14.266 18.328 6.984 1 98.69 391 ALA B CA 1
ATOM 6267 C C . ALA B 1 391 ? 14.914 17.469 8.062 1 98.69 391 ALA B C 1
ATOM 6269 O O . ALA B 1 391 ? 15.773 17.938 8.805 1 98.69 391 ALA B O 1
ATOM 6270 N N . SER B 1 392 ? 14.578 16.219 8.094 1 98.62 392 SER B N 1
ATOM 6271 C CA . SER B 1 392 ? 15.102 15.297 9.102 1 98.62 392 SER B CA 1
ATOM 6272 C C . SER B 1 392 ? 16.609 15.094 8.953 1 98.62 392 SER B C 1
ATOM 6274 O O . SER B 1 392 ? 17.328 15.039 9.945 1 98.62 392 SER B O 1
ATOM 6276 N N . VAL B 1 393 ? 17 14.945 7.738 1 98.56 393 VAL B N 1
ATOM 6277 C CA . VAL B 1 393 ? 18.422 14.758 7.48 1 98.56 393 VAL B CA 1
ATOM 6278 C C . VAL B 1 393 ? 19.188 16.016 7.898 1 98.56 393 VAL B C 1
ATOM 6280 O O . VAL B 1 393 ? 20.234 15.914 8.547 1 98.56 393 VAL B O 1
ATOM 6283 N N . GLN B 1 394 ? 18.656 17.172 7.559 1 98.62 394 GLN B N 1
ATOM 6284 C CA . GLN B 1 394 ? 19.312 18.422 7.949 1 98.62 394 GLN B CA 1
ATOM 6285 C C . GLN B 1 394 ? 19.406 18.531 9.469 1 98.62 394 GLN B C 1
ATOM 6287 O O . GLN B 1 394 ? 20.453 18.875 10 1 98.62 394 GLN B O 1
ATOM 6292 N N . ILE B 1 395 ? 18.359 18.25 10.117 1 98.62 395 ILE B N 1
ATOM 6293 C CA . ILE B 1 395 ? 18.312 18.328 11.57 1 98.62 395 ILE B CA 1
ATOM 6294 C C . ILE B 1 395 ? 19.234 17.25 12.172 1 98.62 395 ILE B C 1
ATOM 6296 O O . ILE B 1 395 ? 19.938 17.516 13.148 1 98.62 395 ILE B O 1
ATOM 6300 N N . GLY B 1 396 ? 19.25 16.094 11.586 1 98.56 396 GLY B N 1
ATOM 6301 C CA . GLY B 1 396 ? 20.062 14.977 12.07 1 98.56 396 GLY B CA 1
ATOM 6302 C C . GLY B 1 396 ? 21.547 15.219 11.922 1 98.56 396 GLY B C 1
ATOM 6303 O O . GLY B 1 396 ? 22.359 14.523 12.539 1 98.56 396 GLY B O 1
ATOM 6304 N N . GLN B 1 397 ? 21.859 16.156 11.078 1 98.25 397 GLN B N 1
ATOM 6305 C CA . GLN B 1 397 ? 23.266 16.469 10.844 1 98.25 397 GLN B CA 1
ATOM 6306 C C . GLN B 1 397 ? 23.781 17.469 11.875 1 98.25 397 GLN B C 1
ATOM 6308 O O . GLN B 1 397 ? 25 17.672 12 1 98.25 397 GLN B O 1
ATOM 6313 N N . ARG B 1 398 ? 22.844 18.125 12.609 1 97.81 398 ARG B N 1
ATOM 6314 C CA . ARG B 1 398 ? 23.266 19.062 13.648 1 97.81 398 ARG B CA 1
ATOM 6315 C C . ARG B 1 398 ? 24.016 18.344 14.766 1 97.81 398 ARG B C 1
ATOM 6317 O O . ARG B 1 398 ? 23.5 17.391 15.352 1 97.81 398 ARG B O 1
ATOM 6324 N N . PRO B 1 399 ? 25.203 18.812 15.133 1 97.31 399 PRO B N 1
ATOM 6325 C CA . PRO B 1 399 ? 26.031 18.109 16.125 1 97.31 399 PRO B CA 1
ATOM 6326 C C . PRO B 1 399 ? 25.312 17.969 17.469 1 97.31 399 PRO B C 1
ATOM 6328 O O . PRO B 1 399 ? 25.531 16.969 18.172 1 97.31 399 PRO B O 1
ATOM 6331 N N . GLU B 1 400 ? 24.484 18.859 17.828 1 97.5 400 GLU B N 1
ATOM 6332 C CA . GLU B 1 400 ? 23.797 18.828 19.109 1 97.5 400 GLU B CA 1
ATOM 6333 C C . GLU B 1 400 ? 22.797 17.672 19.156 1 97.5 400 GLU B C 1
ATOM 6335 O O . GLU B 1 400 ? 22.312 17.312 20.234 1 97.5 400 GLU B O 1
ATOM 6340 N N . ASN B 1 401 ? 22.594 17.016 18 1 98 401 ASN B N 1
ATOM 6341 C CA . ASN B 1 401 ? 21.594 15.961 17.953 1 98 401 ASN B CA 1
ATOM 6342 C C . ASN B 1 401 ? 22.234 14.578 17.859 1 98 401 ASN B C 1
ATOM 6344 O O . ASN B 1 401 ? 21.578 13.602 17.516 1 98 401 ASN B O 1
ATOM 6348 N N . GLU B 1 402 ? 23.484 14.531 18.203 1 97.69 402 GLU B N 1
ATOM 6349 C CA . GLU B 1 402 ? 24.188 13.258 18.203 1 97.69 402 GLU B CA 1
ATOM 6350 C C . GLU B 1 402 ? 23.516 12.242 19.125 1 97.69 402 GLU B C 1
ATOM 6352 O O . GLU B 1 402 ? 23.188 12.562 20.266 1 97.69 402 GLU B O 1
ATOM 6357 N N . GLY B 1 403 ? 23.203 11.062 18.562 1 97.12 403 GLY B N 1
ATOM 6358 C CA . GLY B 1 403 ? 22.672 9.969 19.359 1 97.12 403 GLY B CA 1
ATOM 6359 C C . GLY B 1 403 ? 21.156 10.039 19.531 1 97.12 403 GLY B C 1
ATOM 6360 O O . GLY B 1 403 ? 20.547 9.125 20.094 1 97.12 403 GLY B O 1
ATOM 6361 N N . LYS B 1 404 ? 20.594 11.094 19.047 1 98.38 404 LYS B N 1
ATOM 6362 C CA . LYS B 1 404 ? 19.141 11.258 19.188 1 98.38 404 LYS B CA 1
ATOM 6363 C C . LYS B 1 404 ? 18.391 10.453 18.141 1 98.38 404 LYS B C 1
ATOM 6365 O O . LYS B 1 404 ? 18.984 10.016 17.141 1 98.38 404 LYS B O 1
ATOM 6370 N N . LEU B 1 405 ? 17.125 10.219 18.438 1 98.69 405 LEU B N 1
ATOM 6371 C CA . LEU B 1 405 ? 16.234 9.531 17.5 1 98.69 405 LEU B CA 1
ATOM 6372 C C . LEU B 1 405 ? 15.188 10.477 16.938 1 98.69 405 LEU B C 1
ATOM 6374 O O . LEU B 1 405 ? 14.359 11 17.688 1 98.69 405 LEU B O 1
ATOM 6378 N N . LEU B 1 406 ? 15.328 10.734 15.688 1 98.81 406 LEU B N 1
ATOM 6379 C CA . LEU B 1 406 ? 14.336 11.523 14.961 1 98.81 406 LEU B CA 1
ATOM 6380 C C . LEU B 1 406 ? 13.297 10.625 14.305 1 98.81 406 LEU B C 1
ATOM 6382 O O . LEU B 1 406 ? 13.648 9.703 13.57 1 98.81 406 LEU B O 1
ATOM 6386 N N . VAL B 1 407 ? 12.023 10.875 14.594 1 98.81 407 VAL B N 1
ATOM 6387 C CA . VAL B 1 407 ? 10.938 10.164 13.93 1 98.81 407 VAL B CA 1
ATOM 6388 C C . VAL B 1 407 ? 10.266 11.078 12.906 1 98.81 407 VAL B C 1
ATOM 6390 O O . VAL B 1 407 ? 9.852 12.188 13.234 1 98.81 407 VAL B O 1
ATOM 6393 N N . VAL B 1 408 ? 10.227 10.602 11.711 1 98.25 408 VAL B N 1
ATOM 6394 C CA . VAL B 1 408 ? 9.633 11.367 10.617 1 98.25 408 VAL B CA 1
ATOM 6395 C C . VAL B 1 408 ? 8.367 10.664 10.125 1 98.25 408 VAL B C 1
ATOM 6397 O O . VAL B 1 408 ? 8.359 9.438 9.945 1 98.25 408 VAL B O 1
ATOM 6400 N N . ILE B 1 409 ? 7.309 11.398 9.898 1 96 409 ILE B N 1
ATOM 6401 C CA . ILE B 1 409 ? 6.059 10.836 9.391 1 96 409 ILE B CA 1
ATOM 6402 C C . ILE B 1 409 ? 6.066 10.859 7.863 1 96 409 ILE B C 1
ATOM 6404 O O . ILE B 1 409 ? 6.203 11.922 7.25 1 96 409 ILE B O 1
ATOM 6408 N N . TYR B 1 410 ? 5.965 9.711 7.301 1 88.25 410 TYR B N 1
ATOM 6409 C CA . TYR B 1 410 ? 5.75 9.602 5.863 1 88.25 410 TYR B CA 1
ATOM 6410 C C . TYR B 1 410 ? 4.266 9.586 5.531 1 88.25 410 TYR B C 1
ATOM 6412 O O . TYR B 1 410 ? 3.559 8.625 5.848 1 88.25 410 TYR B O 1
ATOM 6420 N N . LEU B 1 411 ? 4 10.57 4.836 1 76.5 411 LEU B N 1
ATOM 6421 C CA . LEU B 1 411 ? 2.592 10.938 4.742 1 76.5 411 LEU B CA 1
ATOM 6422 C C . LEU B 1 411 ? 1.89 10.125 3.658 1 76.5 411 LEU B C 1
ATOM 6424 O O . LEU B 1 411 ? 0.766 9.664 3.855 1 76.5 411 LEU B O 1
ATOM 6428 N N . HIS B 1 412 ? 2.494 10.008 2.582 1 74.19 412 HIS B N 1
ATOM 6429 C CA . HIS B 1 412 ? 1.773 9.297 1.529 1 74.19 412 HIS B CA 1
ATOM 6430 C C . HIS B 1 412 ? 2.736 8.688 0.517 1 74.19 412 HIS B C 1
ATOM 6432 O O . HIS B 1 412 ? 3.924 9.016 0.505 1 74.19 412 HIS B O 1
ATOM 6438 N N . HIS B 1 413 ? 2.205 7.625 -0.053 1 62.25 413 HIS B N 1
ATOM 6439 C CA . HIS B 1 413 ? 2.926 6.961 -1.133 1 62.25 413 HIS B CA 1
ATOM 6440 C C . HIS B 1 413 ? 2.668 7.645 -2.471 1 62.25 413 HIS B C 1
ATOM 6442 O O . HIS B 1 413 ? 1.676 8.359 -2.625 1 62.25 413 HIS B O 1
ATOM 6448 N N . TYR B 1 414 ? 3.75 7.539 -3.211 1 59.22 414 TYR B N 1
ATOM 6449 C CA . TYR B 1 414 ? 3.684 8.117 -4.547 1 59.22 414 TYR B CA 1
ATOM 6450 C C . TYR B 1 414 ? 2.752 7.316 -5.445 1 59.22 414 TYR B C 1
ATOM 6452 O O . TYR B 1 414 ? 3.066 6.184 -5.82 1 59.22 414 TYR B O 1
ATOM 6460 N N . MET B 1 415 ? 1.503 7.582 -5.395 1 50.66 415 MET B N 1
ATOM 6461 C CA . MET B 1 415 ? 0.67 7 -6.441 1 50.66 415 MET B CA 1
ATOM 6462 C C . MET B 1 415 ? 0.987 7.621 -7.797 1 50.66 415 MET B C 1
ATOM 6464 O O . MET B 1 415 ? 0.688 7.035 -8.836 1 50.66 415 MET B O 1
ATOM 6468 N N . ARG B 1 416 ? 1.564 8.867 -7.695 1 43.31 416 ARG B N 1
ATOM 6469 C CA . ARG B 1 416 ? 1.709 9.672 -8.906 1 43.31 416 ARG B CA 1
ATOM 6470 C C . ARG B 1 416 ? 3.061 9.422 -9.57 1 43.31 416 ARG B C 1
ATOM 6472 O O . ARG B 1 416 ? 3.646 10.336 -10.156 1 43.31 416 ARG B O 1
ATOM 6479 N N . ALA B 1 417 ? 3.682 8.266 -9.133 1 45.03 417 ALA B N 1
ATOM 6480 C CA . ALA B 1 417 ? 5.023 8.07 -9.68 1 45.03 417 ALA B CA 1
ATOM 6481 C C . ALA B 1 417 ? 5.059 8.383 -11.172 1 45.03 417 ALA B C 1
ATOM 6483 O O . ALA B 1 417 ? 6.047 8.93 -11.68 1 45.03 417 ALA B O 1
ATOM 6484 N N . ALA B 1 418 ? 3.891 8.141 -11.82 1 43.22 418 ALA B N 1
ATOM 6485 C CA . ALA B 1 418 ? 3.934 8.289 -13.266 1 43.22 418 ALA B CA 1
ATOM 6486 C C . ALA B 1 418 ? 4.207 9.742 -13.656 1 43.22 418 ALA B C 1
ATOM 6488 O O . ALA B 1 418 ? 4.988 10.008 -14.578 1 43.22 418 ALA B O 1
ATOM 6489 N N . LYS B 1 419 ? 3.512 10.625 -12.977 1 44.75 419 LYS B N 1
ATOM 6490 C CA . LYS B 1 419 ? 3.73 12 -13.414 1 44.75 419 LYS B CA 1
ATOM 6491 C C . LYS B 1 419 ? 5.102 12.508 -12.977 1 44.75 419 LYS B C 1
ATOM 6493 O O . LYS B 1 419 ? 5.742 13.281 -13.688 1 44.75 419 LYS B O 1
ATOM 6498 N N . PHE B 1 420 ? 5.441 12.172 -11.734 1 44.66 420 PHE B N 1
ATOM 6499 C CA . PHE B 1 420 ? 6.707 12.648 -11.188 1 44.66 420 PHE B CA 1
ATOM 6500 C C . PHE B 1 420 ? 7.871 12.234 -12.078 1 44.66 420 PHE B C 1
ATOM 6502 O O . PHE B 1 420 ? 8.75 13.047 -12.375 1 44.66 420 PHE B O 1
ATOM 6509 N N . TRP B 1 421 ? 7.883 11 -12.43 1 45.47 421 TRP B N 1
ATOM 6510 C CA . TRP B 1 421 ? 9.062 10.492 -13.117 1 45.47 421 TRP B CA 1
ATOM 6511 C C . TRP B 1 421 ? 9.031 10.852 -14.602 1 45.47 421 TRP B C 1
ATOM 6513 O O . TRP B 1 421 ? 10.078 10.906 -15.258 1 45.47 421 TRP B O 1
ATOM 6523 N N . ARG B 1 422 ? 7.801 11.141 -15.047 1 43.22 422 ARG B N 1
ATOM 6524 C CA . ARG B 1 422 ? 7.777 11.648 -16.406 1 43.22 422 ARG B CA 1
ATOM 6525 C C . ARG B 1 422 ? 8.445 13.016 -16.5 1 43.22 422 ARG B C 1
ATOM 6527 O O . ARG B 1 422 ? 9.008 13.375 -17.547 1 43.22 422 ARG B O 1
ATOM 6534 N N . THR B 1 423 ? 8.188 13.82 -15.484 1 37.53 423 THR B N 1
ATOM 6535 C CA . THR B 1 423 ? 8.742 15.164 -15.594 1 37.53 423 THR B CA 1
ATOM 6536 C C . THR B 1 423 ? 10.258 15.141 -15.422 1 37.53 423 THR B C 1
ATOM 6538 O O . THR B 1 423 ? 10.922 16.156 -15.609 1 37.53 423 THR B O 1
ATOM 6541 N N . LEU B 1 424 ? 10.68 14.211 -14.695 1 35.81 424 LEU B N 1
ATOM 6542 C CA . LEU B 1 424 ? 12.141 14.273 -14.602 1 35.81 424 LEU B CA 1
ATOM 6543 C C . LEU B 1 424 ? 12.781 13.812 -15.906 1 35.81 424 LEU B C 1
ATOM 6545 O O . LEU B 1 424 ? 12.406 12.789 -16.469 1 35.81 424 LEU B O 1
ATOM 6549 N N . PRO B 1 425 ? 13.266 14.688 -16.688 1 32.09 425 PRO B N 1
ATOM 6550 C CA . PRO B 1 425 ? 14.062 14.164 -17.812 1 32.09 425 PRO B CA 1
ATOM 6551 C C . PRO B 1 425 ? 14.844 12.906 -17.438 1 32.09 425 PRO B C 1
ATOM 6553 O O . PRO B 1 425 ? 15.594 12.906 -16.453 1 32.09 425 PRO B O 1
ATOM 6556 N N . ILE B 1 426 ? 14.266 11.812 -17.562 1 34.88 426 ILE B N 1
ATOM 6557 C CA . ILE B 1 426 ? 14.984 10.555 -17.359 1 34.88 426 ILE B CA 1
ATOM 6558 C C . ILE B 1 426 ? 16.484 10.773 -17.594 1 34.88 426 ILE B C 1
ATOM 6560 O O . ILE B 1 426 ? 17.312 10.141 -16.938 1 34.88 426 ILE B O 1
ATOM 6564 N N . ASN B 1 427 ? 16.859 11.438 -18.609 1 29.48 427 ASN B N 1
ATOM 6565 C CA . ASN B 1 427 ? 18.234 11.727 -18.953 1 29.48 427 ASN B CA 1
ATOM 6566 C C . ASN B 1 427 ? 18.859 12.719 -17.969 1 29.48 427 ASN B C 1
ATOM 6568 O O . ASN B 1 427 ? 19.891 13.336 -18.266 1 29.48 427 ASN B O 1
ATOM 6572 N N . ALA B 1 428 ? 18.219 13.273 -17.109 1 30.48 428 ALA B N 1
ATOM 6573 C CA . ALA B 1 428 ? 19.047 14.086 -16.234 1 30.48 428 ALA B CA 1
ATOM 6574 C C . ALA B 1 428 ? 19.984 13.211 -15.406 1 30.48 428 ALA B C 1
ATOM 6576 O O . ALA B 1 428 ? 19.547 12.492 -14.508 1 30.48 428 ALA B O 1
ATOM 6577 N N . SER B 1 429 ? 20.922 12.633 -15.836 1 28.42 429 SER B N 1
ATOM 6578 C CA . SER B 1 429 ? 22.109 11.969 -15.289 1 28.42 429 SER B CA 1
ATOM 6579 C C . SER B 1 429 ? 22.531 12.594 -13.961 1 28.42 429 SER B C 1
ATOM 6581 O O . SER B 1 429 ? 22.547 13.82 -13.828 1 28.42 429 SER B O 1
ATOM 6583 N N . LEU B 1 430 ? 22.297 11.984 -12.859 1 30.56 430 LEU B N 1
ATOM 6584 C CA . LEU B 1 430 ? 22.984 12.273 -11.609 1 30.56 430 LEU B CA 1
ATOM 6585 C C . LEU B 1 430 ? 24.344 12.914 -11.867 1 30.56 430 LEU B C 1
ATOM 6587 O O . LEU B 1 430 ? 25.141 13.086 -10.938 1 30.56 430 LEU B O 1
ATOM 6591 N N . SER B 1 431 ? 24.719 13.141 -13 1 25.84 431 SER B N 1
ATOM 6592 C CA . SER B 1 431 ? 26.016 13.789 -13.242 1 25.84 431 SER B CA 1
ATOM 6593 C C . SER B 1 431 ? 26.031 15.211 -12.695 1 25.84 431 SER B C 1
ATOM 6595 O O . SER B 1 431 ? 27.062 15.867 -12.703 1 25.84 431 SER B O 1
ATOM 6597 N N . ALA B 1 432 ? 24.938 15.781 -12.43 1 28.53 432 ALA B N 1
ATOM 6598 C CA . ALA B 1 432 ? 25.188 17.156 -12 1 28.53 432 ALA B CA 1
ATOM 6599 C C . ALA B 1 432 ? 25.797 17.188 -10.602 1 28.53 432 ALA B C 1
ATOM 6601 O O . ALA B 1 432 ? 26.484 18.156 -10.242 1 28.53 432 ALA B O 1
ATOM 6602 N N . TYR B 1 433 ? 25.453 16.344 -9.711 1 26.83 433 TYR B N 1
ATOM 6603 C CA . TYR B 1 433 ? 26.062 16.578 -8.406 1 26.83 433 TYR B CA 1
ATOM 6604 C C . TYR B 1 433 ? 27.516 16.078 -8.391 1 26.83 433 TYR B C 1
ATOM 6606 O O . TYR B 1 433 ? 28.188 16.156 -7.359 1 26.83 433 TYR B O 1
ATOM 6614 N N . SER B 1 434 ? 27.953 15.344 -9.352 1 23.25 434 SER B N 1
ATOM 6615 C CA . SER B 1 434 ? 29.391 15.148 -9.25 1 23.25 434 SER B CA 1
ATOM 6616 C C . SER B 1 434 ? 30.156 16.422 -9.586 1 23.25 434 SER B C 1
ATOM 6618 O O . SER B 1 434 ? 31.391 16.469 -9.516 1 23.25 434 SER B O 1
ATOM 6620 N N . GLU B 1 435 ? 29.516 17.375 -10.219 1 23.31 435 GLU B N 1
ATOM 6621 C CA . GLU B 1 435 ? 30.391 18.5 -10.477 1 23.31 435 GLU B CA 1
ATOM 6622 C C . GLU B 1 435 ? 30.562 19.375 -9.234 1 23.31 435 GLU B C 1
ATOM 6624 O O . GLU B 1 435 ? 31.391 20.297 -9.227 1 23.31 435 GLU B O 1
ATOM 6629 N N . GLY B 1 436 ? 29.641 19.422 -8.258 1 20.25 436 GLY B N 1
ATOM 6630 C CA . GLY B 1 436 ? 30.203 20.219 -7.172 1 20.25 436 GLY B CA 1
ATOM 6631 C C . GLY B 1 436 ? 31.156 19.453 -6.289 1 20.25 436 GLY B C 1
ATOM 6632 O O . GLY B 1 436 ? 31.078 18.219 -6.199 1 20.25 436 GLY B O 1
#

InterPro domains:
  IPR001216 Cysteine synthase/cystathionine beta-synthase, pyridoxal-phosphate attachment site [PS00901] (150-168)
  IPR001926 Tryptophan synthase beta chain-like, PALP domain [PF00291] (126-407)
  IPR005856 Cysteine synthase [TIGR01136] (127-411)
  IPR005859 Cysteine synthase CysK [TIGR01139] (127-411)
  IPR036052 Tryptophan synthase beta chain-like, PALP domain superfamily [G3DSA:3.40.50.1100] (127-411)
  IPR036052 Tryptophan synthase beta chain-like, PALP domain superfamily [G3DSA:3.40.50.1100] (162-264)
  IPR036052 Tryptophan synthase beta chain-like, PALP domain superfamily [SSF53686] (120-416)
  IPR050214 Cysteine synthase/Cystathionine beta-synthase [PTHR10314] (122-416)

Nearest PDB structures (foldseek):
  7n2t-assembly1_A-2  TM=9.904E-01  e=2.149E-49  Citrullus lanatus
  4aec-assembly1_B  TM=9.544E-01  e=1.427E-47  Arabidopsis thaliana
  2isq-assembly1_A  TM=9.487E-01  e=1.261E-47  Arabidopsis thaliana
  1z7y-assembly1_A  TM=9.505E-01  e=3.528E-46  Arabidopsis thaliana
  3vbe-assembly1_A  TM=9.525E-01  e=8.727E-45  Glycine max

Secondary structure (DSSP, 8-state):
-----------------------------------------------------------------------------------------------TT---------------------S-BSSGGGGSS---EEE--STTTT-SSEEEEEEGGGSTTSBTHHHHHHHHHHHHHHTTS--TTT-EEEEE-SSHHHHHHHHHHHHHT-EEEEEEETTS-HHHHHHHHHTT-EEEEE-GGGHHHHHHHHHHHHHHHSTTEEE--TTT-THHHHHIIIIIHHHHHHHTTT---EEEEE-SSSHHHHHHHHHHHHH-TT-EEEEEEEGGG-TTTT------S-TTS--SS--TT--GGG-SEEEEE-HHHHHHHHHHIIIII-----HHHHHHHHHHHHHHTSGGGTT-EEEEEE-B--STHHHHHHHS-TT--GGGTTT-/---------------------------------------------------------------------------------------------S------------------------S-BSSGGGGSS---EEE--STTTT-SSEEEEEEGGGSTTSBTHHHHHHHHHHHHHHTTS--TTT-EEEEE-SSHHHHHHHHHHHHHT-EEEEEEETTS-HHHHHHHHHTT-EEEEE-GGGHHHHHHHHHHHHHHHSTTEEE--TTT-THHHHHIIIIIHHHHHHHTTT---EEEEE-SSSHHHHHHHHHHHHH-TT-EEEEEEEGGG-TTTT------S-TTS--SS--TT--GGG-SEEEEE-HHHHHHHHHHIIIII-----HHHHHHHHHHHHHHTSGGGTT-EEEEEE-B--STHHHHHHHS-TT--GGGTTT-

Radius of gyration: 37.53 Å; Cα contacts (8 Å, |Δi|>4): 1476; chains: 2; bounding box: 156×105×112 Å

pLDDT: mean 71.42, std 34.84, range [14.66, 98.88]